Protein 5JQP (pdb70)

InterPro domains:
  IPR000322 Glycoside hydrolase family 31, TIM barrel domain [PF01055] (400-729)
  IPR011013 Galactose mutarotase-like domain superfamily [SSF74650] (171-386)
  IPR013780 Glycosyl hydrolase, all-beta [G3DSA:2.60.40.1180] (748-823)
  IPR013780 Glycosyl hydrolase, all-beta [G3DSA:2.60.40.1180] (824-977)
  IPR017853 Glycoside hydrolase superfamily [SSF51445] (387-738)
  IPR025887 Glycoside hydrolase family 31, N-terminal domain [PF13802] (97-344)
  IPR030458 Glycosyl hydrolases family 31, active site [PS00129] (552-559)
  IPR033403 Domain of unknown function DUF5110 [PF17137] (846-889)
  IPR048395 Glycosyl hydrolase family 31, C-terminal domain [PF21365] (737-826)

B-factor: mean 25.35, std 11.67, range [9.64, 109.95]

Structure (mmCIF, N/CA/C/O backbone):
data_5JQP
#
_entry.id   5JQP
#
_cell.length_a   82.716
_cell.length_b   88.712
_cell.length_c   173.103
_cell.angle_alpha   90.00
_cell.angle_beta   90.00
_cell.angle_gamma   90.00
#
_symmetry.space_group_name_H-M   'P 21 2 21'
#
loop_
_entity.id
_entity.type
_entity.pdbx_description
1 polymer 'Alpha glucosidase-like protein'
2 polymer 'Glucosidase 2 subunit beta-like protein'
3 non-polymer 2-AMINO-2-HYDROXYMETHYL-PROPANE-1,3-DIOL
4 non-polymer 'CALCIUM ION'
5 water water
#
loop_
_atom_site.group_PDB
_atom_site.id
_atom_site.type_symbol
_atom_site.label_atom_id
_atom_site.label_alt_id
_atom_site.label_comp_id
_atom_site.label_asym_id
_atom_site.label_entity_id
_atom_site.label_seq_id
_atom_site.pdbx_PDB_ins_code
_atom_site.Cartn_x
_atom_site.Cartn_y
_atom_site.Cartn_z
_atom_site.occupancy
_atom_site.B_iso_or_equiv
_atom_site.auth_seq_id
_atom_site.auth_comp_id
_atom_site.auth_asym_id
_atom_site.auth_atom_id
_atom_site.pdbx_PDB_model_num
ATOM 1 N N . HIS A 1 8 ? 36.285 -2.642 35.185 1.00 68.99 34 HIS A N 1
ATOM 2 C CA . HIS A 1 8 ? 35.543 -1.360 34.896 1.00 70.15 34 HIS A CA 1
ATOM 3 C C . HIS A 1 8 ? 34.612 -0.964 36.073 1.00 58.46 34 HIS A C 1
ATOM 4 O O . HIS A 1 8 ? 33.428 -0.702 35.918 1.00 56.89 34 HIS A O 1
ATOM 11 N N . ASP A 1 9 ? 35.221 -0.887 37.250 1.00 51.93 35 ASP A N 1
ATOM 12 C CA . ASP A 1 9 ? 34.557 -0.579 38.500 1.00 47.96 35 ASP A CA 1
ATOM 13 C C . ASP A 1 9 ? 35.563 -0.240 39.633 1.00 41.78 35 ASP A C 1
ATOM 14 O O . ASP A 1 9 ? 36.648 -0.777 39.662 1.00 38.04 35 ASP A O 1
ATOM 19 N N . TRP A 1 10 ? 35.175 0.635 40.561 1.00 38.38 36 TRP A N 1
ATOM 20 C CA . TRP A 1 10 ? 36.097 1.398 41.445 1.00 36.48 36 TRP A CA 1
ATOM 21 C C . TRP A 1 10 ? 35.621 1.239 42.833 1.00 31.80 36 TRP A C 1
ATOM 22 O O . TRP A 1 10 ? 34.438 1.386 43.060 1.00 31.21 36 TRP A O 1
ATOM 33 N N . LYS A 1 11 ? 36.528 1.002 43.770 1.00 28.29 37 LYS A N 1
ATOM 34 C CA . LYS A 1 11 ? 36.142 0.866 45.145 1.00 27.58 37 LYS A CA 1
ATOM 35 C C . LYS A 1 11 ? 35.522 2.174 45.601 1.00 29.29 37 LYS A C 1
ATOM 36 O O . LYS A 1 11 ? 36.104 3.236 45.421 1.00 31.73 37 LYS A O 1
ATOM 42 N N . LYS A 1 12 ? 34.335 2.094 46.182 1.00 29.87 38 LYS A N 1
ATOM 43 C CA . LYS A 1 12 ? 33.861 3.109 47.086 1.00 31.11 38 LYS A CA 1
ATOM 44 C C . LYS A 1 12 ? 34.579 2.895 48.381 1.00 30.85 38 LYS A C 1
ATOM 45 O O . LYS A 1 12 ? 35.266 1.879 48.591 1.00 25.60 38 LYS A O 1
ATOM 51 N N . CYS A 1 13 ? 34.392 3.853 49.274 1.00 33.57 39 CYS A N 1
ATOM 52 C CA . CYS A 1 13 ? 35.190 3.924 50.494 1.00 37.11 39 CYS A CA 1
ATOM 53 C C . CYS A 1 13 ? 34.890 2.756 51.430 1.00 38.32 39 CYS A C 1
ATOM 54 O O . CYS A 1 13 ? 35.785 2.252 52.134 1.00 40.46 39 CYS A O 1
ATOM 57 N N . ASP A 1 14 ? 33.662 2.252 51.371 1.00 39.54 40 ASP A N 1
ATOM 58 C CA . ASP A 1 14 ? 33.315 1.106 52.188 1.00 39.66 40 ASP A CA 1
ATOM 59 C C . ASP A 1 14 ? 33.938 -0.201 51.737 1.00 36.04 40 ASP A C 1
ATOM 60 O O . ASP A 1 14 ? 34.199 -1.070 52.548 1.00 33.92 40 ASP A O 1
ATOM 65 N N . GLN A 1 15 ? 34.219 -0.310 50.448 1.00 30.06 41 GLN A N 1
ATOM 66 C CA . GLN A 1 15 ? 34.899 -1.445 49.918 1.00 28.46 41 GLN A CA 1
ATOM 67 C C . GLN A 1 15 ? 36.437 -1.351 50.041 1.00 27.26 41 GLN A C 1
ATOM 68 O O . GLN A 1 15 ? 37.138 -2.274 49.663 1.00 22.67 41 GLN A O 1
ATOM 74 N N . SER A 1 16 ? 36.981 -0.247 50.550 1.00 24.39 42 SER A N 1
ATOM 75 C CA . SER A 1 16 ? 38.401 -0.209 50.827 1.00 23.16 42 SER A CA 1
ATOM 76 C C . SER A 1 16 ? 38.557 -0.440 52.318 1.00 21.77 42 SER A C 1
ATOM 77 O O . SER A 1 16 ? 38.160 0.400 53.137 1.00 20.62 42 SER A O 1
ATOM 80 N N . GLY A 1 17 ? 39.126 -1.593 52.658 1.00 20.65 43 GLY A N 1
ATOM 81 C CA . GLY A 1 17 ? 39.191 -2.053 54.019 1.00 19.68 43 GLY A CA 1
ATOM 82 C C . GLY A 1 17 ? 39.815 -1.054 54.965 1.00 19.74 43 GLY A C 1
ATOM 83 O O . GLY A 1 17 ? 39.192 -0.711 55.994 1.00 20.72 43 GLY A O 1
ATOM 84 N N . PHE A 1 18 ? 41.014 -0.542 54.660 1.00 17.73 44 PHE A N 1
ATOM 85 C CA . PHE A 1 18 ? 41.574 0.461 55.596 1.00 17.09 44 PHE A CA 1
ATOM 86 C C . PHE A 1 18 ? 40.824 1.796 55.632 1.00 17.99 44 PHE A C 1
ATOM 87 O O . PHE A 1 18 ? 40.919 2.520 56.627 1.00 17.89 44 PHE A O 1
ATOM 95 N N . CYS A 1 19 ? 40.072 2.139 54.579 1.00 19.21 45 CYS A N 1
ATOM 96 C CA . CYS A 1 19 ? 39.284 3.376 54.598 1.00 21.48 45 CYS A CA 1
ATOM 97 C C . CYS A 1 19 ? 38.083 3.178 55.523 1.00 22.06 45 CYS A C 1
ATOM 98 O O . CYS A 1 19 ? 37.827 3.993 56.406 1.00 21.74 45 CYS A O 1
ATOM 101 N N . ARG A 1 20 ? 37.383 2.057 55.351 1.00 23.17 46 ARG A N 1
ATOM 102 C CA . ARG A 1 20 ? 36.399 1.636 56.349 1.00 22.61 46 ARG A CA 1
ATOM 103 C C . ARG A 1 20 ? 36.862 1.696 57.812 1.00 21.04 46 ARG A C 1
ATOM 104 O O . ARG A 1 20 ? 36.139 2.232 58.670 1.00 19.89 46 ARG A O 1
ATOM 112 N N . ARG A 1 21 ? 38.032 1.138 58.101 1.00 18.89 47 ARG A N 1
ATOM 113 C CA . ARG A 1 21 ? 38.527 1.107 59.470 1.00 18.88 47 ARG A CA 1
ATOM 114 C C . ARG A 1 21 ? 38.806 2.497 60.011 1.00 19.83 47 ARG A C 1
ATOM 115 O O . ARG A 1 21 ? 38.487 2.780 61.180 1.00 20.26 47 ARG A O 1
ATOM 123 N N . ASN A 1 22 ? 39.408 3.366 59.185 1.00 18.91 48 ASN A N 1
ATOM 124 C CA . ASN A 1 22 ? 39.731 4.700 59.632 1.00 18.09 48 ASN A CA 1
ATOM 125 C C . ASN A 1 22 ? 38.510 5.600 59.784 1.00 18.69 48 ASN A C 1
ATOM 126 O O . ASN A 1 22 ? 38.461 6.410 60.715 1.00 17.04 48 ASN A O 1
ATOM 131 N N . ARG A 1 23 ? 37.497 5.427 58.926 1.00 19.14 49 ARG A N 1
ATOM 132 C CA . ARG A 1 23 ? 36.279 6.210 59.074 1.00 20.04 49 ARG A CA 1
ATOM 133 C C . ARG A 1 23 ? 35.562 5.777 60.325 1.00 20.35 49 ARG A C 1
ATOM 134 O O . ARG A 1 23 ? 34.960 6.598 60.995 1.00 21.69 49 ARG A O 1
ATOM 142 N N . ALA A 1 24 ? 35.634 4.486 60.649 1.00 19.74 50 ALA A N 1
ATOM 143 C CA . ALA A 1 24 ? 34.974 3.965 61.837 1.00 20.29 50 ALA A CA 1
ATOM 144 C C . ALA A 1 24 ? 35.707 4.403 63.121 1.00 20.64 50 ALA A C 1
ATOM 145 O O . ALA A 1 24 ? 35.081 4.717 64.157 1.00 21.30 50 ALA A O 1
ATOM 147 N N . TYR A 1 25 ? 37.029 4.463 63.036 1.00 20.29 51 TYR A N 1
ATOM 148 C CA . TYR A 1 25 ? 37.846 5.063 64.099 1.00 21.67 51 TYR A CA 1
ATOM 149 C C . TYR A 1 25 ? 37.395 6.483 64.426 1.00 21.44 51 TYR A C 1
ATOM 150 O O . TYR A 1 25 ? 37.243 6.843 65.592 1.00 23.88 51 TYR A O 1
ATOM 159 N N . ALA A 1 26 ? 37.127 7.273 63.407 1.00 20.88 52 ALA A N 1
ATOM 160 C CA . ALA A 1 26 ? 36.596 8.602 63.593 1.00 21.57 52 ALA A CA 1
ATOM 161 C C . ALA A 1 26 ? 35.180 8.569 64.193 1.00 21.68 52 ALA A C 1
ATOM 162 O O . ALA A 1 26 ? 34.885 9.301 65.109 1.00 21.84 52 ALA A O 1
ATOM 164 N N . ASP A 1 27 ? 34.283 7.759 63.650 1.00 23.36 53 ASP A N 1
ATOM 165 C CA . ASP A 1 27 ? 32.915 7.668 64.221 1.00 25.35 53 ASP A CA 1
ATOM 166 C C . ASP A 1 27 ? 33.006 7.415 65.746 1.00 25.41 53 ASP A C 1
ATOM 167 O O . ASP A 1 27 ? 32.356 8.110 66.537 1.00 26.05 53 ASP A O 1
ATOM 172 N N . HIS A 1 28 ? 33.874 6.482 66.143 1.00 24.06 54 HIS A N 1
ATOM 173 C CA . HIS A 1 28 ? 34.031 6.097 67.535 1.00 26.12 54 HIS A CA 1
ATOM 174 C C . HIS A 1 28 ? 34.611 7.224 68.349 1.00 26.92 54 HIS A C 1
ATOM 175 O O . HIS A 1 28 ? 34.040 7.635 69.362 1.00 25.90 54 HIS A O 1
ATOM 182 N N . ALA A 1 29 ? 35.725 7.784 67.909 1.00 28.32 55 ALA A N 1
ATOM 183 C CA . ALA A 1 29 ? 36.289 8.898 68.641 1.00 29.22 55 ALA A CA 1
ATOM 184 C C . ALA A 1 29 ? 35.300 10.049 68.782 1.00 33.64 55 ALA A C 1
ATOM 185 O O . ALA A 1 29 ? 35.231 10.660 69.851 1.00 36.50 55 ALA A O 1
ATOM 187 N N . LEU A 1 30 ? 34.517 10.347 67.745 1.00 34.31 56 LEU A N 1
ATOM 188 C CA . LEU A 1 30 ? 33.788 11.618 67.728 1.00 37.34 56 LEU A CA 1
ATOM 189 C C . LEU A 1 30 ? 32.535 11.534 68.534 1.00 39.40 56 LEU A C 1
ATOM 190 O O . LEU A 1 30 ? 31.950 12.542 68.857 1.00 44.81 56 LEU A O 1
ATOM 195 N N . SER A 1 31 ? 32.119 10.331 68.876 1.00 42.38 57 SER A N 1
ATOM 196 C CA . SER A 1 31 ? 30.935 10.169 69.667 1.00 42.13 57 SER A CA 1
ATOM 197 C C . SER A 1 31 ? 31.152 9.323 70.918 1.00 45.29 57 SER A C 1
ATOM 198 O O . SER A 1 31 ? 30.264 8.601 71.312 1.00 52.66 57 SER A O 1
ATOM 201 N N . ALA A 1 32 ? 32.311 9.377 71.546 1.00 46.78 58 ALA A N 1
ATOM 202 C CA . ALA A 1 32 ? 32.487 8.689 72.820 1.00 48.65 58 ALA A CA 1
ATOM 203 C C . ALA A 1 32 ? 32.611 9.742 73.911 1.00 53.85 58 ALA A C 1
ATOM 204 O O . ALA A 1 32 ? 32.821 10.907 73.620 1.00 57.35 58 ALA A O 1
ATOM 206 N N . ILE A 1 33 ? 32.447 9.342 75.166 1.00 60.44 59 ILE A N 1
ATOM 207 C CA . ILE A 1 33 ? 32.627 10.271 76.282 1.00 65.00 59 ILE A CA 1
ATOM 208 C C . ILE A 1 33 ? 34.122 10.506 76.478 1.00 55.25 59 ILE A C 1
ATOM 209 O O . ILE A 1 33 ? 34.863 9.558 76.701 1.00 55.26 59 ILE A O 1
ATOM 214 N N . SER A 1 34 ? 34.547 11.762 76.381 1.00 54.28 60 SER A N 1
ATOM 215 C CA . SER A 1 34 ? 35.973 12.134 76.406 1.00 59.61 60 SER A CA 1
ATOM 216 C C . SER A 1 34 ? 36.874 10.949 75.983 1.00 58.28 60 SER A C 1
ATOM 217 O O . SER A 1 34 ? 37.630 10.377 76.788 1.00 60.06 60 SER A O 1
ATOM 220 N N . TRP A 1 35 ? 36.763 10.581 74.710 1.00 49.41 61 TRP A N 1
ATOM 221 C CA . TRP A 1 35 ? 37.811 9.844 74.016 1.00 43.15 61 TRP A CA 1
ATOM 222 C C . TRP A 1 35 ? 39.168 10.457 74.238 1.00 39.44 61 TRP A C 1
ATOM 223 O O . TRP A 1 35 ? 39.314 11.663 74.226 1.00 39.15 61 TRP A O 1
ATOM 234 N N . GLU A 1 36 ? 40.157 9.602 74.430 1.00 36.98 62 GLU A N 1
ATOM 235 C CA . GLU A 1 36 ? 41.532 10.023 74.506 1.00 39.26 62 GLU A CA 1
ATOM 236 C C . GLU A 1 36 ? 42.299 9.196 73.511 1.00 34.04 62 GLU A C 1
ATOM 237 O O . GLU A 1 36 ? 42.155 7.989 73.485 1.00 31.02 62 GLU A O 1
ATOM 243 N N . SER A 1 37 ? 43.140 9.842 72.715 1.00 32.21 63 SER A N 1
ATOM 244 C CA . SER A 1 37 ? 44.032 9.129 71.794 1.00 30.07 63 SER A CA 1
ATOM 245 C C . SER A 1 37 ? 45.019 8.294 72.593 1.00 28.22 63 SER A C 1
ATOM 246 O O . SER A 1 37 ? 45.747 8.831 73.396 1.00 30.25 63 SER A O 1
ATOM 249 N N . PRO A 1 38 ? 45.082 6.983 72.346 1.00 28.00 64 PRO A N 1
ATOM 250 C CA . PRO A 1 38 ? 45.912 6.131 73.171 1.00 26.13 64 PRO A CA 1
ATOM 251 C C . PRO A 1 38 ? 47.395 6.182 72.782 1.00 27.07 64 PRO A C 1
ATOM 252 O O . PRO A 1 38 ? 48.047 5.133 72.709 1.00 27.33 64 PRO A O 1
ATOM 256 N N . TYR A 1 39 ? 47.916 7.390 72.547 1.00 26.31 65 TYR A N 1
ATOM 257 C CA . TYR A 1 39 ? 49.269 7.599 72.044 1.00 23.58 65 TYR A CA 1
ATOM 258 C C . TYR A 1 39 ? 49.885 8.623 72.988 1.00 23.88 65 TYR A C 1
ATOM 259 O O . TYR A 1 39 ? 49.268 9.649 73.271 1.00 23.12 65 TYR A O 1
ATOM 268 N N . LYS A 1 40 ? 51.074 8.328 73.506 1.00 25.83 66 LYS A N 1
ATOM 269 C CA . LYS A 1 40 ? 51.787 9.245 74.395 1.00 28.60 66 LYS A CA 1
ATOM 270 C C . LYS A 1 40 ? 53.262 9.269 74.084 1.00 27.90 66 LYS A C 1
ATOM 271 O O . LYS A 1 40 ? 53.849 8.250 73.751 1.00 26.49 66 LYS A O 1
ATOM 277 N N . ILE A 1 41 ? 53.867 10.426 74.292 1.00 29.76 67 ILE A N 1
ATOM 278 C CA . ILE A 1 41 ? 55.315 10.528 74.315 1.00 32.63 67 ILE A CA 1
ATOM 279 C C . ILE A 1 41 ? 55.750 10.104 75.720 1.00 32.37 67 ILE A C 1
ATOM 280 O O . ILE A 1 41 ? 55.225 10.597 76.695 1.00 30.49 67 ILE A O 1
ATOM 285 N N . ALA A 1 42 ? 56.664 9.141 75.774 1.00 33.32 68 ALA A N 1
ATOM 286 C CA . ALA A 1 42 ? 57.490 8.872 76.945 1.00 35.72 68 ALA A CA 1
ATOM 287 C C . ALA A 1 42 ? 58.520 9.975 77.103 1.00 36.85 68 ALA A C 1
ATOM 288 O O . ALA A 1 42 ? 59.527 9.946 76.419 1.00 38.23 68 ALA A O 1
ATOM 290 N N . PRO A 1 43 ? 58.255 10.979 77.964 1.00 39.63 69 PRO A N 1
ATOM 291 C CA . PRO A 1 43 ? 59.012 12.253 77.830 1.00 42.08 69 PRO A CA 1
ATOM 292 C C . PRO A 1 43 ? 60.509 12.091 77.978 1.00 41.05 69 PRO A C 1
ATOM 293 O O . PRO A 1 43 ? 61.268 12.779 77.298 1.00 44.38 69 PRO A O 1
ATOM 297 N N . GLU A 1 44 ? 60.917 11.178 78.856 1.00 42.93 70 GLU A N 1
ATOM 298 C CA . GLU A 1 44 ? 62.330 10.889 79.102 1.00 42.00 70 GLU A CA 1
ATOM 299 C C . GLU A 1 44 ? 63.087 10.232 77.931 1.00 38.56 70 GLU A C 1
ATOM 300 O O . GLU A 1 44 ? 64.294 10.125 77.989 1.00 40.47 70 GLU A O 1
ATOM 306 N N . THR A 1 45 ? 62.406 9.782 76.881 1.00 36.82 71 THR A N 1
ATOM 307 C CA . THR A 1 45 ? 63.089 9.422 75.631 1.00 37.78 71 THR A CA 1
ATOM 308 C C . THR A 1 45 ? 63.347 10.647 74.735 1.00 36.79 71 THR A C 1
ATOM 309 O O . THR A 1 45 ? 63.964 10.547 73.689 1.00 32.43 71 THR A O 1
ATOM 313 N N . GLY A 1 46 ? 62.829 11.790 75.139 1.00 38.52 72 GLY A N 1
ATOM 314 C CA . GLY A 1 46 ? 62.826 12.960 74.303 1.00 41.50 72 GLY A CA 1
ATOM 315 C C . GLY A 1 46 ? 64.185 13.606 74.280 1.00 43.03 72 GLY A C 1
ATOM 316 O O . GLY A 1 46 ? 64.804 13.772 75.301 1.00 44.16 72 GLY A O 1
ATOM 317 N N . SER A 1 47 ? 64.661 13.989 73.115 1.00 44.79 73 SER A N 1
ATOM 318 C CA . SER A 1 47 ? 65.772 14.899 73.067 1.00 43.67 73 SER A CA 1
ATOM 319 C C . SER A 1 47 ? 65.670 15.844 71.885 1.00 46.10 73 SER A C 1
ATOM 320 O O . SER A 1 47 ? 65.077 15.512 70.852 1.00 41.92 73 SER A O 1
ATOM 323 N N . PHE A 1 48 ? 66.294 17.007 72.069 1.00 44.84 74 PHE A N 1
ATOM 324 C CA . PHE A 1 48 ? 66.312 18.076 71.115 1.00 44.30 74 PHE A CA 1
ATOM 325 C C . PHE A 1 48 ? 67.741 18.504 70.839 1.00 45.47 74 PHE A C 1
ATOM 326 O O . PHE A 1 48 ? 68.463 18.846 71.753 1.00 49.86 74 PHE A O 1
ATOM 334 N N . LYS A 1 49 ? 68.159 18.488 69.586 1.00 46.92 75 LYS A N 1
ATOM 335 C CA . LYS A 1 49 ? 69.460 19.022 69.223 1.00 51.26 75 LYS A CA 1
ATOM 336 C C . LYS A 1 49 ? 69.499 19.431 67.739 1.00 45.97 75 LYS A C 1
ATOM 337 O O . LYS A 1 49 ? 69.148 18.646 66.870 1.00 41.00 75 LYS A O 1
ATOM 343 N N . ASP A 1 50 ? 69.974 20.640 67.447 1.00 46.06 76 ASP A N 1
ATOM 344 C CA . ASP A 1 50 ? 70.281 21.032 66.049 1.00 48.27 76 ASP A CA 1
ATOM 345 C C . ASP A 1 50 ? 69.057 20.925 65.122 1.00 39.29 76 ASP A C 1
ATOM 346 O O . ASP A 1 50 ? 69.128 20.319 64.054 1.00 40.90 76 ASP A O 1
ATOM 351 N N . GLY A 1 51 ? 67.942 21.482 65.590 1.00 35.36 77 GLY A N 1
ATOM 352 C CA . GLY A 1 51 ? 66.704 21.558 64.835 1.00 39.41 77 GLY A CA 1
ATOM 353 C C . GLY A 1 51 ? 65.789 20.340 64.830 1.00 35.52 77 GLY A C 1
ATOM 354 O O . GLY A 1 51 ? 64.841 20.288 64.065 1.00 37.01 77 GLY A O 1
ATOM 355 N N . GLN A 1 52 ? 66.052 19.367 65.673 1.00 33.51 78 GLN A N 1
ATOM 356 C CA . GLN A 1 52 ? 65.332 18.099 65.601 1.00 34.65 78 GLN A CA 1
ATOM 357 C C . GLN A 1 52 ? 64.944 17.612 66.998 1.00 37.48 78 GLN A C 1
ATOM 358 O O . GLN A 1 52 ? 65.792 17.497 67.900 1.00 35.80 78 GLN A O 1
ATOM 364 N N . TYR A 1 53 ? 63.653 17.372 67.195 1.00 36.67 79 TYR A N 1
ATOM 365 C CA . TYR A 1 53 ? 63.186 16.613 68.343 1.00 34.89 79 TYR A CA 1
ATOM 366 C C . TYR A 1 53 ? 63.075 15.143 67.972 1.00 36.17 79 TYR A C 1
ATOM 367 O O . TYR A 1 53 ? 62.743 14.787 66.840 1.00 38.47 79 TYR A O 1
ATOM 376 N N . GLN A 1 54 ? 63.396 14.286 68.922 1.00 34.05 80 GLN A N 1
ATOM 377 C CA . GLN A 1 54 ? 63.270 12.848 68.745 1.00 34.77 80 GLN A CA 1
ATOM 378 C C . GLN A 1 54 ? 62.731 12.238 70.030 1.00 32.50 80 GLN A C 1
ATOM 379 O O . GLN A 1 54 ? 63.141 12.636 71.093 1.00 33.94 80 GLN A O 1
ATOM 385 N N . ALA A 1 55 ? 61.775 11.333 69.926 1.00 28.69 81 ALA A N 1
ATOM 386 C CA . ALA A 1 55 ? 61.262 10.614 71.062 1.00 28.20 81 ALA A CA 1
ATOM 387 C C . ALA A 1 55 ? 60.612 9.318 70.629 1.00 29.82 81 ALA A C 1
ATOM 388 O O . ALA A 1 55 ? 60.632 8.938 69.452 1.00 31.19 81 ALA A O 1
ATOM 390 N N . ILE A 1 56 ? 60.080 8.626 71.618 1.00 28.89 82 ILE A N 1
ATOM 391 C CA . ILE A 1 56 ? 59.323 7.420 71.421 1.00 27.80 82 ILE A CA 1
ATOM 392 C C . ILE A 1 56 ? 57.919 7.750 71.790 1.00 26.23 82 ILE A C 1
ATOM 393 O O . ILE A 1 56 ? 57.646 8.315 72.864 1.00 27.90 82 ILE A O 1
ATOM 398 N N . ILE A 1 57 ? 57.025 7.428 70.863 1.00 26.17 83 ILE A N 1
ATOM 399 C CA . ILE A 1 57 ? 55.614 7.412 71.133 1.00 25.86 83 ILE A CA 1
ATOM 400 C C . ILE A 1 57 ? 55.202 6.008 71.516 1.00 26.09 83 ILE A C 1
ATOM 401 O O . ILE A 1 57 ? 55.469 5.045 70.800 1.00 26.39 83 ILE A O 1
ATOM 406 N N . LEU A 1 58 ? 54.515 5.914 72.641 1.00 26.06 84 LEU A N 1
ATOM 407 C CA . LEU A 1 58 ? 54.004 4.637 73.088 1.00 27.99 84 LEU A CA 1
ATOM 408 C C . LEU A 1 58 ? 52.524 4.605 72.766 1.00 26.03 84 LEU A C 1
ATOM 409 O O . LEU A 1 58 ? 51.780 5.484 73.185 1.00 22.78 84 LEU A O 1
ATOM 414 N N . LYS A 1 59 ? 52.125 3.572 72.019 1.00 25.99 85 LYS A N 1
ATOM 415 C CA . LYS A 1 59 ? 50.722 3.321 71.731 1.00 25.75 85 LYS A CA 1
ATOM 416 C C . LYS A 1 59 ? 50.165 2.214 72.611 1.00 26.35 85 LYS A C 1
ATOM 417 O O . LYS A 1 59 ? 50.683 1.113 72.616 1.00 25.22 85 LYS A O 1
ATOM 423 N N . THR A 1 60 ? 49.060 2.481 73.293 1.00 27.54 86 THR A N 1
ATOM 424 C CA . THR A 1 60 ? 48.414 1.455 74.133 1.00 27.27 86 THR A CA 1
ATOM 425 C C . THR A 1 60 ? 47.467 0.651 73.268 1.00 29.84 86 THR A C 1
ATOM 426 O O . THR A 1 60 ? 46.531 1.217 72.693 1.00 33.17 86 THR A O 1
ATOM 430 N N . ILE A 1 61 ? 47.732 -0.654 73.134 1.00 31.20 87 ILE A N 1
ATOM 431 C CA . ILE A 1 61 ? 47.017 -1.502 72.187 1.00 30.07 87 ILE A CA 1
ATOM 432 C C . ILE A 1 61 ? 45.938 -2.422 72.784 1.00 32.36 87 ILE A C 1
ATOM 433 O O . ILE A 1 61 ? 45.291 -3.139 72.055 1.00 30.32 87 ILE A O 1
ATOM 438 N N . ASN A 1 62 ? 45.727 -2.421 74.095 1.00 35.20 88 ASN A N 1
ATOM 439 C CA . ASN A 1 62 ? 44.605 -3.204 74.683 1.00 37.81 88 ASN A CA 1
ATOM 440 C C . ASN A 1 62 ? 44.339 -2.763 76.111 1.00 39.87 88 ASN A C 1
ATOM 441 O O . ASN A 1 62 ? 45.050 -1.899 76.622 1.00 38.93 88 ASN A O 1
ATOM 446 N N . ASP A 1 63 ? 43.343 -3.356 76.769 1.00 45.22 89 ASP A N 1
ATOM 447 C CA . ASP A 1 63 ? 42.991 -2.960 78.159 1.00 51.34 89 ASP A CA 1
ATOM 448 C C . ASP A 1 63 ? 43.890 -3.501 79.244 1.00 48.46 89 ASP A C 1
ATOM 449 O O . ASP A 1 63 ? 43.736 -3.129 80.381 1.00 49.10 89 ASP A O 1
ATOM 454 N N . HIS A 1 64 ? 44.823 -4.372 78.890 1.00 50.38 90 HIS A N 1
ATOM 455 C CA . HIS A 1 64 ? 45.924 -4.727 79.778 1.00 55.19 90 HIS A CA 1
ATOM 456 C C . HIS A 1 64 ? 46.958 -3.599 79.954 1.00 52.74 90 HIS A C 1
ATOM 457 O O . HIS A 1 64 ? 47.819 -3.699 80.826 1.00 50.19 90 HIS A O 1
ATOM 464 N N . GLY A 1 65 ? 46.883 -2.528 79.152 1.00 46.86 91 GLY A N 1
ATOM 465 C CA . GLY A 1 65 ? 47.911 -1.480 79.171 1.00 41.58 91 GLY A CA 1
ATOM 466 C C . GLY A 1 65 ? 49.183 -1.833 78.405 1.00 37.23 91 GLY A C 1
ATOM 467 O O . GLY A 1 65 ? 50.180 -1.140 78.488 1.00 38.55 91 GLY A O 1
ATOM 468 N N . GLU A 1 66 ? 49.145 -2.893 77.629 1.00 33.66 92 GLU A N 1
ATOM 469 C CA . GLU A 1 66 ? 50.227 -3.186 76.720 1.00 36.39 92 GLU A CA 1
ATOM 470 C C . GLU A 1 66 ? 50.514 -2.063 75.642 1.00 35.66 92 GLU A C 1
ATOM 471 O O . GLU A 1 66 ? 49.595 -1.412 75.132 1.00 33.49 92 GLU A O 1
ATOM 477 N N . THR A 1 67 ? 51.797 -1.861 75.323 1.00 33.36 93 THR A N 1
ATOM 478 C CA . THR A 1 67 ? 52.256 -0.781 74.439 1.00 31.53 93 THR A CA 1
ATOM 479 C C . THR A 1 67 ? 53.129 -1.283 73.299 1.00 29.74 93 THR A C 1
ATOM 480 O O . THR A 1 67 ? 53.806 -2.267 73.442 1.00 29.94 93 THR A O 1
ATOM 484 N N . VAL A 1 68 ? 53.158 -0.558 72.187 1.00 27.49 94 VAL A N 1
ATOM 485 C CA . VAL A 1 68 ? 54.224 -0.704 71.191 1.00 25.07 94 VAL A CA 1
ATOM 486 C C . VAL A 1 68 ? 54.914 0.640 70.938 1.00 24.39 94 VAL A C 1
ATOM 487 O O . VAL A 1 68 ? 54.354 1.717 71.208 1.00 23.67 94 VAL A O 1
ATOM 491 N N . ARG A 1 69 ? 56.154 0.566 70.475 1.00 23.98 95 ARG A N 1
ATOM 492 C CA . ARG A 1 69 ? 57.008 1.748 70.327 1.00 26.16 95 ARG A CA 1
ATOM 493 C C . ARG A 1 69 ? 57.043 2.269 68.865 1.00 25.17 95 ARG A C 1
ATOM 494 O O . ARG A 1 69 ? 57.297 1.516 67.924 1.00 25.24 95 ARG A O 1
ATOM 502 N N . LEU A 1 70 ? 56.742 3.557 68.729 1.00 24.72 96 LEU A N 1
ATOM 503 C CA . LEU A 1 70 ? 56.542 4.253 67.434 1.00 24.04 96 LEU A CA 1
ATOM 504 C C . LEU A 1 70 ? 57.454 5.453 67.467 1.00 22.91 96 LEU A C 1
ATOM 505 O O . LEU A 1 70 ? 57.145 6.472 68.082 1.00 21.32 96 LEU A O 1
ATOM 510 N N . PRO A 1 71 ? 58.618 5.327 66.876 1.00 23.02 97 PRO A N 1
ATOM 511 C CA . PRO A 1 71 ? 59.561 6.458 66.948 1.00 24.64 97 PRO A CA 1
ATOM 512 C C . PRO A 1 71 ? 59.063 7.737 66.243 1.00 24.13 97 PRO A C 1
ATOM 513 O O . PRO A 1 71 ? 58.567 7.652 65.116 1.00 26.31 97 PRO A O 1
ATOM 517 N N . LEU A 1 72 ? 59.219 8.870 66.932 1.00 22.90 98 LEU A N 1
ATOM 518 C CA . LEU A 1 72 ? 58.788 10.182 66.528 1.00 22.65 98 LEU A CA 1
ATOM 519 C C . LEU A 1 72 ? 59.999 11.074 66.217 1.00 26.21 98 LEU A C 1
ATOM 520 O O . LEU A 1 72 ? 60.881 11.228 67.069 1.00 26.97 98 LEU A O 1
ATOM 525 N N . THR A 1 73 ? 60.063 11.630 64.995 1.00 26.36 99 THR A N 1
ATOM 526 C CA . THR A 1 73 ? 60.969 12.747 64.655 1.00 25.61 99 THR A CA 1
ATOM 527 C C . THR A 1 73 ? 60.221 14.003 64.252 1.00 26.06 99 THR A C 1
ATOM 528 O O . THR A 1 73 ? 59.402 13.954 63.341 1.00 30.08 99 THR A O 1
ATOM 532 N N . VAL A 1 74 ? 60.541 15.124 64.876 1.00 22.65 100 VAL A N 1
ATOM 533 C CA . VAL A 1 74 ? 60.052 16.407 64.473 1.00 22.81 100 VAL A CA 1
ATOM 534 C C . VAL A 1 74 ? 61.236 17.299 64.085 1.00 25.72 100 VAL A C 1
ATOM 535 O O . VAL A 1 74 ? 62.088 17.613 64.925 1.00 29.12 100 VAL A O 1
ATOM 539 N N . SER A 1 75 ? 61.337 17.654 62.800 1.00 24.89 101 SER A N 1
ATOM 540 C CA . SER A 1 75 ? 62.422 18.460 62.290 1.00 22.97 101 SER A CA 1
ATOM 541 C C . SER A 1 75 ? 61.944 19.874 62.041 1.00 25.84 101 SER A C 1
ATOM 542 O O . SER A 1 75 ? 60.857 20.081 61.519 1.00 27.21 101 SER A O 1
ATOM 545 N N . PHE A 1 76 ? 62.768 20.848 62.413 1.00 24.13 102 PHE A N 1
ATOM 546 C CA . PHE A 1 76 ? 62.493 22.235 62.152 1.00 24.58 102 PHE A CA 1
ATOM 547 C C . PHE A 1 76 ? 63.504 22.786 61.151 1.00 25.34 102 PHE A C 1
ATOM 548 O O . PHE A 1 76 ? 64.672 22.873 61.465 1.00 25.52 102 PHE A O 1
ATOM 556 N N . LEU A 1 77 ? 63.051 23.158 59.947 1.00 25.42 103 LEU A N 1
ATOM 557 C CA . LEU A 1 77 ? 63.952 23.309 58.803 1.00 26.03 103 LEU A CA 1
ATOM 558 C C . LEU A 1 77 ? 64.284 24.765 58.637 1.00 24.30 103 LEU A C 1
ATOM 559 O O . LEU A 1 77 ? 63.553 25.614 59.088 1.00 24.26 103 LEU A O 1
ATOM 564 N N . GLU A 1 78 ? 65.418 25.038 58.012 1.00 27.93 104 GLU A N 1
ATOM 565 C CA . GLU A 1 78 ? 65.892 26.429 57.811 1.00 29.69 104 GLU A CA 1
ATOM 566 C C . GLU A 1 78 ? 64.865 27.288 57.049 1.00 29.38 104 GLU A C 1
ATOM 567 O O . GLU A 1 78 ? 64.737 28.481 57.311 1.00 30.70 104 GLU A O 1
ATOM 573 N N . SER A 1 79 ? 64.115 26.674 56.125 1.00 26.49 105 SER A N 1
ATOM 574 C CA . SER A 1 79 ? 63.043 27.354 55.405 1.00 24.75 105 SER A CA 1
ATOM 575 C C . SER A 1 79 ? 61.909 27.903 56.287 1.00 24.84 105 SER A C 1
ATOM 576 O O . SER A 1 79 ? 61.108 28.745 55.853 1.00 24.73 105 SER A O 1
ATOM 579 N N . GLY A 1 80 ? 61.766 27.380 57.496 1.00 23.19 106 GLY A N 1
ATOM 580 C CA . GLY A 1 80 ? 60.574 27.653 58.288 1.00 22.51 106 GLY A CA 1
ATOM 581 C C . GLY A 1 80 ? 59.496 26.591 58.242 1.00 21.78 106 GLY A C 1
ATOM 582 O O . GLY A 1 80 ? 58.501 26.708 58.919 1.00 21.66 106 GLY A O 1
ATOM 583 N N . THR A 1 81 ? 59.695 25.589 57.401 1.00 22.87 107 THR A N 1
ATOM 584 C CA . THR A 1 81 ? 58.864 24.396 57.342 1.00 24.63 107 THR A CA 1
ATOM 585 C C . THR A 1 81 ? 59.155 23.415 58.502 1.00 23.95 107 THR A C 1
ATOM 586 O O . THR A 1 81 ? 60.290 23.248 58.878 1.00 24.38 107 THR A O 1
ATOM 590 N N . ALA A 1 82 ? 58.129 22.775 59.066 1.00 23.46 108 ALA A N 1
ATOM 591 C CA . ALA A 1 82 ? 58.341 21.624 59.981 1.00 21.73 108 ALA A CA 1
ATOM 592 C C . ALA A 1 82 ? 57.980 20.316 59.334 1.00 22.61 108 ALA A C 1
ATOM 593 O O . ALA A 1 82 ? 57.086 20.258 58.509 1.00 26.24 108 ALA A O 1
ATOM 595 N N . ARG A 1 83 ? 58.699 19.271 59.694 1.00 20.93 109 ARG A N 1
ATOM 596 C CA . ARG A 1 83 ? 58.394 17.938 59.314 1.00 21.48 109 ARG A CA 1
ATOM 597 C C . ARG A 1 83 ? 58.136 17.048 60.553 1.00 22.72 109 ARG A C 1
ATOM 598 O O . ARG A 1 83 ? 58.852 17.160 61.554 1.00 24.08 109 ARG A O 1
ATOM 606 N N . VAL A 1 84 ? 57.113 16.190 60.473 1.00 21.10 110 VAL A N 1
ATOM 607 C CA . VAL A 1 84 ? 56.752 15.262 61.523 1.00 20.76 110 VAL A CA 1
ATOM 608 C C . VAL A 1 84 ? 56.671 13.883 60.896 1.00 23.03 110 VAL A C 1
ATOM 609 O O . VAL A 1 84 ? 55.965 13.695 59.884 1.00 22.65 110 VAL A O 1
ATOM 613 N N . THR A 1 85 ? 57.426 12.936 61.460 1.00 21.98 111 THR A N 1
ATOM 614 C CA . THR A 1 85 ? 57.502 11.564 60.976 1.00 22.77 111 THR A CA 1
ATOM 615 C C . THR A 1 85 ? 57.305 10.620 62.154 1.00 23.22 111 THR A C 1
ATOM 616 O O . THR A 1 85 ? 57.872 10.837 63.239 1.00 24.30 111 THR A O 1
ATOM 620 N N . ILE A 1 86 ? 56.531 9.570 61.920 1.00 20.83 112 ILE A N 1
ATOM 621 C CA . ILE A 1 86 ? 56.263 8.532 62.874 1.00 22.39 112 ILE A CA 1
ATOM 622 C C . ILE A 1 86 ? 56.430 7.192 62.166 1.00 21.98 112 ILE A C 1
ATOM 623 O O . ILE A 1 86 ? 55.755 6.915 61.167 1.00 22.54 112 ILE A O 1
ATOM 628 N N . ASP A 1 87 ? 57.403 6.410 62.624 1.00 21.76 113 ASP A N 1
ATOM 629 C CA . ASP A 1 87 ? 57.616 5.035 62.170 1.00 23.30 113 ASP A CA 1
ATOM 630 C C . ASP A 1 87 ? 57.191 4.052 63.308 1.00 23.84 113 ASP A C 1
ATOM 631 O O . ASP A 1 87 ? 56.629 4.464 64.333 1.00 22.49 113 ASP A O 1
ATOM 636 N N . GLU A 1 88 ? 57.490 2.780 63.109 1.00 25.09 114 GLU A N 1
ATOM 637 C CA . GLU A 1 88 ? 57.092 1.669 63.975 1.00 27.74 114 GLU A CA 1
ATOM 638 C C . GLU A 1 88 ? 58.345 0.822 64.224 1.00 25.99 114 GLU A C 1
ATOM 639 O O . GLU A 1 88 ? 58.873 0.226 63.303 1.00 23.74 114 GLU A O 1
ATOM 645 N N . GLU A 1 89 ? 58.838 0.821 65.456 1.00 28.61 115 GLU A N 1
ATOM 646 C CA . GLU A 1 89 ? 60.161 0.291 65.765 1.00 29.37 115 GLU A CA 1
ATOM 647 C C . GLU A 1 89 ? 60.238 -1.196 65.482 1.00 28.25 115 GLU A C 1
ATOM 648 O O . GLU A 1 89 ? 61.184 -1.660 64.859 1.00 29.05 115 GLU A O 1
ATOM 654 N N . LYS A 1 90 ? 59.243 -1.952 65.923 1.00 27.86 116 LYS A N 1
ATOM 655 C CA . LYS A 1 90 ? 59.154 -3.382 65.574 1.00 29.93 116 LYS A CA 1
ATOM 656 C C . LYS A 1 90 ? 59.398 -3.710 64.090 1.00 31.08 116 LYS A C 1
ATOM 657 O O . LYS A 1 90 ? 60.070 -4.714 63.766 1.00 31.26 116 LYS A O 1
ATOM 663 N N . ARG A 1 91 ? 58.863 -2.880 63.188 1.00 29.17 117 ARG A N 1
ATOM 664 C CA . ARG A 1 91 ? 59.053 -3.090 61.752 1.00 27.32 117 ARG A CA 1
ATOM 665 C C . ARG A 1 91 ? 60.414 -2.564 61.303 1.00 27.18 117 ARG A C 1
ATOM 666 O O . ARG A 1 91 ? 60.991 -3.134 60.399 1.00 25.16 117 ARG A O 1
ATOM 674 N N . GLN A 1 92 ? 60.923 -1.478 61.893 1.00 27.94 118 GLN A N 1
ATOM 675 C CA . GLN A 1 92 ? 62.297 -1.059 61.551 1.00 30.28 118 GLN A CA 1
ATOM 676 C C . GLN A 1 92 ? 63.253 -2.212 61.825 1.00 30.55 118 GLN A C 1
ATOM 677 O O . GLN A 1 92 ? 64.220 -2.406 61.108 1.00 29.71 118 GLN A O 1
ATOM 683 N N . LYS A 1 93 ? 62.959 -3.007 62.853 1.00 29.56 119 LYS A N 1
ATOM 684 C CA . LYS A 1 93 ? 63.889 -4.043 63.262 1.00 31.09 119 LYS A CA 1
ATOM 685 C C . LYS A 1 93 ? 63.624 -5.354 62.642 1.00 29.76 119 LYS A C 1
ATOM 686 O O . LYS A 1 93 ? 64.286 -6.290 62.973 1.00 32.86 119 LYS A O 1
ATOM 692 N N . GLY A 1 94 ? 62.628 -5.477 61.787 1.00 29.57 120 GLY A N 1
ATOM 693 C CA . GLY A 1 94 ? 62.393 -6.768 61.173 1.00 28.92 120 GLY A CA 1
ATOM 694 C C . GLY A 1 94 ? 61.691 -7.781 62.077 1.00 30.34 120 GLY A C 1
ATOM 695 O O . GLY A 1 94 ? 61.484 -8.916 61.660 1.00 29.60 120 GLY A O 1
ATOM 696 N N . GLU A 1 95 ? 61.240 -7.369 63.268 1.00 32.38 121 GLU A N 1
ATOM 697 C CA . GLU A 1 95 ? 60.711 -8.308 64.264 1.00 34.92 121 GLU A CA 1
ATOM 698 C C . GLU A 1 95 ? 59.229 -8.584 64.036 1.00 32.25 121 GLU A C 1
ATOM 699 O O . GLU A 1 95 ? 58.437 -8.476 64.960 1.00 31.93 121 GLU A O 1
ATOM 705 N N . ILE A 1 96 ? 58.874 -8.920 62.795 1.00 30.07 122 ILE A N 1
ATOM 706 C CA . ILE A 1 96 ? 57.516 -9.333 62.437 1.00 28.60 122 ILE A CA 1
ATOM 707 C C . ILE A 1 96 ? 57.648 -10.481 61.491 1.00 27.70 122 ILE A C 1
ATOM 708 O O . ILE A 1 96 ? 58.729 -10.735 61.007 1.00 27.68 122 ILE A O 1
ATOM 713 N N . GLU A 1 97 ? 56.544 -11.137 61.161 1.00 30.40 123 GLU A N 1
ATOM 714 C CA . GLU A 1 97 ? 56.596 -12.271 60.261 1.00 31.69 123 GLU A CA 1
ATOM 715 C C . GLU A 1 97 ? 55.466 -12.200 59.228 1.00 28.64 123 GLU A C 1
ATOM 716 O O . GLU A 1 97 ? 54.307 -12.044 59.572 1.00 26.91 123 GLU A O 1
ATOM 722 N N . LEU A 1 98 ? 55.800 -12.290 57.958 1.00 26.42 124 LEU A N 1
ATOM 723 C CA . LEU A 1 98 ? 54.807 -12.091 56.912 1.00 29.15 124 LEU A CA 1
ATOM 724 C C . LEU A 1 98 ? 54.072 -13.374 56.651 1.00 29.26 124 LEU A C 1
ATOM 725 O O . LEU A 1 98 ? 54.628 -14.438 56.868 1.00 30.82 124 LEU A O 1
ATOM 730 N N . ARG A 1 99 ? 52.879 -13.266 56.081 1.00 26.68 125 ARG A N 1
ATOM 731 C CA . ARG A 1 99 ? 52.093 -14.406 55.740 1.00 28.46 125 ARG A CA 1
ATOM 732 C C . ARG A 1 99 ? 52.446 -14.920 54.366 1.00 28.35 125 ARG A C 1
ATOM 733 O O . ARG A 1 99 ? 53.139 -14.263 53.624 1.00 27.21 125 ARG A O 1
ATOM 741 N N . HIS A 1 100 ? 51.965 -16.126 54.061 1.00 28.25 126 HIS A N 1
ATOM 742 C CA . HIS A 1 100 ? 52.094 -16.755 52.749 1.00 27.94 126 HIS A CA 1
ATOM 743 C C . HIS A 1 100 ? 53.516 -16.916 52.217 1.00 28.39 126 HIS A C 1
ATOM 744 O O . HIS A 1 100 ? 53.687 -16.980 50.985 1.00 25.40 126 HIS A O 1
ATOM 751 N N . ASP A 1 101 ? 54.503 -16.979 53.120 1.00 28.98 127 ASP A N 1
ATOM 752 C CA . ASP A 1 101 ? 55.956 -16.867 52.795 1.00 31.99 127 ASP A CA 1
ATOM 753 C C . ASP A 1 101 ? 56.364 -15.739 51.851 1.00 30.48 127 ASP A C 1
ATOM 754 O O . ASP A 1 101 ? 57.281 -15.896 51.038 1.00 28.93 127 ASP A O 1
ATOM 759 N N . SER A 1 102 ? 55.706 -14.594 51.998 1.00 29.21 128 SER A N 1
ATOM 760 C CA . SER A 1 102 ? 56.018 -13.430 51.173 1.00 27.73 128 SER A CA 1
ATOM 761 C C . SER A 1 102 ? 57.441 -12.965 51.431 1.00 25.76 128 SER A C 1
ATOM 762 O O . SER A 1 102 ? 57.867 -12.898 52.577 1.00 20.91 128 SER A O 1
ATOM 765 N N . LYS A 1 103 ? 58.122 -12.613 50.341 1.00 26.74 129 LYS A N 1
ATOM 766 C CA . LYS A 1 103 ? 59.410 -11.927 50.402 1.00 30.06 129 LYS A CA 1
ATOM 767 C C . LYS A 1 103 ? 59.269 -10.423 50.483 1.00 29.14 129 LYS A C 1
ATOM 768 O O . LYS A 1 103 ? 60.271 -9.703 50.391 1.00 31.36 129 LYS A O 1
ATOM 774 N N . ALA A 1 104 ? 58.051 -9.928 50.642 1.00 26.00 130 ALA A N 1
ATOM 775 C CA . ALA A 1 104 ? 57.862 -8.491 50.706 1.00 26.20 130 ALA A CA 1
ATOM 776 C C . ALA A 1 104 ? 58.648 -7.871 51.863 1.00 26.13 130 ALA A C 1
ATOM 777 O O . ALA A 1 104 ? 58.926 -8.524 52.853 1.00 27.13 130 ALA A O 1
ATOM 779 N N . ARG A 1 105 ? 59.008 -6.600 51.733 1.00 26.82 131 ARG A N 1
ATOM 780 C CA . ARG A 1 105 ? 59.747 -5.898 52.785 1.00 25.80 131 ARG A CA 1
ATOM 781 C C . ARG A 1 105 ? 58.942 -5.775 54.055 1.00 26.46 131 ARG A C 1
ATOM 782 O O . ARG A 1 105 ? 57.737 -5.525 54.017 1.00 28.22 131 ARG A O 1
ATOM 790 N N . LYS A 1 106 ? 59.619 -5.899 55.183 1.00 25.89 132 LYS A N 1
ATOM 791 C CA . LYS A 1 106 ? 58.979 -5.816 56.484 1.00 26.02 132 LYS A CA 1
ATOM 792 C C . LYS A 1 106 ? 58.871 -4.385 56.984 1.00 24.89 132 LYS A C 1
ATOM 793 O O . LYS A 1 106 ? 57.941 -4.058 57.735 1.00 22.02 132 LYS A O 1
ATOM 799 N N . GLU A 1 107 ? 59.813 -3.530 56.613 1.00 22.99 133 GLU A N 1
ATOM 800 C CA . GLU A 1 107 ? 59.762 -2.184 57.124 1.00 26.80 133 GLU A CA 1
ATOM 801 C C . GLU A 1 107 ? 58.693 -1.349 56.393 1.00 23.16 133 GLU A C 1
ATOM 802 O O . GLU A 1 107 ? 58.212 -1.705 55.327 1.00 22.48 133 GLU A O 1
ATOM 808 N N . ARG A 1 108 ? 58.286 -0.273 57.036 1.00 21.15 134 ARG A N 1
ATOM 809 C CA . ARG A 1 108 ? 57.372 0.669 56.443 1.00 21.98 134 ARG A CA 1
ATOM 810 C C . ARG A 1 108 ? 58.127 1.419 55.368 1.00 21.33 134 ARG A C 1
ATOM 811 O O . ARG A 1 108 ? 59.232 1.871 55.614 1.00 19.61 134 ARG A O 1
ATOM 819 N N . TYR A 1 109 ? 57.532 1.488 54.177 1.00 21.29 135 TYR A N 1
ATOM 820 C CA . TYR A 1 109 ? 58.111 2.125 53.013 1.00 20.35 135 TYR A CA 1
ATOM 821 C C . TYR A 1 109 ? 58.547 3.496 53.359 1.00 21.18 135 TYR A C 1
ATOM 822 O O . TYR A 1 109 ? 57.795 4.303 53.914 1.00 21.35 135 TYR A O 1
ATOM 831 N N . ASN A 1 110 ? 59.791 3.757 53.031 1.00 22.27 136 ASN A N 1
ATOM 832 C CA . ASN A 1 110 ? 60.443 4.971 53.442 1.00 23.42 136 ASN A CA 1
ATOM 833 C C . ASN A 1 110 ? 61.304 5.534 52.327 1.00 23.06 136 ASN A C 1
ATOM 834 O O . ASN A 1 110 ? 62.231 6.232 52.598 1.00 24.71 136 ASN A O 1
ATOM 839 N N . GLU A 1 111 ? 61.018 5.229 51.076 1.00 22.68 137 GLU A N 1
ATOM 840 C CA . GLU A 1 111 ? 61.798 5.794 49.986 1.00 23.47 137 GLU A CA 1
ATOM 841 C C . GLU A 1 111 ? 60.989 6.851 49.195 1.00 23.00 137 GLU A C 1
ATOM 842 O O . GLU A 1 111 ? 61.419 7.320 48.145 1.00 24.14 137 GLU A O 1
ATOM 848 N N . ALA A 1 112 ? 59.832 7.257 49.712 1.00 22.14 138 ALA A N 1
ATOM 849 C CA . ALA A 1 112 ? 59.062 8.307 49.031 1.00 21.97 138 ALA A CA 1
ATOM 850 C C . ALA A 1 112 ? 59.886 9.620 48.998 1.00 22.48 138 ALA A C 1
ATOM 851 O O . ALA A 1 112 ? 59.861 10.326 48.005 1.00 19.94 138 ALA A O 1
ATOM 853 N N . GLU A 1 113 ? 60.599 9.919 50.091 1.00 22.14 139 GLU A N 1
ATOM 854 C CA . GLU A 1 113 ? 61.527 11.032 50.149 1.00 24.53 139 GLU A CA 1
ATOM 855 C C . GLU A 1 113 ? 62.512 11.027 49.000 1.00 23.94 139 GLU A C 1
ATOM 856 O O . GLU A 1 113 ? 62.762 12.025 48.356 1.00 21.45 139 GLU A O 1
ATOM 862 N N . GLN A 1 114 ? 63.082 9.880 48.745 1.00 24.31 140 GLN A N 1
ATOM 863 C CA . GLN A 1 114 ? 64.142 9.788 47.781 1.00 25.72 140 GLN A CA 1
ATOM 864 C C . GLN A 1 114 ? 63.670 10.036 46.328 1.00 25.30 140 GLN A C 1
ATOM 865 O O . GLN A 1 114 ? 64.451 10.479 45.491 1.00 24.16 140 GLN A O 1
ATOM 871 N N . TRP A 1 115 ? 62.396 9.758 46.031 1.00 23.10 141 TRP A N 1
ATOM 872 C CA . TRP A 1 115 ? 61.796 10.037 44.718 1.00 21.34 141 TRP A CA 1
ATOM 873 C C . TRP A 1 115 ? 61.298 11.473 44.611 1.00 20.30 141 TRP A C 1
ATOM 874 O O . TRP A 1 115 ? 61.280 12.032 43.552 1.00 19.77 141 TRP A O 1
ATOM 885 N N . VAL A 1 116 ? 60.888 12.062 45.727 1.00 20.16 142 VAL A N 1
ATOM 886 C CA . VAL A 1 116 ? 60.112 13.300 45.713 1.00 19.03 142 VAL A CA 1
ATOM 887 C C . VAL A 1 116 ? 60.969 14.504 46.159 1.00 19.31 142 VAL A C 1
ATOM 888 O O . VAL A 1 116 ? 60.892 15.590 45.538 1.00 18.85 142 VAL A O 1
ATOM 892 N N . ILE A 1 117 ? 61.767 14.338 47.223 1.00 17.59 143 ILE A N 1
ATOM 893 C CA . ILE A 1 117 ? 62.411 15.474 47.840 1.00 18.38 143 ILE A CA 1
ATOM 894 C C . ILE A 1 117 ? 63.746 15.780 47.179 1.00 18.10 143 ILE A C 1
ATOM 895 O O . ILE A 1 117 ? 64.572 14.911 47.015 1.00 18.26 143 ILE A O 1
ATOM 900 N N . VAL A 1 118 ? 63.940 17.017 46.749 1.00 18.14 144 VAL A N 1
ATOM 901 C CA . VAL A 1 118 ? 65.186 17.388 46.065 1.00 17.52 144 VAL A CA 1
ATOM 902 C C . VAL A 1 118 ? 65.892 18.558 46.759 1.00 17.67 144 VAL A C 1
ATOM 903 O O . VAL A 1 118 ? 66.918 18.983 46.313 1.00 16.42 144 VAL A O 1
ATOM 907 N N . GLY A 1 119 ? 65.359 19.086 47.839 1.00 18.47 145 GLY A N 1
ATOM 908 C CA . GLY A 1 119 ? 66.028 20.235 48.471 1.00 20.43 145 GLY A CA 1
ATOM 909 C C . GLY A 1 119 ? 65.268 20.602 49.699 1.00 20.03 145 GLY A C 1
ATOM 910 O O . GLY A 1 119 ? 64.375 19.898 50.083 1.00 21.81 145 GLY A O 1
ATOM 911 N N . GLY A 1 120 ? 65.622 21.695 50.329 1.00 21.74 146 GLY A N 1
ATOM 912 C CA . GLY A 1 120 ? 64.866 22.193 51.457 1.00 21.79 146 GLY A CA 1
ATOM 913 C C . GLY A 1 120 ? 65.079 21.514 52.798 1.00 22.14 146 GLY A C 1
ATOM 914 O O . GLY A 1 120 ? 64.427 21.881 53.745 1.00 21.20 146 GLY A O 1
ATOM 915 N N . MET A 1 121 ? 65.970 20.536 52.893 1.00 24.50 147 MET A N 1
ATOM 916 C CA . MET A 1 121 ? 66.031 19.652 54.081 1.00 26.34 147 MET A CA 1
ATOM 917 C C . MET A 1 121 ? 67.067 20.076 55.137 1.00 27.96 147 MET A C 1
ATOM 918 O O . MET A 1 121 ? 67.316 19.349 56.089 1.00 27.60 147 MET A O 1
ATOM 923 N N . THR A 1 122 ? 67.691 21.233 54.976 1.00 28.93 148 THR A N 1
ATOM 924 C CA . THR A 1 122 ? 68.632 21.716 55.976 1.00 29.31 148 THR A CA 1
ATOM 925 C C . THR A 1 122 ? 67.930 22.063 57.303 1.00 28.76 148 THR A C 1
ATOM 926 O O . THR A 1 122 ? 66.998 22.878 57.341 1.00 26.94 148 THR A O 1
ATOM 930 N N . LEU A 1 123 ? 68.421 21.463 58.396 1.00 28.68 149 LEU A N 1
ATOM 931 C CA . LEU A 1 123 ? 67.938 21.761 59.764 1.00 29.35 149 LEU A CA 1
ATOM 932 C C . LEU A 1 123 ? 68.304 23.156 60.271 1.00 26.82 149 LEU A C 1
ATOM 933 O O . LEU A 1 123 ? 69.411 23.601 60.121 1.00 26.62 149 LEU A O 1
ATOM 938 N N . ASP A 1 124 ? 67.335 23.822 60.866 1.00 25.51 150 ASP A N 1
ATOM 939 C CA . ASP A 1 124 ? 67.558 25.068 61.551 1.00 29.58 150 ASP A CA 1
ATOM 940 C C . ASP A 1 124 ? 68.282 24.921 62.950 1.00 30.65 150 ASP A C 1
ATOM 941 O O . ASP A 1 124 ? 67.643 24.710 63.965 1.00 28.62 150 ASP A O 1
ATOM 946 N N . LYS A 1 125 ? 69.599 25.104 62.985 1.00 33.49 151 LYS A N 1
ATOM 947 C CA . LYS A 1 125 ? 70.326 25.144 64.277 1.00 36.21 151 LYS A CA 1
ATOM 948 C C . LYS A 1 125 ? 69.870 26.259 65.187 1.00 33.93 151 LYS A C 1
ATOM 949 O O . LYS A 1 125 ? 70.126 26.216 66.368 1.00 37.09 151 LYS A O 1
ATOM 955 N N . GLY A 1 126 ? 69.148 27.236 64.651 1.00 32.64 152 GLY A N 1
ATOM 956 C CA . GLY A 1 126 ? 68.579 28.317 65.452 1.00 29.02 152 GLY A CA 1
ATOM 957 C C . GLY A 1 126 ? 67.223 28.063 66.103 1.00 31.76 152 GLY A C 1
ATOM 958 O O . GLY A 1 126 ? 66.784 28.858 66.951 1.00 28.46 152 GLY A O 1
ATOM 959 N N . ALA A 1 127 ? 66.535 26.981 65.726 1.00 31.10 153 ALA A N 1
ATOM 960 C CA . ALA A 1 127 ? 65.313 26.605 66.456 1.00 33.67 153 ALA A CA 1
ATOM 961 C C . ALA A 1 127 ? 65.645 26.188 67.890 1.00 33.63 153 ALA A C 1
ATOM 962 O O . ALA A 1 127 ? 66.599 25.450 68.095 1.00 31.20 153 ALA A O 1
ATOM 964 N N . LYS A 1 128 ? 64.836 26.611 68.863 1.00 34.60 154 LYS A N 1
ATOM 965 C CA . LYS A 1 128 ? 65.164 26.353 70.257 1.00 41.06 154 LYS A CA 1
ATOM 966 C C . LYS A 1 128 ? 63.937 26.108 71.126 1.00 40.04 154 LYS A C 1
ATOM 967 O O . LYS A 1 128 ? 62.899 26.759 71.000 1.00 37.19 154 LYS A O 1
ATOM 973 N N . VAL A 1 129 ? 64.096 25.136 72.020 1.00 39.98 155 VAL A N 1
ATOM 974 C CA . VAL A 1 129 ? 63.137 24.875 73.087 1.00 39.64 155 VAL A CA 1
ATOM 975 C C . VAL A 1 129 ? 62.978 26.097 73.976 1.00 38.78 155 VAL A C 1
ATOM 976 O O . VAL A 1 129 ? 63.927 26.570 74.547 1.00 41.79 155 VAL A O 1
ATOM 980 N N . ASP A 1 130 ? 61.756 26.583 74.075 1.00 40.21 156 ASP A N 1
ATOM 981 C CA . ASP A 1 130 ? 61.392 27.771 74.826 1.00 41.42 156 ASP A CA 1
ATOM 982 C C . ASP A 1 130 ? 60.758 27.488 76.225 1.00 45.85 156 ASP A C 1
ATOM 983 O O . ASP A 1 130 ? 60.750 28.363 77.082 1.00 43.77 156 ASP A O 1
ATOM 988 N N . TYR A 1 131 ? 60.199 26.298 76.436 1.00 47.92 157 TYR A N 1
ATOM 989 C CA . TYR A 1 131 ? 59.357 26.004 77.616 1.00 54.29 157 TYR A CA 1
ATOM 990 C C . TYR A 1 131 ? 59.138 24.499 77.478 1.00 58.18 157 TYR A C 1
ATOM 991 O O . TYR A 1 131 ? 59.069 23.993 76.357 1.00 59.55 157 TYR A O 1
ATOM 1000 N N . GLU A 1 132 ? 59.153 23.767 78.582 1.00 57.24 158 GLU A N 1
ATOM 1001 C CA . GLU A 1 132 ? 59.498 22.351 78.542 1.00 58.42 158 GLU A CA 1
ATOM 1002 C C . GLU A 1 132 ? 59.222 21.675 79.919 1.00 62.26 158 GLU A C 1
ATOM 1003 O O . GLU A 1 132 ? 60.065 20.965 80.458 1.00 61.68 158 GLU A O 1
ATOM 1009 N N . ASP A 1 133 ? 58.022 21.895 80.475 1.00 62.95 159 ASP A N 1
ATOM 1010 C CA . ASP A 1 133 ? 57.558 21.141 81.657 1.00 61.22 159 ASP A CA 1
ATOM 1011 C C . ASP A 1 133 ? 57.310 19.658 81.325 1.00 60.29 159 ASP A C 1
ATOM 1012 O O . ASP A 1 133 ? 57.748 19.149 80.282 1.00 57.61 159 ASP A O 1
ATOM 1017 N N . LYS A 1 134 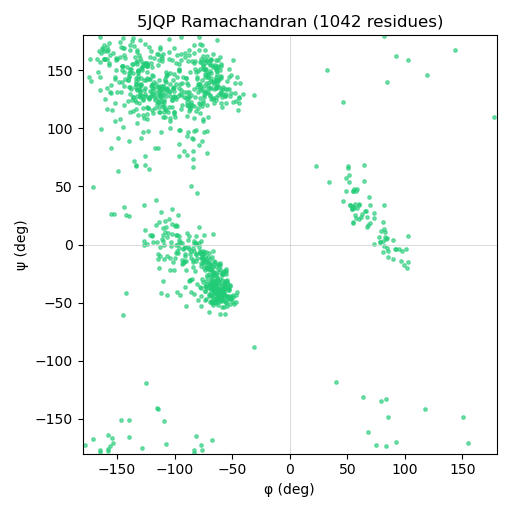? 56.663 18.937 82.229 1.00 62.08 160 LYS A N 1
ATOM 1018 C CA . LYS A 1 134 ? 56.672 17.482 82.118 1.00 62.52 160 LYS A CA 1
ATOM 1019 C C . LYS A 1 134 ? 55.463 16.966 81.336 1.00 55.34 160 LYS A C 1
ATOM 1020 O O . LYS A 1 134 ? 55.440 15.804 80.907 1.00 47.63 160 LYS A O 1
ATOM 1026 N N . THR A 1 135 ? 54.468 17.836 81.173 1.00 47.93 161 THR A N 1
ATOM 1027 C CA . THR A 1 135 ? 53.354 17.607 80.263 1.00 47.34 161 THR A CA 1
ATOM 1028 C C . THR A 1 135 ? 53.569 17.971 78.777 1.00 48.34 161 THR A C 1
ATOM 1029 O O . THR A 1 135 ? 52.805 17.497 77.933 1.00 41.89 161 THR A O 1
ATOM 1033 N N . GLN A 1 136 ? 54.558 18.815 78.458 1.00 47.97 162 GLN A N 1
ATOM 1034 C CA . GLN A 1 136 ? 54.634 19.472 77.137 1.00 47.01 162 GLN A CA 1
ATOM 1035 C C . GLN A 1 136 ? 55.916 20.282 76.888 1.00 48.92 162 GLN A C 1
ATOM 1036 O O . GLN A 1 136 ? 56.578 20.702 77.834 1.00 52.16 162 GLN A O 1
ATOM 1042 N N . MET A 1 137 ? 56.232 20.527 75.610 1.00 45.28 163 MET A N 1
ATOM 1043 C CA . MET A 1 137 ? 57.268 21.482 75.206 1.00 39.57 163 MET A CA 1
ATOM 1044 C C . MET A 1 137 ? 56.896 22.363 73.999 1.00 38.18 163 MET A C 1
ATOM 1045 O O . MET A 1 137 ? 56.131 21.971 73.144 1.00 37.13 163 MET A O 1
ATOM 1050 N N . THR A 1 138 ? 57.453 23.556 73.948 1.00 34.14 164 THR A N 1
ATOM 1051 C CA . THR A 1 138 ? 57.213 24.495 72.876 1.00 33.92 164 THR A CA 1
ATOM 1052 C C . THR A 1 138 ? 58.566 24.806 72.254 1.00 33.19 164 THR A C 1
ATOM 1053 O O . THR A 1 138 ? 59.505 25.141 72.970 1.00 30.93 164 THR A O 1
ATOM 1057 N N . VAL A 1 139 ? 58.680 24.646 70.930 1.00 31.45 165 VAL A N 1
ATOM 1058 C CA . VAL A 1 139 ? 59.890 24.994 70.186 1.00 30.09 165 VAL A CA 1
ATOM 1059 C C . VAL A 1 139 ? 59.602 26.247 69.386 1.00 31.45 165 VAL A C 1
ATOM 1060 O O . VAL A 1 139 ? 58.553 26.351 68.748 1.00 31.26 165 VAL A O 1
ATOM 1064 N N . LYS A 1 140 ? 60.531 27.202 69.443 1.00 33.20 166 LYS A N 1
ATOM 1065 C CA . LYS A 1 140 ? 60.509 28.380 68.576 1.00 32.20 166 LYS A CA 1
ATOM 1066 C C . LYS A 1 140 ? 61.351 28.117 67.346 1.00 28.99 166 LYS A C 1
ATOM 1067 O O . LYS A 1 140 ? 62.415 27.485 67.436 1.00 26.14 166 LYS A O 1
ATOM 1073 N N . TYR A 1 141 ? 60.845 28.555 66.189 1.00 26.28 167 TYR A N 1
ATOM 1074 C CA . TYR A 1 141 ? 61.534 28.320 64.911 1.00 25.37 167 TYR A CA 1
ATOM 1075 C C . TYR A 1 141 ? 61.115 29.300 63.851 1.00 26.04 167 TYR A C 1
ATOM 1076 O O . TYR A 1 141 ? 60.327 30.223 64.105 1.00 24.49 167 TYR A O 1
ATOM 1085 N N . GLY A 1 142 ? 61.631 29.087 62.646 1.00 30.41 168 GLY A N 1
ATOM 1086 C CA . GLY A 1 142 ? 61.262 29.921 61.518 1.00 35.40 168 GLY A CA 1
ATOM 1087 C C . GLY A 1 142 ? 61.934 31.279 61.607 1.00 37.39 168 GLY A C 1
ATOM 1088 O O . GLY A 1 142 ? 62.758 31.520 62.487 1.00 33.67 168 GLY A O 1
ATOM 1089 N N . PRO A 1 143 ? 61.557 32.190 60.709 1.00 42.48 169 PRO A N 1
ATOM 1090 C CA . PRO A 1 143 ? 62.287 33.447 60.598 1.00 40.86 169 PRO A CA 1
ATOM 1091 C C . PRO A 1 143 ? 62.052 34.347 61.836 1.00 40.23 169 PRO A C 1
ATOM 1092 O O . PRO A 1 143 ? 60.881 34.576 62.275 1.00 38.67 169 PRO A O 1
ATOM 1096 N N . SER A 1 144 ? 63.162 34.812 62.424 1.00 39.75 170 SER A N 1
ATOM 1097 C CA . SER A 1 144 ? 63.125 35.591 63.680 1.00 36.53 170 SER A CA 1
ATOM 1098 C C . SER A 1 144 ? 62.363 34.847 64.770 1.00 34.32 170 SER A C 1
ATOM 1099 O O . SER A 1 144 ? 61.721 35.468 65.613 1.00 33.43 170 SER A O 1
ATOM 1102 N N . SER A 1 145 ? 62.399 33.521 64.751 1.00 35.46 171 SER A N 1
ATOM 1103 C CA . SER A 1 145 ? 61.740 32.726 65.784 1.00 34.49 171 SER A CA 1
ATOM 1104 C C . SER A 1 145 ? 60.250 33.030 65.998 1.00 35.13 171 SER A C 1
ATOM 1105 O O . SER A 1 145 ? 59.733 32.889 67.120 1.00 37.71 171 SER A O 1
ATOM 1108 N N . LYS A 1 146 ? 59.547 33.416 64.942 1.00 33.70 172 LYS A N 1
ATOM 1109 C CA . LYS A 1 146 ? 58.125 33.762 65.070 1.00 35.31 172 LYS A CA 1
ATOM 1110 C C . LYS A 1 146 ? 57.173 32.562 64.840 1.00 31.61 172 LYS A C 1
ATOM 1111 O O . LYS A 1 146 ? 55.958 32.697 64.970 1.00 27.73 172 LYS A O 1
ATOM 1117 N N . PHE A 1 147 ? 57.719 31.393 64.522 1.00 30.30 173 PHE A N 1
ATOM 1118 C CA . PHE A 1 147 ? 56.889 30.177 64.485 1.00 31.86 173 PHE A CA 1
ATOM 1119 C C . PHE A 1 147 ? 57.048 29.386 65.798 1.00 34.95 173 PHE A C 1
ATOM 1120 O O . PHE A 1 147 ? 58.143 29.341 66.360 1.00 33.19 173 PHE A O 1
ATOM 1128 N N . GLU A 1 148 ? 55.965 28.763 66.277 1.00 36.33 174 GLU A N 1
ATOM 1129 C CA . GLU A 1 148 ? 56.029 27.877 67.455 1.00 37.67 174 GLU A CA 1
ATOM 1130 C C . GLU A 1 148 ? 55.296 26.574 67.226 1.00 33.92 174 GLU A C 1
ATOM 1131 O O . GLU A 1 148 ? 54.165 26.554 66.734 1.00 35.73 174 GLU A O 1
ATOM 1137 N N . ALA A 1 149 ? 55.902 25.490 67.672 1.00 30.95 175 ALA A N 1
ATOM 1138 C CA . ALA A 1 149 ? 55.204 24.245 67.788 1.00 28.79 175 ALA A CA 1
ATOM 1139 C C . ALA A 1 149 ? 55.100 23.786 69.262 1.00 28.57 175 ALA A C 1
ATOM 1140 O O . ALA A 1 149 ? 56.100 23.558 69.932 1.00 28.62 175 ALA A O 1
ATOM 1142 N N . THR A 1 150 ? 53.889 23.615 69.753 1.00 28.09 176 THR A N 1
ATOM 1143 C CA . THR A 1 150 ? 53.702 23.055 71.085 1.00 27.33 176 THR A CA 1
ATOM 1144 C C . THR A 1 150 ? 53.357 21.594 71.019 1.00 25.79 176 THR A C 1
ATOM 1145 O O . THR A 1 150 ? 52.268 21.187 70.574 1.00 25.98 176 THR A O 1
ATOM 1149 N N . ILE A 1 151 ? 54.311 20.797 71.451 1.00 24.95 177 ILE A N 1
ATOM 1150 C CA . ILE A 1 151 ? 54.163 19.360 71.524 1.00 27.07 177 ILE A CA 1
ATOM 1151 C C . ILE A 1 151 ? 53.722 18.931 72.912 1.00 30.21 177 ILE A C 1
ATOM 1152 O O . ILE A 1 151 ? 54.466 19.126 73.872 1.00 32.36 177 ILE A O 1
ATOM 1157 N N . LYS A 1 152 ? 52.528 18.342 73.005 1.00 30.01 178 LYS A N 1
ATOM 1158 C CA . LYS A 1 152 ? 51.989 17.808 74.245 1.00 30.80 178 LYS A CA 1
ATOM 1159 C C . LYS A 1 152 ? 52.138 16.315 74.298 1.00 29.72 178 LYS A C 1
ATOM 1160 O O . LYS A 1 152 ? 51.997 15.629 73.284 1.00 25.27 178 LYS A O 1
ATOM 1166 N N . PHE A 1 153 ? 52.448 15.813 75.494 1.00 28.81 179 PHE A N 1
ATOM 1167 C CA . PHE A 1 153 ? 52.997 14.442 75.638 1.00 30.44 179 PHE A CA 1
ATOM 1168 C C . PHE A 1 153 ? 51.934 13.378 75.735 1.00 26.48 179 PHE A C 1
ATOM 1169 O O . PHE A 1 153 ? 52.164 12.297 75.274 1.00 31.24 179 PHE A O 1
ATOM 1177 N N . ALA A 1 154 ? 50.778 13.692 76.283 1.00 26.83 180 ALA A N 1
ATOM 1178 C CA . ALA A 1 154 ? 49.904 12.683 76.873 1.00 29.88 180 ALA A CA 1
ATOM 1179 C C . ALA A 1 154 ? 48.527 13.282 77.035 1.00 30.02 180 ALA A C 1
ATOM 1180 O O . ALA A 1 154 ? 48.272 14.012 77.981 1.00 34.65 180 ALA A O 1
ATOM 1182 N N . PRO A 1 155 ? 47.624 12.993 76.114 1.00 27.55 181 PRO A N 1
ATOM 1183 C CA . PRO A 1 155 ? 47.816 12.296 74.857 1.00 28.33 181 PRO A CA 1
ATOM 1184 C C . PRO A 1 155 ? 48.638 13.145 73.872 1.00 28.80 181 PRO A C 1
ATOM 1185 O O . PRO A 1 155 ? 48.602 14.372 73.942 1.00 27.22 181 PRO A O 1
ATOM 1189 N N . PHE A 1 156 ? 49.404 12.502 73.004 1.00 26.40 182 PHE A N 1
ATOM 1190 C CA . PHE A 1 156 ? 50.188 13.231 72.005 1.00 27.34 182 PHE A CA 1
ATOM 1191 C C . PHE A 1 156 ? 49.337 14.162 71.122 1.00 25.86 182 PHE A C 1
ATOM 1192 O O . PHE A 1 156 ? 48.311 13.769 70.595 1.00 25.17 182 PHE A O 1
ATOM 1200 N N . SER A 1 157 ? 49.748 15.421 71.048 1.00 25.62 183 SER A N 1
ATOM 1201 C CA . SER A 1 157 ? 49.248 16.380 70.065 1.00 25.79 183 SER A CA 1
ATOM 1202 C C . SER A 1 157 ? 50.309 17.450 69.708 1.00 25.71 183 SER A C 1
ATOM 1203 O O . SER A 1 157 ? 51.308 17.606 70.427 1.00 25.05 183 SER A O 1
ATOM 1206 N N . ILE A 1 158 ? 50.143 18.129 68.577 1.00 24.92 184 ILE A N 1
ATOM 1207 C CA . ILE A 1 158 ? 51.005 19.253 68.224 1.00 25.03 184 ILE A CA 1
ATOM 1208 C C . ILE A 1 158 ? 50.180 20.435 67.775 1.00 26.10 184 ILE A C 1
ATOM 1209 O O . ILE A 1 158 ? 49.260 20.263 66.977 1.00 26.75 184 ILE A O 1
ATOM 1214 N N . ASP A 1 159 ? 50.497 21.623 68.285 1.00 25.60 185 ASP A N 1
ATOM 1215 C CA . ASP A 1 159 ? 49.852 22.839 67.829 1.00 29.90 185 ASP A CA 1
ATOM 1216 C C . ASP A 1 159 ? 50.865 23.782 67.184 1.00 28.79 185 ASP A C 1
ATOM 1217 O O . ASP A 1 159 ? 51.912 24.075 67.762 1.00 25.50 185 ASP A O 1
ATOM 1222 N N . PHE A 1 160 ? 50.593 24.211 65.952 1.00 26.78 186 PHE A N 1
ATOM 1223 C CA . PHE A 1 160 ? 51.591 24.983 65.188 1.00 24.80 186 PHE A CA 1
ATOM 1224 C C . PHE A 1 160 ? 51.055 26.394 65.137 1.00 26.40 186 PHE A C 1
ATOM 1225 O O . PHE A 1 160 ? 49.912 26.614 64.723 1.00 29.57 186 PHE A O 1
ATOM 1233 N N . LYS A 1 161 ? 51.856 27.345 65.589 1.00 27.44 187 LYS A N 1
ATOM 1234 C CA . LYS A 1 161 ? 51.363 28.671 65.919 1.00 28.27 187 LYS A CA 1
ATOM 1235 C C . LYS A 1 161 ? 52.182 29.725 65.223 1.00 25.20 187 LYS A C 1
ATOM 1236 O O . LYS A 1 161 ? 53.343 29.521 64.949 1.00 24.93 187 LYS A O 1
ATOM 1242 N N . ARG A 1 162 ? 51.560 30.864 64.973 1.00 25.98 188 ARG A N 1
ATOM 1243 C CA . ARG A 1 162 ? 52.262 32.106 64.697 1.00 27.77 188 ARG A CA 1
ATOM 1244 C C . ARG A 1 162 ? 51.289 33.269 64.926 1.00 30.77 188 ARG A C 1
ATOM 1245 O O . ARG A 1 162 ? 50.054 33.073 65.052 1.00 30.92 188 ARG A O 1
ATOM 1253 N N . ASP A 1 163 ? 51.829 34.476 64.996 1.00 34.37 189 ASP A N 1
ATOM 1254 C CA . ASP A 1 163 ? 50.994 35.695 65.082 1.00 37.76 189 ASP A CA 1
ATOM 1255 C C . ASP A 1 163 ? 49.981 35.665 66.247 1.00 40.32 189 ASP A C 1
ATOM 1256 O O . ASP A 1 163 ? 48.878 36.184 66.119 1.00 39.05 189 ASP A O 1
ATOM 1261 N N . GLY A 1 164 ? 50.346 35.031 67.364 1.00 40.57 190 GLY A N 1
ATOM 1262 C CA . GLY A 1 164 ? 49.425 34.904 68.519 1.00 43.94 190 GLY A CA 1
ATOM 1263 C C . GLY A 1 164 ? 48.238 33.941 68.433 1.00 42.59 190 GLY A C 1
ATOM 1264 O O . GLY A 1 164 ? 47.226 34.159 69.101 1.00 42.34 190 GLY A O 1
ATOM 1265 N N . ALA A 1 165 ? 48.344 32.879 67.630 1.00 39.52 191 ALA A N 1
ATOM 1266 C CA . ALA A 1 165 ? 47.288 31.865 67.578 1.00 36.94 191 ALA A CA 1
ATOM 1267 C C . ALA A 1 165 ? 47.777 30.543 66.970 1.00 33.32 191 ALA A C 1
ATOM 1268 O O . ALA A 1 165 ? 48.792 30.487 66.253 1.00 35.00 191 ALA A O 1
ATOM 1270 N N . SER A 1 166 ? 47.042 29.486 67.277 1.00 31.29 192 SER A N 1
ATOM 1271 C CA . SER A 1 166 ? 47.144 28.228 66.551 1.00 32.64 192 SER A CA 1
ATOM 1272 C C . SER A 1 166 ? 46.547 28.348 65.149 1.00 27.83 192 SER A C 1
ATOM 1273 O O . SER A 1 166 ? 45.435 28.861 64.961 1.00 25.09 192 SER A O 1
ATOM 1276 N N . HIS A 1 167 ? 47.290 27.819 64.194 1.00 25.93 193 HIS A N 1
ATOM 1277 C CA . HIS A 1 167 ? 46.839 27.710 62.793 1.00 25.59 193 HIS A CA 1
ATOM 1278 C C . HIS A 1 167 ? 46.602 26.282 62.357 1.00 23.64 193 HIS A C 1
ATOM 1279 O O . HIS A 1 167 ? 45.620 26.021 61.677 1.00 23.00 193 HIS A O 1
ATOM 1286 N N . ILE A 1 168 ? 47.497 25.368 62.761 1.00 23.17 194 ILE A N 1
ATOM 1287 C CA . ILE A 1 168 ? 47.388 23.945 62.414 1.00 23.04 194 ILE A CA 1
ATOM 1288 C C . ILE A 1 168 ? 47.538 23.115 63.698 1.00 23.51 194 ILE A C 1
ATOM 1289 O O . ILE A 1 168 ? 48.441 23.350 64.449 1.00 23.43 194 ILE A O 1
ATOM 1294 N N . LYS A 1 169 ? 46.635 22.157 63.934 1.00 23.82 195 LYS A N 1
ATOM 1295 C CA . LYS A 1 169 ? 46.763 21.178 65.018 1.00 24.13 195 LYS A CA 1
ATOM 1296 C C . LYS A 1 169 ? 46.762 19.750 64.493 1.00 24.70 195 LYS A C 1
ATOM 1297 O O . LYS A 1 169 ? 45.898 19.389 63.689 1.00 25.31 195 LYS A O 1
ATOM 1303 N N . PHE A 1 170 ? 47.719 18.951 64.961 1.00 22.48 196 PHE A N 1
ATOM 1304 C CA . PHE A 1 170 ? 47.719 17.524 64.793 1.00 22.51 196 PHE A CA 1
ATOM 1305 C C . PHE A 1 170 ? 47.027 16.820 65.999 1.00 24.05 196 PHE A C 1
ATOM 1306 O O . PHE A 1 170 ? 47.341 17.087 67.140 1.00 23.63 196 PHE A O 1
ATOM 1314 N N . ASN A 1 171 ? 46.109 15.890 65.735 1.00 24.75 197 ASN A N 1
ATOM 1315 C CA . ASN A 1 171 ? 45.516 15.032 66.781 1.00 24.35 197 ASN A CA 1
ATOM 1316 C C . ASN A 1 171 ? 44.644 15.756 67.777 1.00 26.45 197 ASN A C 1
ATOM 1317 O O . ASN A 1 171 ? 44.318 15.194 68.822 1.00 28.52 197 ASN A O 1
ATOM 1322 N N . ASP A 1 172 ? 44.231 16.980 67.471 1.00 26.91 198 ASP A N 1
ATOM 1323 C CA . ASP A 1 172 ? 43.292 17.674 68.334 1.00 27.01 198 ASP A CA 1
ATOM 1324 C C . ASP A 1 172 ? 41.994 16.875 68.545 1.00 26.95 198 ASP A C 1
ATOM 1325 O O . ASP A 1 172 ? 41.465 16.874 69.636 1.00 23.59 198 ASP A O 1
ATOM 1330 N N . GLN A 1 173 ? 41.493 16.183 67.527 1.00 25.90 199 GLN A N 1
ATOM 1331 C CA . GLN A 1 173 ? 40.329 15.344 67.717 1.00 27.54 199 GLN A CA 1
ATOM 1332 C C . GLN A 1 173 ? 40.685 13.896 68.079 1.00 28.99 199 GLN A C 1
ATOM 1333 O O . GLN A 1 173 ? 39.789 13.079 68.229 1.00 31.75 199 GLN A O 1
ATOM 1339 N N . GLY A 1 174 ? 41.974 13.562 68.111 1.00 25.32 200 GLY A N 1
ATOM 1340 C CA . GLY A 1 174 ? 42.417 12.277 68.592 1.00 24.75 200 GLY A CA 1
ATOM 1341 C C . GLY A 1 174 ? 42.346 11.137 67.602 1.00 24.08 200 GLY A C 1
ATOM 1342 O O . GLY A 1 174 ? 42.094 9.985 67.993 1.00 20.67 200 GLY A O 1
ATOM 1343 N N . LEU A 1 175 ? 42.574 11.415 66.318 1.00 21.37 201 LEU A N 1
ATOM 1344 C CA . LEU A 1 175 ? 42.319 10.398 65.290 1.00 19.38 201 LEU A CA 1
ATOM 1345 C C . LEU A 1 175 ? 43.568 9.758 64.788 1.00 18.70 201 LEU A C 1
ATOM 1346 O O . LEU A 1 175 ? 43.540 8.873 63.903 1.00 21.10 201 LEU A O 1
ATOM 1351 N N . LEU A 1 176 ? 44.683 10.160 65.356 1.00 19.38 202 LEU A N 1
ATOM 1352 C CA . LEU A 1 176 ? 45.952 9.503 65.087 1.00 20.55 202 LEU A CA 1
ATOM 1353 C C . LEU A 1 176 ? 45.767 7.992 65.122 1.00 20.53 202 LEU A C 1
ATOM 1354 O O . LEU A 1 176 ? 45.224 7.457 66.089 1.00 21.47 202 LEU A O 1
ATOM 1359 N N . ASN A 1 177 ? 46.174 7.314 64.061 1.00 20.18 203 ASN A N 1
ATOM 1360 C CA . ASN A 1 177 ? 45.997 5.882 64.000 1.00 21.63 203 ASN A CA 1
ATOM 1361 C C . ASN A 1 177 ? 47.144 5.277 63.222 1.00 22.05 203 ASN A C 1
ATOM 1362 O O . ASN A 1 177 ? 47.256 5.454 62.024 1.00 23.72 203 ASN A O 1
ATOM 1367 N N . ILE A 1 178 ? 48.033 4.591 63.922 1.00 21.43 204 ILE A N 1
ATOM 1368 C CA . ILE A 1 178 ? 49.048 3.779 63.287 1.00 20.94 204 ILE A CA 1
ATOM 1369 C C . ILE A 1 178 ? 48.722 2.305 63.542 1.00 21.29 204 ILE A C 1
ATOM 1370 O O . ILE A 1 178 ? 48.849 1.813 64.687 1.00 22.39 204 ILE A O 1
ATOM 1375 N N . GLU A 1 179 ? 48.312 1.583 62.510 1.00 20.62 205 GLU A N 1
ATOM 1376 C CA . GLU A 1 179 ? 47.981 0.195 62.693 1.00 21.60 205 GLU A CA 1
ATOM 1377 C C . GLU A 1 179 ? 49.275 -0.585 62.830 1.00 20.53 205 GLU A C 1
ATOM 1378 O O . GLU A 1 179 ? 50.000 -0.785 61.884 1.00 22.06 205 GLU A O 1
ATOM 1384 N N . HIS A 1 180 ? 49.548 -1.009 64.051 1.00 21.35 206 HIS A N 1
ATOM 1385 C CA . HIS A 1 180 ? 50.728 -1.802 64.398 1.00 20.71 206 HIS A CA 1
ATOM 1386 C C . HIS A 1 180 ? 50.632 -3.230 63.911 1.00 18.92 206 HIS A C 1
ATOM 1387 O O . HIS A 1 180 ? 49.557 -3.749 63.758 1.00 17.79 206 HIS A O 1
ATOM 1394 N N . TRP A 1 181 ? 51.766 -3.856 63.632 1.00 18.62 207 TRP A N 1
ATOM 1395 C CA . TRP A 1 181 ? 51.756 -5.228 63.143 1.00 20.39 207 TRP A CA 1
ATOM 1396 C C . TRP A 1 181 ? 51.183 -6.207 64.182 1.00 21.68 207 TRP A C 1
ATOM 1397 O O . TRP A 1 181 ? 51.410 -6.070 65.399 1.00 21.06 207 TRP A O 1
ATOM 1408 N N . ARG A 1 182 ? 50.414 -7.170 63.687 1.00 22.43 208 ARG A N 1
ATOM 1409 C CA . ARG A 1 182 ? 49.823 -8.208 64.525 1.00 23.20 208 ARG A CA 1
ATOM 1410 C C . ARG A 1 182 ? 49.622 -9.468 63.710 1.00 24.60 208 ARG A C 1
ATOM 1411 O O . ARG A 1 182 ? 49.331 -9.420 62.506 1.00 24.24 208 ARG A O 1
ATOM 1419 N N . PRO A 1 183 ? 49.811 -10.628 64.365 1.00 27.29 209 PRO A N 1
ATOM 1420 C CA . PRO A 1 183 ? 49.583 -11.912 63.715 1.00 27.14 209 PRO A CA 1
ATOM 1421 C C . PRO A 1 183 ? 48.103 -12.227 63.498 1.00 26.70 209 PRO A C 1
ATOM 1422 O O . PRO A 1 183 ? 47.219 -11.686 64.156 1.00 26.90 209 PRO A O 1
ATOM 1426 N N . LYS A 1 184 ? 47.844 -13.116 62.572 1.00 27.62 210 LYS A N 1
ATOM 1427 C CA . LYS A 1 184 ? 46.509 -13.684 62.430 1.00 32.85 210 LYS A CA 1
ATOM 1428 C C . LYS A 1 184 ? 46.352 -14.830 63.433 1.00 34.99 210 LYS A C 1
ATOM 1429 O O . LYS A 1 184 ? 46.985 -15.861 63.268 1.00 36.23 210 LYS A O 1
ATOM 1435 N N . ILE A 1 185 ? 45.550 -14.644 64.475 1.00 40.12 211 ILE A N 1
ATOM 1436 C CA . ILE A 1 185 ? 45.304 -15.709 65.483 1.00 49.34 211 ILE A CA 1
ATOM 1437 C C . ILE A 1 185 ? 43.805 -15.945 65.610 1.00 56.40 211 ILE A C 1
ATOM 1438 O O . ILE A 1 185 ? 43.028 -15.186 65.047 1.00 61.43 211 ILE A O 1
ATOM 1443 N N . ASP A 1 186 ? 43.406 -16.977 66.362 1.00 70.84 212 ASP A N 1
ATOM 1444 C CA . ASP A 1 186 ? 41.985 -17.172 66.818 1.00 71.73 212 ASP A CA 1
ATOM 1445 C C . ASP A 1 186 ? 41.534 -16.304 68.030 1.00 72.85 212 ASP A C 1
ATOM 1446 O O . ASP A 1 186 ? 42.312 -15.502 68.570 1.00 68.05 212 ASP A O 1
ATOM 1451 N N . PRO A 1 187 ? 40.259 -16.447 68.442 1.00 75.79 213 PRO A N 1
ATOM 1452 C CA . PRO A 1 187 ? 39.847 -15.954 69.767 1.00 74.31 213 PRO A CA 1
ATOM 1453 C C . PRO A 1 187 ? 40.313 -16.813 70.946 1.00 63.64 213 PRO A C 1
ATOM 1454 O O . PRO A 1 187 ? 40.496 -16.274 72.037 1.00 59.24 213 PRO A O 1
ATOM 1458 N N . GLU A 1 209 ? 36.535 -5.675 68.281 1.00 38.37 235 GLU A N 1
ATOM 1459 C CA . GLU A 1 209 ? 36.946 -4.934 67.087 1.00 39.93 235 GLU A CA 1
ATOM 1460 C C . GLU A 1 209 ? 36.881 -5.757 65.809 1.00 40.18 235 GLU A C 1
ATOM 1461 O O . GLU A 1 209 ? 37.525 -6.802 65.683 1.00 43.21 235 GLU A O 1
ATOM 1467 N N . ASP A 1 210 ? 36.120 -5.270 64.838 1.00 36.26 236 ASP A N 1
ATOM 1468 C CA . ASP A 1 210 ? 35.841 -6.037 63.628 1.00 33.61 236 ASP A CA 1
ATOM 1469 C C . ASP A 1 210 ? 37.140 -6.253 62.883 1.00 31.96 236 ASP A C 1
ATOM 1470 O O . ASP A 1 210 ? 37.846 -5.294 62.586 1.00 32.62 236 ASP A O 1
ATOM 1475 N N . ASP A 1 211 ? 37.445 -7.505 62.559 1.00 28.02 237 ASP A N 1
ATOM 1476 C CA . ASP A 1 211 ? 38.681 -7.824 61.856 1.00 25.13 237 ASP A CA 1
ATOM 1477 C C . ASP A 1 211 ? 38.471 -8.412 60.457 1.00 23.47 237 ASP A C 1
ATOM 1478 O O . ASP A 1 211 ? 39.371 -9.016 59.892 1.00 21.89 237 ASP A O 1
ATOM 1483 N N . SER A 1 212 ? 37.284 -8.256 59.890 1.00 23.12 238 SER A N 1
ATOM 1484 C CA . SER A 1 212 ? 36.987 -8.911 58.637 1.00 25.07 238 SER A CA 1
ATOM 1485 C C . SER A 1 212 ? 37.727 -8.295 57.434 1.00 23.97 238 SER A C 1
ATOM 1486 O O . SER A 1 212 ? 37.882 -8.978 56.439 1.00 24.97 238 SER A O 1
ATOM 1489 N N . THR A 1 213 ? 38.212 -7.049 57.534 1.00 22.06 239 THR A N 1
ATOM 1490 C CA . THR A 1 213 ? 39.079 -6.449 56.485 1.00 21.44 239 THR A CA 1
ATOM 1491 C C . THR A 1 213 ? 40.600 -6.481 56.762 1.00 21.76 239 THR A C 1
ATOM 1492 O O . THR A 1 213 ? 41.375 -5.867 56.034 1.00 21.33 239 THR A O 1
ATOM 1496 N N . TRP A 1 214 ? 41.036 -7.178 57.817 1.00 20.79 240 TRP A N 1
ATOM 1497 C CA . TRP A 1 214 ? 42.439 -7.162 58.220 1.00 20.40 240 TRP A CA 1
ATOM 1498 C C . TRP A 1 214 ? 43.290 -7.964 57.249 1.00 20.01 240 TRP A C 1
ATOM 1499 O O . TRP A 1 214 ? 44.463 -7.653 57.010 1.00 19.75 240 TRP A O 1
ATOM 1510 N N . TRP A 1 215 ? 42.712 -8.997 56.671 1.00 20.83 241 TRP A N 1
ATOM 1511 C CA . TRP A 1 215 ? 43.500 -9.991 55.954 1.00 22.32 241 TRP A CA 1
ATOM 1512 C C . TRP A 1 215 ? 43.107 -9.954 54.471 1.00 25.47 241 TRP A C 1
ATOM 1513 O O . TRP A 1 215 ? 42.905 -8.867 53.928 1.00 24.41 241 TRP A O 1
ATOM 1524 N N . GLU A 1 216 ? 43.018 -11.107 53.802 1.00 26.30 242 GLU A N 1
ATOM 1525 C CA . GLU A 1 216 ? 42.593 -11.138 52.419 1.00 26.86 242 GLU A CA 1
ATOM 1526 C C . GLU A 1 216 ? 41.352 -10.258 52.186 1.00 27.43 242 GLU A C 1
ATOM 1527 O O . GLU A 1 216 ? 40.487 -10.167 53.062 1.00 30.45 242 GLU A O 1
ATOM 1533 N N . GLU A 1 217 ? 41.300 -9.609 51.019 1.00 25.65 243 GLU A N 1
ATOM 1534 C CA . GLU A 1 217 ? 40.143 -8.864 50.524 1.00 25.13 243 GLU A CA 1
ATOM 1535 C C . GLU A 1 217 ? 40.062 -9.035 49.014 1.00 22.76 243 GLU A C 1
ATOM 1536 O O . GLU A 1 217 ? 41.063 -9.108 48.341 1.00 20.88 243 GLU A O 1
ATOM 1542 N N . SER A 1 218 ? 38.845 -9.022 48.504 1.00 22.72 244 SER A N 1
ATOM 1543 C CA . SER A 1 218 ? 38.550 -9.368 47.149 1.00 25.24 244 SER A CA 1
ATOM 1544 C C . SER A 1 218 ? 37.789 -8.204 46.522 1.00 25.05 244 SER A C 1
ATOM 1545 O O . SER A 1 218 ? 36.973 -7.586 47.186 1.00 23.09 244 SER A O 1
ATOM 1548 N N . PHE A 1 219 ? 38.076 -7.920 45.246 1.00 26.16 245 PHE A N 1
ATOM 1549 C CA . PHE A 1 219 ? 37.389 -6.900 44.471 1.00 25.16 245 PHE A CA 1
ATOM 1550 C C . PHE A 1 219 ? 37.884 -6.968 43.050 1.00 26.70 245 PHE A C 1
ATOM 1551 O O . PHE A 1 219 ? 39.064 -7.235 42.795 1.00 28.56 245 PHE A O 1
ATOM 1559 N N . GLY A 1 220 ? 36.980 -6.724 42.110 1.00 28.69 246 GLY A N 1
ATOM 1560 C CA . GLY A 1 220 ? 37.317 -6.668 40.701 1.00 26.60 246 GLY A CA 1
ATOM 1561 C C . GLY A 1 220 ? 37.980 -7.889 40.114 1.00 28.37 246 GLY A C 1
ATOM 1562 O O . GLY A 1 220 ? 38.837 -7.779 39.227 1.00 30.67 246 GLY A O 1
ATOM 1563 N N . GLY A 1 221 ? 37.607 -9.067 40.586 1.00 28.50 247 GLY A N 1
ATOM 1564 C CA . GLY A 1 221 ? 38.152 -10.286 40.013 1.00 27.31 247 GLY A CA 1
ATOM 1565 C C . GLY A 1 221 ? 39.431 -10.713 40.713 1.00 28.08 247 GLY A C 1
ATOM 1566 O O . GLY A 1 221 ? 40.068 -11.673 40.297 1.00 30.33 247 GLY A O 1
ATOM 1567 N N . ASN A 1 222 ? 39.831 -10.012 41.769 1.00 23.77 248 ASN A N 1
ATOM 1568 C CA . ASN A 1 222 ? 41.184 -10.192 42.293 1.00 22.19 248 ASN A CA 1
ATOM 1569 C C . ASN A 1 222 ? 41.129 -10.380 43.793 1.00 19.52 248 ASN A C 1
ATOM 1570 O O . ASN A 1 222 ? 40.290 -9.825 44.450 1.00 20.33 248 ASN A O 1
ATOM 1575 N N . THR A 1 223 ? 42.065 -11.110 44.343 1.00 20.19 249 THR A N 1
ATOM 1576 C CA . THR A 1 223 ? 42.144 -11.209 45.764 1.00 22.44 249 THR A CA 1
ATOM 1577 C C . THR A 1 223 ? 43.496 -10.781 46.264 1.00 21.82 249 THR A C 1
ATOM 1578 O O . THR A 1 223 ? 44.526 -11.229 45.770 1.00 21.10 249 THR A O 1
ATOM 1582 N N . ASP A 1 224 ? 43.470 -9.845 47.205 1.00 21.45 250 ASP A N 1
ATOM 1583 C CA . ASP A 1 224 ? 44.678 -9.247 47.718 1.00 22.14 250 ASP A CA 1
ATOM 1584 C C . ASP A 1 224 ? 45.136 -10.154 48.843 1.00 21.95 250 ASP A C 1
ATOM 1585 O O . ASP A 1 224 ? 44.401 -10.305 49.815 1.00 21.92 250 ASP A O 1
ATOM 1590 N N . SER A 1 225 ? 46.328 -10.732 48.726 1.00 22.02 251 SER A N 1
ATOM 1591 C CA . SER A 1 225 ? 46.840 -11.716 49.726 1.00 21.40 251 SER A CA 1
ATOM 1592 C C . SER A 1 225 ? 47.215 -11.071 51.055 1.00 22.22 251 SER A C 1
ATOM 1593 O O . SER A 1 225 ? 47.274 -11.730 52.064 1.00 22.50 251 SER A O 1
ATOM 1596 N N . LYS A 1 226 ? 47.463 -9.762 51.046 1.00 22.04 252 LYS A N 1
ATOM 1597 C CA . LYS A 1 226 ? 47.690 -8.985 52.262 1.00 22.31 252 LYS A CA 1
ATOM 1598 C C . LYS A 1 226 ? 48.707 -9.594 53.258 1.00 21.34 252 LYS A C 1
ATOM 1599 O O . LYS A 1 226 ? 48.403 -9.756 54.417 1.00 25.39 252 LYS A O 1
ATOM 1605 N N . PRO A 1 227 ? 49.934 -9.838 52.817 1.00 22.04 253 PRO A N 1
ATOM 1606 C CA . PRO A 1 227 ? 50.911 -10.552 53.638 1.00 22.32 253 PRO A CA 1
ATOM 1607 C C . PRO A 1 227 ? 51.331 -9.851 54.919 1.00 21.86 253 PRO A C 1
ATOM 1608 O O . PRO A 1 227 ? 51.771 -10.522 55.837 1.00 21.97 253 PRO A O 1
ATOM 1612 N N . ARG A 1 228 ? 51.112 -8.545 55.047 1.00 20.63 254 ARG A N 1
ATOM 1613 C CA . ARG A 1 228 ? 51.509 -7.842 56.247 1.00 19.40 254 ARG A CA 1
ATOM 1614 C C . ARG A 1 228 ? 50.341 -7.613 57.202 1.00 19.68 254 ARG A C 1
ATOM 1615 O O . ARG A 1 228 ? 50.519 -7.147 58.337 1.00 18.76 254 ARG A O 1
ATOM 1623 N N . GLY A 1 229 ? 49.127 -7.843 56.734 1.00 19.82 255 GLY A N 1
ATOM 1624 C CA . GLY A 1 229 ? 47.978 -7.370 57.462 1.00 19.40 255 GLY A CA 1
ATOM 1625 C C . GLY A 1 229 ? 47.858 -5.866 57.462 1.00 21.25 255 GLY A C 1
ATOM 1626 O O . GLY A 1 229 ? 48.443 -5.173 56.591 1.00 21.63 255 GLY A O 1
ATOM 1627 N N . PRO A 1 230 ? 47.073 -5.349 58.425 1.00 20.09 256 PRO A N 1
ATOM 1628 C CA . PRO A 1 230 ? 46.747 -3.970 58.543 1.00 20.85 256 PRO A CA 1
ATOM 1629 C C . PRO A 1 230 ? 47.995 -3.209 58.803 1.00 21.27 256 PRO A C 1
ATOM 1630 O O . PRO A 1 230 ? 48.808 -3.647 59.638 1.00 23.70 256 PRO A O 1
ATOM 1634 N N . GLU A 1 231 ? 48.145 -2.074 58.125 1.00 19.93 257 GLU A N 1
ATOM 1635 C CA . GLU A 1 231 ? 49.232 -1.161 58.433 1.00 18.96 257 GLU A CA 1
ATOM 1636 C C . GLU A 1 231 ? 48.970 0.299 58.106 1.00 19.71 257 GLU A C 1
ATOM 1637 O O . GLU A 1 231 ? 49.922 1.048 57.888 1.00 19.62 257 GLU A O 1
ATOM 1643 N N . SER A 1 232 ? 47.721 0.753 58.078 1.00 20.23 258 SER A N 1
ATOM 1644 C CA . SER A 1 232 ? 47.480 2.164 57.711 1.00 19.55 258 SER A CA 1
ATOM 1645 C C . SER A 1 232 ? 47.984 3.181 58.743 1.00 18.90 258 SER A C 1
ATOM 1646 O O . SER A 1 232 ? 48.211 2.856 59.899 1.00 20.29 258 SER A O 1
ATOM 1649 N N . VAL A 1 233 ? 48.176 4.409 58.284 1.00 18.88 259 VAL A N 1
ATOM 1650 C CA . VAL A 1 233 ? 48.586 5.532 59.102 1.00 19.59 259 VAL A CA 1
ATOM 1651 C C . VAL A 1 233 ? 47.620 6.669 58.803 1.00 19.70 259 VAL A C 1
ATOM 1652 O O . VAL A 1 233 ? 47.396 6.977 57.657 1.00 18.34 259 VAL A O 1
ATOM 1656 N N . GLY A 1 234 ? 47.021 7.267 59.827 1.00 20.26 260 GLY A N 1
ATOM 1657 C CA . GLY A 1 234 ? 46.068 8.341 59.638 1.00 20.11 260 GLY A CA 1
ATOM 1658 C C . GLY A 1 234 ? 46.187 9.371 60.735 1.00 22.02 260 GLY A C 1
ATOM 1659 O O . GLY A 1 234 ? 46.803 9.100 61.766 1.00 22.79 260 GLY A O 1
ATOM 1660 N N . LEU A 1 235 ? 45.621 10.563 60.508 1.00 21.55 261 LEU A N 1
ATOM 1661 C CA . LEU A 1 235 ? 45.785 11.693 61.433 1.00 21.02 261 LEU A CA 1
ATOM 1662 C C . LEU A 1 235 ? 44.754 12.754 61.124 1.00 20.10 261 LEU A C 1
ATOM 1663 O O . LEU A 1 235 ? 44.412 12.958 59.965 1.00 17.61 261 LEU A O 1
ATOM 1668 N N . ASP A 1 236 ? 44.245 13.416 62.151 1.00 20.60 262 ASP A N 1
ATOM 1669 C CA . ASP A 1 236 ? 43.346 14.541 61.944 1.00 21.94 262 ASP A CA 1
ATOM 1670 C C . ASP A 1 236 ? 44.186 15.779 61.966 1.00 22.18 262 ASP A C 1
ATOM 1671 O O . ASP A 1 236 ? 45.037 15.917 62.836 1.00 21.92 262 ASP A O 1
ATOM 1676 N N . ILE A 1 237 ? 43.965 16.658 60.981 1.00 21.44 263 ILE A N 1
ATOM 1677 C CA . ILE A 1 237 ? 44.709 17.911 60.853 1.00 20.62 263 ILE A CA 1
ATOM 1678 C C . ILE A 1 237 ? 43.705 19.028 60.747 1.00 20.09 263 ILE A C 1
ATOM 1679 O O . ILE A 1 237 ? 42.896 19.036 59.837 1.00 22.44 263 ILE A O 1
ATOM 1684 N N . SER A 1 238 ? 43.733 19.931 61.710 1.00 18.41 264 SER A N 1
ATOM 1685 C CA . SER A 1 238 ? 42.756 20.991 61.803 1.00 18.89 264 SER A CA 1
ATOM 1686 C C . SER A 1 238 ? 43.331 22.307 61.345 1.00 17.54 264 SER A C 1
ATOM 1687 O O . SER A 1 238 ? 44.366 22.703 61.784 1.00 17.42 264 SER A O 1
ATOM 1690 N N . PHE A 1 239 ? 42.610 23.008 60.493 1.00 18.10 265 PHE A N 1
ATOM 1691 C CA . PHE A 1 239 ? 43.026 24.326 60.042 1.00 17.65 265 PHE A CA 1
ATOM 1692 C C . PHE A 1 239 ? 42.189 25.324 60.769 1.00 19.24 265 PHE A C 1
ATOM 1693 O O . PHE A 1 239 ? 41.042 25.585 60.395 1.00 19.04 265 PHE A O 1
ATOM 1701 N N . VAL A 1 240 ? 42.788 25.904 61.811 1.00 21.39 266 VAL A N 1
ATOM 1702 C CA . VAL A 1 240 ? 42.054 26.615 62.835 1.00 23.06 266 VAL A CA 1
ATOM 1703 C C . VAL A 1 240 ? 41.705 28.000 62.333 1.00 23.13 266 VAL A C 1
ATOM 1704 O O . VAL A 1 240 ? 42.599 28.788 62.066 1.00 23.38 266 VAL A O 1
ATOM 1708 N N . GLY A 1 241 ? 40.415 28.300 62.214 1.00 23.27 267 GLY A N 1
ATOM 1709 C CA . GLY A 1 241 ? 39.989 29.575 61.692 1.00 22.16 267 GLY A CA 1
ATOM 1710 C C . GLY A 1 241 ? 39.986 29.654 60.172 1.00 22.86 267 GLY A C 1
ATOM 1711 O O . GLY A 1 241 ? 39.894 30.753 59.631 1.00 23.99 267 GLY A O 1
ATOM 1712 N N . TYR A 1 242 ? 40.098 28.525 59.460 1.00 21.48 268 TYR A N 1
ATOM 1713 C CA . TYR A 1 242 ? 40.056 28.567 57.998 1.00 20.56 268 TYR A CA 1
ATOM 1714 C C . TYR A 1 242 ? 38.784 27.956 57.488 1.00 21.90 268 TYR A C 1
ATOM 1715 O O . TYR A 1 242 ? 38.364 26.855 57.933 1.00 21.48 268 TYR A O 1
ATOM 1724 N N . GLU A 1 243 ? 38.150 28.652 56.549 1.00 21.55 269 GLU A N 1
ATOM 1725 C CA . GLU A 1 243 ? 36.904 28.138 55.955 1.00 22.57 269 GLU A CA 1
ATOM 1726 C C . GLU A 1 243 ? 37.088 27.510 54.573 1.00 20.19 269 GLU A C 1
ATOM 1727 O O . GLU A 1 243 ? 36.201 26.853 54.101 1.00 19.49 269 GLU A O 1
ATOM 1733 N N . HIS A 1 244 ? 38.218 27.755 53.925 1.00 20.31 270 HIS A N 1
ATOM 1734 C CA . HIS A 1 244 ? 38.469 27.264 52.577 1.00 19.83 270 HIS A CA 1
ATOM 1735 C C . HIS A 1 244 ? 39.765 26.494 52.553 1.00 19.12 270 HIS A C 1
ATOM 1736 O O . HIS A 1 244 ? 40.809 26.991 53.035 1.00 20.12 270 HIS A O 1
ATOM 1743 N N . VAL A 1 245 ? 39.722 25.294 52.002 1.00 16.93 271 VAL A N 1
ATOM 1744 C CA . VAL A 1 245 ? 40.921 24.535 51.720 1.00 16.39 271 VAL A CA 1
ATOM 1745 C C . VAL A 1 245 ? 40.996 24.136 50.253 1.00 15.76 271 VAL A C 1
ATOM 1746 O O . VAL A 1 245 ? 39.972 24.081 49.583 1.00 16.79 271 VAL A O 1
ATOM 1750 N N . PHE A 1 246 ? 42.210 23.899 49.754 1.00 14.74 272 PHE A N 1
ATOM 1751 C CA . PHE A 1 246 ? 42.463 23.833 48.338 1.00 14.19 272 PHE A CA 1
ATOM 1752 C C . PHE A 1 246 ? 43.529 22.787 48.161 1.00 15.07 272 PHE A C 1
ATOM 1753 O O . PHE A 1 246 ? 44.323 22.553 49.095 1.00 15.66 272 PHE A O 1
ATOM 1761 N N . GLY A 1 247 ? 43.561 22.158 46.985 1.00 14.86 273 GLY A N 1
ATOM 1762 C CA . GLY A 1 247 ? 44.630 21.272 46.596 1.00 14.28 273 GLY A CA 1
ATOM 1763 C C . GLY A 1 247 ? 44.199 19.830 46.351 1.00 15.14 273 GLY A C 1
ATOM 1764 O O . GLY A 1 247 ? 43.155 19.560 45.749 1.00 15.93 273 GLY A O 1
ATOM 1765 N N . ILE A 1 248 ? 45.065 18.903 46.773 1.00 14.49 274 ILE A N 1
ATOM 1766 C CA . ILE A 1 248 ? 44.959 17.495 46.507 1.00 14.75 274 ILE A CA 1
ATOM 1767 C C . ILE A 1 248 ? 44.370 17.135 45.148 1.00 15.47 274 ILE A C 1
ATOM 1768 O O . ILE A 1 248 ? 43.489 16.351 45.087 1.00 15.71 274 ILE A O 1
ATOM 1773 N N . PRO A 1 249 ? 44.924 17.674 44.047 1.00 15.48 275 PRO A N 1
ATOM 1774 C CA . PRO A 1 249 ? 44.549 17.177 42.738 1.00 16.00 275 PRO A CA 1
ATOM 1775 C C . PRO A 1 249 ? 45.070 15.774 42.552 1.00 16.39 275 PRO A C 1
ATOM 1776 O O . PRO A 1 249 ? 45.968 15.349 43.291 1.00 17.10 275 PRO A O 1
ATOM 1780 N N . SER A 1 250 ? 44.470 15.038 41.636 1.00 16.13 276 SER A N 1
ATOM 1781 C CA . SER A 1 250 ? 43.541 15.559 40.627 1.00 15.96 276 SER A CA 1
ATOM 1782 C C . SER A 1 250 ? 42.066 15.050 40.862 1.00 16.72 276 SER A C 1
ATOM 1783 O O . SER A 1 250 ? 41.816 13.845 41.005 1.00 16.18 276 SER A O 1
ATOM 1786 N N . HIS A 1 251 ? 41.104 15.976 40.923 1.00 15.83 277 HIS A N 1
ATOM 1787 C CA . HIS A 1 251 ? 39.668 15.641 41.048 1.00 15.93 277 HIS A CA 1
ATOM 1788 C C . HIS A 1 251 ? 38.840 16.576 40.170 1.00 15.83 277 HIS A C 1
ATOM 1789 O O . HIS A 1 251 ? 39.212 17.708 40.001 1.00 15.61 277 HIS A O 1
ATOM 1796 N N . ALA A 1 252 ? 37.755 16.063 39.581 1.00 15.70 278 ALA A N 1
ATOM 1797 C CA . ALA A 1 252 ? 36.711 16.898 38.989 1.00 15.14 278 ALA A CA 1
ATOM 1798 C C . ALA A 1 252 ? 35.852 17.491 40.087 1.00 15.67 278 ALA A C 1
ATOM 1799 O O . ALA A 1 252 ? 34.877 16.883 40.485 1.00 15.35 278 ALA A O 1
ATOM 1801 N N . SER A 1 253 ? 36.260 18.658 40.589 1.00 16.36 279 SER A N 1
ATOM 1802 C CA . SER A 1 253 ? 35.808 19.239 41.852 1.00 17.59 279 SER A CA 1
ATOM 1803 C C . SER A 1 253 ? 36.157 20.716 41.783 1.00 17.81 279 SER A C 1
ATOM 1804 O O . SER A 1 253 ? 37.027 21.121 41.007 1.00 15.88 279 SER A O 1
ATOM 1807 N N . PRO A 1 254 ? 35.501 21.516 42.598 1.00 17.40 280 PRO A N 1
ATOM 1808 C CA . PRO A 1 254 ? 35.943 22.874 42.651 1.00 18.29 280 PRO A CA 1
ATOM 1809 C C . PRO A 1 254 ? 37.345 23.085 43.245 1.00 18.11 280 PRO A C 1
ATOM 1810 O O . PRO A 1 254 ? 37.907 22.224 43.953 1.00 17.72 280 PRO A O 1
ATOM 1814 N N . LEU A 1 255 ? 37.867 24.278 42.989 1.00 17.14 281 LEU A N 1
ATOM 1815 C CA . LEU A 1 255 ? 39.115 24.687 43.549 1.00 16.46 281 LEU A CA 1
ATOM 1816 C C . LEU A 1 255 ? 39.083 24.709 45.091 1.00 15.86 281 LEU A C 1
ATOM 1817 O O . LEU A 1 255 ? 39.990 24.191 45.745 1.00 16.11 281 LEU A O 1
ATOM 1822 N N . SER A 1 256 ? 38.059 25.322 45.659 1.00 15.44 282 SER A N 1
ATOM 1823 C CA . SER A 1 256 ? 37.795 25.254 47.090 1.00 16.32 282 SER A CA 1
ATOM 1824 C C . SER A 1 256 ? 37.069 23.939 47.373 1.00 16.71 282 SER A C 1
ATOM 1825 O O . SER A 1 256 ? 35.993 23.719 46.872 1.00 16.28 282 SER A O 1
ATOM 1828 N N . LEU A 1 257 ? 37.706 23.052 48.121 1.00 17.67 283 LEU A N 1
ATOM 1829 C CA . LEU A 1 257 ? 37.313 21.651 48.192 1.00 18.04 283 LEU A CA 1
ATOM 1830 C C . LEU A 1 257 ? 36.068 21.519 49.043 1.00 18.52 283 LEU A C 1
ATOM 1831 O O . LEU A 1 257 ? 35.840 22.323 49.965 1.00 18.89 283 LEU A O 1
ATOM 1836 N N . LYS A 1 258 ? 35.270 20.515 48.742 1.00 18.34 284 LYS A N 1
ATOM 1837 C CA . LYS A 1 258 ? 34.012 20.294 49.451 1.00 19.32 284 LYS A CA 1
ATOM 1838 C C . LYS A 1 258 ? 34.165 19.453 50.692 1.00 18.62 284 LYS A C 1
ATOM 1839 O O . LYS A 1 258 ? 35.145 18.716 50.837 1.00 19.67 284 LYS A O 1
ATOM 1845 N N . GLN A 1 259 ? 33.155 19.514 51.547 1.00 17.92 285 GLN A N 1
ATOM 1846 C CA . GLN A 1 259 ? 33.034 18.547 52.618 1.00 19.89 285 GLN A CA 1
ATOM 1847 C C . GLN A 1 259 ? 32.595 17.190 52.094 1.00 18.71 285 GLN A C 1
ATOM 1848 O O . GLN A 1 259 ? 31.940 17.072 51.043 1.00 18.88 285 GLN A O 1
ATOM 1854 N N . THR A 1 260 ? 32.939 16.186 52.881 1.00 18.40 286 THR A N 1
ATOM 1855 C CA . THR A 1 260 ? 32.883 14.774 52.478 1.00 19.18 286 THR A CA 1
ATOM 1856 C C . THR A 1 260 ? 32.076 13.848 53.429 1.00 19.77 286 THR A C 1
ATOM 1857 O O . THR A 1 260 ? 31.969 12.660 53.163 1.00 19.89 286 THR A O 1
ATOM 1861 N N . ARG A 1 261 ? 31.520 14.379 54.520 1.00 21.07 287 ARG A N 1
ATOM 1862 C CA . ARG A 1 261 ? 30.688 13.569 55.468 1.00 21.40 287 ARG A CA 1
ATOM 1863 C C . ARG A 1 261 ? 29.181 13.793 55.310 1.00 19.74 287 ARG A C 1
ATOM 1864 O O . ARG A 1 261 ? 28.434 13.718 56.292 1.00 21.43 287 ARG A O 1
ATOM 1872 N N . GLY A 1 262 ? 28.743 14.095 54.091 1.00 18.59 288 GLY A N 1
ATOM 1873 C CA . GLY A 1 262 ? 27.326 14.144 53.739 1.00 18.75 288 GLY A CA 1
ATOM 1874 C C . GLY A 1 262 ? 26.705 15.473 54.154 1.00 19.41 288 GLY A C 1
ATOM 1875 O O . GLY A 1 262 ? 27.375 16.326 54.718 1.00 18.37 288 GLY A O 1
ATOM 1876 N N . GLY A 1 263 ? 25.422 15.631 53.876 1.00 21.54 289 GLY A N 1
ATOM 1877 C CA . GLY A 1 263 ? 24.732 16.913 54.047 1.00 24.42 289 GLY A CA 1
ATOM 1878 C C . GLY A 1 263 ? 24.534 17.597 52.704 1.00 26.40 289 GLY A C 1
ATOM 1879 O O . GLY A 1 263 ? 25.218 17.287 51.732 1.00 24.87 289 GLY A O 1
ATOM 1880 N N . GLU A 1 264 ? 23.576 18.511 52.647 1.00 29.67 290 GLU A N 1
ATOM 1881 C CA . GLU A 1 264 ? 23.225 19.210 51.415 1.00 32.53 290 GLU A CA 1
ATOM 1882 C C . GLU A 1 264 ? 24.410 19.927 50.787 1.00 29.16 290 GLU A C 1
ATOM 1883 O O . GLU A 1 264 ? 25.084 20.704 51.452 1.00 27.55 290 GLU A O 1
ATOM 1889 N N . GLY A 1 265 ? 24.661 19.675 49.516 1.00 27.18 291 GLY A N 1
ATOM 1890 C CA . GLY A 1 265 ? 25.796 20.300 48.831 1.00 29.04 291 GLY A CA 1
ATOM 1891 C C . GLY A 1 265 ? 27.168 19.640 49.041 1.00 28.64 291 GLY A C 1
ATOM 1892 O O . GLY A 1 265 ? 28.159 20.092 48.458 1.00 30.63 291 GLY A O 1
ATOM 1893 N N . ASN A 1 266 ? 27.240 18.579 49.847 1.00 23.22 292 ASN A N 1
ATOM 1894 C CA . ASN A 1 266 ? 28.515 18.012 50.218 1.00 22.12 292 ASN A CA 1
ATOM 1895 C C . ASN A 1 266 ? 28.685 16.680 49.581 1.00 22.21 292 ASN A C 1
ATOM 1896 O O . ASN A 1 266 ? 27.730 16.071 49.227 1.00 23.87 292 ASN A O 1
ATOM 1901 N N . TYR A 1 267 ? 29.904 16.198 49.423 1.00 22.71 293 TYR A N 1
ATOM 1902 C CA . TYR A 1 267 ? 30.079 14.796 49.131 1.00 20.92 293 TYR A CA 1
ATOM 1903 C C . TYR A 1 267 ? 29.815 13.897 50.367 1.00 20.88 293 TYR A C 1
ATOM 1904 O O . TYR A 1 267 ? 29.723 14.381 51.484 1.00 20.02 293 TYR A O 1
ATOM 1913 N N . ASN A 1 268 ? 29.704 12.594 50.131 1.00 21.12 294 ASN A N 1
ATOM 1914 C CA . ASN A 1 268 ? 29.540 11.582 51.194 1.00 23.66 294 ASN A CA 1
ATOM 1915 C C . ASN A 1 268 ? 30.719 10.639 51.372 1.00 22.07 294 ASN A C 1
ATOM 1916 O O . ASN A 1 268 ? 30.684 9.825 52.279 1.00 19.00 294 ASN A O 1
ATOM 1921 N N . GLU A 1 269 ? 31.673 10.677 50.439 1.00 21.00 295 GLU A N 1
ATOM 1922 C CA . GLU A 1 269 ? 32.882 9.876 50.511 1.00 22.43 295 GLU A CA 1
ATOM 1923 C C . GLU A 1 269 ? 34.063 10.794 50.531 1.00 19.80 295 GLU A C 1
ATOM 1924 O O . GLU A 1 269 ? 33.970 11.884 50.040 1.00 17.36 295 GLU A O 1
ATOM 1930 N N . PRO A 1 270 ? 35.168 10.353 51.136 1.00 18.40 296 PRO A N 1
ATOM 1931 C CA . PRO A 1 270 ? 36.334 11.219 51.213 1.00 18.29 296 PRO A CA 1
ATOM 1932 C C . PRO A 1 270 ? 36.944 11.404 49.840 1.00 17.33 296 PRO A C 1
ATOM 1933 O O . PRO A 1 270 ? 36.732 10.564 48.959 1.00 16.91 296 PRO A O 1
ATOM 1937 N N . TYR A 1 271 ? 37.715 12.482 49.673 1.00 15.86 297 TYR A N 1
ATOM 1938 C CA . TYR A 1 271 ? 38.568 12.605 48.500 1.00 15.46 297 TYR A CA 1
ATOM 1939 C C . TYR A 1 271 ? 39.558 11.483 48.492 1.00 16.02 297 TYR A C 1
ATOM 1940 O O . TYR A 1 271 ? 40.146 11.163 49.523 1.00 16.53 297 TYR A O 1
ATOM 1949 N N . ARG A 1 272 ? 39.736 10.880 47.326 1.00 15.49 298 ARG A N 1
ATOM 1950 C CA . ARG A 1 272 ? 40.593 9.752 47.181 1.00 15.93 298 ARG A CA 1
ATOM 1951 C C . ARG A 1 272 ? 41.734 10.062 46.231 1.00 17.46 298 ARG A C 1
ATOM 1952 O O . ARG A 1 272 ? 41.516 10.623 45.153 1.00 19.65 298 ARG A O 1
ATOM 1960 N N . MET A 1 273 ? 42.932 9.588 46.582 1.00 17.05 299 MET A N 1
ATOM 1961 C CA . MET A 1 273 ? 44.055 9.597 45.673 1.00 16.54 299 MET A CA 1
ATOM 1962 C C . MET A 1 273 ? 44.605 8.179 45.528 1.00 16.37 299 MET A C 1
ATOM 1963 O O . MET A 1 273 ? 45.217 7.615 46.467 1.00 16.54 299 MET A O 1
ATOM 1968 N N . TYR A 1 274 ? 44.341 7.613 44.359 1.00 15.86 300 TYR A N 1
ATOM 1969 C CA . TYR A 1 274 ? 44.781 6.295 43.959 1.00 16.75 300 TYR A CA 1
ATOM 1970 C C . TYR A 1 274 ? 44.856 6.210 42.472 1.00 15.66 300 TYR A C 1
ATOM 1971 O O . TYR A 1 274 ? 43.928 5.729 41.847 1.00 15.38 300 TYR A O 1
ATOM 1980 N N . ASN A 1 275 ? 45.950 6.672 41.893 1.00 15.36 301 ASN A N 1
ATOM 1981 C CA . ASN A 1 275 ? 45.981 6.907 40.447 1.00 14.18 301 ASN A CA 1
ATOM 1982 C C . ASN A 1 275 ? 45.340 5.762 39.660 1.00 13.76 301 ASN A C 1
ATOM 1983 O O . ASN A 1 275 ? 45.757 4.616 39.724 1.00 13.40 301 ASN A O 1
ATOM 1988 N N . ALA A 1 276 ? 44.333 6.088 38.889 1.00 14.02 302 ALA A N 1
ATOM 1989 C CA . ALA A 1 276 ? 43.567 5.079 38.185 1.00 14.54 302 ALA A CA 1
ATOM 1990 C C . ALA A 1 276 ? 43.078 5.559 36.838 1.00 15.61 302 ALA A C 1
ATOM 1991 O O . ALA A 1 276 ? 42.894 6.765 36.610 1.00 15.69 302 ALA A O 1
ATOM 1993 N N . ASP A 1 277 ? 42.884 4.593 35.951 1.00 17.26 303 ASP A N 1
ATOM 1994 C CA . ASP A 1 277 ? 42.337 4.820 34.633 1.00 18.84 303 ASP A CA 1
ATOM 1995 C C . ASP A 1 277 ? 40.830 4.721 34.703 1.00 20.11 303 ASP A C 1
ATOM 1996 O O . ASP A 1 277 ? 40.298 3.635 34.653 1.00 21.81 303 ASP A O 1
ATOM 2001 N N . VAL A 1 278 ? 40.153 5.855 34.813 1.00 21.49 304 VAL A N 1
ATOM 2002 C CA . VAL A 1 278 ? 38.744 5.890 35.083 1.00 23.17 304 VAL A CA 1
ATOM 2003 C C . VAL A 1 278 ? 38.019 6.236 33.775 1.00 25.27 304 VAL A C 1
ATOM 2004 O O . VAL A 1 278 ? 38.059 7.362 33.327 1.00 27.65 304 VAL A O 1
ATOM 2008 N N . PHE A 1 279 ? 37.360 5.262 33.166 1.00 28.33 305 PHE A N 1
ATOM 2009 C CA . PHE A 1 279 ? 36.712 5.436 31.833 1.00 30.29 305 PHE A CA 1
ATOM 2010 C C . PHE A 1 279 ? 35.522 6.366 31.992 1.00 27.61 305 PHE A C 1
ATOM 2011 O O . PHE A 1 279 ? 34.706 6.162 32.885 1.00 27.05 305 PHE A O 1
ATOM 2019 N N . GLU A 1 280 ? 35.452 7.406 31.173 1.00 25.15 306 GLU A N 1
ATOM 2020 C CA . GLU A 1 280 ? 34.342 8.400 31.225 1.00 25.25 306 GLU A CA 1
ATOM 2021 C C . GLU A 1 280 ? 34.090 8.979 32.596 1.00 23.28 306 GLU A C 1
ATOM 2022 O O . GLU A 1 280 ? 32.978 8.857 33.159 1.00 21.30 306 GLU A O 1
ATOM 2028 N N . TYR A 1 281 ? 35.100 9.629 33.164 1.00 20.04 307 TYR A N 1
ATOM 2029 C CA . TYR A 1 281 ? 34.933 10.037 34.519 1.00 17.67 307 TYR A CA 1
ATOM 2030 C C . TYR A 1 281 ? 33.901 11.123 34.556 1.00 17.43 307 TYR A C 1
ATOM 2031 O O . TYR A 1 281 ? 33.771 11.863 33.591 1.00 16.89 307 TYR A O 1
ATOM 2040 N N . ILE A 1 282 ? 33.239 11.251 35.697 1.00 17.16 308 ILE A N 1
ATOM 2041 C CA . ILE A 1 282 ? 32.128 12.184 35.865 1.00 19.15 308 ILE A CA 1
ATOM 2042 C C . ILE A 1 282 ? 32.551 13.494 36.514 1.00 18.56 308 ILE A C 1
ATOM 2043 O O . ILE A 1 282 ? 33.612 13.591 37.120 1.00 19.06 308 ILE A O 1
ATOM 2048 N N . LEU A 1 283 ? 31.708 14.492 36.388 1.00 18.36 309 LEU A N 1
ATOM 2049 C CA . LEU A 1 283 ? 31.905 15.745 37.068 1.00 19.71 309 LEU A CA 1
ATOM 2050 C C . LEU A 1 283 ? 31.533 15.702 38.545 1.00 20.59 309 LEU A C 1
ATOM 2051 O O . LEU A 1 283 ? 30.754 14.870 38.980 1.00 22.41 309 LEU A O 1
ATOM 2056 N N . ASP A 1 284 ? 32.127 16.643 39.294 1.00 22.75 310 ASP A N 1
ATOM 2057 C CA . ASP A 1 284 ? 31.751 16.964 40.658 1.00 23.07 310 ASP A CA 1
ATOM 2058 C C . ASP A 1 284 ? 31.669 15.692 41.539 1.00 22.38 310 ASP A C 1
ATOM 2059 O O . ASP A 1 284 ? 30.605 15.317 42.014 1.00 22.66 310 ASP A O 1
ATOM 2064 N N . SER A 1 285 ? 32.841 15.090 41.759 1.00 20.45 311 SER A N 1
ATOM 2065 C CA . SER A 1 285 ? 33.027 13.797 42.450 1.00 19.12 311 SER A CA 1
ATOM 2066 C C . SER A 1 285 ? 34.372 13.806 43.188 1.00 18.35 311 SER A C 1
ATOM 2067 O O . SER A 1 285 ? 35.366 14.278 42.656 1.00 16.59 311 SER A O 1
ATOM 2070 N N . PRO A 1 286 ? 34.416 13.250 44.396 1.00 17.80 312 PRO A N 1
ATOM 2071 C CA . PRO A 1 286 ? 35.677 13.009 45.075 1.00 17.59 312 PRO A CA 1
ATOM 2072 C C . PRO A 1 286 ? 36.385 11.755 44.624 1.00 16.64 312 PRO A C 1
ATOM 2073 O O . PRO A 1 286 ? 37.411 11.357 45.227 1.00 15.65 312 PRO A O 1
ATOM 2077 N N . MET A 1 287 ? 35.877 11.106 43.590 1.00 16.35 313 MET A N 1
ATOM 2078 C CA . MET A 1 287 ? 36.563 9.926 43.071 1.00 17.57 313 MET A CA 1
ATOM 2079 C C . MET A 1 287 ? 37.950 10.246 42.509 1.00 16.92 313 MET A C 1
ATOM 2080 O O . MET A 1 287 ? 38.221 11.348 42.024 1.00 16.83 313 MET A O 1
ATOM 2085 N N . THR A 1 288 ? 38.846 9.273 42.600 1.00 16.25 314 THR A N 1
ATOM 2086 C CA . THR A 1 288 ? 40.223 9.490 42.199 1.00 16.56 314 THR A CA 1
ATOM 2087 C C . THR A 1 288 ? 40.261 9.533 40.705 1.00 16.23 314 THR A C 1
ATOM 2088 O O . THR A 1 288 ? 39.464 8.879 40.050 1.00 16.93 314 THR A O 1
ATOM 2092 N N . LEU A 1 289 ? 41.210 10.288 40.180 1.00 15.78 315 LEU A N 1
ATOM 2093 C CA . LEU A 1 289 ? 41.519 10.267 38.746 1.00 16.49 315 LEU A CA 1
ATOM 2094 C C . LEU A 1 289 ? 42.918 9.722 38.533 1.00 15.49 315 LEU A C 1
ATOM 2095 O O . LEU A 1 289 ? 43.321 8.786 39.226 1.00 17.54 315 LEU A O 1
ATOM 2100 N N . TYR A 1 290 ? 43.667 10.256 37.597 1.00 14.62 316 TYR A N 1
ATOM 2101 C CA . TYR A 1 290 ? 44.850 9.586 37.104 1.00 15.07 316 TYR A CA 1
ATOM 2102 C C . TYR A 1 290 ? 46.135 9.957 37.881 1.00 14.99 316 TYR A C 1
ATOM 2103 O O . TYR A 1 290 ? 47.134 9.243 37.825 1.00 14.09 316 TYR A O 1
ATOM 2112 N N . GLY A 1 291 ? 46.140 11.096 38.546 1.00 14.61 317 GLY A N 1
ATOM 2113 C CA . GLY A 1 291 ? 47.282 11.465 39.357 1.00 14.70 317 GLY A CA 1
ATOM 2114 C C . GLY A 1 291 ? 46.893 12.091 40.676 1.00 14.07 317 GLY A C 1
ATOM 2115 O O . GLY A 1 291 ? 45.772 12.514 40.868 1.00 14.43 317 GLY A O 1
ATOM 2116 N N . SER A 1 292 ? 47.862 12.212 41.562 1.00 14.87 318 SER A N 1
ATOM 2117 C CA . SER A 1 292 ? 47.630 12.594 42.938 1.00 15.78 318 SER A CA 1
ATOM 2118 C C . SER A 1 292 ? 48.800 13.423 43.501 1.00 14.73 318 SER A C 1
ATOM 2119 O O . SER A 1 292 ? 49.927 13.007 43.431 1.00 14.49 318 SER A O 1
ATOM 2122 N N . ILE A 1 293 ? 48.510 14.544 44.135 1.00 14.43 319 ILE A N 1
ATOM 2123 C CA . ILE A 1 293 ? 49.520 15.330 44.793 1.00 14.66 319 ILE A CA 1
ATOM 2124 C C . ILE A 1 293 ? 48.953 15.648 46.168 1.00 14.96 319 ILE A C 1
ATOM 2125 O O . ILE A 1 293 ? 48.067 16.479 46.241 1.00 14.65 319 ILE A O 1
ATOM 2130 N N . PRO A 1 294 ? 49.438 14.981 47.246 1.00 14.90 320 PRO A N 1
ATOM 2131 C CA . PRO A 1 294 ? 48.778 15.094 48.558 1.00 14.91 320 PRO A CA 1
ATOM 2132 C C . PRO A 1 294 ? 49.243 16.323 49.313 1.00 15.71 320 PRO A C 1
ATOM 2133 O O . PRO A 1 294 ? 49.848 16.228 50.392 1.00 16.06 320 PRO A O 1
ATOM 2137 N N . PHE A 1 295 ? 48.874 17.478 48.755 1.00 15.00 321 PHE A N 1
ATOM 2138 C CA . PHE A 1 295 ? 49.289 18.778 49.228 1.00 14.63 321 PHE A CA 1
ATOM 2139 C C . PHE A 1 295 ? 48.064 19.662 49.348 1.00 14.68 321 PHE A C 1
ATOM 2140 O O . PHE A 1 295 ? 47.364 19.873 48.373 1.00 15.00 321 PHE A O 1
ATOM 2148 N N . MET A 1 296 ? 47.813 20.177 50.532 1.00 14.21 322 MET A N 1
ATOM 2149 C CA . MET A 1 296 ? 46.624 20.961 50.817 1.00 15.62 322 MET A CA 1
ATOM 2150 C C . MET A 1 296 ? 46.998 22.297 51.422 1.00 16.46 322 MET A C 1
ATOM 2151 O O . MET A 1 296 ? 47.914 22.370 52.243 1.00 16.26 322 MET A O 1
ATOM 2156 N N . GLN A 1 297 ? 46.276 23.347 51.030 1.00 16.84 323 GLN A N 1
ATOM 2157 C CA . GLN A 1 297 ? 46.502 24.687 51.561 1.00 17.76 323 GLN A CA 1
ATOM 2158 C C . GLN A 1 297 ? 45.214 25.161 52.129 1.00 17.27 323 GLN A C 1
ATOM 2159 O O . GLN A 1 297 ? 44.159 24.792 51.640 1.00 18.54 323 GLN A O 1
ATOM 2165 N N . ALA A 1 298 ? 45.287 26.058 53.086 1.00 16.65 324 ALA A N 1
ATOM 2166 C CA . ALA A 1 298 ? 44.102 26.720 53.586 1.00 17.09 324 ALA A CA 1
ATOM 2167 C C . ALA A 1 298 ? 44.332 28.190 53.584 1.00 17.34 324 ALA A C 1
ATOM 2168 O O . ALA A 1 298 ? 45.398 28.612 53.952 1.00 17.43 324 ALA A O 1
ATOM 2170 N N . HIS A 1 299 ? 43.338 28.973 53.178 1.00 18.38 325 HIS A N 1
ATOM 2171 C CA . HIS A 1 299 ? 43.525 30.406 52.975 1.00 19.04 325 HIS A CA 1
ATOM 2172 C C . HIS A 1 299 ? 42.356 31.095 53.620 1.00 19.59 325 HIS A C 1
ATOM 2173 O O . HIS A 1 299 ? 41.220 30.640 53.468 1.00 17.91 325 HIS A O 1
ATOM 2180 N N . ARG A 1 300 ? 42.643 32.168 54.365 1.00 19.98 326 ARG A N 1
ATOM 2181 C CA . ARG A 1 300 ? 41.684 33.224 54.650 1.00 21.46 326 ARG A CA 1
ATOM 2182 C C . ARG A 1 300 ? 42.302 34.585 54.360 1.00 21.78 326 ARG A C 1
ATOM 2183 O O . ARG A 1 300 ? 43.474 34.691 54.006 1.00 21.63 326 ARG A O 1
ATOM 2191 N N . LYS A 1 301 ? 41.501 35.625 54.501 1.00 23.81 327 LYS A N 1
ATOM 2192 C CA . LYS A 1 301 ? 42.006 36.969 54.363 1.00 26.22 327 LYS A CA 1
ATOM 2193 C C . LYS A 1 301 ? 43.325 37.170 55.094 1.00 25.87 327 LYS A C 1
ATOM 2194 O O . LYS A 1 301 ? 43.383 37.097 56.316 1.00 23.59 327 LYS A O 1
ATOM 2200 N N . ASP A 1 302 ? 44.373 37.447 54.315 1.00 26.23 328 ASP A N 1
ATOM 2201 C CA . ASP A 1 302 ? 45.730 37.703 54.808 1.00 25.99 328 ASP A CA 1
ATOM 2202 C C . ASP A 1 302 ? 46.388 36.616 55.659 1.00 25.81 328 ASP A C 1
ATOM 2203 O O . ASP A 1 302 ? 47.331 36.916 56.384 1.00 26.68 328 ASP A O 1
ATOM 2208 N N . SER A 1 303 ? 45.954 35.355 55.540 1.00 23.68 329 SER A N 1
ATOM 2209 C CA . SER A 1 303 ? 46.684 34.264 56.196 1.00 22.12 329 SER A CA 1
ATOM 2210 C C . SER A 1 303 ? 46.582 32.935 55.448 1.00 20.72 329 SER A C 1
ATOM 2211 O O . SER A 1 303 ? 45.498 32.479 55.066 1.00 19.11 329 SER A O 1
ATOM 2214 N N . SER A 1 304 ? 47.734 32.324 55.250 1.00 20.10 330 SER A N 1
ATOM 2215 C CA . SER A 1 304 ? 47.805 31.076 54.552 1.00 20.23 330 SER A CA 1
ATOM 2216 C C . SER A 1 304 ? 48.658 30.101 55.328 1.00 19.97 330 SER A C 1
ATOM 2217 O O . SER A 1 304 ? 49.651 30.520 55.942 1.00 20.03 330 SER A O 1
ATOM 2220 N N . VAL A 1 305 ? 48.289 28.814 55.271 1.00 18.19 331 VAL A N 1
ATOM 2221 C CA . VAL A 1 305 ? 49.108 27.706 55.746 1.00 17.13 331 VAL A CA 1
ATOM 2222 C C . VAL A 1 305 ? 48.839 26.476 54.875 1.00 17.95 331 VAL A C 1
ATOM 2223 O O . VAL A 1 305 ? 47.990 26.530 53.988 1.00 17.14 331 VAL A O 1
ATOM 2227 N N . GLY A 1 306 ? 49.585 25.397 55.089 1.00 16.59 332 GLY A N 1
ATOM 2228 C CA . GLY A 1 306 ? 49.444 24.219 54.278 1.00 16.95 332 GLY A CA 1
ATOM 2229 C C . GLY A 1 306 ? 50.088 22.988 54.891 1.00 16.83 332 GLY A C 1
ATOM 2230 O O . GLY A 1 306 ? 50.896 23.095 55.823 1.00 16.99 332 GLY A O 1
ATOM 2231 N N . ILE A 1 307 ? 49.744 21.805 54.386 1.00 16.05 333 ILE A N 1
ATOM 2232 C CA . ILE A 1 307 ? 50.540 20.646 54.693 1.00 16.32 333 ILE A CA 1
ATOM 2233 C C . ILE A 1 307 ? 50.790 19.802 53.479 1.00 16.27 333 ILE A C 1
ATOM 2234 O O . ILE A 1 307 ? 49.983 19.799 52.555 1.00 16.96 333 ILE A O 1
ATOM 2239 N N . PHE A 1 308 ? 51.872 19.044 53.511 1.00 14.85 334 PHE A N 1
ATOM 2240 C CA . PHE A 1 308 ? 52.158 18.074 52.495 1.00 14.96 334 PHE A CA 1
ATOM 2241 C C . PHE A 1 308 ? 52.340 16.723 53.161 1.00 15.96 334 PHE A C 1
ATOM 2242 O O . PHE A 1 308 ? 53.223 16.541 53.979 1.00 15.51 334 PHE A O 1
ATOM 2250 N N . TRP A 1 309 ? 51.469 15.797 52.794 1.00 16.56 335 TRP A N 1
ATOM 2251 C CA . TRP A 1 309 ? 51.395 14.469 53.359 1.00 17.78 335 TRP A CA 1
ATOM 2252 C C . TRP A 1 309 ? 52.179 13.569 52.448 1.00 18.44 335 TRP A C 1
ATOM 2253 O O . TRP A 1 309 ? 51.664 13.121 51.411 1.00 18.19 335 TRP A O 1
ATOM 2264 N N . LEU A 1 310 ? 53.417 13.279 52.806 1.00 19.13 336 LEU A N 1
ATOM 2265 C CA . LEU A 1 310 ? 54.309 12.580 51.880 1.00 18.31 336 LEU A CA 1
ATOM 2266 C C . LEU A 1 310 ? 54.188 11.089 52.046 1.00 19.36 336 LEU A C 1
ATOM 2267 O O . LEU A 1 310 ? 54.895 10.451 52.851 1.00 20.15 336 LEU A O 1
ATOM 2272 N N . ASN A 1 311 ? 53.305 10.521 51.223 1.00 19.12 337 ASN A N 1
ATOM 2273 C CA . ASN A 1 311 ? 52.978 9.095 51.302 1.00 18.71 337 ASN A CA 1
ATOM 2274 C C . ASN A 1 311 ? 52.493 8.672 49.941 1.00 18.29 337 ASN A C 1
ATOM 2275 O O . ASN A 1 311 ? 51.676 9.368 49.338 1.00 17.63 337 ASN A O 1
ATOM 2280 N N . ALA A 1 312 ? 53.052 7.577 49.436 1.00 17.88 338 ALA A N 1
ATOM 2281 C CA . ALA A 1 312 ? 52.833 7.112 48.076 1.00 18.23 338 ALA A CA 1
ATOM 2282 C C . ALA A 1 312 ? 51.746 6.025 47.932 1.00 17.22 338 ALA A C 1
ATOM 2283 O O . ALA A 1 312 ? 51.430 5.556 46.828 1.00 16.32 338 ALA A O 1
ATOM 2285 N N . ALA A 1 313 ? 51.201 5.606 49.057 1.00 16.50 339 ALA A N 1
ATOM 2286 C CA . ALA A 1 313 ? 50.134 4.634 49.072 1.00 16.77 339 ALA A CA 1
ATOM 2287 C C . ALA A 1 313 ? 48.777 5.299 48.834 1.00 17.37 339 ALA A C 1
ATOM 2288 O O . ALA A 1 313 ? 48.614 6.552 48.986 1.00 16.33 339 ALA A O 1
ATOM 2290 N N . GLU A 1 314 ? 47.796 4.454 48.519 1.00 16.22 340 GLU A N 1
ATOM 2291 C CA . GLU A 1 314 ? 46.409 4.876 48.532 1.00 16.45 340 GLU A CA 1
ATOM 2292 C C . GLU A 1 314 ? 46.086 5.766 49.722 1.00 16.49 340 GLU A C 1
ATOM 2293 O O . GLU A 1 314 ? 46.371 5.412 50.870 1.00 16.66 340 GLU A O 1
ATOM 2299 N N . THR A 1 315 ? 45.461 6.908 49.434 1.00 16.83 341 THR A N 1
ATOM 2300 C CA . THR A 1 315 ? 45.220 7.940 50.425 1.00 16.55 341 THR A CA 1
ATOM 2301 C C . THR A 1 315 ? 43.807 8.547 50.277 1.00 16.72 341 THR A C 1
ATOM 2302 O O . THR A 1 315 ? 43.320 8.846 49.164 1.00 15.83 341 THR A O 1
ATOM 2306 N N . TRP A 1 316 ? 43.138 8.721 51.405 1.00 17.18 342 TRP A N 1
ATOM 2307 C CA . TRP A 1 316 ? 41.828 9.349 51.441 1.00 16.52 342 TRP A CA 1
ATOM 2308 C C . TRP A 1 316 ? 41.892 10.521 52.382 1.00 16.39 342 TRP A C 1
ATOM 2309 O O . TRP A 1 316 ? 42.623 10.513 53.384 1.00 16.04 342 TRP A O 1
ATOM 2320 N N . VAL A 1 317 ? 41.099 11.545 52.091 1.00 16.09 343 VAL A N 1
ATOM 2321 C CA . VAL A 1 317 ? 41.045 12.701 52.937 1.00 15.70 343 VAL A CA 1
ATOM 2322 C C . VAL A 1 317 ? 39.581 13.119 53.133 1.00 16.55 343 VAL A C 1
ATOM 2323 O O . VAL A 1 317 ? 38.925 13.535 52.148 1.00 15.30 343 VAL A O 1
ATOM 2327 N N . ASP A 1 318 ? 39.093 13.022 54.385 1.00 15.78 344 ASP A N 1
ATOM 2328 C CA . ASP A 1 318 ? 37.774 13.500 54.772 1.00 16.62 344 ASP A CA 1
ATOM 2329 C C . ASP A 1 318 ? 37.865 14.954 55.219 1.00 16.41 344 ASP A C 1
ATOM 2330 O O . ASP A 1 318 ? 38.798 15.332 55.857 1.00 17.12 344 ASP A O 1
ATOM 2335 N N . ILE A 1 319 ? 36.868 15.763 54.906 1.00 17.30 345 ILE A N 1
ATOM 2336 C CA . ILE A 1 319 ? 36.898 17.220 55.153 1.00 16.44 345 ILE A CA 1
ATOM 2337 C C . ILE A 1 319 ? 35.583 17.605 55.757 1.00 16.91 345 ILE A C 1
ATOM 2338 O O . ILE A 1 319 ? 34.515 17.292 55.203 1.00 17.46 345 ILE A O 1
ATOM 2343 N N . THR A 1 320 ? 35.621 18.231 56.912 1.00 18.12 346 THR A N 1
ATOM 2344 C CA . THR A 1 320 ? 34.382 18.665 57.551 1.00 22.97 346 THR A CA 1
ATOM 2345 C C . THR A 1 320 ? 34.593 20.057 58.066 1.00 23.31 346 THR A C 1
ATOM 2346 O O . THR A 1 320 ? 35.692 20.433 58.413 1.00 21.29 346 THR A O 1
ATOM 2350 N N . LYS A 1 321 ? 33.542 20.844 58.066 1.00 30.12 347 LYS A N 1
ATOM 2351 C CA . LYS A 1 321 ? 33.697 22.217 58.513 1.00 36.22 347 LYS A CA 1
ATOM 2352 C C . LYS A 1 321 ? 32.914 22.267 59.769 1.00 35.86 347 LYS A C 1
ATOM 2353 O O . LYS A 1 321 ? 31.769 21.827 59.811 1.00 36.23 347 LYS A O 1
ATOM 2359 N N . GLY A 1 322 ? 33.560 22.770 60.804 1.00 37.43 348 GLY A N 1
ATOM 2360 C CA . GLY A 1 322 ? 33.235 22.435 62.180 1.00 39.13 348 GLY A CA 1
ATOM 2361 C C . GLY A 1 322 ? 33.505 23.667 63.021 1.00 41.08 348 GLY A C 1
ATOM 2362 O O . GLY A 1 322 ? 33.430 24.765 62.548 1.00 36.51 348 GLY A O 1
ATOM 2363 N N . LYS A 1 323 ? 33.850 23.479 64.278 1.00 48.18 349 LYS A N 1
ATOM 2364 C CA . LYS A 1 323 ? 34.154 24.611 65.135 1.00 48.21 349 LYS A CA 1
ATOM 2365 C C . LYS A 1 323 ? 35.363 24.233 65.967 1.00 45.72 349 LYS A C 1
ATOM 2366 O O . LYS A 1 323 ? 35.580 23.053 66.222 1.00 47.82 349 LYS A O 1
ATOM 2372 N N . ASP A 1 324 ? 36.164 25.225 66.350 1.00 46.63 350 ASP A N 1
ATOM 2373 C CA . ASP A 1 324 ? 37.373 25.014 67.181 1.00 52.25 350 ASP A CA 1
ATOM 2374 C C . ASP A 1 324 ? 37.068 24.533 68.629 1.00 53.49 350 ASP A C 1
ATOM 2375 O O . ASP A 1 324 ? 37.951 24.516 69.470 1.00 54.35 350 ASP A O 1
ATOM 2380 N N . SER A 1 325 ? 35.821 24.183 68.921 1.00 51.75 351 SER A N 1
ATOM 2381 C CA . SER A 1 325 ? 35.468 23.553 70.179 1.00 53.98 351 SER A CA 1
ATOM 2382 C C . SER A 1 325 ? 35.022 22.105 69.920 1.00 57.06 351 SER A C 1
ATOM 2383 O O . SER A 1 325 ? 34.164 21.830 69.055 1.00 52.76 351 SER A O 1
ATOM 2386 N N . LYS A 1 326 ? 35.618 21.183 70.669 1.00 62.92 352 LYS A N 1
ATOM 2387 C CA . LYS A 1 326 ? 35.227 19.774 70.604 1.00 70.42 352 LYS A CA 1
ATOM 2388 C C . LYS A 1 326 ? 33.912 19.447 71.346 1.00 78.34 352 LYS A C 1
ATOM 2389 O O . LYS A 1 326 ? 33.323 18.393 71.115 1.00 89.90 352 LYS A O 1
ATOM 2395 N N . ASN A 1 327 ? 33.451 20.352 72.211 1.00 87.05 353 ASN A N 1
ATOM 2396 C CA . ASN A 1 327 ? 32.268 20.122 73.056 1.00 91.74 353 ASN A CA 1
ATOM 2397 C C . ASN A 1 327 ? 30.949 20.585 72.427 1.00 96.51 353 ASN A C 1
ATOM 2398 O O . ASN A 1 327 ? 30.939 21.411 71.502 1.00 100.60 353 ASN A O 1
ATOM 2403 N N . PRO A 1 328 ? 29.824 20.069 72.951 1.00 92.88 354 PRO A N 1
ATOM 2404 C CA . PRO A 1 328 ? 28.582 20.802 72.775 1.00 88.24 354 PRO A CA 1
ATOM 2405 C C . PRO A 1 328 ? 28.577 22.081 73.632 1.00 83.64 354 PRO A C 1
ATOM 2406 O O . PRO A 1 328 ? 29.001 22.049 74.793 1.00 84.76 354 PRO A O 1
ATOM 2410 N N . LEU A 1 329 ? 28.112 23.187 73.050 1.00 72.57 355 LEU A N 1
ATOM 2411 C CA . LEU A 1 329 ? 28.185 24.510 73.677 1.00 62.16 355 LEU A CA 1
ATOM 2412 C C . LEU A 1 329 ? 26.811 25.070 74.011 1.00 55.93 355 LEU A C 1
ATOM 2413 O O . LEU A 1 329 ? 25.821 24.727 73.371 1.00 55.26 355 LEU A O 1
ATOM 2418 N N . ALA A 1 330 ? 26.767 25.958 74.998 1.00 47.39 356 ALA A N 1
ATOM 2419 C CA . ALA A 1 330 ? 25.545 26.703 75.326 1.00 48.67 356 ALA A CA 1
ATOM 2420 C C . ALA A 1 330 ? 25.063 27.605 74.167 1.00 44.72 356 ALA A C 1
ATOM 2421 O O . ALA A 1 330 ? 25.863 28.064 73.339 1.00 45.11 356 ALA A O 1
ATOM 2423 N N . LEU A 1 331 ? 23.757 27.861 74.136 1.00 40.27 357 LEU A N 1
ATOM 2424 C CA . LEU A 1 331 ? 23.180 28.842 73.241 1.00 38.03 357 LEU A CA 1
ATOM 2425 C C . LEU A 1 331 ? 23.976 30.110 73.314 1.00 37.92 357 LEU A C 1
ATOM 2426 O O . LEU A 1 331 ? 24.281 30.612 74.399 1.00 39.49 357 LEU A O 1
ATOM 2431 N N . GLY A 1 332 ? 24.343 30.608 72.142 1.00 35.69 358 GLY A N 1
ATOM 2432 C CA . GLY A 1 332 ? 24.940 31.923 72.039 1.00 34.93 358 GLY A CA 1
ATOM 2433 C C . GLY A 1 332 ? 26.441 31.933 72.283 1.00 35.29 358 GLY A C 1
ATOM 2434 O O . GLY A 1 332 ? 27.062 32.976 72.137 1.00 32.21 358 GLY A O 1
ATOM 2435 N N . VAL A 1 333 ? 27.046 30.788 72.615 1.00 35.49 359 VAL A N 1
ATOM 2436 C CA . VAL A 1 333 ? 28.499 30.729 72.775 1.00 35.23 359 VAL A CA 1
ATOM 2437 C C . VAL A 1 333 ? 29.247 30.513 71.442 1.00 32.63 359 VAL A C 1
ATOM 2438 O O . VAL A 1 333 ? 29.064 29.539 70.759 1.00 30.96 359 VAL A O 1
ATOM 2442 N N . LYS A 1 334 ? 30.095 31.471 71.106 1.00 32.43 360 LYS A N 1
ATOM 2443 C CA . LYS A 1 334 ? 30.760 31.534 69.823 1.00 33.01 360 LYS A CA 1
ATOM 2444 C C . LYS A 1 334 ? 31.967 30.617 69.747 1.00 33.58 360 LYS A C 1
ATOM 2445 O O . LYS A 1 334 ? 32.714 30.461 70.701 1.00 36.77 360 LYS A O 1
ATOM 2451 N N . SER A 1 335 ? 32.177 30.053 68.574 1.00 31.35 361 SER A N 1
ATOM 2452 C CA . SER A 1 335 ? 33.353 29.254 68.279 1.00 30.57 361 SER A CA 1
ATOM 2453 C C . SER A 1 335 ? 33.992 29.683 66.934 1.00 29.07 361 SER A C 1
ATOM 2454 O O . SER A 1 335 ? 33.286 30.100 66.045 1.00 29.56 361 SER A O 1
ATOM 2457 N N . LYS A 1 336 ? 35.304 29.561 66.767 1.00 29.04 362 LYS A N 1
ATOM 2458 C CA . LYS A 1 336 ? 35.921 29.824 65.440 1.00 30.85 362 LYS A CA 1
ATOM 2459 C C . LYS A 1 336 ? 35.505 28.754 64.441 1.00 26.32 362 LYS A C 1
ATOM 2460 O O . LYS A 1 336 ? 35.426 27.602 64.774 1.00 26.15 362 LYS A O 1
ATOM 2466 N N . ILE A 1 337 ? 35.246 29.126 63.207 1.00 24.08 363 ILE A N 1
ATOM 2467 C CA . ILE A 1 337 ? 34.982 28.097 62.219 1.00 24.33 363 ILE A CA 1
ATOM 2468 C C . ILE A 1 337 ? 36.308 27.438 61.878 1.00 22.50 363 ILE A C 1
ATOM 2469 O O . ILE A 1 337 ? 37.332 28.100 61.729 1.00 22.89 363 ILE A O 1
ATOM 2474 N N . THR A 1 338 ? 36.287 26.118 61.795 1.00 21.73 364 THR A N 1
ATOM 2475 C CA . THR A 1 338 ? 37.514 25.356 61.668 1.00 20.96 364 THR A CA 1
ATOM 2476 C C . THR A 1 338 ? 37.321 24.241 60.661 1.00 20.23 364 THR A C 1
ATOM 2477 O O . THR A 1 338 ? 36.358 23.508 60.775 1.00 20.29 364 THR A O 1
ATOM 2481 N N . THR A 1 339 ? 38.235 24.113 59.679 1.00 19.83 365 THR A N 1
ATOM 2482 C CA . THR A 1 339 ? 38.200 22.960 58.756 1.00 19.21 365 THR A CA 1
ATOM 2483 C C . THR A 1 339 ? 38.962 21.797 59.330 1.00 19.69 365 THR A C 1
ATOM 2484 O O . THR A 1 339 ? 40.182 21.887 59.557 1.00 20.20 365 THR A O 1
ATOM 2488 N N . ARG A 1 340 ? 38.247 20.705 59.595 1.00 20.87 366 ARG A N 1
ATOM 2489 C CA . ARG A 1 340 ? 38.878 19.478 60.158 1.00 21.21 366 ARG A CA 1
ATOM 2490 C C . ARG A 1 340 ? 39.120 18.524 59.028 1.00 20.37 366 ARG A C 1
ATOM 2491 O O . ARG A 1 340 ? 38.178 18.181 58.336 1.00 22.53 366 ARG A O 1
ATOM 2499 N N . THR A 1 341 ? 40.345 18.061 58.837 1.00 19.83 367 THR A N 1
ATOM 2500 C CA . THR A 1 341 ? 40.613 17.103 57.794 1.00 18.69 367 THR A CA 1
ATOM 2501 C C . THR A 1 341 ? 41.121 15.883 58.438 1.00 18.07 367 THR A C 1
ATOM 2502 O O . THR A 1 341 ? 41.854 15.958 59.434 1.00 20.15 367 THR A O 1
ATOM 2506 N N . HIS A 1 342 ? 40.754 14.751 57.863 1.00 18.63 368 HIS A N 1
ATOM 2507 C CA . HIS A 1 342 ? 41.204 13.414 58.315 1.00 18.14 368 HIS A CA 1
ATOM 2508 C C . HIS A 1 342 ? 41.872 12.637 57.183 1.00 17.03 368 HIS A C 1
ATOM 2509 O O . HIS A 1 342 ? 41.209 12.233 56.228 1.00 18.14 368 HIS A O 1
ATOM 2516 N N . TRP A 1 343 ? 43.170 12.413 57.302 1.00 16.47 369 TRP A N 1
ATOM 2517 C CA . TRP A 1 343 ? 43.998 11.899 56.221 1.00 16.18 369 TRP A CA 1
ATOM 2518 C C . TRP A 1 343 ? 44.390 10.461 56.601 1.00 15.58 369 TRP A C 1
ATOM 2519 O O . TRP A 1 343 ? 44.775 10.223 57.712 1.00 15.73 369 TRP A O 1
ATOM 2530 N N . PHE A 1 344 ? 44.326 9.524 55.680 1.00 14.91 370 PHE A N 1
ATOM 2531 C CA . PHE A 1 344 ? 44.785 8.188 55.967 1.00 15.34 370 PHE A CA 1
ATOM 2532 C C . PHE A 1 344 ? 45.263 7.490 54.699 1.00 15.35 370 PHE A C 1
ATOM 2533 O O . PHE A 1 344 ? 44.682 7.703 53.631 1.00 15.43 370 PHE A O 1
ATOM 2541 N N . SER A 1 345 ? 46.326 6.704 54.852 1.00 14.32 371 SER A N 1
ATOM 2542 C CA . SER A 1 345 ? 47.049 6.042 53.764 1.00 15.54 371 SER A CA 1
ATOM 2543 C C . SER A 1 345 ? 47.251 4.573 54.111 1.00 15.27 371 SER A C 1
ATOM 2544 O O . SER A 1 345 ? 47.332 4.234 55.265 1.00 15.23 371 SER A O 1
ATOM 2547 N N . GLU A 1 346 ? 47.285 3.715 53.118 1.00 15.98 372 GLU A N 1
ATOM 2548 C CA . GLU A 1 346 ? 47.264 2.274 53.340 1.00 18.50 372 GLU A CA 1
ATOM 2549 C C . GLU A 1 346 ? 48.476 1.706 54.103 1.00 19.76 372 GLU A C 1
ATOM 2550 O O . GLU A 1 346 ? 48.336 0.766 54.885 1.00 19.83 372 GLU A O 1
ATOM 2556 N N . SER A 1 347 ? 49.644 2.251 53.811 1.00 19.02 373 SER A N 1
ATOM 2557 C CA . SER A 1 347 ? 50.893 1.766 54.326 1.00 19.82 373 SER A CA 1
ATOM 2558 C C . SER A 1 347 ? 51.911 2.901 54.307 1.00 21.02 373 SER A C 1
ATOM 2559 O O . SER A 1 347 ? 51.548 4.069 54.074 1.00 19.02 373 SER A O 1
ATOM 2562 N N . GLY A 1 348 ? 53.158 2.571 54.621 1.00 22.16 374 GLY A N 1
ATOM 2563 C CA . GLY A 1 348 ? 54.223 3.567 54.756 1.00 25.02 374 GLY A CA 1
ATOM 2564 C C . GLY A 1 348 ? 54.359 4.304 56.098 1.00 24.54 374 GLY A C 1
ATOM 2565 O O . GLY A 1 348 ? 53.715 3.981 57.069 1.00 26.13 374 GLY A O 1
ATOM 2566 N N . LEU A 1 349 ? 55.253 5.290 56.129 1.00 24.60 375 LEU A N 1
ATOM 2567 C CA . LEU A 1 349 ? 55.426 6.195 57.271 1.00 24.33 375 LEU A CA 1
ATOM 2568 C C . LEU A 1 349 ? 54.365 7.239 57.302 1.00 23.87 375 LEU A C 1
ATOM 2569 O O . LEU A 1 349 ? 53.847 7.632 56.227 1.00 23.99 375 LEU A O 1
ATOM 2574 N N . LEU A 1 350 ? 54.041 7.714 58.509 1.00 21.64 376 LEU A N 1
ATOM 2575 C CA . LEU A 1 350 ? 53.312 8.960 58.644 1.00 21.75 376 LEU A CA 1
ATOM 2576 C C . LEU A 1 350 ? 54.344 10.047 58.560 1.00 21.76 376 LEU A C 1
ATOM 2577 O O . LEU A 1 350 ? 55.279 10.076 59.357 1.00 20.59 376 LEU A O 1
ATOM 2582 N N . ASP A 1 351 ? 54.203 10.912 57.567 1.00 19.80 377 ASP A N 1
ATOM 2583 C CA . ASP A 1 351 ? 55.250 11.839 57.210 1.00 19.60 377 ASP A CA 1
ATOM 2584 C C . ASP A 1 351 ? 54.634 13.117 56.579 1.00 18.43 377 ASP A C 1
ATOM 2585 O O . ASP A 1 351 ? 54.152 13.066 55.460 1.00 16.22 377 ASP A O 1
ATOM 2590 N N . VAL A 1 352 ? 54.625 14.214 57.318 1.00 17.06 378 VAL A N 1
ATOM 2591 C CA . VAL A 1 352 ? 53.846 15.377 56.992 1.00 19.41 378 VAL A CA 1
ATOM 2592 C C . VAL A 1 352 ? 54.748 16.595 57.127 1.00 19.48 378 VAL A C 1
ATOM 2593 O O . VAL A 1 352 ? 55.390 16.781 58.178 1.00 20.93 378 VAL A O 1
ATOM 2597 N N . PHE A 1 353 ? 54.733 17.482 56.132 1.00 18.26 379 PHE A N 1
ATOM 2598 C CA . PHE A 1 353 ? 55.353 18.797 56.278 1.00 16.91 379 PHE A CA 1
ATOM 2599 C C . PHE A 1 353 ? 54.301 19.800 56.568 1.00 16.73 379 PHE A C 1
ATOM 2600 O O . PHE A 1 353 ? 53.232 19.688 56.051 1.00 17.66 379 PHE A O 1
ATOM 2608 N N . VAL A 1 354 ? 54.646 20.808 57.354 1.00 18.13 380 VAL A N 1
ATOM 2609 C CA . VAL A 1 354 ? 53.781 21.891 57.784 1.00 18.64 380 VAL A CA 1
ATOM 2610 C C . VAL A 1 354 ? 54.353 23.240 57.371 1.00 19.46 380 VAL A C 1
ATOM 2611 O O . VAL A 1 354 ? 55.522 23.554 57.608 1.00 19.91 380 VAL A O 1
ATOM 2615 N N . PHE A 1 355 ? 53.539 24.023 56.678 1.00 20.16 381 PHE A N 1
ATOM 2616 C CA . PHE A 1 355 ? 53.999 25.263 56.073 1.00 19.75 381 PHE A CA 1
ATOM 2617 C C . PHE A 1 355 ? 53.175 26.343 56.725 1.00 19.47 381 PHE A C 1
ATOM 2618 O O . PHE A 1 355 ? 51.940 26.251 56.781 1.00 20.67 381 PHE A O 1
ATOM 2626 N N . LEU A 1 356 ? 53.819 27.372 57.232 1.00 20.42 382 LEU A N 1
ATOM 2627 C CA . LEU A 1 356 ? 53.080 28.416 57.912 1.00 21.56 382 LEU A CA 1
ATOM 2628 C C . LEU A 1 356 ? 53.041 29.739 57.193 1.00 22.14 382 LEU A C 1
ATOM 2629 O O . LEU A 1 356 ? 52.473 30.700 57.712 1.00 23.46 382 LEU A O 1
ATOM 2634 N N . GLY A 1 357 ? 53.585 29.818 55.996 1.00 21.65 383 GLY A N 1
ATOM 2635 C CA . GLY A 1 357 ? 53.220 30.954 55.120 1.00 21.58 383 GLY A CA 1
ATOM 2636 C C . GLY A 1 357 ? 53.992 32.159 55.562 1.00 20.60 383 GLY A C 1
ATOM 2637 O O . GLY A 1 357 ? 55.181 32.020 55.801 1.00 22.20 383 GLY A O 1
ATOM 2638 N N . PRO A 1 358 ? 53.338 33.340 55.678 1.00 20.40 384 PRO A N 1
ATOM 2639 C CA . PRO A 1 358 ? 51.893 33.569 55.779 1.00 20.29 384 PRO A CA 1
ATOM 2640 C C . PRO A 1 358 ? 51.147 33.821 54.446 1.00 20.53 384 PRO A C 1
ATOM 2641 O O . PRO A 1 358 ? 49.899 33.969 54.453 1.00 21.18 384 PRO A O 1
ATOM 2645 N N . THR A 1 359 ? 51.870 33.895 53.333 1.00 19.85 385 THR A N 1
ATOM 2646 C CA . THR A 1 359 ? 51.238 34.204 52.049 1.00 20.74 385 THR A CA 1
ATOM 2647 C C . THR A 1 359 ? 51.121 32.970 51.168 1.00 20.97 385 THR A C 1
ATOM 2648 O O . THR A 1 359 ? 51.864 31.998 51.330 1.00 19.10 385 THR A O 1
ATOM 2652 N N . PRO A 1 360 ? 50.200 33.031 50.187 1.00 21.99 386 PRO A N 1
ATOM 2653 C CA . PRO A 1 360 ? 50.083 31.945 49.234 1.00 21.47 386 PRO A CA 1
ATOM 2654 C C . PRO A 1 360 ? 51.378 31.711 48.537 1.00 20.45 386 PRO A C 1
ATOM 2655 O O . PRO A 1 360 ? 51.756 30.581 48.409 1.00 19.59 386 PRO A O 1
ATOM 2659 N N . LYS A 1 361 ? 52.088 32.760 48.153 1.00 21.82 387 LYS A N 1
ATOM 2660 C CA . LYS A 1 361 ? 53.364 32.569 47.477 1.00 23.41 387 LYS A CA 1
ATOM 2661 C C . LYS A 1 361 ? 54.356 31.846 48.360 1.00 21.45 387 LYS A C 1
ATOM 2662 O O . LYS A 1 361 ? 55.043 30.971 47.876 1.00 18.27 387 LYS A O 1
ATOM 2668 N N . ASP A 1 362 ? 54.452 32.233 49.640 1.00 21.19 388 ASP A N 1
ATOM 2669 C CA . ASP A 1 362 ? 55.336 31.531 50.595 1.00 22.74 388 ASP A CA 1
ATOM 2670 C C . ASP A 1 362 ? 55.126 30.011 50.638 1.00 21.95 388 ASP A C 1
ATOM 2671 O O . ASP A 1 362 ? 56.069 29.238 50.682 1.00 20.59 388 ASP A O 1
ATOM 2676 N N . ILE A 1 363 ? 53.865 29.607 50.661 1.00 20.50 389 ILE A N 1
ATOM 2677 C CA . ILE A 1 363 ? 53.552 28.215 50.801 1.00 21.72 389 ILE A CA 1
ATOM 2678 C C . ILE A 1 363 ? 53.973 27.468 49.562 1.00 21.03 389 ILE A C 1
ATOM 2679 O O . ILE A 1 363 ? 54.682 26.446 49.661 1.00 19.45 389 ILE A O 1
ATOM 2684 N N . ILE A 1 364 ? 53.606 27.989 48.401 1.00 19.17 390 ILE A N 1
ATOM 2685 C CA . ILE A 1 364 ? 53.912 27.249 47.179 1.00 18.41 390 ILE A CA 1
ATOM 2686 C C . ILE A 1 364 ? 55.399 27.234 46.952 1.00 17.07 390 ILE A C 1
ATOM 2687 O O . ILE A 1 364 ? 55.962 26.211 46.602 1.00 15.29 390 ILE A O 1
ATOM 2692 N N . SER A 1 365 ? 56.070 28.349 47.192 1.00 16.96 391 SER A N 1
ATOM 2693 C CA . SER A 1 365 ? 57.485 28.371 46.941 1.00 18.45 391 SER A CA 1
ATOM 2694 C C . SER A 1 365 ? 58.308 27.477 47.910 1.00 17.77 391 SER A C 1
ATOM 2695 O O . SER A 1 365 ? 59.257 26.824 47.498 1.00 18.12 391 SER A O 1
ATOM 2698 N N . LYS A 1 366 ? 57.906 27.374 49.165 1.00 17.95 392 LYS A N 1
ATOM 2699 C CA . LYS A 1 366 ? 58.544 26.428 50.080 1.00 19.03 392 LYS A CA 1
ATOM 2700 C C . LYS A 1 366 ? 58.267 24.991 49.656 1.00 18.57 392 LYS A C 1
ATOM 2701 O O . LYS A 1 366 ? 59.175 24.137 49.712 1.00 17.39 392 LYS A O 1
ATOM 2707 N N . TYR A 1 367 ? 57.040 24.729 49.184 1.00 16.41 393 TYR A N 1
ATOM 2708 C CA . TYR A 1 367 ? 56.674 23.390 48.692 1.00 15.55 393 TYR A CA 1
ATOM 2709 C C . TYR A 1 367 ? 57.540 23.058 47.499 1.00 15.03 393 TYR A C 1
ATOM 2710 O O . TYR A 1 367 ? 58.043 21.936 47.371 1.00 16.23 393 TYR A O 1
ATOM 2719 N N . ALA A 1 368 ? 57.753 24.029 46.622 1.00 14.61 394 ALA A N 1
ATOM 2720 C CA . ALA A 1 368 ? 58.584 23.790 45.446 1.00 15.15 394 ALA A CA 1
ATOM 2721 C C . ALA A 1 368 ? 60.058 23.590 45.772 1.00 15.74 394 ALA A C 1
ATOM 2722 O O . ALA A 1 368 ? 60.777 22.938 45.020 1.00 15.50 394 ALA A O 1
ATOM 2724 N N . GLU A 1 369 ? 60.529 24.216 46.836 1.00 16.93 395 GLU A N 1
ATOM 2725 C CA . GLU A 1 369 ? 61.872 23.998 47.299 1.00 19.57 395 GLU A CA 1
ATOM 2726 C C . GLU A 1 369 ? 62.070 22.562 47.714 1.00 18.20 395 GLU A C 1
ATOM 2727 O O . GLU A 1 369 ? 63.083 21.986 47.419 1.00 17.08 395 GLU A O 1
ATOM 2733 N N . LEU A 1 370 ? 61.093 21.987 48.381 1.00 17.80 396 LEU A N 1
ATOM 2734 C CA . LEU A 1 370 ? 61.167 20.595 48.797 1.00 17.82 396 LEU A CA 1
ATOM 2735 C C . LEU A 1 370 ? 61.008 19.633 47.648 1.00 17.39 396 LEU A C 1
ATOM 2736 O O . LEU A 1 370 ? 61.759 18.663 47.539 1.00 17.60 396 LEU A O 1
ATOM 2741 N N . THR A 1 371 ? 60.004 19.860 46.785 1.00 17.03 397 THR A N 1
ATOM 2742 C CA . THR A 1 371 ? 59.647 18.816 45.771 1.00 17.14 397 THR A CA 1
ATOM 2743 C C . THR A 1 371 ? 60.062 19.120 44.340 1.00 17.20 397 THR A C 1
ATOM 2744 O O . THR A 1 371 ? 59.955 18.252 43.477 1.00 16.03 397 THR A O 1
ATOM 2748 N N . GLY A 1 372 ? 60.517 20.347 44.098 1.00 16.62 398 GLY A N 1
ATOM 2749 C CA . GLY A 1 372 ? 61.068 20.713 42.797 1.00 17.62 398 GLY A CA 1
ATOM 2750 C C . GLY A 1 372 ? 60.249 21.830 42.185 1.00 17.60 398 GLY A C 1
ATOM 2751 O O . GLY A 1 372 ? 59.032 21.938 42.448 1.00 17.75 398 GLY A O 1
ATOM 2752 N N . THR A 1 373 ? 60.916 22.714 41.451 1.00 16.93 399 THR A N 1
ATOM 2753 C CA . THR A 1 373 ? 60.184 23.645 40.594 1.00 16.89 399 THR A CA 1
ATOM 2754 C C . THR A 1 373 ? 59.794 23.010 39.226 1.00 15.88 399 THR A C 1
ATOM 2755 O O . THR A 1 373 ? 60.240 21.934 38.854 1.00 16.69 399 THR A O 1
ATOM 2759 N N . THR A 1 374 ? 58.985 23.740 38.463 1.00 15.71 400 THR A N 1
ATOM 2760 C CA . THR A 1 374 ? 58.723 23.409 37.058 1.00 14.48 400 THR A CA 1
ATOM 2761 C C . THR A 1 374 ? 59.989 23.387 36.214 1.00 14.83 400 THR A C 1
ATOM 2762 O O . THR A 1 374 ? 60.758 24.355 36.233 1.00 14.42 400 THR A O 1
ATOM 2766 N N . ALA A 1 375 ? 60.224 22.282 35.488 1.00 14.84 401 ALA A N 1
ATOM 2767 C CA . ALA A 1 375 ? 61.347 22.223 34.562 1.00 15.99 401 ALA A CA 1
ATOM 2768 C C . ALA A 1 375 ? 61.239 23.300 33.511 1.00 16.65 401 ALA A C 1
ATOM 2769 O O . ALA A 1 375 ? 60.140 23.646 33.096 1.00 17.06 401 ALA A O 1
ATOM 2771 N N . MET A 1 376 ? 62.386 23.822 33.106 1.00 16.37 402 MET A N 1
ATOM 2772 C CA . MET A 1 376 ? 62.454 24.622 31.907 1.00 17.43 402 MET A CA 1
ATOM 2773 C C . MET A 1 376 ? 61.954 23.767 30.710 1.00 16.72 402 MET A C 1
ATOM 2774 O O . MET A 1 376 ? 62.524 22.710 30.400 1.00 15.80 402 MET A O 1
ATOM 2779 N N . PRO A 1 377 ? 60.869 24.215 30.062 1.00 15.56 403 PRO A N 1
ATOM 2780 C CA . PRO A 1 377 ? 60.263 23.493 28.951 1.00 16.19 403 PRO A CA 1
ATOM 2781 C C . PRO A 1 377 ? 60.992 23.779 27.646 1.00 15.78 403 PRO A C 1
ATOM 2782 O O . PRO A 1 377 ? 61.596 24.850 27.485 1.00 14.75 403 PRO A O 1
ATOM 2786 N N . GLN A 1 378 ? 60.952 22.807 26.739 1.00 15.74 404 GLN A N 1
ATOM 2787 C CA . GLN A 1 378 ? 61.046 23.097 25.346 1.00 16.03 404 GLN A CA 1
ATOM 2788 C C . GLN A 1 378 ? 60.053 24.202 25.040 1.00 16.77 404 GLN A C 1
ATOM 2789 O O . GLN A 1 378 ? 58.844 24.080 25.327 1.00 15.97 404 GLN A O 1
ATOM 2795 N N . GLU A 1 379 ? 60.575 25.295 24.491 1.00 17.29 405 GLU A N 1
ATOM 2796 C CA . GLU A 1 379 ? 59.763 26.435 24.132 1.00 18.23 405 GLU A CA 1
ATOM 2797 C C . GLU A 1 379 ? 58.640 26.103 23.161 1.00 15.84 405 GLU A C 1
ATOM 2798 O O . GLU A 1 379 ? 57.578 26.628 23.272 1.00 14.92 405 GLU A O 1
ATOM 2804 N N . PHE A 1 380 ? 58.858 25.190 22.236 1.00 15.66 406 PHE A N 1
ATOM 2805 C CA . PHE A 1 380 ? 57.809 24.824 21.311 1.00 15.33 406 PHE A CA 1
ATOM 2806 C C . PHE A 1 380 ? 56.619 24.250 22.030 1.00 15.07 406 PHE A C 1
ATOM 2807 O O . PHE A 1 380 ? 55.521 24.205 21.473 1.00 14.77 406 PHE A O 1
ATOM 2815 N N . SER A 1 381 ? 56.823 23.723 23.230 1.00 14.41 407 SER A N 1
ATOM 2816 C CA . SER A 1 381 ? 55.754 22.938 23.848 1.00 13.78 407 SER A CA 1
ATOM 2817 C C . SER A 1 381 ? 54.694 23.872 24.423 1.00 12.95 407 SER A C 1
ATOM 2818 O O . SER A 1 381 ? 53.671 23.428 24.917 1.00 13.58 407 SER A O 1
ATOM 2821 N N . LEU A 1 382 ? 54.966 25.157 24.414 1.00 12.40 408 LEU A N 1
ATOM 2822 C CA . LEU A 1 382 ? 53.952 26.136 24.736 1.00 12.86 408 LEU A CA 1
ATOM 2823 C C . LEU A 1 382 ? 53.030 26.461 23.552 1.00 12.22 408 LEU A C 1
ATOM 2824 O O . LEU A 1 382 ? 52.063 27.225 23.688 1.00 12.99 408 LEU A O 1
ATOM 2829 N N . GLY A 1 383 ? 53.340 25.969 22.376 1.00 12.54 409 GLY A N 1
ATOM 2830 C CA . GLY A 1 383 ? 52.487 26.297 21.230 1.00 13.28 409 GLY A CA 1
ATOM 2831 C C . GLY A 1 383 ? 51.258 25.406 21.178 1.00 13.18 409 GLY A C 1
ATOM 2832 O O . GLY A 1 383 ? 50.921 24.716 22.154 1.00 12.97 409 GLY A O 1
ATOM 2833 N N . TYR A 1 384 ? 50.601 25.403 20.021 1.00 12.91 410 TYR A N 1
ATOM 2834 C CA . TYR A 1 384 ? 49.400 24.600 19.826 1.00 13.00 410 TYR A CA 1
ATOM 2835 C C . TYR A 1 384 ? 49.779 23.196 19.359 1.00 12.64 410 TYR A C 1
ATOM 2836 O O . TYR A 1 384 ? 50.596 23.044 18.431 1.00 12.73 410 TYR A O 1
ATOM 2845 N N . HIS A 1 385 ? 49.193 22.196 20.018 1.00 12.44 411 HIS A N 1
ATOM 2846 C CA . HIS A 1 385 ? 49.470 20.796 19.792 1.00 12.50 411 HIS A CA 1
ATOM 2847 C C . HIS A 1 385 ? 48.214 20.177 19.154 1.00 12.50 411 HIS A C 1
ATOM 2848 O O . HIS A 1 385 ? 47.129 20.333 19.675 1.00 11.65 411 HIS A O 1
ATOM 2855 N N . GLN A 1 386 ? 48.385 19.451 18.062 1.00 13.10 412 GLN A N 1
ATOM 2856 C CA . GLN A 1 386 ? 47.284 18.879 17.276 1.00 13.92 412 GLN A CA 1
ATOM 2857 C C . GLN A 1 386 ? 47.332 17.376 17.377 1.00 13.61 412 GLN A C 1
ATOM 2858 O O . GLN A 1 386 ? 48.297 16.749 16.974 1.00 12.07 412 GLN A O 1
ATOM 2864 N N . CYS A 1 387 ? 46.285 16.793 17.927 1.00 14.31 413 CYS A N 1
ATOM 2865 C CA . CYS A 1 387 ? 46.273 15.348 18.163 1.00 15.57 413 CYS A CA 1
ATOM 2866 C C . CYS A 1 387 ? 44.895 14.770 17.931 1.00 14.92 413 CYS A C 1
ATOM 2867 O O . CYS A 1 387 ? 43.914 15.493 17.962 1.00 14.43 413 CYS A O 1
ATOM 2870 N N . ARG A 1 388 ? 44.858 13.463 17.714 1.00 14.77 414 ARG A N 1
ATOM 2871 C CA . ARG A 1 388 ? 43.661 12.659 17.856 1.00 16.61 414 ARG A CA 1
ATOM 2872 C C . ARG A 1 388 ? 44.048 11.214 17.873 1.00 16.21 414 ARG A C 1
ATOM 2873 O O . ARG A 1 388 ? 45.172 10.857 17.528 1.00 15.56 414 ARG A O 1
ATOM 2881 N N . TRP A 1 389 ? 43.107 10.373 18.280 1.00 16.80 415 TRP A N 1
ATOM 2882 C CA . TRP A 1 389 ? 43.248 8.938 18.129 1.00 17.74 415 TRP A CA 1
ATOM 2883 C C . TRP A 1 389 ? 42.537 8.514 16.832 1.00 18.51 415 TRP A C 1
ATOM 2884 O O . TRP A 1 389 ? 41.299 8.373 16.854 1.00 20.32 415 TRP A O 1
ATOM 2895 N N . ASN A 1 390 ? 43.209 8.308 15.694 1.00 18.04 416 ASN A N 1
ATOM 2896 C CA . ASN A 1 390 ? 44.611 8.450 15.418 1.00 19.53 416 ASN A CA 1
ATOM 2897 C C . ASN A 1 390 ? 44.707 9.226 14.125 1.00 19.71 416 ASN A C 1
ATOM 2898 O O . ASN A 1 390 ? 43.789 9.188 13.323 1.00 19.56 416 ASN A O 1
ATOM 2903 N N . TYR A 1 391 ? 45.831 9.879 13.871 1.00 19.47 417 TYR A N 1
ATOM 2904 C CA . TYR A 1 391 ? 46.236 10.094 12.488 1.00 19.93 417 TYR A CA 1
ATOM 2905 C C . TYR A 1 391 ? 46.751 8.766 11.942 1.00 21.70 417 TYR A C 1
ATOM 2906 O O . TYR A 1 391 ? 47.560 8.107 12.593 1.00 21.78 417 TYR A O 1
ATOM 2915 N N . VAL A 1 392 ? 46.211 8.329 10.805 1.00 22.67 418 VAL A N 1
ATOM 2916 C CA . VAL A 1 392 ? 46.221 6.898 10.426 1.00 23.66 418 VAL A CA 1
ATOM 2917 C C . VAL A 1 392 ? 47.434 6.517 9.572 1.00 23.49 418 VAL A C 1
ATOM 2918 O O . VAL A 1 392 ? 47.729 5.334 9.438 1.00 26.18 418 VAL A O 1
ATOM 2922 N N . SER A 1 393 ? 48.150 7.491 9.024 1.00 20.58 419 SER A N 1
ATOM 2923 C CA . SER A 1 393 ? 49.296 7.192 8.161 1.00 20.82 419 SER A CA 1
ATOM 2924 C C . SER A 1 393 ? 50.200 8.372 8.137 1.00 20.30 419 SER A C 1
ATOM 2925 O O . SER A 1 393 ? 49.781 9.461 8.503 1.00 18.10 419 SER A O 1
ATOM 2928 N N . ASP A 1 394 ? 51.402 8.173 7.614 1.00 21.36 420 ASP A N 1
ATOM 2929 C CA . ASP A 1 394 ? 52.263 9.297 7.316 1.00 24.79 420 ASP A CA 1
ATOM 2930 C C . ASP A 1 394 ? 51.637 10.273 6.404 1.00 24.38 420 ASP A C 1
ATOM 2931 O O . ASP A 1 394 ? 51.829 11.466 6.581 1.00 26.14 420 ASP A O 1
ATOM 2936 N N . GLU A 1 395 ? 50.849 9.805 5.458 1.00 25.21 421 GLU A N 1
ATOM 2937 C CA . GLU A 1 395 ? 50.196 10.742 4.523 1.00 26.06 421 GLU A CA 1
ATOM 2938 C C . GLU A 1 395 ? 49.105 11.549 5.188 1.00 23.36 421 GLU A C 1
ATOM 2939 O O . GLU A 1 395 ? 48.884 12.675 4.835 1.00 23.11 421 GLU A O 1
ATOM 2945 N N . ASP A 1 396 ? 48.363 10.934 6.098 1.00 22.77 422 ASP A N 1
ATOM 2946 C CA . ASP A 1 396 ? 47.343 11.648 6.841 1.00 21.49 422 ASP A CA 1
ATOM 2947 C C . ASP A 1 396 ? 48.047 12.804 7.601 1.00 21.60 422 ASP A C 1
ATOM 2948 O O . ASP A 1 396 ? 47.587 13.945 7.564 1.00 21.89 422 ASP A O 1
ATOM 2953 N N . VAL A 1 397 ? 49.190 12.510 8.227 1.00 19.11 423 VAL A N 1
ATOM 2954 C CA . VAL A 1 397 ? 49.909 13.504 9.021 1.00 18.72 423 VAL A CA 1
ATOM 2955 C C . VAL A 1 397 ? 50.367 14.642 8.127 1.00 19.27 423 VAL A C 1
ATOM 2956 O O . VAL A 1 397 ? 50.166 15.817 8.458 1.00 18.07 423 VAL A O 1
ATOM 2960 N N . LYS A 1 398 ? 50.938 14.309 6.972 1.00 21.43 424 LYS A N 1
ATOM 2961 C CA . LYS A 1 398 ? 51.422 15.336 6.053 1.00 22.55 424 LYS A CA 1
ATOM 2962 C C . LYS A 1 398 ? 50.308 16.224 5.509 1.00 21.35 424 LYS A C 1
ATOM 2963 O O . LYS A 1 398 ? 50.498 17.433 5.327 1.00 19.88 424 LYS A O 1
ATOM 2969 N N . ASP A 1 399 ? 49.136 15.626 5.321 1.00 21.61 425 ASP A N 1
ATOM 2970 C CA . ASP A 1 399 ? 47.944 16.317 4.864 1.00 21.97 425 ASP A CA 1
ATOM 2971 C C . ASP A 1 399 ? 47.402 17.311 5.896 1.00 20.91 425 ASP A C 1
ATOM 2972 O O . ASP A 1 399 ? 47.026 18.425 5.562 1.00 19.09 425 ASP A O 1
ATOM 2977 N N . VAL A 1 400 ? 47.353 16.893 7.155 1.00 19.82 426 VAL A N 1
ATOM 2978 C CA . VAL A 1 400 ? 46.950 17.784 8.227 1.00 18.72 426 VAL A CA 1
ATOM 2979 C C . VAL A 1 400 ? 47.893 18.956 8.331 1.00 17.51 426 VAL A C 1
ATOM 2980 O O . VAL A 1 400 ? 47.471 20.109 8.443 1.00 15.81 426 VAL A O 1
ATOM 2984 N N . ASP A 1 401 ? 49.170 18.666 8.223 1.00 17.14 427 ASP A N 1
ATOM 2985 C CA . ASP A 1 401 ? 50.191 19.694 8.321 1.00 18.02 427 ASP A CA 1
ATOM 2986 C C . ASP A 1 401 ? 50.021 20.753 7.214 1.00 19.15 427 ASP A C 1
ATOM 2987 O O . ASP A 1 401 ? 50.083 21.958 7.487 1.00 17.56 427 ASP A O 1
ATOM 2992 N N . ARG A 1 402 ? 49.781 20.301 5.989 1.00 20.27 428 ARG A N 1
ATOM 2993 C CA . ARG A 1 402 ? 49.585 21.217 4.852 1.00 20.76 428 ARG A CA 1
ATOM 2994 C C . ARG A 1 402 ? 48.280 22.013 4.971 1.00 19.80 428 ARG A C 1
ATOM 2995 O O . ARG A 1 402 ? 48.183 23.176 4.577 1.00 17.68 428 ARG A O 1
ATOM 3003 N N . LYS A 1 403 ? 47.253 21.364 5.477 1.00 19.90 429 LYS A N 1
ATOM 3004 C CA . LYS A 1 403 ? 45.972 22.019 5.649 1.00 21.67 429 LYS A CA 1
ATOM 3005 C C . LYS A 1 403 ? 45.952 23.127 6.716 1.00 19.93 429 LYS A C 1
ATOM 3006 O O . LYS A 1 403 ? 45.328 24.202 6.528 1.00 18.90 429 LYS A O 1
ATOM 3012 N N . MET A 1 404 ? 46.660 22.909 7.810 1.00 17.19 430 MET A N 1
ATOM 3013 C CA . MET A 1 404 ? 46.856 23.994 8.765 1.00 17.88 430 MET A CA 1
ATOM 3014 C C . MET A 1 404 ? 47.453 25.235 8.092 1.00 16.64 430 MET A C 1
ATOM 3015 O O . MET A 1 404 ? 46.982 26.339 8.292 1.00 16.43 430 MET A O 1
ATOM 3020 N N . ASP A 1 405 ? 48.459 25.045 7.274 1.00 16.29 431 ASP A N 1
ATOM 3021 C CA . ASP A 1 405 ? 49.044 26.134 6.556 1.00 17.93 431 ASP A CA 1
ATOM 3022 C C . ASP A 1 405 ? 48.102 26.727 5.507 1.00 20.60 431 ASP A C 1
ATOM 3023 O O . ASP A 1 405 ? 48.030 27.949 5.355 1.00 19.80 431 ASP A O 1
ATOM 3028 N N . LYS A 1 406 ? 47.339 25.873 4.840 1.00 21.68 432 LYS A N 1
ATOM 3029 C CA . LYS A 1 406 ? 46.401 26.339 3.842 1.00 22.93 432 LYS A CA 1
ATOM 3030 C C . LYS A 1 406 ? 45.353 27.215 4.484 1.00 20.34 432 LYS A C 1
ATOM 3031 O O . LYS A 1 406 ? 45.001 28.223 3.947 1.00 20.66 432 LYS A O 1
ATOM 3037 N N . PHE A 1 407 ? 44.858 26.835 5.643 1.00 18.78 433 PHE A N 1
ATOM 3038 C CA . PHE A 1 407 ? 43.870 27.626 6.384 1.00 18.82 433 PHE A CA 1
ATOM 3039 C C . PHE A 1 407 ? 44.481 28.666 7.365 1.00 19.47 433 PHE A C 1
ATOM 3040 O O . PHE A 1 407 ? 43.748 29.241 8.191 1.00 22.93 433 PHE A O 1
ATOM 3048 N N . ASN A 1 408 ? 45.792 28.902 7.303 1.00 17.80 434 ASN A N 1
ATOM 3049 C CA . ASN A 1 408 ? 46.414 29.979 8.099 1.00 17.77 434 ASN A CA 1
ATOM 3050 C C . ASN A 1 408 ? 46.236 29.798 9.626 1.00 17.78 434 ASN A C 1
ATOM 3051 O O . ASN A 1 408 ? 46.092 30.793 10.376 1.00 17.74 434 ASN A O 1
ATOM 3056 N N . MET A 1 409 ? 46.241 28.550 10.084 1.00 15.47 435 MET A N 1
ATOM 3057 C CA . MET A 1 409 ? 46.144 28.265 11.487 1.00 16.16 435 MET A CA 1
ATOM 3058 C C . MET A 1 409 ? 47.506 27.792 11.960 1.00 15.10 435 MET A C 1
ATOM 3059 O O . MET A 1 409 ? 47.987 26.754 11.514 1.00 14.92 435 MET A O 1
ATOM 3064 N N . PRO A 1 410 ? 48.149 28.544 12.854 1.00 13.77 436 PRO A N 1
ATOM 3065 C CA . PRO A 1 410 ? 49.462 28.184 13.360 1.00 13.23 436 PRO A CA 1
ATOM 3066 C C . PRO A 1 410 ? 49.435 26.979 14.279 1.00 12.54 436 PRO A C 1
ATOM 3067 O O . PRO A 1 410 ? 48.473 26.773 14.951 1.00 11.85 436 PRO A O 1
ATOM 3071 N N . TYR A 1 411 ? 50.483 26.168 14.276 1.00 13.19 437 TYR A N 1
ATOM 3072 C CA . TYR A 1 411 ? 50.625 25.080 15.218 1.00 13.26 437 TYR A CA 1
ATOM 3073 C C . TYR A 1 411 ? 52.089 24.653 15.283 1.00 14.48 437 TYR A C 1
ATOM 3074 O O . TYR A 1 411 ? 52.865 24.965 14.397 1.00 14.16 437 TYR A O 1
ATOM 3083 N N . ASP A 1 412 ? 52.464 23.980 16.377 1.00 14.36 438 ASP A N 1
ATOM 3084 C CA . ASP A 1 412 ? 53.821 23.558 16.589 1.00 15.31 438 ASP A CA 1
ATOM 3085 C C . ASP A 1 412 ? 54.079 22.055 16.505 1.00 14.42 438 ASP A C 1
ATOM 3086 O O . ASP A 1 412 ? 55.179 21.649 16.105 1.00 13.37 438 ASP A O 1
ATOM 3091 N N . VAL A 1 413 ? 53.099 21.231 16.878 1.00 14.35 439 VAL A N 1
ATOM 3092 C CA . VAL A 1 413 ? 53.342 19.835 17.040 1.00 14.86 439 VAL A CA 1
ATOM 3093 C C . VAL A 1 413 ? 52.140 19.039 16.567 1.00 15.54 439 VAL A C 1
ATOM 3094 O O . VAL A 1 413 ? 51.015 19.390 16.826 1.00 14.76 439 VAL A O 1
ATOM 3098 N N . ILE A 1 414 ? 52.402 17.902 15.941 1.00 16.22 440 ILE A N 1
ATOM 3099 C CA . ILE A 1 414 ? 51.372 16.928 15.648 1.00 16.83 440 ILE A CA 1
ATOM 3100 C C . ILE A 1 414 ? 51.688 15.609 16.319 1.00 16.44 440 ILE A C 1
ATOM 3101 O O . ILE A 1 414 ? 52.863 15.268 16.465 1.00 16.59 440 ILE A O 1
ATOM 3106 N N . TRP A 1 415 ? 50.647 14.890 16.758 1.00 15.36 441 TRP A N 1
ATOM 3107 C CA . TRP A 1 415 ? 50.771 13.838 17.749 1.00 15.29 441 TRP A CA 1
ATOM 3108 C C . TRP A 1 415 ? 50.308 12.501 17.176 1.00 15.81 441 TRP A C 1
ATOM 3109 O O . TRP A 1 415 ? 49.274 12.450 16.512 1.00 14.79 441 TRP A O 1
ATOM 3120 N N . LEU A 1 416 ? 51.072 11.442 17.462 1.00 15.44 442 LEU A N 1
ATOM 3121 C CA . LEU A 1 416 ? 50.717 10.080 17.098 1.00 17.55 442 LEU A CA 1
ATOM 3122 C C . LEU A 1 416 ? 50.314 9.236 18.290 1.00 18.01 442 LEU A C 1
ATOM 3123 O O . LEU A 1 416 ? 51.166 8.882 19.143 1.00 17.87 442 LEU A O 1
ATOM 3128 N N . ASP A 1 417 ? 49.015 8.937 18.335 1.00 17.07 443 ASP A N 1
ATOM 3129 C CA . ASP A 1 417 ? 48.446 7.968 19.278 1.00 16.97 443 ASP A CA 1
ATOM 3130 C C . ASP A 1 417 ? 48.751 6.502 18.834 1.00 17.47 443 ASP A C 1
ATOM 3131 O O . ASP A 1 417 ? 49.472 6.269 17.861 1.00 18.35 443 ASP A O 1
ATOM 3136 N N . ILE A 1 418 ? 48.228 5.528 19.574 1.00 17.80 444 ILE A N 1
ATOM 3137 C CA . ILE A 1 418 ? 48.766 4.153 19.607 1.00 16.86 444 ILE A CA 1
ATOM 3138 C C . ILE A 1 418 ? 48.734 3.445 18.264 1.00 16.82 444 ILE A C 1
ATOM 3139 O O . ILE A 1 418 ? 49.489 2.506 18.065 1.00 17.03 444 ILE A O 1
ATOM 3144 N N . GLU A 1 419 ? 47.948 3.933 17.316 1.00 17.53 445 GLU A N 1
ATOM 3145 C CA . GLU A 1 419 ? 47.841 3.221 16.011 1.00 19.57 445 GLU A CA 1
ATOM 3146 C C . GLU A 1 419 ? 49.035 3.393 15.089 1.00 19.88 445 GLU A C 1
ATOM 3147 O O . GLU A 1 419 ? 49.098 2.722 14.067 1.00 21.48 445 GLU A O 1
ATOM 3153 N N . TYR A 1 420 ? 50.012 4.235 15.434 1.00 19.91 446 TYR A N 1
ATOM 3154 C CA . TYR A 1 420 ? 51.246 4.291 14.638 1.00 19.14 446 TYR A CA 1
ATOM 3155 C C . TYR A 1 420 ? 52.130 3.052 14.833 1.00 20.37 446 TYR A C 1
ATOM 3156 O O . TYR A 1 420 ? 53.024 2.794 14.034 1.00 18.37 446 TYR A O 1
ATOM 3165 N N . THR A 1 421 ? 51.913 2.314 15.922 1.00 21.51 447 THR A N 1
ATOM 3166 C CA . THR A 1 421 ? 52.793 1.197 16.243 1.00 21.95 447 THR A CA 1
ATOM 3167 C C . THR A 1 421 ? 52.500 0.008 15.341 1.00 21.76 447 THR A C 1
ATOM 3168 O O . THR A 1 421 ? 51.441 -0.094 14.737 1.00 19.91 447 THR A O 1
ATOM 3172 N N . ASP A 1 422 ? 53.458 -0.901 15.282 1.00 23.71 448 ASP A N 1
ATOM 3173 C CA . ASP A 1 422 ? 53.199 -2.232 14.750 1.00 25.60 448 ASP A CA 1
ATOM 3174 C C . ASP A 1 422 ? 52.558 -3.095 15.815 1.00 23.84 448 ASP A C 1
ATOM 3175 O O . ASP A 1 422 ? 53.250 -3.621 16.664 1.00 24.61 448 ASP A O 1
ATOM 3180 N N . GLU A 1 423 ? 51.240 -3.223 15.780 1.00 27.06 449 GLU A N 1
ATOM 3181 C CA . GLU A 1 423 ? 50.516 -4.154 16.670 1.00 33.35 449 GLU A CA 1
ATOM 3182 C C . GLU A 1 423 ? 50.713 -3.841 18.156 1.00 28.89 449 GLU A C 1
ATOM 3183 O O . GLU A 1 423 ? 50.786 -4.764 18.978 1.00 28.47 449 GLU A O 1
ATOM 3189 N N . LYS A 1 424 ? 50.823 -2.555 18.493 1.00 25.19 450 LYS A N 1
ATOM 3190 C CA . LYS A 1 424 ? 50.935 -2.109 19.889 1.00 23.04 450 LYS A CA 1
ATOM 3191 C C . LYS A 1 424 ? 52.244 -2.534 20.576 1.00 22.44 450 LYS A C 1
ATOM 3192 O O . LYS A 1 424 ? 52.355 -2.563 21.832 1.00 22.46 450 LYS A O 1
ATOM 3198 N N . LYS A 1 425 ? 53.263 -2.783 19.763 1.00 21.56 451 LYS A N 1
ATOM 3199 C CA . LYS A 1 425 ? 54.639 -2.910 20.263 1.00 23.64 451 LYS A CA 1
ATOM 3200 C C . LYS A 1 425 ? 55.298 -1.541 20.266 1.00 22.88 451 LYS A C 1
ATOM 3201 O O . LYS A 1 425 ? 55.392 -0.913 19.213 1.00 21.10 451 LYS A O 1
ATOM 3207 N N . TYR A 1 426 ? 55.771 -1.092 21.422 1.00 22.16 452 TYR A N 1
ATOM 3208 C CA . TYR A 1 426 ? 56.461 0.201 21.444 1.00 21.18 452 TYR A CA 1
ATOM 3209 C C . TYR A 1 426 ? 57.847 0.037 20.858 1.00 22.14 452 TYR A C 1
ATOM 3210 O O . TYR A 1 426 ? 58.381 -1.082 20.830 1.00 24.23 452 TYR A O 1
ATOM 3219 N N . PHE A 1 427 ? 58.371 1.142 20.318 1.00 20.60 453 PHE A N 1
ATOM 3220 C CA . PHE A 1 427 ? 59.633 1.203 19.617 1.00 19.69 453 PHE A CA 1
ATOM 3221 C C . PHE A 1 427 ? 59.526 0.548 18.232 1.00 21.20 453 PHE A C 1
ATOM 3222 O O . PHE A 1 427 ? 60.511 0.218 17.639 1.00 24.39 453 PHE A O 1
ATOM 3230 N N . THR A 1 428 ? 58.320 0.463 17.684 1.00 20.73 454 THR A N 1
ATOM 3231 C CA . THR A 1 428 ? 58.134 0.075 16.312 1.00 21.10 454 THR A CA 1
ATOM 3232 C C . THR A 1 428 ? 57.171 1.022 15.648 1.00 21.83 454 THR A C 1
ATOM 3233 O O . THR A 1 428 ? 56.408 1.754 16.314 1.00 22.65 454 THR A O 1
ATOM 3237 N N . TRP A 1 429 ? 57.145 0.899 14.337 1.00 21.54 455 TRP A N 1
ATOM 3238 C CA . TRP A 1 429 ? 56.216 1.590 13.445 1.00 23.64 455 TRP A CA 1
ATOM 3239 C C . TRP A 1 429 ? 55.426 0.580 12.611 1.00 25.22 455 TRP A C 1
ATOM 3240 O O . TRP A 1 429 ? 55.973 -0.423 12.140 1.00 25.92 455 TRP A O 1
ATOM 3251 N N . ASP A 1 430 ? 54.159 0.858 12.382 1.00 25.41 456 ASP A N 1
ATOM 3252 C CA . ASP A 1 430 ? 53.424 0.087 11.407 1.00 28.34 456 ASP A CA 1
ATOM 3253 C C . ASP A 1 430 ? 53.931 0.460 10.017 1.00 33.32 456 ASP A C 1
ATOM 3254 O O . ASP A 1 430 ? 53.697 1.567 9.548 1.00 36.44 456 ASP A O 1
ATOM 3259 N N . LYS A 1 431 ? 54.641 -0.436 9.353 1.00 39.69 457 LYS A N 1
ATOM 3260 C CA . LYS A 1 431 ? 55.358 -0.034 8.109 1.00 49.47 457 LYS A CA 1
ATOM 3261 C C . LYS A 1 431 ? 54.462 -0.062 6.837 1.00 43.34 457 LYS A C 1
ATOM 3262 O O . LYS A 1 431 ? 54.796 0.589 5.837 1.00 44.92 457 LYS A O 1
ATOM 3268 N N . HIS A 1 432 ? 53.296 -0.716 6.928 1.00 37.15 458 HIS A N 1
ATOM 3269 C CA . HIS A 1 432 ? 52.168 -0.432 6.016 1.00 41.81 458 HIS A CA 1
ATOM 3270 C C . HIS A 1 432 ? 51.714 1.032 5.994 1.00 36.58 458 HIS A C 1
ATOM 3271 O O . HIS A 1 432 ? 51.742 1.648 4.960 1.00 31.43 458 HIS A O 1
ATOM 3278 N N . SER A 1 433 ? 51.293 1.570 7.135 1.00 33.33 459 SER A N 1
ATOM 3279 C CA . SER A 1 433 ? 50.718 2.920 7.230 1.00 32.15 459 SER A CA 1
ATOM 3280 C C . SER A 1 433 ? 51.744 4.031 7.431 1.00 30.13 459 SER A C 1
ATOM 3281 O O . SER A 1 433 ? 51.517 5.170 7.020 1.00 27.15 459 SER A O 1
ATOM 3284 N N . PHE A 1 434 ? 52.840 3.702 8.114 1.00 28.51 460 PHE A N 1
ATOM 3285 C CA . PHE A 1 434 ? 53.940 4.645 8.342 1.00 28.74 460 PHE A CA 1
ATOM 3286 C C . PHE A 1 434 ? 55.221 4.153 7.675 1.00 29.49 460 PHE A C 1
ATOM 3287 O O . PHE A 1 434 ? 56.087 3.575 8.300 1.00 30.29 460 PHE A O 1
ATOM 3295 N N . LYS A 1 435 ? 55.311 4.437 6.386 1.00 32.70 461 LYS A N 1
ATOM 3296 C CA . LYS A 1 435 ? 56.323 3.866 5.511 1.00 40.70 461 LYS A CA 1
ATOM 3297 C C . LYS A 1 435 ? 57.567 4.715 5.604 1.00 37.86 461 LYS A C 1
ATOM 3298 O O . LYS A 1 435 ? 58.671 4.189 5.604 1.00 33.09 461 LYS A O 1
ATOM 3304 N N . ASP A 1 436 ? 57.382 6.038 5.652 1.00 33.66 462 ASP A N 1
ATOM 3305 C CA . ASP A 1 436 ? 58.497 6.939 5.677 1.00 32.77 462 ASP A CA 1
ATOM 3306 C C . ASP A 1 436 ? 58.394 7.885 6.879 1.00 31.21 462 ASP A C 1
ATOM 3307 O O . ASP A 1 436 ? 58.020 9.051 6.718 1.00 27.67 462 ASP A O 1
ATOM 3312 N N . PRO A 1 437 ? 58.705 7.381 8.085 1.00 26.73 463 PRO A N 1
ATOM 3313 C CA . PRO A 1 437 ? 58.536 8.274 9.226 1.00 25.58 463 PRO A CA 1
ATOM 3314 C C . PRO A 1 437 ? 59.540 9.388 9.239 1.00 23.62 463 PRO A C 1
ATOM 3315 O O . PRO A 1 437 ? 59.209 10.454 9.688 1.00 21.69 463 PRO A O 1
ATOM 3319 N N . ILE A 1 438 ? 60.756 9.145 8.779 1.00 23.36 464 ILE A N 1
ATOM 3320 C CA . ILE A 1 438 ? 61.769 10.210 8.693 1.00 24.90 464 ILE A CA 1
ATOM 3321 C C . ILE A 1 438 ? 61.308 11.314 7.738 1.00 25.04 464 ILE A C 1
ATOM 3322 O O . ILE A 1 438 ? 61.470 12.477 8.044 1.00 26.42 464 ILE A O 1
ATOM 3327 N N . GLY A 1 439 ? 60.747 10.958 6.585 1.00 26.02 465 GLY A N 1
ATOM 3328 C CA . GLY A 1 439 ? 60.202 11.953 5.622 1.00 22.85 465 GLY A CA 1
ATOM 3329 C C . GLY A 1 439 ? 59.118 12.856 6.221 1.00 22.15 465 GLY A C 1
ATOM 3330 O O . GLY A 1 439 ? 59.084 14.050 6.004 1.00 21.08 465 GLY A O 1
ATOM 3331 N N . MET A 1 440 ? 58.247 12.271 7.009 1.00 20.81 466 MET A N 1
ATOM 3332 C CA . MET A 1 440 ? 57.193 12.991 7.700 1.00 21.03 466 MET A CA 1
ATOM 3333 C C . MET A 1 440 ? 57.817 13.962 8.650 1.00 20.22 466 MET A C 1
ATOM 3334 O O . MET A 1 440 ? 57.421 15.117 8.703 1.00 18.81 466 MET A O 1
ATOM 3339 N N . GLY A 1 441 ? 58.790 13.455 9.408 1.00 19.57 467 GLY A N 1
ATOM 3340 C CA . GLY A 1 441 ? 59.575 14.234 10.340 1.00 19.51 467 GLY A CA 1
ATOM 3341 C C . GLY A 1 441 ? 60.273 15.437 9.737 1.00 19.45 467 GLY A C 1
ATOM 3342 O O . GLY A 1 441 ? 60.162 16.543 10.257 1.00 18.16 467 GLY A O 1
ATOM 3343 N N . LYS A 1 442 ? 60.992 15.218 8.640 1.00 20.47 468 LYS A N 1
ATOM 3344 C CA . LYS A 1 442 ? 61.579 16.314 7.862 1.00 22.61 468 LYS A CA 1
ATOM 3345 C C . LYS A 1 442 ? 60.581 17.315 7.318 1.00 21.45 468 LYS A C 1
ATOM 3346 O O . LYS A 1 442 ? 60.883 18.507 7.318 1.00 21.28 468 LYS A O 1
ATOM 3352 N N . GLN A 1 443 ? 59.410 16.875 6.867 1.00 19.38 469 GLN A N 1
ATOM 3353 C CA . GLN A 1 443 ? 58.416 17.864 6.458 1.00 20.31 469 GLN A CA 1
ATOM 3354 C C . GLN A 1 443 ? 58.047 18.809 7.632 1.00 20.07 469 GLN A C 1
ATOM 3355 O O . GLN A 1 443 ? 57.909 20.028 7.466 1.00 17.95 469 GLN A O 1
ATOM 3361 N N . LEU A 1 444 ? 57.872 18.232 8.819 1.00 19.56 470 LEU A N 1
ATOM 3362 C CA . LEU A 1 444 ? 57.545 19.036 10.004 1.00 20.15 470 LEU A CA 1
ATOM 3363 C C . LEU A 1 444 ? 58.691 20.008 10.292 1.00 19.23 470 LEU A C 1
ATOM 3364 O O . LEU A 1 444 ? 58.470 21.181 10.477 1.00 18.24 470 LEU A O 1
ATOM 3369 N N . GLU A 1 445 ? 59.909 19.495 10.260 1.00 21.09 471 GLU A N 1
ATOM 3370 C CA . GLU A 1 445 ? 61.143 20.273 10.496 1.00 23.83 471 GLU A CA 1
ATOM 3371 C C . GLU A 1 445 ? 61.273 21.522 9.579 1.00 22.74 471 GLU A C 1
ATOM 3372 O O . GLU A 1 445 ? 61.857 22.546 9.976 1.00 18.55 471 GLU A O 1
ATOM 3378 N N . ALA A 1 446 ? 60.711 21.444 8.378 1.00 21.27 472 ALA A N 1
ATOM 3379 C CA . ALA A 1 446 ? 60.815 22.539 7.436 1.00 22.69 472 ALA A CA 1
ATOM 3380 C C . ALA A 1 446 ? 60.111 23.794 7.928 1.00 21.66 472 ALA A C 1
ATOM 3381 O O . ALA A 1 446 ? 60.470 24.898 7.514 1.00 20.33 472 ALA A O 1
ATOM 3383 N N . HIS A 1 447 ? 59.094 23.638 8.787 1.00 20.57 473 HIS A N 1
ATOM 3384 C CA . HIS A 1 447 ? 58.517 24.802 9.491 1.00 21.36 473 HIS A CA 1
ATOM 3385 C C . HIS A 1 447 ? 58.786 24.803 10.977 1.00 18.47 473 HIS A C 1
ATOM 3386 O O . HIS A 1 447 ? 58.066 25.371 11.769 1.00 18.52 473 HIS A O 1
ATOM 3393 N N . GLY A 1 448 ? 59.892 24.177 11.341 1.00 17.94 474 GLY A N 1
ATOM 3394 C CA . GLY A 1 448 ? 60.271 24.019 12.716 1.00 18.43 474 GLY A CA 1
ATOM 3395 C C . GLY A 1 448 ? 59.213 23.421 13.633 1.00 17.42 474 GLY A C 1
ATOM 3396 O O . GLY A 1 448 ? 59.200 23.717 14.832 1.00 18.59 474 GLY A O 1
ATOM 3397 N N . ARG A 1 449 ? 58.401 22.517 13.096 1.00 16.05 475 ARG A N 1
ATOM 3398 C CA . ARG A 1 449 ? 57.416 21.802 13.873 1.00 15.40 475 ARG A CA 1
ATOM 3399 C C . ARG A 1 449 ? 57.917 20.456 14.369 1.00 15.22 475 ARG A C 1
ATOM 3400 O O . ARG A 1 449 ? 58.927 19.967 13.871 1.00 15.09 475 ARG A O 1
ATOM 3408 N N . LYS A 1 450 ? 57.215 19.888 15.362 1.00 14.71 476 LYS A N 1
ATOM 3409 C CA . LYS A 1 450 ? 57.644 18.653 15.990 1.00 14.92 476 LYS A CA 1
ATOM 3410 C C . LYS A 1 450 ? 56.601 17.574 15.891 1.00 13.95 476 LYS A C 1
ATOM 3411 O O . LYS A 1 450 ? 55.485 17.817 15.515 1.00 14.20 476 LYS A O 1
ATOM 3417 N N . LEU A 1 451 ? 57.005 16.383 16.246 1.00 14.10 477 LEU A N 1
ATOM 3418 C CA . LEU A 1 451 ? 56.177 15.187 16.231 1.00 15.29 477 LEU A CA 1
ATOM 3419 C C . LEU A 1 451 ? 56.244 14.584 17.616 1.00 15.37 477 LEU A C 1
ATOM 3420 O O . LEU A 1 451 ? 57.299 14.499 18.155 1.00 16.36 477 LEU A O 1
ATOM 3425 N N . VAL A 1 452 ? 55.135 14.172 18.197 1.00 15.71 478 VAL A N 1
ATOM 3426 C CA . VAL A 1 452 ? 55.170 13.459 19.477 1.00 15.55 478 VAL A CA 1
ATOM 3427 C C . VAL A 1 452 ? 54.561 12.072 19.239 1.00 15.59 478 VAL A C 1
ATOM 3428 O O . VAL A 1 452 ? 53.569 11.978 18.551 1.00 15.39 478 VAL A O 1
ATOM 3432 N N . THR A 1 453 ? 55.210 11.024 19.759 1.00 15.71 479 THR A N 1
ATOM 3433 C CA . THR A 1 453 ? 54.800 9.630 19.605 1.00 15.55 479 THR A CA 1
ATOM 3434 C C . THR A 1 453 ? 54.549 9.034 20.965 1.00 15.72 479 THR A C 1
ATOM 3435 O O . THR A 1 453 ? 55.359 9.247 21.888 1.00 17.64 479 THR A O 1
ATOM 3439 N N . ILE A 1 454 ? 53.459 8.280 21.102 1.00 15.32 480 ILE A N 1
ATOM 3440 C CA . ILE A 1 454 ? 53.065 7.717 22.368 1.00 16.18 480 ILE A CA 1
ATOM 3441 C C . ILE A 1 454 ? 53.915 6.473 22.676 1.00 16.35 480 ILE A C 1
ATOM 3442 O O . ILE A 1 454 ? 54.274 5.706 21.783 1.00 16.71 480 ILE A O 1
ATOM 3447 N N . ILE A 1 455 ? 54.340 6.353 23.920 1.00 16.68 481 ILE A N 1
ATOM 3448 C CA . ILE A 1 455 ? 55.032 5.174 24.385 1.00 16.98 481 ILE A CA 1
ATOM 3449 C C . ILE A 1 455 ? 54.521 4.893 25.788 1.00 17.53 481 ILE A C 1
ATOM 3450 O O . ILE A 1 455 ? 54.636 5.767 26.662 1.00 17.36 481 ILE A O 1
ATOM 3455 N N . ASP A 1 456 ? 53.992 3.677 26.018 1.00 17.53 482 ASP A N 1
ATOM 3456 C CA . ASP A 1 456 ? 53.399 3.292 27.307 1.00 16.97 482 ASP A CA 1
ATOM 3457 C C . ASP A 1 456 ? 54.262 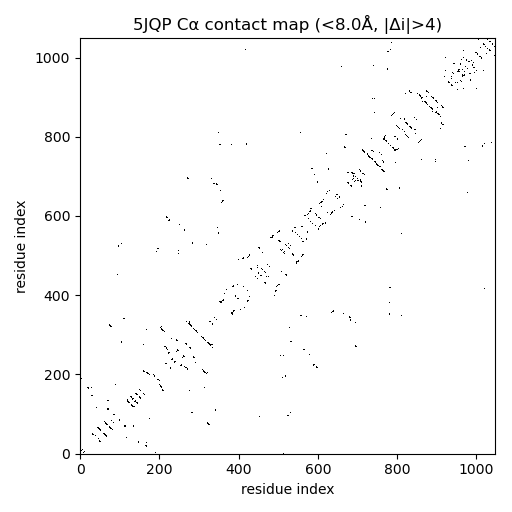2.202 27.975 1.00 16.21 482 ASP A C 1
ATOM 3458 O O . ASP A 1 456 ? 55.159 1.624 27.353 1.00 14.24 482 ASP A O 1
ATOM 3463 N N . PRO A 1 457 ? 53.974 1.889 29.248 1.00 16.26 483 PRO A N 1
ATOM 3464 C CA . PRO A 1 457 ? 54.845 1.011 29.998 1.00 17.22 483 PRO A CA 1
ATOM 3465 C C . PRO A 1 457 ? 54.523 -0.483 29.836 1.00 18.74 483 PRO A C 1
ATOM 3466 O O . PRO A 1 457 ? 55.204 -1.303 30.387 1.00 19.43 483 PRO A O 1
ATOM 3470 N N . HIS A 1 458 ? 53.471 -0.812 29.111 1.00 17.88 484 HIS A N 1
ATOM 3471 C CA . HIS A 1 458 ? 53.120 -2.182 28.846 1.00 17.18 484 HIS A CA 1
ATOM 3472 C C . HIS A 1 458 ? 53.812 -2.635 27.551 1.00 17.11 484 HIS A C 1
ATOM 3473 O O . HIS A 1 458 ? 53.735 -2.011 26.504 1.00 17.29 484 HIS A O 1
ATOM 3480 N N . ILE A 1 459 ? 54.523 -3.725 27.663 1.00 17.30 485 ILE A N 1
ATOM 3481 C CA . ILE A 1 459 ? 55.386 -4.202 26.628 1.00 18.42 485 ILE A CA 1
ATOM 3482 C C . ILE A 1 459 ? 54.764 -5.537 26.166 1.00 18.81 485 ILE A C 1
ATOM 3483 O O . ILE A 1 459 ? 54.541 -6.446 26.968 1.00 19.02 485 ILE A O 1
ATOM 3488 N N . LYS A 1 460 ? 54.458 -5.628 24.890 1.00 18.87 486 LYS A N 1
ATOM 3489 C CA . LYS A 1 460 ? 53.746 -6.781 24.379 1.00 21.18 486 LYS A CA 1
ATOM 3490 C C . LYS A 1 460 ? 54.512 -8.085 24.616 1.00 22.20 486 LYS A C 1
ATOM 3491 O O . LYS A 1 460 ? 55.688 -8.210 24.261 1.00 21.32 486 LYS A O 1
ATOM 3497 N N . ASN A 1 461 ? 53.799 -9.043 25.188 1.00 24.54 487 ASN A N 1
ATOM 3498 C CA . ASN A 1 461 ? 54.272 -10.420 25.401 1.00 25.99 487 ASN A CA 1
ATOM 3499 C C . ASN A 1 461 ? 54.030 -11.255 24.153 1.00 27.39 487 ASN A C 1
ATOM 3500 O O . ASN A 1 461 ? 52.943 -11.779 23.952 1.00 27.20 487 ASN A O 1
ATOM 3505 N N . THR A 1 462 ? 55.030 -11.281 23.284 1.00 26.75 488 THR A N 1
ATOM 3506 C CA . THR A 1 462 ? 54.925 -11.927 22.003 1.00 28.95 488 THR A CA 1
ATOM 3507 C C . THR A 1 462 ? 56.340 -12.253 21.559 1.00 29.57 488 THR A C 1
ATOM 3508 O O . THR A 1 462 ? 57.313 -11.821 22.172 1.00 32.69 488 THR A O 1
ATOM 3512 N N . ASN A 1 463 ? 56.495 -12.973 20.478 1.00 30.19 489 ASN A N 1
ATOM 3513 C CA . ASN A 1 463 ? 57.834 -13.242 20.053 1.00 33.28 489 ASN A CA 1
ATOM 3514 C C . ASN A 1 463 ? 58.248 -12.419 18.846 1.00 32.18 489 ASN A C 1
ATOM 3515 O O . ASN A 1 463 ? 57.479 -11.589 18.340 1.00 29.89 489 ASN A O 1
ATOM 3520 N N . ASN A 1 464 ? 59.506 -12.598 18.464 1.00 34.01 490 ASN A N 1
ATOM 3521 C CA . ASN A 1 464 ? 60.220 -11.688 17.538 1.00 36.16 490 ASN A CA 1
ATOM 3522 C C . ASN A 1 464 ? 60.169 -10.229 17.945 1.00 33.07 490 ASN A C 1
ATOM 3523 O O . ASN A 1 464 ? 60.161 -9.360 17.091 1.00 31.38 490 ASN A O 1
ATOM 3528 N N . TYR A 1 465 ? 60.175 -9.993 19.261 1.00 31.13 491 TYR A N 1
ATOM 3529 C CA . TYR A 1 465 ? 60.117 -8.666 19.834 1.00 27.02 491 TYR A CA 1
ATOM 3530 C C . TYR A 1 465 ? 61.235 -8.492 20.867 1.00 25.28 491 TYR A C 1
ATOM 3531 O O . TYR A 1 465 ? 61.093 -8.797 22.063 1.00 23.96 491 TYR A O 1
ATOM 3540 N N . PRO A 1 466 ? 62.369 -7.992 20.395 1.00 25.14 492 PRO A N 1
ATOM 3541 C CA . PRO A 1 466 ? 63.536 -7.883 21.226 1.00 24.96 492 PRO A CA 1
ATOM 3542 C C . PRO A 1 466 ? 63.327 -7.092 22.506 1.00 24.81 492 PRO A C 1
ATOM 3543 O O . PRO A 1 466 ? 64.012 -7.343 23.497 1.00 26.85 492 PRO A O 1
ATOM 3547 N N . VAL A 1 467 ? 62.444 -6.104 22.488 1.00 23.27 493 VAL A N 1
ATOM 3548 C CA . VAL A 1 467 ? 62.255 -5.276 23.672 1.00 21.21 493 VAL A CA 1
ATOM 3549 C C . VAL A 1 467 ? 61.731 -6.169 24.830 1.00 20.01 493 VAL A C 1
ATOM 3550 O O . VAL A 1 467 ? 62.231 -6.090 25.953 1.00 18.61 493 VAL A O 1
ATOM 3554 N N . VAL A 1 468 ? 60.735 -7.017 24.561 1.00 20.12 494 VAL A N 1
ATOM 3555 C CA . VAL A 1 468 ? 60.209 -7.874 25.622 1.00 20.22 494 VAL A CA 1
ATOM 3556 C C . VAL A 1 468 ? 61.232 -8.941 26.032 1.00 21.34 494 VAL A C 1
ATOM 3557 O O . VAL A 1 468 ? 61.296 -9.273 27.211 1.00 21.14 494 VAL A O 1
ATOM 3561 N N . ASP A 1 469 ? 62.031 -9.439 25.085 1.00 22.25 495 ASP A N 1
ATOM 3562 C CA . ASP A 1 469 ? 63.154 -10.362 25.403 1.00 24.73 495 ASP A CA 1
ATOM 3563 C C . ASP A 1 469 ? 64.096 -9.764 26.432 1.00 26.59 495 ASP A C 1
ATOM 3564 O O . ASP A 1 469 ? 64.512 -10.438 27.379 1.00 28.72 495 ASP A O 1
ATOM 3569 N N . GLU A 1 470 ? 64.429 -8.488 26.254 1.00 25.58 496 GLU A N 1
ATOM 3570 C CA . GLU A 1 470 ? 65.377 -7.834 27.132 1.00 24.52 496 GLU A CA 1
ATOM 3571 C C . GLU A 1 470 ? 64.736 -7.464 28.443 1.00 22.73 496 GLU A C 1
ATOM 3572 O O . GLU A 1 470 ? 65.372 -7.522 29.512 1.00 23.13 496 GLU A O 1
ATOM 3578 N N . LEU A 1 471 ? 63.480 -7.044 28.391 1.00 23.09 497 LEU A N 1
ATOM 3579 C CA . LEU A 1 471 ? 62.736 -6.782 29.628 1.00 22.22 497 LEU A CA 1
ATOM 3580 C C . LEU A 1 471 ? 62.807 -8.044 30.519 1.00 23.54 497 LEU A C 1
ATOM 3581 O O . LEU A 1 471 ? 63.136 -7.963 31.697 1.00 20.77 497 LEU A O 1
ATOM 3586 N N . LYS A 1 472 ? 62.557 -9.202 29.923 1.00 25.59 498 LYS A N 1
ATOM 3587 C CA . LYS A 1 472 ? 62.620 -10.467 30.673 1.00 26.97 498 LYS A CA 1
ATOM 3588 C C . LYS A 1 472 ? 64.057 -10.838 31.086 1.00 24.99 498 LYS A C 1
ATOM 3589 O O . LYS A 1 472 ? 64.297 -11.099 32.258 1.00 21.67 498 LYS A O 1
ATOM 3595 N N . SER A 1 473 ? 65.015 -10.801 30.168 1.00 23.36 499 SER A N 1
ATOM 3596 C CA . SER A 1 473 ? 66.324 -11.376 30.480 1.00 25.15 499 SER A CA 1
ATOM 3597 C C . SER A 1 473 ? 67.140 -10.499 31.438 1.00 23.15 499 SER A C 1
ATOM 3598 O O . SER A 1 473 ? 68.071 -10.971 32.106 1.00 22.22 499 SER A O 1
ATOM 3601 N N . LYS A 1 474 ? 66.796 -9.224 31.540 1.00 20.86 500 LYS A N 1
ATOM 3602 C CA . LYS A 1 474 ? 67.451 -8.349 32.499 1.00 21.35 500 LYS A CA 1
ATOM 3603 C C . LYS A 1 474 ? 66.633 -8.182 33.757 1.00 20.66 500 LYS A C 1
ATOM 3604 O O . LYS A 1 474 ? 67.059 -7.490 34.667 1.00 18.32 500 LYS A O 1
ATOM 3610 N N . ASP A 1 475 ? 65.468 -8.827 33.791 1.00 21.11 501 ASP A N 1
ATOM 3611 C CA . ASP A 1 475 ? 64.641 -8.899 34.977 1.00 23.22 501 ASP A CA 1
ATOM 3612 C C . ASP A 1 475 ? 64.137 -7.494 35.351 1.00 22.37 501 ASP A C 1
ATOM 3613 O O . ASP A 1 475 ? 64.315 -7.011 36.472 1.00 22.23 501 ASP A O 1
ATOM 3618 N N . LEU A 1 476 ? 63.509 -6.852 34.378 1.00 22.62 502 LEU A N 1
ATOM 3619 C CA . LEU A 1 476 ? 63.157 -5.432 34.453 1.00 22.59 502 LEU A CA 1
ATOM 3620 C C . LEU A 1 476 ? 61.672 -5.246 34.582 1.00 21.86 502 LEU A C 1
ATOM 3621 O O . LEU A 1 476 ? 61.216 -4.125 34.587 1.00 23.00 502 LEU A O 1
ATOM 3626 N N . ALA A 1 477 ? 60.917 -6.343 34.674 1.00 22.07 503 ALA A N 1
ATOM 3627 C CA . ALA A 1 477 ? 59.459 -6.312 34.694 1.00 19.51 503 ALA A CA 1
ATOM 3628 C C . ALA A 1 477 ? 58.945 -6.342 36.115 1.00 20.60 503 ALA A C 1
ATOM 3629 O O . ALA A 1 477 ? 59.636 -6.805 37.028 1.00 21.05 503 ALA A O 1
ATOM 3631 N N . VAL A 1 478 ? 57.738 -5.827 36.325 1.00 20.09 504 VAL A N 1
ATOM 3632 C CA . VAL A 1 478 ? 57.085 -5.894 37.628 1.00 20.06 504 VAL A CA 1
ATOM 3633 C C . VAL A 1 478 ? 56.707 -7.377 37.937 1.00 21.69 504 VAL A C 1
ATOM 3634 O O . VAL A 1 478 ? 56.431 -8.161 37.026 1.00 21.84 504 VAL A O 1
ATOM 3638 N N . LYS A 1 479 ? 56.729 -7.766 39.204 1.00 22.28 505 LYS A N 1
ATOM 3639 C CA . LYS A 1 479 ? 56.520 -9.156 39.559 1.00 22.47 505 LYS A CA 1
ATOM 3640 C C . LYS A 1 479 ? 55.216 -9.325 40.347 1.00 22.50 505 LYS A C 1
ATOM 3641 O O . LYS A 1 479 ? 54.674 -8.339 40.906 1.00 19.12 505 LYS A O 1
ATOM 3647 N N . THR A 1 480 ? 54.741 -10.579 40.450 1.00 20.47 506 THR A N 1
ATOM 3648 C CA . THR A 1 480 ? 53.600 -10.896 41.336 1.00 20.24 506 THR A CA 1
ATOM 3649 C C . THR A 1 480 ? 54.018 -11.109 42.775 1.00 21.28 506 THR A C 1
ATOM 3650 O O . THR A 1 480 ? 55.173 -11.012 43.114 1.00 21.40 506 THR A O 1
ATOM 3654 N N . LYS A 1 481 ? 53.044 -11.401 43.617 1.00 23.07 507 LYS A N 1
ATOM 3655 C CA . LYS A 1 481 ? 53.242 -11.620 45.050 1.00 23.85 507 LYS A CA 1
ATOM 3656 C C . LYS A 1 481 ? 54.258 -12.703 45.386 1.00 23.43 507 LYS A C 1
ATOM 3657 O O . LYS A 1 481 ? 54.804 -12.701 46.486 1.00 25.10 507 LYS A O 1
ATOM 3663 N N . ASP A 1 482 ? 54.468 -13.625 44.461 1.00 24.62 508 ASP A N 1
ATOM 3664 C CA . ASP A 1 482 ? 55.371 -14.775 44.659 1.00 26.26 508 ASP A CA 1
ATOM 3665 C C . ASP A 1 482 ? 56.623 -14.657 43.815 1.00 24.63 508 ASP A C 1
ATOM 3666 O O . ASP A 1 482 ? 57.398 -15.577 43.731 1.00 23.17 508 ASP A O 1
ATOM 3671 N N . GLY A 1 483 ? 56.827 -13.513 43.174 1.00 25.75 509 GLY A N 1
ATOM 3672 C CA . GLY A 1 483 ? 58.094 -13.236 42.526 1.00 23.15 509 GLY A CA 1
ATOM 3673 C C . GLY A 1 483 ? 58.105 -13.585 41.060 1.00 22.86 509 GLY A C 1
ATOM 3674 O O . GLY A 1 483 ? 59.089 -13.314 40.402 1.00 25.94 509 GLY A O 1
ATOM 3675 N N . SER A 1 484 ? 57.038 -14.164 40.514 1.00 23.16 510 SER A N 1
ATOM 3676 C CA . SER A 1 484 ? 57.015 -14.471 39.075 1.00 24.65 510 SER A CA 1
ATOM 3677 C C . SER A 1 484 ? 56.740 -13.186 38.331 1.00 24.57 510 SER A C 1
ATOM 3678 O O . SER A 1 484 ? 56.393 -12.167 38.939 1.00 23.39 510 SER A O 1
ATOM 3681 N N . ILE A 1 485 ? 56.837 -13.232 37.014 1.00 23.55 511 ILE A N 1
ATOM 3682 C CA . ILE A 1 485 ? 56.735 -11.997 36.250 1.00 24.93 511 ILE A CA 1
ATOM 3683 C C . ILE A 1 485 ? 55.263 -11.703 36.204 1.00 23.12 511 ILE A C 1
ATOM 3684 O O .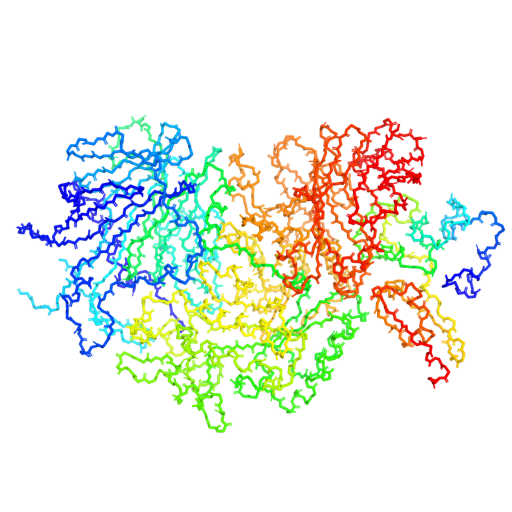 ILE A 1 485 ? 54.511 -12.617 36.014 1.00 23.33 511 ILE A O 1
ATOM 3689 N N . PHE A 1 486 ? 54.842 -10.454 36.426 1.00 22.39 512 PHE A N 1
ATOM 3690 C CA . PHE A 1 486 ? 53.416 -10.098 36.278 1.00 20.96 512 PHE A CA 1
ATOM 3691 C C . PHE A 1 486 ? 52.997 -10.053 34.825 1.00 20.77 512 PHE A C 1
ATOM 3692 O O . PHE A 1 486 ? 53.733 -9.572 33.990 1.00 20.97 512 PHE A O 1
ATOM 3700 N N . GLU A 1 487 ? 51.809 -10.558 34.529 1.00 21.53 513 GLU A N 1
ATOM 3701 C CA . GLU A 1 487 ? 51.286 -10.555 33.199 1.00 22.49 513 GLU A CA 1
ATOM 3702 C C . GLU A 1 487 ? 49.863 -10.085 33.261 1.00 22.61 513 GLU A C 1
ATOM 3703 O O . GLU A 1 487 ? 49.127 -10.409 34.180 1.00 24.28 513 GLU A O 1
ATOM 3709 N N . GLY A 1 488 ? 49.469 -9.284 32.289 1.00 22.36 514 GLY A N 1
ATOM 3710 C CA . GLY A 1 488 ? 48.111 -8.744 32.242 1.00 21.84 514 GLY A CA 1
ATOM 3711 C C . GLY A 1 488 ? 47.801 -8.172 30.872 1.00 21.47 514 GLY A C 1
ATOM 3712 O O . GLY A 1 488 ? 48.626 -8.210 29.997 1.00 20.54 514 GLY A O 1
ATOM 3713 N N . TRP A 1 489 ? 46.599 -7.625 30.721 1.00 23.13 515 TRP A N 1
ATOM 3714 C CA . TRP A 1 489 ? 46.024 -7.260 29.452 1.00 25.00 515 TRP A CA 1
ATOM 3715 C C . TRP A 1 489 ? 46.038 -5.714 29.352 1.00 23.45 515 TRP A C 1
ATOM 3716 O O . TRP A 1 489 ? 45.598 -5.000 30.266 1.00 23.70 515 TRP A O 1
ATOM 3727 N N . CYS A 1 490 ? 46.582 -5.189 28.271 1.00 22.03 516 CYS A N 1
ATOM 3728 C CA . CYS A 1 490 ? 46.289 -3.821 27.879 1.00 22.12 516 CYS A CA 1
ATOM 3729 C C . CYS A 1 490 ? 46.120 -3.756 26.359 1.00 22.43 516 CYS A C 1
ATOM 3730 O O . CYS A 1 490 ? 45.708 -4.730 25.760 1.00 21.64 516 CYS A O 1
ATOM 3733 N N . TRP A 1 491 ? 46.427 -2.620 25.734 1.00 21.43 517 TRP A N 1
ATOM 3734 C CA . TRP A 1 491 ? 46.284 -2.471 24.280 1.00 21.24 517 TRP A CA 1
ATOM 3735 C C . TRP A 1 491 ? 46.898 -3.591 23.436 1.00 20.36 517 TRP A C 1
ATOM 3736 O O . TRP A 1 491 ? 46.321 -3.959 22.450 1.00 21.96 517 TRP A O 1
ATOM 3747 N N . PRO A 1 492 ? 48.106 -4.066 23.753 1.00 20.85 518 PRO A N 1
ATOM 3748 C CA . PRO A 1 492 ? 48.653 -5.172 22.919 1.00 21.59 518 PRO A CA 1
ATOM 3749 C C . PRO A 1 492 ? 48.057 -6.541 23.214 1.00 21.38 518 PRO A C 1
ATOM 3750 O O . PRO A 1 492 ? 48.495 -7.509 22.643 1.00 24.35 518 PRO A O 1
ATOM 3754 N N . GLY A 1 493 ? 47.090 -6.638 24.104 1.00 20.96 519 GLY A N 1
ATOM 3755 C CA . GLY A 1 493 ? 46.694 -7.919 24.650 1.00 21.09 519 GLY A CA 1
ATOM 3756 C C . GLY A 1 493 ? 47.626 -8.251 25.791 1.00 22.58 519 GLY A C 1
ATOM 3757 O O . GLY A 1 493 ? 47.933 -7.391 26.642 1.00 20.45 519 GLY A O 1
ATOM 3758 N N . SER A 1 494 ? 48.127 -9.491 25.780 1.00 21.43 520 SER A N 1
ATOM 3759 C CA . SER A 1 494 ? 48.957 -9.961 26.851 1.00 20.60 520 SER A CA 1
ATOM 3760 C C . SER A 1 494 ? 50.243 -9.130 26.883 1.00 19.42 520 SER A C 1
ATOM 3761 O O . SER A 1 494 ? 50.868 -8.910 25.848 1.00 18.13 520 SER A O 1
ATOM 3764 N N . SER A 1 495 ? 50.643 -8.708 28.082 1.00 19.20 521 SER A N 1
ATOM 3765 C CA . SER A 1 495 ? 51.752 -7.779 28.247 1.00 18.71 521 SER A CA 1
ATOM 3766 C C . SER A 1 495 ? 52.457 -7.984 29.580 1.00 20.22 521 SER A C 1
ATOM 3767 O O . SER A 1 495 ? 51.862 -8.510 30.550 1.00 19.75 521 SER A O 1
ATOM 3770 N N . HIS A 1 496 ? 53.712 -7.513 29.649 1.00 20.31 522 HIS A N 1
ATOM 3771 C CA . HIS A 1 496 ? 54.375 -7.236 30.938 1.00 20.20 522 HIS A CA 1
ATOM 3772 C C . HIS A 1 496 ? 54.626 -5.758 31.129 1.00 19.57 522 HIS A C 1
ATOM 3773 O O . HIS A 1 496 ? 54.469 -4.988 30.189 1.00 19.71 522 HIS A O 1
ATOM 3780 N N . TRP A 1 497 ? 54.989 -5.350 32.346 1.00 18.58 523 TRP A N 1
ATOM 3781 C CA . TRP A 1 497 ? 55.190 -3.931 32.644 1.00 18.46 523 TRP A CA 1
ATOM 3782 C C . TRP A 1 497 ? 56.606 -3.644 33.083 1.00 19.10 523 TRP A C 1
ATOM 3783 O O . TRP A 1 497 ? 57.155 -4.349 33.940 1.00 19.34 523 TRP A O 1
ATOM 3794 N N . ILE A 1 498 ? 57.197 -2.590 32.539 1.00 18.38 524 ILE A N 1
ATOM 3795 C CA . ILE A 1 498 ? 58.465 -2.128 33.062 1.00 18.27 524 ILE A CA 1
ATOM 3796 C C . ILE A 1 498 ? 58.337 -1.651 34.502 1.00 17.98 524 ILE A C 1
ATOM 3797 O O . ILE A 1 498 ? 57.373 -0.931 34.907 1.00 16.29 524 ILE A O 1
ATOM 3802 N N . ASP A 1 499 ? 59.315 -2.082 35.304 1.00 17.86 525 ASP A N 1
ATOM 3803 C CA . ASP A 1 499 ? 59.405 -1.634 36.675 1.00 19.07 525 ASP A CA 1
ATOM 3804 C C . ASP A 1 499 ? 60.377 -0.470 36.764 1.00 19.45 525 ASP A C 1
ATOM 3805 O O . ASP A 1 499 ? 61.549 -0.671 37.072 1.00 19.34 525 ASP A O 1
ATOM 3810 N N . ALA A 1 500 ? 59.885 0.751 36.535 1.00 18.67 526 ALA A N 1
ATOM 3811 C CA . ALA A 1 500 ? 60.757 1.915 36.502 1.00 18.37 526 ALA A CA 1
ATOM 3812 C C . ALA A 1 500 ? 61.263 2.345 37.868 1.00 18.53 526 ALA A C 1
ATOM 3813 O O . ALA A 1 500 ? 62.067 3.272 37.978 1.00 18.72 526 ALA A O 1
ATOM 3815 N N . PHE A 1 501 ? 60.775 1.725 38.924 1.00 18.68 527 PHE A N 1
ATOM 3816 C CA . PHE A 1 501 ? 61.489 1.789 40.231 1.00 19.16 527 PHE A CA 1
ATOM 3817 C C . PHE A 1 501 ? 62.931 1.241 40.207 1.00 18.68 527 PHE A C 1
ATOM 3818 O O . PHE A 1 501 ? 63.751 1.612 41.029 1.00 18.90 527 PHE A O 1
ATOM 3826 N N . ASN A 1 502 ? 63.212 0.326 39.294 1.00 19.34 528 ASN A N 1
ATOM 3827 C CA . ASN A 1 502 ? 64.526 -0.250 39.212 1.00 19.21 528 ASN A CA 1
ATOM 3828 C C . ASN A 1 502 ? 65.422 0.613 38.335 1.00 19.76 528 ASN A C 1
ATOM 3829 O O . ASN A 1 502 ? 65.134 0.782 37.156 1.00 20.66 528 ASN A O 1
ATOM 3834 N N . PRO A 1 503 ? 66.530 1.118 38.892 1.00 20.66 529 PRO A N 1
ATOM 3835 C CA . PRO A 1 503 ? 67.455 1.935 38.135 1.00 20.83 529 PRO A CA 1
ATOM 3836 C C . PRO A 1 503 ? 67.945 1.240 36.911 1.00 22.80 529 PRO A C 1
ATOM 3837 O O . PRO A 1 503 ? 68.150 1.884 35.868 1.00 22.90 529 PRO A O 1
ATOM 3841 N N . ALA A 1 504 ? 68.154 -0.075 37.020 1.00 21.81 530 ALA A N 1
ATOM 3842 C CA . ALA A 1 504 ? 68.600 -0.821 35.872 1.00 22.30 530 ALA A CA 1
ATOM 3843 C C . ALA A 1 504 ? 67.547 -0.778 34.724 1.00 22.03 530 ALA A C 1
ATOM 3844 O O . ALA A 1 504 ? 67.883 -0.855 33.534 1.00 21.23 530 ALA A O 1
ATOM 3846 N N . ALA A 1 505 ? 66.272 -0.694 35.080 1.00 21.23 531 ALA A N 1
ATOM 3847 C CA . ALA A 1 505 ? 65.222 -0.588 34.054 1.00 22.01 531 ALA A CA 1
ATOM 3848 C C . ALA A 1 505 ? 65.216 0.795 33.419 1.00 19.30 531 ALA A C 1
ATOM 3849 O O . ALA A 1 505 ? 65.034 0.919 32.220 1.00 19.47 531 ALA A O 1
ATOM 3851 N N . ARG A 1 506 ? 65.420 1.818 34.236 1.00 19.96 532 ARG A N 1
ATOM 3852 C CA . ARG A 1 506 ? 65.516 3.200 33.742 1.00 20.46 532 ARG A CA 1
ATOM 3853 C C . ARG A 1 506 ? 66.700 3.364 32.785 1.00 22.78 532 ARG A C 1
ATOM 3854 O O . ARG A 1 506 ? 66.614 4.050 31.766 1.00 23.19 532 ARG A O 1
ATOM 3862 N N . GLU A 1 507 ? 67.796 2.694 33.086 1.00 22.64 533 GLU A N 1
ATOM 3863 C CA . GLU A 1 507 ? 69.002 2.855 32.315 1.00 24.33 533 GLU A CA 1
ATOM 3864 C C . GLU A 1 507 ? 68.895 2.079 31.005 1.00 22.19 533 GLU A C 1
ATOM 3865 O O . GLU A 1 507 ? 69.303 2.546 29.924 1.00 19.13 533 GLU A O 1
ATOM 3871 N N . TRP A 1 508 ? 68.247 0.916 31.058 1.00 20.35 534 TRP A N 1
ATOM 3872 C CA . TRP A 1 508 ? 67.854 0.212 29.852 1.00 18.03 534 TRP A CA 1
ATOM 3873 C C . TRP A 1 508 ? 66.877 1.000 28.940 1.00 18.10 534 TRP A C 1
ATOM 3874 O O . TRP A 1 508 ? 67.005 0.976 27.721 1.00 17.10 534 TRP A O 1
ATOM 3885 N N . TRP A 1 509 ? 65.847 1.586 29.539 1.00 17.30 535 TRP A N 1
ATOM 3886 C CA . TRP A 1 509 ? 64.872 2.422 28.821 1.00 18.10 535 TRP A CA 1
ATOM 3887 C C . TRP A 1 509 ? 65.593 3.517 28.048 1.00 19.13 535 TRP A C 1
ATOM 3888 O O . TRP A 1 509 ? 65.371 3.740 26.872 1.00 18.83 535 TRP A O 1
ATOM 3899 N N . LYS A 1 510 ? 66.537 4.150 28.719 1.00 20.94 536 LYS A N 1
ATOM 3900 C CA . LYS A 1 510 ? 67.319 5.222 28.134 1.00 23.24 536 LYS A CA 1
ATOM 3901 C C . LYS A 1 510 ? 67.894 4.769 26.826 1.00 22.52 536 LYS A C 1
ATOM 3902 O O . LYS A 1 510 ? 67.804 5.475 25.813 1.00 23.90 536 LYS A O 1
ATOM 3908 N N . GLY A 1 511 ? 68.458 3.569 26.841 1.00 20.12 537 GLY A N 1
ATOM 3909 C CA . GLY A 1 511 ? 69.105 3.029 25.676 1.00 20.62 537 GLY A CA 1
ATOM 3910 C C . GLY A 1 511 ? 68.201 2.863 24.477 1.00 19.88 537 GLY A C 1
ATOM 3911 O O . GLY A 1 511 ? 68.657 2.965 23.349 1.00 20.54 537 GLY A O 1
ATOM 3912 N N . LEU A 1 512 ? 66.923 2.620 24.709 1.00 20.24 538 LEU A N 1
ATOM 3913 C CA . LEU A 1 512 ? 65.982 2.349 23.610 1.00 20.25 538 LEU A CA 1
ATOM 3914 C C . LEU A 1 512 ? 65.607 3.589 22.762 1.00 21.14 538 LEU A C 1
ATOM 3915 O O . LEU A 1 512 ? 65.121 3.462 21.639 1.00 20.59 538 LEU A O 1
ATOM 3920 N N . PHE A 1 513 ? 65.833 4.779 23.278 1.00 20.96 539 PHE A N 1
ATOM 3921 C CA . PHE A 1 513 ? 65.329 5.978 22.621 1.00 22.36 539 PHE A CA 1
ATOM 3922 C C . PHE A 1 513 ? 66.413 6.662 21.747 1.00 22.90 539 PHE A C 1
ATOM 3923 O O . PHE A 1 513 ? 66.128 7.631 21.092 1.00 21.69 539 PHE A O 1
ATOM 3931 N N . LYS A 1 514 ? 67.661 6.184 21.766 1.00 23.68 540 LYS A N 1
ATOM 3932 C CA . LYS A 1 514 ? 68.703 6.785 20.902 1.00 22.41 540 LYS A CA 1
ATOM 3933 C C . LYS A 1 514 ? 68.195 6.759 19.493 1.00 21.49 540 LYS A C 1
ATOM 3934 O O . LYS A 1 514 ? 67.586 5.781 19.093 1.00 21.40 540 LYS A O 1
ATOM 3940 N N . TYR A 1 515 ? 68.442 7.811 18.722 1.00 21.36 541 TYR A N 1
ATOM 3941 C CA . TYR A 1 515 ? 67.890 7.879 17.345 1.00 21.68 541 TYR A CA 1
ATOM 3942 C C . TYR A 1 515 ? 68.333 6.702 16.488 1.00 23.62 541 TYR A C 1
ATOM 3943 O O . TYR A 1 515 ? 67.600 6.244 15.601 1.00 23.12 541 TYR A O 1
ATOM 3952 N N . ASP A 1 516 ? 69.549 6.241 16.736 1.00 25.85 542 ASP A N 1
ATOM 3953 C CA . ASP A 1 516 ? 70.074 5.065 16.064 1.00 30.64 542 ASP A CA 1
ATOM 3954 C C . ASP A 1 516 ? 69.361 3.793 16.437 1.00 28.53 542 ASP A C 1
ATOM 3955 O O . ASP A 1 516 ? 69.377 2.885 15.657 1.00 31.25 542 ASP A O 1
ATOM 3960 N N . LYS A 1 517 ? 68.732 3.721 17.601 1.00 28.56 543 LYS A N 1
ATOM 3961 C CA . LYS A 1 517 ? 67.999 2.515 18.010 1.00 29.14 543 LYS A CA 1
ATOM 3962 C C . LYS A 1 517 ? 66.506 2.562 17.703 1.00 27.81 543 LYS A C 1
ATOM 3963 O O . LYS A 1 517 ? 65.927 1.562 17.262 1.00 27.93 543 LYS A O 1
ATOM 3969 N N . PHE A 1 518 ? 65.869 3.707 17.985 1.00 25.11 544 PHE A N 1
ATOM 3970 C CA . PHE A 1 518 ? 64.444 3.856 17.803 1.00 22.88 544 PHE A CA 1
ATOM 3971 C C . PHE A 1 518 ? 64.316 4.394 16.405 1.00 23.77 544 PHE A C 1
ATOM 3972 O O . PHE A 1 518 ? 64.145 5.607 16.196 1.00 23.12 544 PHE A O 1
ATOM 3980 N N . LYS A 1 519 ? 64.412 3.486 15.449 1.00 24.42 545 LYS A N 1
ATOM 3981 C CA . LYS A 1 519 ? 64.416 3.856 14.043 1.00 26.52 545 LYS A CA 1
ATOM 3982 C C . LYS A 1 519 ? 63.215 4.673 13.743 1.00 22.79 545 LYS A C 1
ATOM 3983 O O . LYS A 1 519 ? 62.120 4.322 14.135 1.00 21.56 545 LYS A O 1
ATOM 3989 N N . GLY A 1 520 ? 63.418 5.760 13.027 1.00 22.05 546 GLY A N 1
ATOM 3990 C CA . GLY A 1 520 ? 62.293 6.523 12.483 1.00 21.56 546 GLY A CA 1
ATOM 3991 C C . GLY A 1 520 ? 62.015 7.746 13.320 1.00 22.37 546 GLY A C 1
ATOM 3992 O O . GLY A 1 520 ? 61.187 8.583 12.960 1.00 23.71 546 GLY A O 1
ATOM 3993 N N . THR A 1 521 ? 62.754 7.889 14.412 1.00 21.17 547 THR A N 1
ATOM 3994 C CA . THR A 1 521 ? 62.732 9.116 15.175 1.00 20.74 547 THR A CA 1
ATOM 3995 C C . THR A 1 521 ? 63.960 9.945 14.885 1.00 21.27 547 THR A C 1
ATOM 3996 O O . THR A 1 521 ? 64.965 9.437 14.411 1.00 21.76 547 THR A O 1
ATOM 4000 N N . MET A 1 522 ? 63.844 11.235 15.166 1.00 20.96 548 MET A N 1
ATOM 4001 C CA . MET A 1 522 ? 64.884 12.206 14.883 1.00 20.96 548 MET A CA 1
ATOM 4002 C C . MET A 1 522 ? 64.726 13.350 15.854 1.00 18.50 548 MET A C 1
ATOM 4003 O O . MET A 1 522 ? 64.003 13.236 16.819 1.00 17.91 548 MET A O 1
ATOM 4008 N N . GLU A 1 523 ? 65.466 14.424 15.630 1.00 19.18 549 GLU A N 1
ATOM 4009 C CA . GLU A 1 523 ? 65.705 15.454 16.633 1.00 19.12 549 GLU A CA 1
ATOM 4010 C C . GLU A 1 523 ? 64.437 16.229 17.030 1.00 18.71 549 GLU A C 1
ATOM 4011 O O . GLU A 1 523 ? 64.401 16.822 18.133 1.00 19.56 549 GLU A O 1
ATOM 4017 N N . ASN A 1 524 ? 63.431 16.266 16.161 1.00 16.21 550 ASN A N 1
ATOM 4018 C CA . ASN A 1 524 ? 62.178 16.893 16.505 1.00 18.20 550 ASN A CA 1
ATOM 4019 C C . ASN A 1 524 ? 61.065 15.913 16.957 1.00 18.74 550 ASN A C 1
ATOM 4020 O O . ASN A 1 524 ? 59.880 16.268 16.925 1.00 17.78 550 ASN A O 1
ATOM 4025 N N . THR A 1 525 ? 61.438 14.678 17.310 1.00 18.30 551 THR A N 1
ATOM 4026 C CA . THR A 1 525 ? 60.521 13.741 17.963 1.00 18.32 551 THR A CA 1
ATOM 4027 C C . THR A 1 525 ? 60.552 13.765 19.488 1.00 18.20 551 THR A C 1
ATOM 4028 O O . THR A 1 525 ? 61.599 13.618 20.107 1.00 18.28 551 THR A O 1
ATOM 4032 N N . PHE A 1 526 ? 59.394 13.924 20.098 1.00 17.26 552 PHE A N 1
ATOM 4033 C CA . PHE A 1 526 ? 59.296 13.893 21.552 1.00 16.67 552 PHE A CA 1
ATOM 4034 C C . PHE A 1 526 ? 58.225 12.907 21.943 1.00 15.74 552 PHE A C 1
ATOM 4035 O O . PHE A 1 526 ? 57.720 12.225 21.056 1.00 14.56 552 PHE A O 1
ATOM 4043 N N . ILE A 1 527 ? 57.893 12.779 23.239 1.00 15.26 553 ILE A N 1
ATOM 4044 C CA . ILE A 1 527 ? 57.237 11.589 23.711 1.00 14.60 553 ILE A CA 1
ATOM 4045 C C . ILE A 1 527 ? 56.057 11.863 24.597 1.00 14.44 553 ILE A C 1
ATOM 4046 O O . ILE A 1 527 ? 56.087 12.757 25.411 1.00 14.76 553 ILE A O 1
ATOM 4051 N N . TRP A 1 528 ? 55.030 11.029 24.456 1.00 14.47 554 TRP A N 1
ATOM 4052 C CA . TRP A 1 528 ? 53.833 11.040 25.280 1.00 14.11 554 TRP A CA 1
ATOM 4053 C C . TRP A 1 528 ? 53.827 9.739 26.085 1.00 13.93 554 TRP A C 1
ATOM 4054 O O . TRP A 1 528 ? 53.859 8.676 25.528 1.00 13.56 554 TRP A O 1
ATOM 4065 N N . ASN A 1 529 ? 53.783 9.845 27.397 1.00 14.61 555 ASN A N 1
ATOM 4066 C CA . ASN A 1 529 ? 53.647 8.688 28.280 1.00 15.69 555 ASN A CA 1
ATOM 4067 C C . ASN A 1 529 ? 52.227 8.595 28.765 1.00 16.06 555 ASN A C 1
ATOM 4068 O O . ASN A 1 529 ? 51.713 9.559 29.319 1.00 17.03 555 ASN A O 1
ATOM 4073 N N . ASP A 1 530 ? 51.597 7.447 28.547 1.00 15.66 556 ASP A N 1
ATOM 4074 C CA . ASP A 1 530 ? 50.196 7.186 28.907 1.00 16.36 556 ASP A CA 1
ATOM 4075 C C . ASP A 1 530 ? 50.081 5.827 29.625 1.00 15.77 556 ASP A C 1
ATOM 4076 O O . ASP A 1 530 ? 51.000 5.027 29.594 1.00 15.55 556 ASP A O 1
ATOM 4081 N N . MET A 1 531 ? 48.949 5.596 30.262 1.00 15.99 557 MET A N 1
ATOM 4082 C CA . MET A 1 531 ? 48.565 4.315 30.799 1.00 16.98 557 MET A CA 1
ATOM 4083 C C . MET A 1 531 ? 49.494 3.934 31.920 1.00 16.60 557 MET A C 1
ATOM 4084 O O . MET A 1 531 ? 49.675 2.748 32.180 1.00 14.78 557 MET A O 1
ATOM 4089 N N . ASN A 1 532 ? 50.045 4.957 32.603 1.00 15.99 558 ASN A N 1
ATOM 4090 C CA . ASN A 1 532 ? 51.114 4.732 33.566 1.00 15.28 558 ASN A CA 1
ATOM 4091 C C . ASN A 1 532 ? 50.672 4.824 35.025 1.00 15.44 558 ASN A C 1
ATOM 4092 O O . ASN A 1 532 ? 51.490 4.948 35.930 1.00 15.34 558 ASN A O 1
ATOM 4097 N N . GLU A 1 533 ? 49.382 4.647 35.247 1.00 15.96 559 GLU A N 1
ATOM 4098 C CA . GLU A 1 533 ? 48.816 4.567 36.581 1.00 17.20 559 GLU A CA 1
ATOM 4099 C C . GLU A 1 533 ? 49.357 3.424 37.490 1.00 17.55 559 GLU A C 1
ATOM 4100 O O . GLU A 1 533 ? 49.561 3.672 38.686 1.00 17.98 559 GLU A O 1
ATOM 4106 N N . PRO A 1 534 ? 49.595 2.200 36.954 1.00 16.63 560 PRO A N 1
ATOM 4107 C CA . PRO A 1 534 ? 49.456 1.692 35.610 1.00 16.78 560 PRO A CA 1
ATOM 4108 C C . PRO A 1 534 ? 48.027 1.172 35.350 1.00 17.85 560 PRO A C 1
ATOM 4109 O O . PRO A 1 534 ? 47.314 0.711 36.281 1.00 18.08 560 PRO A O 1
ATOM 4113 N N . SER A 1 535 ? 47.615 1.301 34.096 1.00 16.72 561 SER A N 1
ATOM 4114 C CA . SER A 1 535 ? 46.354 0.809 33.622 1.00 17.90 561 SER A CA 1
ATOM 4115 C C . SER A 1 535 ? 46.524 -0.653 33.142 1.00 18.88 561 SER A C 1
ATOM 4116 O O . SER A 1 535 ? 47.328 -0.948 32.241 1.00 18.83 561 SER A O 1
ATOM 4119 N N . VAL A 1 536 ? 45.781 -1.552 33.774 1.00 18.50 562 VAL A N 1
ATOM 4120 C CA . VAL A 1 536 ? 45.810 -2.994 33.465 1.00 19.01 562 VAL A CA 1
ATOM 4121 C C . VAL A 1 536 ? 44.333 -3.375 33.242 1.00 18.96 562 VAL A C 1
ATOM 4122 O O . VAL A 1 536 ? 43.530 -3.312 34.193 1.00 18.99 562 VAL A O 1
ATOM 4126 N N . PHE A 1 537 ? 43.949 -3.708 32.014 1.00 18.43 563 PHE A N 1
ATOM 4127 C CA . PHE A 1 537 ? 42.506 -3.796 31.668 1.00 19.76 563 PHE A CA 1
ATOM 4128 C C . PHE A 1 537 ? 41.728 -4.900 32.414 1.00 20.41 563 PHE A C 1
ATOM 4129 O O . PHE A 1 537 ? 40.541 -4.740 32.665 1.00 19.62 563 PHE A O 1
ATOM 4137 N N . ASN A 1 538 ? 42.397 -5.999 32.744 1.00 20.70 564 ASN A N 1
ATOM 4138 C CA . ASN A 1 538 ? 41.805 -7.031 33.569 1.00 22.81 564 ASN A CA 1
ATOM 4139 C C . ASN A 1 538 ? 42.278 -7.002 35.022 1.00 22.05 564 ASN A C 1
ATOM 4140 O O . ASN A 1 538 ? 42.105 -7.981 35.736 1.00 22.13 564 ASN A O 1
ATOM 4145 N N . GLY A 1 539 ? 42.856 -5.890 35.482 1.00 19.14 565 GLY A N 1
ATOM 4146 C CA . GLY A 1 539 ? 43.226 -5.779 36.886 1.00 18.22 565 GLY A CA 1
ATOM 4147 C C . GLY A 1 539 ? 42.098 -5.178 37.683 1.00 18.78 565 GLY A C 1
ATOM 4148 O O . GLY A 1 539 ? 41.190 -4.594 37.113 1.00 20.86 565 GLY A O 1
ATOM 4149 N N . PRO A 1 540 ? 42.157 -5.288 39.009 1.00 17.85 566 PRO A N 1
ATOM 4150 C CA . PRO A 1 540 ? 41.226 -4.632 39.908 1.00 18.31 566 PRO A CA 1
ATOM 4151 C C . PRO A 1 540 ? 41.326 -3.126 39.897 1.00 18.75 566 PRO A C 1
ATOM 4152 O O . PRO A 1 540 ? 42.372 -2.561 40.155 1.00 18.97 566 PRO A O 1
ATOM 4156 N N . GLU A 1 541 ? 40.218 -2.491 39.578 1.00 20.18 567 GLU A N 1
ATOM 4157 C CA . GLU A 1 541 ? 40.148 -1.055 39.421 1.00 20.79 567 GLU A CA 1
ATOM 4158 C C . GLU A 1 541 ? 40.995 -0.642 38.238 1.00 20.15 567 GLU A C 1
ATOM 4159 O O . GLU A 1 541 ? 41.483 0.478 38.217 1.00 18.89 567 GLU A O 1
ATOM 4165 N N . VAL A 1 542 ? 41.124 -1.548 37.262 1.00 19.36 568 VAL A N 1
ATOM 4166 C CA . VAL A 1 542 ? 41.915 -1.330 36.055 1.00 18.75 568 VAL A CA 1
ATOM 4167 C C . VAL A 1 542 ? 43.384 -1.025 36.400 1.00 19.60 568 VAL A C 1
ATOM 4168 O O . VAL A 1 542 ? 44.066 -0.328 35.654 1.00 18.20 568 VAL A O 1
ATOM 4172 N N . THR A 1 543 ? 43.896 -1.580 37.503 1.00 19.24 569 THR A N 1
ATOM 4173 C CA . THR A 1 543 ? 45.304 -1.413 37.809 1.00 20.12 569 THR A CA 1
ATOM 4174 C C . THR A 1 543 ? 45.927 -2.709 38.358 1.00 21.42 569 THR A C 1
ATOM 4175 O O . THR A 1 543 ? 45.365 -3.789 38.204 1.00 21.95 569 THR A O 1
ATOM 4179 N N . MET A 1 544 ? 47.102 -2.620 38.946 1.00 20.08 570 MET A N 1
ATOM 4180 C CA . MET A 1 544 ? 47.808 -3.823 39.322 1.00 19.38 570 MET A CA 1
ATOM 4181 C C . MET A 1 544 ? 47.280 -4.283 40.657 1.00 18.72 570 MET A C 1
ATOM 4182 O O . MET A 1 544 ? 46.786 -3.475 41.444 1.00 17.68 570 MET A O 1
ATOM 4187 N N . PRO A 1 545 ? 47.426 -5.581 40.938 1.00 18.31 571 PRO A N 1
ATOM 4188 C CA . PRO A 1 545 ? 47.155 -6.094 42.262 1.00 18.15 571 PRO A CA 1
ATOM 4189 C C . PRO A 1 545 ? 48.067 -5.439 43.278 1.00 18.62 571 PRO A C 1
ATOM 4190 O O . PRO A 1 545 ? 49.231 -5.192 42.984 1.00 18.48 571 PRO A O 1
ATOM 4194 N N . LYS A 1 546 ? 47.540 -5.209 44.467 1.00 18.02 572 LYS A N 1
ATOM 4195 C CA . LYS A 1 546 ? 48.262 -4.555 45.510 1.00 19.65 572 LYS A CA 1
ATOM 4196 C C . LYS A 1 546 ? 49.440 -5.323 46.046 1.00 20.00 572 LYS A C 1
ATOM 4197 O O . LYS A 1 546 ? 50.332 -4.722 46.682 1.00 19.10 572 LYS A O 1
ATOM 4203 N N . ASP A 1 547 ? 49.463 -6.643 45.804 1.00 20.89 573 ASP A N 1
ATOM 4204 C CA . ASP A 1 547 ? 50.533 -7.484 46.329 1.00 20.41 573 ASP A CA 1
ATOM 4205 C C . ASP A 1 547 ? 51.563 -7.825 45.252 1.00 20.59 573 ASP A C 1
ATOM 4206 O O . ASP A 1 547 ? 52.454 -8.646 45.485 1.00 19.19 573 ASP A O 1
ATOM 4211 N N . ASN A 1 548 ? 51.467 -7.193 44.079 1.00 20.72 574 ASN A N 1
ATOM 4212 C CA . ASN A 1 548 ? 52.603 -7.193 43.144 1.00 19.39 574 ASN A CA 1
ATOM 4213 C C . ASN A 1 548 ? 53.858 -6.713 43.836 1.00 18.47 574 ASN A C 1
ATOM 4214 O O . ASN A 1 548 ? 53.767 -5.921 44.748 1.00 17.86 574 ASN A O 1
ATOM 4219 N N . LEU A 1 549 ? 55.022 -7.183 43.389 1.00 18.48 575 LEU A N 1
ATOM 4220 C CA . LEU A 1 549 ? 56.307 -6.747 43.962 1.00 19.57 575 LEU A CA 1
ATOM 4221 C C . LEU A 1 549 ? 57.110 -5.886 43.003 1.00 18.18 575 LEU A C 1
ATOM 4222 O O . LEU A 1 549 ? 57.230 -6.219 41.851 1.00 18.39 575 LEU A O 1
ATOM 4227 N N . HIS A 1 550 ? 57.687 -4.813 43.532 1.00 19.21 576 HIS A N 1
ATOM 4228 C CA . HIS A 1 550 ? 58.591 -3.961 42.797 1.00 20.18 576 HIS A CA 1
ATOM 4229 C C . HIS A 1 550 ? 59.983 -4.115 43.341 1.00 22.16 576 HIS A C 1
ATOM 4230 O O . HIS A 1 550 ? 60.181 -4.570 44.457 1.00 22.34 576 HIS A O 1
ATOM 4237 N N . HIS A 1 551 ? 60.954 -3.713 42.534 1.00 24.08 577 HIS A N 1
ATOM 4238 C CA . HIS A 1 551 ? 62.318 -3.459 42.963 1.00 23.22 577 HIS A CA 1
ATOM 4239 C C . HIS A 1 551 ? 62.466 -2.960 44.397 1.00 22.85 577 HIS A C 1
ATOM 4240 O O . HIS A 1 551 ? 61.865 -2.014 44.779 1.00 24.81 577 HIS A O 1
ATOM 4247 N N . GLY A 1 552 ? 63.326 -3.622 45.161 1.00 22.34 578 GLY A N 1
ATOM 4248 C CA . GLY A 1 552 ? 63.454 -3.452 46.585 1.00 21.77 578 GLY A CA 1
ATOM 4249 C C . GLY A 1 552 ? 62.599 -4.406 47.385 1.00 22.39 578 GLY A C 1
ATOM 4250 O O . GLY A 1 552 ? 62.632 -4.380 48.612 1.00 23.53 578 GLY A O 1
ATOM 4251 N N . ASN A 1 553 ? 61.796 -5.204 46.690 1.00 23.54 579 ASN A N 1
ATOM 4252 C CA . ASN A 1 553 ? 60.675 -5.959 47.265 1.00 23.74 579 ASN A CA 1
ATOM 4253 C C . ASN A 1 553 ? 59.598 -5.140 48.030 1.00 23.21 579 ASN A C 1
ATOM 4254 O O . ASN A 1 553 ? 58.906 -5.633 48.947 1.00 23.24 579 ASN A O 1
ATOM 4259 N N . TRP A 1 554 ? 59.386 -3.918 47.595 1.00 20.79 580 TRP A N 1
ATOM 4260 C CA . TRP A 1 554 ? 58.205 -3.210 48.008 1.00 20.11 580 TRP A CA 1
ATOM 4261 C C . TRP A 1 554 ? 56.952 -3.788 47.360 1.00 19.00 580 TRP A C 1
ATOM 4262 O O . TRP A 1 554 ? 57.000 -4.294 46.238 1.00 18.52 580 TRP A O 1
ATOM 4273 N N . GLU A 1 555 ? 55.839 -3.726 48.097 1.00 17.87 581 GLU A N 1
ATOM 4274 C CA . GLU A 1 555 ? 54.561 -4.066 47.514 1.00 17.85 581 GLU A CA 1
ATOM 4275 C C . GLU A 1 555 ? 54.073 -2.885 46.709 1.00 16.61 581 GLU A C 1
ATOM 4276 O O . GLU A 1 555 ? 54.283 -1.740 47.056 1.00 15.48 581 GLU A O 1
ATOM 4282 N N . HIS A 1 556 ? 53.339 -3.207 45.676 1.00 16.90 582 HIS A N 1
ATOM 4283 C CA . HIS A 1 556 ? 52.650 -2.220 44.873 1.00 17.71 582 HIS A CA 1
ATOM 4284 C C . HIS A 1 556 ? 51.794 -1.295 45.704 1.00 17.20 582 HIS A C 1
ATOM 4285 O O . HIS A 1 556 ? 51.787 -0.089 45.490 1.00 18.43 582 HIS A O 1
ATOM 4292 N N . ARG A 1 557 ? 51.129 -1.831 46.720 1.00 17.91 583 ARG A N 1
ATOM 4293 C CA . ARG A 1 557 ? 50.380 -0.984 47.700 1.00 17.62 583 ARG A CA 1
ATOM 4294 C C . ARG A 1 557 ? 51.216 0.146 48.298 1.00 17.04 583 ARG A C 1
ATOM 4295 O O . ARG A 1 557 ? 50.671 1.231 48.630 1.00 16.76 583 ARG A O 1
ATOM 4303 N N . ASP A 1 558 ? 52.502 -0.133 48.503 1.00 16.94 584 ASP A N 1
ATOM 4304 C CA . ASP A 1 558 ? 53.411 0.849 49.109 1.00 17.62 584 ASP A CA 1
ATOM 4305 C C . ASP A 1 558 ? 53.668 2.027 48.164 1.00 16.84 584 ASP A C 1
ATOM 4306 O O . ASP A 1 558 ? 53.784 3.165 48.618 1.00 17.27 584 ASP A O 1
ATOM 4311 N N . VAL A 1 559 ? 53.763 1.741 46.875 1.00 16.22 585 VAL A N 1
ATOM 4312 C CA . VAL A 1 559 ? 54.361 2.676 45.939 1.00 17.85 585 VAL A CA 1
ATOM 4313 C C . VAL A 1 559 ? 53.399 3.138 44.841 1.00 17.83 585 VAL A C 1
ATOM 4314 O O . VAL A 1 559 ? 53.827 3.844 43.932 1.00 17.61 585 VAL A O 1
ATOM 4318 N N . HIS A 1 560 ? 52.141 2.700 44.875 1.00 16.25 586 HIS A N 1
ATOM 4319 C CA . HIS A 1 560 ? 51.278 2.850 43.730 1.00 15.90 586 HIS A CA 1
ATOM 4320 C C . HIS A 1 560 ? 51.255 4.285 43.140 1.00 15.49 586 HIS A C 1
ATOM 4321 O O . HIS A 1 560 ? 51.347 4.462 41.940 1.00 14.78 586 HIS A O 1
ATOM 4328 N N . ASN A 1 561 ? 51.058 5.299 43.960 1.00 14.09 587 ASN A N 1
ATOM 4329 C CA . ASN A 1 561 ? 50.928 6.630 43.405 1.00 14.92 587 ASN A CA 1
ATOM 4330 C C . ASN A 1 561 ? 52.221 7.210 42.839 1.00 15.53 587 ASN A C 1
ATOM 4331 O O . ASN A 1 561 ? 52.185 8.282 42.273 1.00 15.28 587 ASN A O 1
ATOM 4336 N N . LEU A 1 562 ? 53.344 6.519 43.037 1.00 15.95 588 LEU A N 1
ATOM 4337 C CA . LEU A 1 562 ? 54.612 6.935 42.507 1.00 16.59 588 LEU A CA 1
ATOM 4338 C C . LEU A 1 562 ? 54.854 6.301 41.139 1.00 16.39 588 LEU A C 1
ATOM 4339 O O . LEU A 1 562 ? 55.752 6.730 40.409 1.00 16.07 588 LEU A O 1
ATOM 4344 N N . ASN A 1 563 ? 54.061 5.296 40.789 1.00 15.81 589 ASN A N 1
ATOM 4345 C CA . ASN A 1 563 ? 54.370 4.475 39.626 1.00 15.10 589 ASN A CA 1
ATOM 4346 C C . ASN A 1 563 ? 54.433 5.315 38.356 1.00 14.24 589 ASN A C 1
ATOM 4347 O O . ASN A 1 563 ? 55.397 5.255 37.624 1.00 13.56 589 ASN A O 1
ATOM 4352 N N . GLY A 1 564 ? 53.449 6.162 38.113 1.00 14.36 590 GLY A N 1
ATOM 4353 C CA . GLY A 1 564 ? 53.488 6.964 36.889 1.00 14.35 590 GLY A CA 1
ATOM 4354 C C . GLY A 1 564 ? 54.700 7.863 36.762 1.00 14.27 590 GLY A C 1
ATOM 4355 O O . GLY A 1 564 ? 55.340 7.973 35.707 1.00 12.39 590 GLY A O 1
ATOM 4356 N N . MET A 1 565 ? 55.014 8.481 37.872 1.00 15.49 591 MET A N 1
ATOM 4357 C CA . MET A 1 565 ? 56.171 9.339 37.976 1.00 16.96 591 MET A CA 1
ATOM 4358 C C . MET A 1 565 ? 57.490 8.625 37.660 1.00 16.64 591 MET A C 1
ATOM 4359 O O . MET A 1 565 ? 58.370 9.189 36.939 1.00 15.47 591 MET A O 1
ATOM 4364 N N . THR A 1 566 ? 57.639 7.381 38.152 1.00 16.41 592 THR A N 1
ATOM 4365 C CA . THR A 1 566 ? 58.878 6.639 37.847 1.00 15.84 592 THR A CA 1
ATOM 4366 C C . THR A 1 566 ? 59.004 6.475 36.350 1.00 15.05 592 THR A C 1
ATOM 4367 O O . THR A 1 566 ? 60.065 6.584 35.786 1.00 15.84 592 THR A O 1
ATOM 4371 N N . PHE A 1 567 ? 57.894 6.196 35.694 1.00 15.62 593 PHE A N 1
ATOM 4372 C CA . PHE A 1 567 ? 57.886 5.986 34.265 1.00 15.00 593 PHE A CA 1
ATOM 4373 C C . PHE A 1 567 ? 58.207 7.279 33.499 1.00 14.83 593 PHE A C 1
ATOM 4374 O O . PHE A 1 567 ? 58.982 7.278 32.572 1.00 14.25 593 PHE A O 1
ATOM 4382 N N . GLN A 1 568 ? 57.620 8.380 33.911 1.00 14.89 594 GLN A N 1
ATOM 4383 C CA . GLN A 1 568 ? 57.916 9.636 33.263 1.00 15.50 594 GLN A CA 1
ATOM 4384 C C . GLN A 1 568 ? 59.356 10.044 33.508 1.00 16.17 594 GLN A C 1
ATOM 4385 O O . GLN A 1 568 ? 59.989 10.629 32.635 1.00 16.73 594 GLN A O 1
ATOM 4391 N N . ASN A 1 569 ? 59.868 9.774 34.720 1.00 17.41 595 ASN A N 1
ATOM 4392 C CA . ASN A 1 569 ? 61.282 9.964 35.034 1.00 16.30 595 ASN A CA 1
ATOM 4393 C C . ASN A 1 569 ? 62.144 9.206 34.071 1.00 15.81 595 ASN A C 1
ATOM 4394 O O . ASN A 1 569 ? 63.073 9.753 33.481 1.00 15.08 595 ASN A O 1
ATOM 4399 N N . ALA A 1 570 ? 61.836 7.940 33.872 1.00 15.65 596 ALA A N 1
ATOM 4400 C CA . ALA A 1 570 ? 62.622 7.161 32.928 1.00 16.03 596 ALA A CA 1
ATOM 4401 C C . ALA A 1 570 ? 62.627 7.777 31.540 1.00 16.01 596 ALA A C 1
ATOM 4402 O O . ALA A 1 570 ? 63.659 7.789 30.857 1.00 16.37 596 ALA A O 1
ATOM 4404 N N . THR A 1 571 ? 61.472 8.263 31.081 1.00 15.67 597 THR A N 1
ATOM 4405 C CA . THR A 1 571 ? 61.411 8.745 29.739 1.00 14.53 597 THR A CA 1
ATOM 4406 C C . THR A 1 571 ? 62.154 10.118 29.676 1.00 14.67 597 THR A C 1
ATOM 4407 O O . THR A 1 571 ? 62.851 10.404 28.718 1.00 13.52 597 THR A O 1
ATOM 4411 N N . TYR A 1 572 ? 61.975 10.958 30.685 1.00 15.22 598 TYR A N 1
ATOM 4412 C CA . TYR A 1 572 ? 62.678 12.255 30.731 1.00 16.43 598 TYR A CA 1
ATOM 4413 C C . TYR A 1 572 ? 64.181 12.053 30.534 1.00 18.13 598 TYR A C 1
ATOM 4414 O O . TYR A 1 572 ? 64.804 12.684 29.654 1.00 17.84 598 TYR A O 1
ATOM 4423 N N . HIS A 1 573 ? 64.759 11.141 31.325 1.00 18.49 599 HIS A N 1
ATOM 4424 C CA . HIS A 1 573 ? 66.198 10.908 31.237 1.00 18.66 599 HIS A CA 1
ATOM 4425 C C . HIS A 1 573 ? 66.627 10.354 29.892 1.00 18.39 599 HIS A C 1
ATOM 4426 O O . HIS A 1 573 ? 67.674 10.758 29.362 1.00 18.26 599 HIS A O 1
ATOM 4433 N N . ALA A 1 574 ? 65.788 9.516 29.288 1.00 17.47 600 ALA A N 1
ATOM 4434 C CA . ALA A 1 574 ? 66.015 9.098 27.913 1.00 18.38 600 ALA A CA 1
ATOM 4435 C C . ALA A 1 574 ? 66.102 10.209 26.860 1.00 18.40 600 ALA A C 1
ATOM 4436 O O . ALA A 1 574 ? 66.736 9.994 25.834 1.00 18.87 600 ALA A O 1
ATOM 4438 N N . LEU A 1 575 ? 65.503 11.372 27.083 1.00 18.28 601 LEU A N 1
ATOM 4439 C CA . LEU A 1 575 ? 65.468 12.400 26.033 1.00 18.59 601 LEU A CA 1
ATOM 4440 C C . LEU A 1 575 ? 66.534 13.467 26.196 1.00 18.56 601 LEU A C 1
ATOM 4441 O O . LEU A 1 575 ? 66.735 14.284 25.310 1.00 17.18 601 LEU A O 1
ATOM 4446 N N . LEU A 1 576 ? 67.251 13.442 27.314 1.00 18.62 602 LEU A N 1
ATOM 4447 C CA . LEU A 1 576 ? 68.313 14.385 27.535 1.00 19.32 602 LEU A CA 1
ATOM 4448 C C . LEU A 1 576 ? 69.355 14.319 26.399 1.00 20.23 602 LEU A C 1
ATOM 4449 O O . LEU A 1 576 ? 69.919 15.343 25.978 1.00 19.55 602 LEU A O 1
ATOM 4454 N N . SER A 1 577 ? 69.619 13.112 25.934 1.00 19.82 603 SER A N 1
ATOM 4455 C CA . SER A 1 577 ? 70.689 12.868 24.961 1.00 20.72 603 SER A CA 1
ATOM 4456 C C . SER A 1 577 ? 70.361 11.631 24.183 1.00 20.16 603 SER A C 1
ATOM 4457 O O . SER A 1 577 ? 70.297 10.573 24.773 1.00 23.14 603 SER A O 1
ATOM 4460 N N . ARG A 1 578 ? 70.133 11.743 22.885 1.00 19.86 604 ARG A N 1
ATOM 4461 C CA . ARG A 1 578 ? 69.824 10.603 22.063 1.00 19.71 604 ARG A CA 1
ATOM 4462 C C . ARG A 1 578 ? 70.823 10.365 20.924 1.00 20.49 604 ARG A C 1
ATOM 4463 O O . ARG A 1 578 ? 70.624 9.503 20.053 1.00 19.96 604 ARG A O 1
ATOM 4471 N N . LYS A 1 579 ? 71.900 11.131 20.943 1.00 20.19 605 LYS A N 1
ATOM 4472 C CA . LYS A 1 579 ? 73.052 10.870 20.125 1.00 20.34 605 LYS A CA 1
ATOM 4473 C C . LYS A 1 579 ? 74.253 11.476 20.861 1.00 20.67 605 LYS A C 1
ATOM 4474 O O . LYS A 1 579 ? 74.066 12.255 21.798 1.00 20.13 605 LYS A O 1
ATOM 4480 N N . PRO A 1 580 ? 75.483 11.112 20.466 1.00 22.08 606 PRO A N 1
ATOM 4481 C CA . PRO A 1 580 ? 76.671 11.717 21.068 1.00 23.35 606 PRO A CA 1
ATOM 4482 C C . PRO A 1 580 ? 76.695 13.271 20.970 1.00 22.46 606 PRO A C 1
ATOM 4483 O O . PRO A 1 580 ? 76.443 13.800 19.913 1.00 22.73 606 PRO A O 1
ATOM 4487 N N . GLY A 1 581 ? 77.018 13.945 22.071 1.00 23.01 607 GLY A N 1
ATOM 4488 C CA . GLY A 1 581 ? 77.180 15.414 22.132 1.00 24.55 607 GLY A CA 1
ATOM 4489 C C . GLY A 1 581 ? 75.887 16.199 22.357 1.00 24.22 607 GLY A C 1
ATOM 4490 O O . GLY A 1 581 ? 75.940 17.390 22.569 1.00 23.09 607 GLY A O 1
ATOM 4491 N N . GLU A 1 582 ? 74.730 15.530 22.261 1.00 23.87 608 GLU A N 1
ATOM 4492 C CA . GLU A 1 582 ? 73.429 16.148 22.521 1.00 23.58 608 GLU A CA 1
ATOM 4493 C C . GLU A 1 582 ? 73.165 16.237 24.010 1.00 22.55 608 GLU A C 1
ATOM 4494 O O . GLU A 1 582 ? 73.339 15.268 24.730 1.00 24.59 608 GLU A O 1
ATOM 4500 N N . HIS A 1 583 ? 72.761 17.412 24.456 1.00 21.13 609 HIS A N 1
ATOM 4501 C CA . HIS A 1 583 ? 72.276 17.645 25.780 1.00 21.40 609 HIS A CA 1
ATOM 4502 C C . HIS A 1 583 ? 71.155 18.714 25.771 1.00 22.19 609 HIS A C 1
ATOM 4503 O O . HIS A 1 583 ? 71.408 19.920 25.763 1.00 23.01 609 HIS A O 1
ATOM 4510 N N . ARG A 1 584 ? 69.920 18.265 25.841 1.00 21.38 610 ARG A N 1
ATOM 4511 C CA . ARG A 1 584 ? 68.802 19.157 25.634 1.00 23.03 610 ARG A CA 1
ATOM 4512 C C . ARG A 1 584 ? 67.595 18.845 26.529 1.00 20.99 610 ARG A C 1
ATOM 4513 O O . ARG A 1 584 ? 67.552 17.801 27.227 1.00 20.39 610 ARG A O 1
ATOM 4521 N N . ARG A 1 585 ? 66.636 19.771 26.532 1.00 18.14 611 ARG A N 1
ATOM 4522 C CA . ARG A 1 585 ? 65.480 19.663 27.396 1.00 16.99 611 ARG A CA 1
ATOM 4523 C C . ARG A 1 585 ? 64.539 18.599 26.855 1.00 16.66 611 ARG A C 1
ATOM 4524 O O . ARG A 1 585 ? 64.168 18.618 25.672 1.00 16.34 611 ARG A O 1
ATOM 4532 N N . PRO A 1 586 ? 64.133 17.662 27.714 1.00 17.07 612 PRO A N 1
ATOM 4533 C CA . PRO A 1 586 ? 63.031 16.773 27.346 1.00 16.42 612 PRO A CA 1
ATOM 4534 C C . PRO A 1 586 ? 61.689 17.523 27.176 1.00 16.34 612 PRO A C 1
ATOM 4535 O O . PRO A 1 586 ? 61.450 18.580 27.779 1.00 15.03 612 PRO A O 1
ATOM 4539 N N . PHE A 1 587 ? 60.830 16.961 26.341 1.00 15.70 613 PHE A N 1
ATOM 4540 C CA . PHE A 1 587 ? 59.409 17.109 26.481 1.00 15.55 613 PHE A CA 1
ATOM 4541 C C . PHE A 1 587 ? 58.726 15.742 26.603 1.00 15.10 613 PHE A C 1
ATOM 4542 O O . PHE A 1 587 ? 58.764 14.927 25.690 1.00 14.68 613 PHE A O 1
ATOM 4550 N N . VAL A 1 588 ? 58.096 15.536 27.744 1.00 15.15 614 VAL A N 1
ATOM 4551 C CA . VAL A 1 588 ? 57.284 14.365 28.011 1.00 16.10 614 VAL A CA 1
ATOM 4552 C C . VAL A 1 588 ? 55.937 14.749 28.651 1.00 15.40 614 VAL A C 1
ATOM 4553 O O . VAL A 1 588 ? 55.886 15.418 29.668 1.00 15.53 614 VAL A O 1
ATOM 4557 N N . LEU A 1 589 ? 54.849 14.354 28.017 1.00 14.51 615 LEU A N 1
ATOM 4558 C CA . LEU A 1 589 ? 53.547 14.435 28.618 1.00 14.54 615 LEU A CA 1
ATOM 4559 C C . LEU A 1 589 ? 53.259 13.155 29.376 1.00 14.88 615 LEU A C 1
ATOM 4560 O O . LEU A 1 589 ? 53.520 12.041 28.874 1.00 14.39 615 LEU A O 1
ATOM 4565 N N . THR A 1 590 ? 52.650 13.302 30.556 1.00 15.14 616 THR A N 1
ATOM 4566 C CA . THR A 1 590 ? 52.226 12.154 31.335 1.00 14.87 616 THR A CA 1
ATOM 4567 C C . THR A 1 590 ? 50.767 12.227 31.648 1.00 14.74 616 THR A C 1
ATOM 4568 O O . THR A 1 590 ? 50.194 13.323 31.752 1.00 13.94 616 THR A O 1
ATOM 4572 N N . ARG A 1 591 ? 50.166 11.051 31.851 1.00 14.44 617 ARG A N 1
ATOM 4573 C CA . ARG A 1 591 ? 48.825 11.005 32.448 1.00 14.43 617 ARG A CA 1
ATOM 4574 C C . ARG A 1 591 ? 48.816 10.921 33.963 1.00 13.90 617 ARG A C 1
ATOM 4575 O O . ARG A 1 591 ? 48.109 11.677 34.636 1.00 13.83 617 ARG A O 1
ATOM 4583 N N . ALA A 1 592 ? 49.539 9.952 34.506 1.00 13.71 618 ALA A N 1
ATOM 4584 C CA . ALA A 1 592 ? 49.590 9.718 35.949 1.00 13.14 618 ALA A CA 1
ATOM 4585 C C . ALA A 1 592 ? 50.831 10.427 36.480 1.00 13.53 618 ALA A C 1
ATOM 4586 O O . ALA A 1 592 ? 51.894 10.556 35.762 1.00 12.30 618 ALA A O 1
ATOM 4588 N N . PHE A 1 593 ? 50.726 10.871 37.723 1.00 13.15 619 PHE A N 1
ATOM 4589 C CA . PHE A 1 593 ? 51.737 11.761 38.281 1.00 13.52 619 PHE A CA 1
ATOM 4590 C C . PHE A 1 593 ? 51.635 11.758 39.789 1.00 13.26 619 PHE A C 1
ATOM 4591 O O . PHE A 1 593 ? 50.676 11.244 40.351 1.00 12.82 619 PHE A O 1
ATOM 4599 N N . PHE A 1 594 ? 52.642 12.331 40.422 1.00 14.01 620 PHE A N 1
ATOM 4600 C CA . PHE A 1 594 ? 52.685 12.495 41.883 1.00 14.59 620 PHE A CA 1
ATOM 4601 C C . PHE A 1 594 ? 53.371 13.816 42.132 1.00 14.36 620 PHE A C 1
ATOM 4602 O O . PHE A 1 594 ? 53.789 14.470 41.187 1.00 13.81 620 PHE A O 1
ATOM 4610 N N . ALA A 1 595 ? 53.483 14.199 43.402 1.00 15.87 621 ALA A N 1
ATOM 4611 C CA . ALA A 1 595 ? 54.351 15.316 43.840 1.00 15.69 621 ALA A CA 1
ATOM 4612 C C . ALA A 1 595 ? 55.752 15.165 43.303 1.00 16.02 621 ALA A C 1
ATOM 4613 O O . ALA A 1 595 ? 56.353 14.093 43.465 1.00 17.32 621 ALA A O 1
ATOM 4615 N N . GLY A 1 596 ? 56.296 16.228 42.689 1.00 15.43 622 GLY A N 1
ATOM 4616 C CA . GLY A 1 596 ? 57.569 16.099 41.984 1.00 15.65 622 GLY A CA 1
ATOM 4617 C C . GLY A 1 596 ? 57.513 15.993 40.469 1.00 15.75 622 GLY A C 1
ATOM 4618 O O . GLY A 1 596 ? 58.499 16.283 39.802 1.00 15.62 622 GLY A O 1
ATOM 4619 N N . SER A 1 597 ? 56.370 15.619 39.907 1.00 14.28 623 SER A N 1
ATOM 4620 C CA . SER A 1 597 ? 56.318 15.367 38.504 1.00 14.61 623 SER A CA 1
ATOM 4621 C C . SER A 1 597 ? 56.467 16.684 37.707 1.00 14.63 623 SER A C 1
ATOM 4622 O O . SER A 1 597 ? 56.711 16.648 36.517 1.00 15.61 623 SER A O 1
ATOM 4625 N N . GLN A 1 598 ? 56.291 17.826 38.350 1.00 14.53 624 GLN A N 1
ATOM 4626 C CA . GLN A 1 598 ? 56.604 19.128 37.736 1.00 14.47 624 GLN A CA 1
ATOM 4627 C C . GLN A 1 598 ? 58.043 19.245 37.232 1.00 15.69 624 GLN A C 1
ATOM 4628 O O . GLN A 1 598 ? 58.323 20.079 36.367 1.00 15.87 624 GLN A O 1
ATOM 4634 N N . ARG A 1 599 ? 58.947 18.414 37.757 1.00 15.66 625 ARG A N 1
ATOM 4635 C CA . ARG A 1 599 ? 60.316 18.354 37.284 1.00 16.30 625 ARG A CA 1
ATOM 4636 C C . ARG A 1 599 ? 60.462 17.637 35.962 1.00 15.46 625 ARG A C 1
ATOM 4637 O O . ARG A 1 599 ? 61.526 17.682 35.373 1.00 16.07 625 ARG A O 1
ATOM 4645 N N . LEU A 1 600 ? 59.436 16.931 35.500 1.00 14.81 626 LEU A N 1
ATOM 4646 C CA . LEU A 1 600 ? 59.623 15.976 34.419 1.00 14.50 626 LEU A CA 1
ATOM 4647 C C . LEU A 1 600 ? 58.897 16.328 33.132 1.00 13.82 626 LEU A C 1
ATOM 4648 O O . LEU A 1 600 ? 59.122 15.680 32.099 1.00 13.97 626 LEU A O 1
ATOM 4653 N N . GLY A 1 601 ? 57.973 17.291 33.175 1.00 13.04 627 GLY A N 1
ATOM 4654 C CA . GLY A 1 601 ? 57.160 17.557 31.991 1.00 13.01 627 GLY A CA 1
ATOM 4655 C C . GLY A 1 601 ? 55.791 18.075 32.288 1.00 13.02 627 GLY A C 1
ATOM 4656 O O . GLY A 1 601 ? 55.578 18.811 33.272 1.00 14.99 627 GLY A O 1
ATOM 4657 N N . ALA A 1 602 ? 54.860 17.723 31.410 1.00 12.72 628 ALA A N 1
ATOM 4658 C CA . ALA A 1 602 ? 53.470 18.220 31.454 1.00 12.75 628 ALA A CA 1
ATOM 4659 C C . ALA A 1 602 ? 52.498 17.113 31.807 1.00 12.35 628 ALA A C 1
ATOM 4660 O O . ALA A 1 602 ? 52.831 15.928 31.708 1.00 11.20 628 ALA A O 1
ATOM 4662 N N . MET A 1 603 ? 51.305 17.530 32.232 1.00 12.18 629 MET A N 1
ATOM 4663 C CA . MET A 1 603 ? 50.175 16.629 32.421 1.00 12.61 629 MET A CA 1
ATOM 4664 C C . MET A 1 603 ? 48.973 17.196 31.703 1.00 13.01 629 MET A C 1
ATOM 4665 O O . MET A 1 603 ? 48.899 18.389 31.433 1.00 11.90 629 MET A O 1
ATOM 4670 N N . TRP A 1 604 ? 48.030 16.310 31.402 1.00 13.51 630 TRP A N 1
ATOM 4671 C CA . TRP A 1 604 ? 46.695 16.714 31.083 1.00 14.65 630 TRP A CA 1
ATOM 4672 C C . TRP A 1 604 ? 45.668 15.916 31.887 1.00 14.54 630 TRP A C 1
ATOM 4673 O O . TRP A 1 604 ? 45.979 14.875 32.424 1.00 13.71 630 TRP A O 1
ATOM 4684 N N . THR A 1 605 ? 44.439 16.424 31.938 1.00 14.92 631 THR A N 1
ATOM 4685 C CA . THR A 1 605 ? 43.393 15.847 32.767 1.00 16.32 631 THR A CA 1
ATOM 4686 C C . THR A 1 605 ? 42.690 14.587 32.227 1.00 17.19 631 THR A C 1
ATOM 4687 O O . THR A 1 605 ? 41.695 14.168 32.765 1.00 19.14 631 THR A O 1
ATOM 4691 N N . GLY A 1 606 ? 43.254 13.940 31.226 1.00 17.62 632 GLY A N 1
ATOM 4692 C CA . GLY A 1 606 ? 42.820 12.635 30.808 1.00 17.80 632 GLY A CA 1
ATOM 4693 C C . GLY A 1 606 ? 41.660 12.698 29.837 1.00 17.23 632 GLY A C 1
ATOM 4694 O O . GLY A 1 606 ? 41.496 13.653 29.077 1.00 16.95 632 GLY A O 1
ATOM 4695 N N . ASP A 1 607 ? 40.830 11.670 29.919 1.00 18.15 633 ASP A N 1
ATOM 4696 C CA . ASP A 1 607 ? 39.749 11.411 28.962 1.00 16.76 633 ASP A CA 1
ATOM 4697 C C . ASP A 1 607 ? 38.478 12.127 29.421 1.00 16.76 633 ASP A C 1
ATOM 4698 O O . ASP A 1 607 ? 37.542 11.522 29.936 1.00 17.30 633 ASP A O 1
ATOM 4703 N N . ASN A 1 608 ? 38.450 13.430 29.197 1.00 16.12 634 ASN A N 1
ATOM 4704 C CA . ASN A 1 608 ? 37.266 14.228 29.426 1.00 16.21 634 ASN A CA 1
ATOM 4705 C C . ASN A 1 608 ? 36.250 14.029 28.287 1.00 16.61 634 ASN A C 1
ATOM 4706 O O . ASN A 1 608 ? 36.445 13.179 27.418 1.00 17.26 634 ASN A O 1
ATOM 4711 N N . THR A 1 609 ? 35.186 14.823 28.298 1.00 16.45 635 THR A N 1
ATOM 4712 C CA . THR A 1 609 ? 34.026 14.642 27.418 1.00 17.03 635 THR A CA 1
ATOM 4713 C C . THR A 1 609 ? 33.632 15.931 26.760 1.00 16.97 635 THR A C 1
ATOM 4714 O O . THR A 1 609 ? 33.683 17.014 27.387 1.00 16.04 635 THR A O 1
ATOM 4718 N N . ALA A 1 610 ? 33.219 15.803 25.494 1.00 18.01 636 ALA A N 1
ATOM 4719 C CA . ALA A 1 610 ? 32.799 16.947 24.691 1.00 17.92 636 ALA A CA 1
ATOM 4720 C C . ALA A 1 610 ? 31.481 17.504 25.112 1.00 18.70 636 ALA A C 1
ATOM 4721 O O . ALA A 1 610 ? 30.479 17.315 24.440 1.00 19.97 636 ALA A O 1
ATOM 4723 N N . ASP A 1 611 ? 31.498 18.274 26.180 1.00 21.10 637 ASP A N 1
ATOM 4724 C CA . ASP A 1 611 ? 30.313 18.871 26.696 1.00 21.40 637 ASP A CA 1
ATOM 4725 C C . ASP A 1 611 ? 30.608 20.105 27.524 1.00 20.06 637 ASP A C 1
ATOM 4726 O O . ASP A 1 611 ? 31.672 20.225 28.126 1.00 19.61 637 ASP A O 1
ATOM 4731 N N . TRP A 1 612 ? 29.621 20.995 27.605 1.00 18.25 638 TRP A N 1
ATOM 4732 C CA . TRP A 1 612 ? 29.802 22.274 28.215 1.00 17.94 638 TRP A CA 1
ATOM 4733 C C . TRP A 1 612 ? 30.265 22.167 29.682 1.00 17.73 638 TRP A C 1
ATOM 4734 O O . TRP A 1 612 ? 31.065 22.971 30.137 1.00 19.18 638 TRP A O 1
ATOM 4745 N N . GLY A 1 613 ? 29.735 21.206 30.431 1.00 17.45 639 GLY A N 1
ATOM 4746 C CA . GLY A 1 613 ? 30.053 21.078 31.825 1.00 17.03 639 GLY A CA 1
ATOM 4747 C C . GLY A 1 613 ? 31.523 20.731 32.007 1.00 17.10 639 GLY A C 1
ATOM 4748 O O . GLY A 1 613 ? 32.159 21.209 32.935 1.00 18.43 639 GLY A O 1
ATOM 4749 N N . TYR A 1 614 ? 32.082 19.968 31.078 1.00 17.11 640 TYR A N 1
ATOM 4750 C CA . TYR A 1 614 ? 33.497 19.616 31.133 1.00 16.76 640 TYR A CA 1
ATOM 4751 C C . TYR A 1 614 ? 34.413 20.758 30.727 1.00 16.68 640 TYR A C 1
ATOM 4752 O O . TYR A 1 614 ? 35.544 20.881 31.254 1.00 15.78 640 TYR A O 1
ATOM 4761 N N . LEU A 1 615 ? 33.943 21.601 29.807 1.00 15.63 641 LEU A N 1
ATOM 4762 C CA . LEU A 1 615 ? 34.647 22.826 29.514 1.00 14.92 641 LEU A CA 1
ATOM 4763 C C . LEU A 1 615 ? 34.769 23.686 30.773 1.00 16.32 641 LEU A C 1
ATOM 4764 O O . LEU A 1 615 ? 35.883 24.103 31.156 1.00 16.97 641 LEU A O 1
ATOM 4769 N N . LYS A 1 616 ? 33.644 23.964 31.426 1.00 16.66 642 LYS A N 1
ATOM 4770 C CA . LYS A 1 616 ? 33.678 24.752 32.670 1.00 17.41 642 LYS A CA 1
ATOM 4771 C C . LYS A 1 616 ? 34.576 24.091 33.707 1.00 16.16 642 LYS A C 1
ATOM 4772 O O . LYS A 1 616 ? 35.395 24.751 34.347 1.00 14.20 642 LYS A O 1
ATOM 4778 N N . ALA A 1 617 ? 34.400 22.789 33.896 1.00 15.93 643 ALA A N 1
ATOM 4779 C CA . ALA A 1 617 ? 35.216 22.045 34.895 1.00 15.90 643 ALA A CA 1
ATOM 4780 C C . ALA A 1 617 ? 36.728 22.106 34.664 1.00 15.88 643 ALA A C 1
ATOM 4781 O O . ALA A 1 617 ? 37.477 22.009 35.648 1.00 17.02 643 ALA A O 1
ATOM 4783 N N . SER A 1 618 ? 37.183 22.314 33.429 1.00 14.87 644 SER A N 1
ATOM 4784 C CA . SER A 1 618 ? 38.590 22.207 33.133 1.00 15.05 644 SER A CA 1
ATOM 4785 C C . SER A 1 618 ? 39.359 23.320 33.804 1.00 15.02 644 SER A C 1
ATOM 4786 O O . SER A 1 618 ? 40.556 23.189 34.052 1.00 13.24 644 SER A O 1
ATOM 4789 N N . ILE A 1 619 ? 38.710 24.447 34.059 1.00 15.22 645 ILE A N 1
ATOM 4790 C CA . ILE A 1 619 ? 39.465 25.599 34.561 1.00 15.16 645 ILE A CA 1
ATOM 4791 C C . ILE A 1 619 ? 39.796 25.449 36.039 1.00 15.93 645 ILE A C 1
ATOM 4792 O O . ILE A 1 619 ? 40.906 25.721 36.432 1.00 15.11 645 ILE A O 1
ATOM 4797 N N . PRO A 1 620 ? 38.832 25.009 36.871 1.00 16.47 646 PRO A N 1
ATOM 4798 C CA . PRO A 1 620 ? 39.232 24.754 38.234 1.00 16.34 646 PRO A CA 1
ATOM 4799 C C . PRO A 1 620 ? 40.215 23.566 38.338 1.00 15.49 646 PRO A C 1
ATOM 4800 O O . PRO A 1 620 ? 41.069 23.579 39.177 1.00 14.92 646 PRO A O 1
ATOM 4804 N N . MET A 1 621 ? 40.126 22.579 37.482 1.00 14.91 647 MET A N 1
ATOM 4805 C CA . MET A 1 621 ? 41.121 21.510 37.512 1.00 16.13 647 MET A CA 1
ATOM 4806 C C . MET A 1 621 ? 42.549 22.023 37.209 1.00 15.65 647 MET A C 1
ATOM 4807 O O . MET A 1 621 ? 43.513 21.755 37.957 1.00 16.11 647 MET A O 1
ATOM 4812 N N . VAL A 1 622 ? 42.672 22.785 36.158 1.00 14.06 648 VAL A N 1
ATOM 4813 C CA . VAL A 1 622 ? 43.985 23.222 35.721 1.00 14.69 648 VAL A CA 1
ATOM 4814 C C . VAL A 1 622 ? 44.590 24.182 36.732 1.00 15.10 648 VAL A C 1
ATOM 4815 O O . VAL A 1 622 ? 45.780 24.135 36.978 1.00 14.91 648 VAL A O 1
ATOM 4819 N N . LEU A 1 623 ? 43.752 25.011 37.354 1.00 15.42 649 LEU A N 1
ATOM 4820 C CA . LEU A 1 623 ? 44.185 25.867 38.411 1.00 14.84 649 LEU A CA 1
ATOM 4821 C C . LEU A 1 623 ? 44.656 25.094 39.615 1.00 15.56 649 LEU A C 1
ATOM 4822 O O . LEU A 1 623 ? 45.655 25.501 40.237 1.00 16.91 649 LEU A O 1
ATOM 4827 N N . SER A 1 624 ? 43.939 24.033 39.998 1.00 15.17 650 SER A N 1
ATOM 4828 C CA . SER A 1 624 ? 44.323 23.265 41.185 1.00 16.19 650 SER A CA 1
ATOM 4829 C C . SER A 1 624 ? 45.680 22.601 40.931 1.00 16.10 650 SER A C 1
ATOM 4830 O O . SER A 1 624 ? 46.470 22.485 41.828 1.00 17.09 650 SER A O 1
ATOM 4833 N N . GLN A 1 625 ? 45.969 22.218 39.694 1.00 15.62 651 GLN A N 1
ATOM 4834 C CA . GLN A 1 625 ? 47.295 21.729 39.367 1.00 16.05 651 GLN A CA 1
ATOM 4835 C C . GLN A 1 625 ? 48.384 22.749 39.729 1.00 15.71 651 GLN A C 1
ATOM 4836 O O . GLN A 1 625 ? 49.408 22.407 40.290 1.00 15.09 651 GLN A O 1
ATOM 4842 N N . GLY A 1 626 ? 48.147 24.013 39.406 1.00 17.36 652 GLY A N 1
ATOM 4843 C CA . GLY A 1 626 ? 49.166 25.031 39.577 1.00 17.06 652 GLY A CA 1
ATOM 4844 C C . GLY A 1 626 ? 49.457 25.363 41.017 1.00 17.28 652 GLY A C 1
ATOM 4845 O O . GLY A 1 626 ? 50.620 25.470 41.409 1.00 18.45 652 GLY A O 1
ATOM 4846 N N . ILE A 1 627 ? 48.408 25.470 41.822 1.00 16.70 653 ILE A N 1
ATOM 4847 C CA . ILE A 1 627 ? 48.588 25.809 43.204 1.00 16.82 653 ILE A CA 1
ATOM 4848 C C . ILE A 1 627 ? 49.104 24.601 43.983 1.00 16.85 653 ILE A C 1
ATOM 4849 O O . ILE A 1 627 ? 49.584 24.739 45.102 1.00 16.70 653 ILE A O 1
ATOM 4854 N N . ALA A 1 628 ? 49.069 23.430 43.363 1.00 15.80 654 ALA A N 1
ATOM 4855 C CA . ALA A 1 628 ? 49.709 22.257 43.938 1.00 15.96 654 ALA A CA 1
ATOM 4856 C C . ALA A 1 628 ? 51.090 21.978 43.353 1.00 15.40 654 ALA A C 1
ATOM 4857 O O . ALA A 1 628 ? 51.647 20.899 43.520 1.00 14.58 654 ALA A O 1
ATOM 4859 N N . GLY A 1 629 ? 51.661 22.974 42.672 1.00 15.95 655 GLY A N 1
ATOM 4860 C CA . GLY A 1 629 ? 53.049 22.936 42.266 1.00 14.62 655 GLY A CA 1
ATOM 4861 C C . GLY A 1 629 ? 53.331 22.135 41.018 1.00 14.83 655 GLY A C 1
ATOM 4862 O O . GLY A 1 629 ? 54.487 21.794 40.763 1.00 15.26 655 GLY A O 1
ATOM 4863 N N . PHE A 1 630 ? 52.299 21.882 40.203 1.00 14.39 656 PHE A N 1
ATOM 4864 C CA . PHE A 1 630 ? 52.489 21.272 38.905 1.00 13.65 656 PHE A CA 1
ATOM 4865 C C . PHE A 1 630 ? 51.638 22.039 37.868 1.00 13.99 656 PHE A C 1
ATOM 4866 O O . PHE A 1 630 ? 50.673 21.511 37.328 1.00 13.92 656 PHE A O 1
ATOM 4874 N N . PRO A 1 631 ? 52.047 23.274 37.522 1.00 14.37 657 PRO A N 1
ATOM 4875 C CA . PRO A 1 631 ? 51.224 24.096 36.623 1.00 13.92 657 PRO A CA 1
ATOM 4876 C C . PRO A 1 631 ? 51.163 23.714 35.153 1.00 14.00 657 PRO A C 1
ATOM 4877 O O . PRO A 1 631 ? 50.296 24.226 34.476 1.00 14.86 657 PRO A O 1
ATOM 4881 N N . PHE A 1 632 ? 52.057 22.864 34.653 1.00 13.10 658 PHE A N 1
ATOM 4882 C CA . PHE A 1 632 ? 52.184 22.621 33.232 1.00 12.77 658 PHE A CA 1
ATOM 4883 C C . PHE A 1 632 ? 51.163 21.581 32.882 1.00 13.54 658 PHE A C 1
ATOM 4884 O O . PHE A 1 632 ? 51.502 20.394 32.752 1.00 13.31 658 PHE A O 1
ATOM 4892 N N . ALA A 1 633 ? 49.927 22.080 32.725 1.00 13.47 659 ALA A N 1
ATOM 4893 C CA . ALA A 1 633 ? 48.684 21.311 32.776 1.00 13.52 659 ALA A CA 1
ATOM 4894 C C . ALA A 1 633 ? 47.682 21.846 31.706 1.00 13.68 659 ALA A C 1
ATOM 4895 O O . ALA A 1 633 ? 47.650 23.051 31.369 1.00 12.46 659 ALA A O 1
ATOM 4897 N N . GLY A 1 634 ? 46.814 20.961 31.256 1.00 13.36 660 GLY A N 1
ATOM 4898 C CA . GLY A 1 634 ? 45.695 21.358 30.416 1.00 13.91 660 GLY A CA 1
ATOM 4899 C C . GLY A 1 634 ? 44.657 20.264 30.325 1.00 14.10 660 GLY A C 1
ATOM 4900 O O . GLY A 1 634 ? 44.744 19.260 31.022 1.00 15.26 660 GLY A O 1
ATOM 4901 N N . ALA A 1 635 ? 43.626 20.497 29.539 1.00 14.32 661 ALA A N 1
ATOM 4902 C CA . ALA A 1 635 ? 42.626 19.472 29.257 1.00 15.17 661 ALA A CA 1
ATOM 4903 C C . ALA A 1 635 ? 42.424 19.411 27.752 1.00 16.23 661 ALA A C 1
ATOM 4904 O O . ALA A 1 635 ? 42.787 20.332 27.040 1.00 16.07 661 ALA A O 1
ATOM 4906 N N . ASP A 1 636 ? 41.880 18.312 27.256 1.00 18.58 662 ASP A N 1
ATOM 4907 C CA . ASP A 1 636 ? 41.761 18.119 25.815 1.00 18.56 662 ASP A CA 1
ATOM 4908 C C . ASP A 1 636 ? 40.743 19.119 25.253 1.00 17.93 662 ASP A C 1
ATOM 4909 O O . ASP A 1 636 ? 39.594 19.190 25.690 1.00 17.55 662 ASP A O 1
ATOM 4914 N N . VAL A 1 637 ? 41.190 19.879 24.268 1.00 17.39 663 VAL A N 1
ATOM 4915 C CA . VAL A 1 637 ? 40.404 20.925 23.686 1.00 16.98 663 VAL A CA 1
ATOM 4916 C C . VAL A 1 637 ? 39.395 20.270 22.716 1.00 17.70 663 VAL A C 1
ATOM 4917 O O . VAL A 1 637 ? 39.798 19.537 21.764 1.00 18.26 663 VAL A O 1
ATOM 4921 N N . GLY A 1 638 ? 38.112 20.516 22.981 1.00 15.67 664 GLY A N 1
ATOM 4922 C CA . GLY A 1 638 ? 37.033 19.906 22.236 1.00 17.16 664 GLY A CA 1
ATOM 4923 C C . GLY A 1 638 ? 36.406 18.770 23.020 1.00 18.58 664 GLY A C 1
ATOM 4924 O O . GLY A 1 638 ? 35.306 18.336 22.701 1.00 19.44 664 GLY A O 1
ATOM 4925 N N . GLY A 1 639 ? 37.098 18.304 24.065 1.00 18.86 665 GLY A N 1
ATOM 4926 C CA . GLY A 1 639 ? 36.682 17.131 24.805 1.00 17.80 665 GLY A CA 1
ATOM 4927 C C . GLY A 1 639 ? 37.148 15.847 24.168 1.00 17.03 665 GLY A C 1
ATOM 4928 O O . GLY A 1 639 ? 37.111 15.720 22.948 1.00 19.88 665 GLY A O 1
ATOM 4929 N N . PHE A 1 640 ? 37.583 14.882 24.968 1.00 15.79 666 PHE A N 1
ATOM 4930 C CA . PHE A 1 640 ? 38.064 13.641 24.380 1.00 15.96 666 PHE A CA 1
ATOM 4931 C C . PHE A 1 640 ? 36.917 12.815 23.772 1.00 16.36 666 PHE A C 1
ATOM 4932 O O . PHE A 1 640 ? 36.971 12.526 22.563 1.00 17.32 666 PHE A O 1
ATOM 4940 N N . PHE A 1 641 ? 35.910 12.445 24.586 1.00 17.14 667 PHE A N 1
ATOM 4941 C CA . PHE A 1 641 ? 34.766 11.607 24.137 1.00 20.45 667 PHE A CA 1
ATOM 4942 C C . PHE A 1 641 ? 33.697 12.419 23.401 1.00 21.04 667 PHE A C 1
ATOM 4943 O O . PHE A 1 641 ? 33.247 13.443 23.904 1.00 21.97 667 PHE A O 1
ATOM 4951 N N . GLY A 1 642 ? 33.194 11.918 22.281 1.00 22.55 668 GLY A N 1
ATOM 4952 C CA . GLY A 1 642 ? 32.004 12.531 21.678 1.00 24.00 668 GLY A CA 1
ATOM 4953 C C . GLY A 1 642 ? 32.342 13.606 20.647 1.00 24.18 668 GLY A C 1
ATOM 4954 O O . GLY A 1 642 ? 33.484 13.695 20.195 1.00 22.82 668 GLY A O 1
ATOM 4955 N N . ASN A 1 643 ? 31.320 14.351 20.209 1.00 24.52 669 ASN A N 1
ATOM 4956 C CA . ASN A 1 643 ? 31.454 15.297 19.108 1.00 22.64 669 ASN A CA 1
ATOM 4957 C C . ASN A 1 643 ? 30.951 16.659 19.552 1.00 22.28 669 ASN A C 1
ATOM 4958 O O . ASN A 1 643 ? 29.801 16.891 19.690 1.00 22.09 669 ASN A O 1
ATOM 4963 N N . PRO A 1 644 ? 31.845 17.603 19.735 1.00 21.77 670 PRO A N 1
ATOM 4964 C CA . PRO A 1 644 ? 31.337 18.901 20.170 1.00 21.33 670 PRO A CA 1
ATOM 4965 C C . PRO A 1 644 ? 30.623 19.664 19.046 1.00 22.85 670 PRO A C 1
ATOM 4966 O O . PRO A 1 644 ? 31.005 19.552 17.934 1.00 20.86 670 PRO A O 1
ATOM 4970 N N . ASP A 1 645 ? 29.594 20.434 19.366 1.00 25.77 671 ASP A N 1
ATOM 4971 C CA . ASP A 1 645 ? 29.026 21.385 18.442 1.00 28.21 671 ASP A CA 1
ATOM 4972 C C . ASP A 1 645 ? 30.073 22.386 18.059 1.00 26.25 671 ASP A C 1
ATOM 4973 O O . ASP A 1 645 ? 30.997 22.630 18.802 1.00 23.80 671 ASP A O 1
ATOM 4978 N N . LYS A 1 646 ? 29.833 23.076 16.958 1.00 24.60 672 LYS A N 1
ATOM 4979 C CA . LYS A 1 646 ? 30.704 24.135 16.520 1.00 24.94 672 LYS A CA 1
ATOM 4980 C C . LYS A 1 646 ? 30.884 25.230 17.519 1.00 22.27 672 LYS A C 1
ATOM 4981 O O . LYS A 1 646 ? 31.974 25.779 17.644 1.00 22.05 672 LYS A O 1
ATOM 4987 N N . ASP A 1 647 ? 29.839 25.598 18.227 1.00 23.19 673 ASP A N 1
ATOM 4988 C CA . ASP A 1 647 ? 30.008 26.682 19.186 1.00 24.94 673 ASP A CA 1
ATOM 4989 C C . ASP A 1 647 ? 30.806 26.177 20.434 1.00 21.29 673 ASP A C 1
ATOM 4990 O O . ASP A 1 647 ? 31.601 26.924 20.996 1.00 18.44 673 ASP A O 1
ATOM 4995 N N . LEU A 1 648 ? 30.593 24.919 20.843 1.00 19.70 674 LEU A N 1
ATOM 4996 C CA . LEU A 1 648 ? 31.321 24.319 21.975 1.00 18.74 674 LEU A CA 1
ATOM 4997 C C . LEU A 1 648 ? 32.802 24.222 21.612 1.00 17.58 674 LEU A C 1
ATOM 4998 O O . LEU A 1 648 ? 33.652 24.641 22.379 1.00 17.49 674 LEU A O 1
ATOM 5003 N N . LEU A 1 649 ? 33.101 23.739 20.414 1.00 16.64 675 LEU A N 1
ATOM 5004 C CA . LEU A 1 649 ? 34.483 23.667 19.933 1.00 16.88 675 LEU A CA 1
ATOM 5005 C C . LEU A 1 649 ? 35.131 25.025 19.871 1.00 16.51 675 LEU A C 1
ATOM 5006 O O . LEU A 1 649 ? 36.254 25.221 20.358 1.00 15.96 675 LEU A O 1
ATOM 5011 N N . THR A 1 650 ? 34.389 26.009 19.392 1.00 16.74 676 THR A N 1
ATOM 5012 C CA . THR A 1 650 ? 34.945 27.338 19.276 1.00 15.53 676 THR A CA 1
ATOM 5013 C C . THR A 1 650 ? 35.284 27.921 20.665 1.00 16.11 676 THR A C 1
ATOM 5014 O O . THR A 1 650 ? 36.364 28.428 20.871 1.00 15.03 676 THR A O 1
ATOM 5018 N N . ARG A 1 651 ? 34.351 27.867 21.607 1.00 16.10 677 ARG A N 1
ATOM 5019 C CA . ARG A 1 651 ? 34.596 28.343 22.925 1.00 15.76 677 ARG A CA 1
ATOM 5020 C C . ARG A 1 651 ? 35.704 27.546 23.634 1.00 16.44 677 ARG A C 1
ATOM 5021 O O . ARG A 1 651 ? 36.405 28.089 24.491 1.00 15.32 677 ARG A O 1
ATOM 5029 N N . TRP A 1 652 ? 35.850 26.264 23.299 1.00 16.28 678 TRP A N 1
ATOM 5030 C CA . TRP A 1 652 ? 36.931 25.505 23.888 1.00 16.13 678 TRP A CA 1
ATOM 5031 C C . TRP A 1 652 ? 38.315 25.991 23.434 1.00 15.24 678 TRP A C 1
ATOM 5032 O O . TRP A 1 652 ? 39.209 26.084 24.262 1.00 13.89 678 TRP A O 1
ATOM 5043 N N . TYR A 1 653 ? 38.471 26.364 22.169 1.00 14.82 679 TYR A N 1
ATOM 5044 C CA . TYR A 1 653 ? 39.700 27.024 21.744 1.00 15.10 679 TYR A CA 1
ATOM 5045 C C . TYR A 1 653 ? 39.954 28.286 22.530 1.00 16.22 679 TYR A C 1
ATOM 5046 O O . TYR A 1 653 ? 41.068 28.528 22.922 1.00 17.59 679 TYR A O 1
ATOM 5055 N N . GLN A 1 654 ? 38.934 29.055 22.836 1.00 16.06 680 GLN A N 1
ATOM 5056 C CA . GLN A 1 654 ? 39.161 30.288 23.530 1.00 15.82 680 GLN A CA 1
ATOM 5057 C C . GLN A 1 654 ? 39.514 30.095 24.994 1.00 16.54 680 GLN A C 1
ATOM 5058 O O . GLN A 1 654 ? 40.047 31.009 25.632 1.00 14.88 680 GLN A O 1
ATOM 5064 N N . THR A 1 655 ? 39.140 28.941 25.562 1.00 16.17 681 THR A N 1
ATOM 5065 C CA . THR A 1 655 ? 39.607 28.559 26.903 1.00 16.43 681 THR A CA 1
ATOM 5066 C C . THR A 1 655 ? 40.979 27.930 26.827 1.00 15.27 681 THR A C 1
ATOM 5067 O O . THR A 1 655 ? 41.823 28.199 27.655 1.00 15.04 681 THR A O 1
ATOM 5071 N N . GLY A 1 656 ? 41.179 27.076 25.844 1.00 14.37 682 GLY A N 1
ATOM 5072 C CA . GLY A 1 656 ? 42.391 26.298 25.770 1.00 14.74 682 GLY A CA 1
ATOM 5073 C C . GLY A 1 656 ? 43.634 27.135 25.508 1.00 15.38 682 GLY A C 1
ATOM 5074 O O . GLY A 1 656 ? 44.751 26.728 25.874 1.00 16.58 682 GLY A O 1
ATOM 5075 N N . ILE A 1 657 ? 43.483 28.307 24.927 1.00 14.35 683 ILE A N 1
ATOM 5076 C CA . ILE A 1 657 ? 44.645 29.186 24.792 1.00 14.32 683 ILE A CA 1
ATOM 5077 C C . ILE A 1 657 ? 45.208 29.736 26.111 1.00 14.33 683 ILE A C 1
ATOM 5078 O O . ILE A 1 657 ? 46.230 30.424 26.106 1.00 13.64 683 ILE A O 1
ATOM 5083 N N . PHE A 1 658 ? 44.519 29.456 27.220 1.00 14.51 684 PHE A N 1
ATOM 5084 C CA . PHE A 1 658 ? 44.976 29.816 28.562 1.00 14.58 684 PHE A CA 1
ATOM 5085 C C . PHE A 1 658 ? 45.413 28.610 29.401 1.00 14.20 684 PHE A C 1
ATOM 5086 O O . PHE A 1 658 ? 45.840 28.778 30.523 1.00 15.07 684 PHE A O 1
ATOM 5094 N N . TYR A 1 659 ? 45.337 27.414 28.858 1.00 12.84 685 TYR A N 1
ATOM 5095 C CA . TYR A 1 659 ? 45.994 26.273 29.482 1.00 12.97 685 TYR A CA 1
ATOM 5096 C C . TYR A 1 659 ? 47.506 26.318 29.248 1.00 12.53 685 TYR A C 1
ATOM 5097 O O . TYR A 1 659 ? 47.942 26.485 28.122 1.00 11.32 685 TYR A O 1
ATOM 5106 N N . PRO A 1 660 ? 48.317 26.122 30.303 1.00 12.61 686 PRO A N 1
ATOM 5107 C CA . PRO A 1 660 ? 49.723 26.110 30.045 1.00 11.98 686 PRO A CA 1
ATOM 5108 C C . PRO A 1 660 ? 50.065 25.060 29.056 1.00 11.76 686 PRO A C 1
ATOM 5109 O O . PRO A 1 660 ? 50.975 25.281 28.232 1.00 11.98 686 PRO A O 1
ATOM 5113 N N . PHE A 1 661 ? 49.397 23.894 29.130 1.00 11.49 687 PHE A N 1
ATOM 5114 C CA . PHE A 1 661 ? 49.587 22.891 28.081 1.00 11.83 687 PHE A CA 1
ATOM 5115 C C . PHE A 1 661 ? 48.332 22.782 27.210 1.00 12.41 687 PHE A C 1
ATOM 5116 O O . PHE A 1 661 ? 47.261 22.437 27.715 1.00 11.80 687 PHE A O 1
ATOM 5124 N N . PHE A 1 662 ? 48.476 23.062 25.904 1.00 13.35 688 PHE A N 1
ATOM 5125 C CA . PHE A 1 662 ? 47.325 23.428 24.980 1.00 13.09 688 PHE A CA 1
ATOM 5126 C C . PHE A 1 662 ? 47.263 22.473 23.800 1.00 13.43 688 PHE A C 1
ATOM 5127 O O . PHE A 1 662 ? 48.017 22.598 22.839 1.00 13.47 688 PHE A O 1
ATOM 5135 N N . ARG A 1 663 ? 46.398 21.478 23.909 1.00 13.25 689 ARG A N 1
ATOM 5136 C CA . ARG A 1 663 ? 46.326 20.414 22.947 1.00 14.28 689 ARG A CA 1
ATOM 5137 C C . ARG A 1 663 ? 44.902 20.074 22.638 1.00 14.49 689 ARG A C 1
ATOM 5138 O O . ARG A 1 663 ? 44.098 19.923 23.550 1.00 14.67 689 ARG A O 1
ATOM 5146 N N . ALA A 1 664 ? 44.604 19.927 21.350 1.00 14.55 690 ALA A N 1
ATOM 5147 C CA . ALA A 1 664 ? 43.369 19.302 20.905 1.00 15.24 690 ALA A CA 1
ATOM 5148 C C . ALA A 1 664 ? 43.508 17.787 20.773 1.00 16.22 690 ALA A C 1
ATOM 5149 O O . ALA A 1 664 ? 44.496 17.306 20.222 1.00 16.63 690 ALA A O 1
ATOM 5151 N N . HIS A 1 665 ? 42.506 17.041 21.235 1.00 15.96 691 HIS A N 1
ATOM 5152 C CA . HIS A 1 665 ? 42.562 15.578 21.148 1.00 17.30 691 HIS A CA 1
ATOM 5153 C C . HIS A 1 665 ? 41.142 15.052 21.026 1.00 17.29 691 HIS A C 1
ATOM 5154 O O . HIS A 1 665 ? 40.215 15.768 21.383 1.00 17.87 691 HIS A O 1
ATOM 5161 N N . ALA A 1 666 ? 40.979 13.833 20.528 1.00 16.88 692 ALA A N 1
ATOM 5162 C CA . ALA A 1 666 ? 39.663 13.256 20.198 1.00 18.16 692 ALA A CA 1
ATOM 5163 C C . ALA A 1 666 ? 39.677 11.728 20.227 1.00 18.53 692 ALA A C 1
ATOM 5164 O O . ALA A 1 666 ? 40.611 11.122 19.762 1.00 20.32 692 ALA A O 1
ATOM 5166 N N . HIS A 1 667 ? 38.650 11.119 20.797 1.00 19.99 693 HIS A N 1
ATOM 5167 C CA . HIS A 1 667 ? 38.510 9.651 20.895 1.00 20.89 693 HIS A CA 1
ATOM 5168 C C . HIS A 1 667 ? 38.363 8.991 19.499 1.00 20.78 693 HIS A C 1
ATOM 5169 O O . HIS A 1 667 ? 38.000 9.654 18.551 1.00 19.37 693 HIS A O 1
ATOM 5176 N N . ILE A 1 668 ? 38.739 7.717 19.387 1.00 21.50 694 ILE A N 1
ATOM 5177 C CA . ILE A 1 668 ? 38.715 6.964 18.119 1.00 23.37 694 ILE A CA 1
ATOM 5178 C C . ILE A 1 668 ? 37.322 6.986 17.416 1.00 23.73 694 ILE A C 1
ATOM 5179 O O . ILE A 1 668 ? 37.241 6.982 16.191 1.00 24.81 694 ILE A O 1
ATOM 5184 N N . ASP A 1 669 ? 36.236 7.034 18.173 1.00 24.34 695 ASP A N 1
ATOM 5185 C CA . ASP A 1 669 ? 34.904 7.137 17.570 1.00 25.03 695 ASP A CA 1
ATOM 5186 C C . ASP A 1 669 ? 34.481 8.559 17.216 1.00 25.16 695 ASP A C 1
ATOM 5187 O O . ASP A 1 669 ? 33.521 8.714 16.510 1.00 24.70 695 ASP A O 1
ATOM 5192 N N . ALA A 1 670 ? 35.159 9.597 17.693 1.00 24.33 696 ALA A N 1
ATOM 5193 C CA . ALA A 1 670 ? 34.726 10.975 17.378 1.00 22.17 696 ALA A CA 1
ATOM 5194 C C . ALA A 1 670 ? 35.008 11.276 15.920 1.00 21.91 696 ALA A C 1
ATOM 5195 O O . ALA A 1 670 ? 36.024 10.873 15.407 1.00 23.07 696 ALA A O 1
ATOM 5197 N N . ARG A 1 671 ? 34.160 12.035 15.263 1.00 21.65 697 ARG A N 1
ATOM 5198 C CA . ARG A 1 671 ? 34.477 12.540 13.918 1.00 22.74 697 ARG A CA 1
ATOM 5199 C C . ARG A 1 671 ? 35.732 13.395 13.901 1.00 22.13 697 ARG A C 1
ATOM 5200 O O . ARG A 1 671 ? 36.106 14.000 14.914 1.00 21.17 697 ARG A O 1
ATOM 5208 N N . ARG A 1 672 ? 36.352 13.461 12.735 1.00 21.77 698 ARG A N 1
ATOM 5209 C CA . ARG A 1 672 ? 37.479 14.351 12.492 1.00 22.28 698 ARG A CA 1
ATOM 5210 C C . ARG A 1 672 ? 37.101 15.780 12.816 1.00 21.69 698 ARG A C 1
ATOM 5211 O O . ARG A 1 672 ? 36.074 16.273 12.373 1.00 22.16 698 ARG A O 1
ATOM 5219 N N . ARG A 1 673 ? 37.933 16.453 13.608 1.00 21.79 699 ARG A N 1
ATOM 5220 C CA . ARG A 1 673 ? 37.664 17.846 13.977 1.00 20.81 699 ARG A CA 1
ATOM 5221 C C . ARG A 1 673 ? 38.930 18.709 14.081 1.00 20.35 699 ARG A C 1
ATOM 5222 O O . ARG A 1 673 ? 38.986 19.688 14.835 1.00 20.36 699 ARG A O 1
ATOM 5230 N N . GLU A 1 674 ? 39.913 18.400 13.262 1.00 20.22 700 GLU A N 1
ATOM 5231 C CA . GLU A 1 674 ? 40.967 19.356 12.999 1.00 20.65 700 GLU A CA 1
ATOM 5232 C C . GLU A 1 674 ? 40.274 20.722 12.803 1.00 20.96 700 GLU A C 1
ATOM 5233 O O . GLU A 1 674 ? 39.206 20.774 12.194 1.00 22.33 700 GLU A O 1
ATOM 5239 N N . PRO A 1 675 ? 40.844 21.824 13.353 1.00 19.77 701 PRO A N 1
ATOM 5240 C CA . PRO A 1 675 ? 40.090 23.071 13.532 1.00 19.07 701 PRO A CA 1
ATOM 5241 C C . PRO A 1 675 ? 39.607 23.736 12.228 1.00 20.56 701 PRO A C 1
ATOM 5242 O O . PRO A 1 675 ? 38.608 24.448 12.258 1.00 20.70 701 PRO A O 1
ATOM 5246 N N . TYR A 1 676 ? 40.321 23.533 11.119 1.00 20.89 702 TYR A N 1
ATOM 5247 C CA . TYR A 1 676 ? 39.920 24.056 9.796 1.00 20.94 702 TYR A CA 1
ATOM 5248 C C . TYR A 1 676 ? 38.640 23.378 9.224 1.00 23.57 702 TYR A C 1
ATOM 5249 O O . TYR A 1 676 ? 37.992 23.930 8.358 1.00 21.23 702 TYR A O 1
ATOM 5258 N N . LEU A 1 677 ? 38.278 22.201 9.749 1.00 24.43 703 LEU A N 1
ATOM 5259 C CA . LEU A 1 677 ? 37.042 21.536 9.374 1.00 23.94 703 LEU A CA 1
ATOM 5260 C C . LEU A 1 677 ? 35.808 22.152 9.972 1.00 24.96 703 LEU A C 1
ATOM 5261 O O . LEU A 1 677 ? 34.726 21.724 9.633 1.00 27.94 703 LEU A O 1
ATOM 5266 N N . THR A 1 678 ? 35.943 23.105 10.887 1.00 24.41 704 THR A N 1
ATOM 5267 C CA . THR A 1 678 ? 34.778 23.680 11.553 1.00 23.00 704 THR A CA 1
ATOM 5268 C C . THR A 1 678 ? 33.914 24.503 10.571 1.00 23.01 704 THR A C 1
ATOM 5269 O O . THR A 1 678 ? 32.718 24.519 10.717 1.00 21.30 704 THR A O 1
ATOM 5273 N N . GLY A 1 679 ? 34.542 25.180 9.606 1.00 22.04 705 GLY A N 1
ATOM 5274 C CA . GLY A 1 679 ? 33.868 26.022 8.613 1.00 22.29 705 GLY A CA 1
ATOM 5275 C C . GLY A 1 679 ? 33.777 27.452 9.076 1.00 22.21 705 GLY A C 1
ATOM 5276 O O . GLY A 1 679 ? 33.903 27.731 10.261 1.00 22.42 705 GLY A O 1
ATOM 5277 N N . GLU A 1 680 ? 33.525 28.369 8.156 1.00 21.44 706 GLU A N 1
ATOM 5278 C CA . GLU A 1 680 ? 33.352 29.765 8.513 1.00 21.10 706 GLU A CA 1
ATOM 5279 C C . GLU A 1 680 ? 32.019 30.011 9.152 1.00 18.87 706 GLU A C 1
ATOM 5280 O O . GLU A 1 680 ? 31.070 29.291 8.928 1.00 21.28 706 GLU A O 1
ATOM 5286 N N . PRO A 1 681 ? 31.931 31.046 9.964 1.00 19.06 707 PRO A N 1
ATOM 5287 C CA . PRO A 1 681 ? 32.970 31.965 10.461 1.00 19.79 707 PRO A CA 1
ATOM 5288 C C . PRO A 1 681 ? 33.757 31.453 11.686 1.00 20.15 707 PRO A C 1
ATOM 5289 O O . PRO A 1 681 ? 34.615 32.171 12.221 1.00 20.24 707 PRO A O 1
ATOM 5293 N N . TYR A 1 682 ? 33.456 30.236 12.105 1.00 21.01 708 TYR A N 1
ATOM 5294 C CA . TYR A 1 682 ? 34.151 29.571 13.232 1.00 21.88 708 TYR A CA 1
ATOM 5295 C C . TYR A 1 682 ? 35.629 29.448 12.969 1.00 20.86 708 TYR A C 1
ATOM 5296 O O . TYR A 1 682 ? 36.411 29.747 13.846 1.00 23.10 708 TYR A O 1
ATOM 5305 N N . ASN A 1 683 ? 36.016 29.036 11.771 1.00 20.28 709 ASN A N 1
ATOM 5306 C CA . ASN A 1 683 ? 37.433 28.967 11.413 1.00 20.72 709 ASN A CA 1
ATOM 5307 C C . ASN A 1 683 ? 38.199 30.241 11.743 1.00 21.94 709 ASN A C 1
ATOM 5308 O O . ASN A 1 683 ? 39.311 30.181 12.318 1.00 20.15 709 ASN A O 1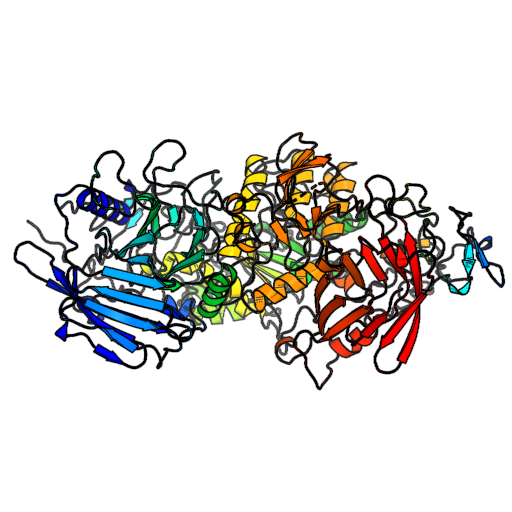
ATOM 5313 N N . THR A 1 684 ? 37.607 31.381 11.405 1.00 20.53 710 THR A N 1
ATOM 5314 C CA . THR A 1 684 ? 38.221 32.667 11.717 1.00 20.66 710 THR A CA 1
ATOM 5315 C C . THR A 1 684 ? 38.357 32.964 13.222 1.00 19.94 710 THR A C 1
ATOM 5316 O O . THR A 1 684 ? 39.347 33.508 13.642 1.00 19.04 710 THR A O 1
ATOM 5320 N N . ILE A 1 685 ? 37.349 32.605 14.007 1.00 18.98 711 ILE A N 1
ATOM 5321 C CA . ILE A 1 685 ? 37.354 32.841 15.425 1.00 18.13 711 ILE A CA 1
ATOM 5322 C C . ILE A 1 685 ? 38.400 31.934 16.052 1.00 17.55 711 ILE A C 1
ATOM 5323 O O . ILE A 1 685 ? 39.154 32.368 16.932 1.00 17.26 711 ILE A O 1
ATOM 5328 N N . ILE A 1 686 ? 38.432 30.686 15.607 1.00 16.05 712 ILE A N 1
ATOM 5329 C CA . ILE A 1 686 ? 39.455 29.758 16.043 1.00 16.33 712 ILE A CA 1
ATOM 5330 C C . ILE A 1 686 ? 40.862 30.201 15.700 1.00 17.59 712 ILE A C 1
ATOM 5331 O O . ILE A 1 686 ? 41.765 30.110 16.538 1.00 16.25 712 ILE A O 1
ATOM 5336 N N . ALA A 1 687 ? 41.074 30.694 14.489 1.00 17.59 713 ALA A N 1
ATOM 5337 C CA . ALA A 1 687 ? 42.399 31.182 14.142 1.00 17.71 713 ALA A CA 1
ATOM 5338 C C . ALA A 1 687 ? 42.821 32.384 14.954 1.00 18.10 713 ALA A C 1
ATOM 5339 O O . ALA A 1 687 ? 44.004 32.540 15.212 1.00 17.73 713 ALA A O 1
ATOM 5341 N N . ALA A 1 688 ? 41.884 33.274 15.274 1.00 17.96 714 ALA A N 1
ATOM 5342 C CA . ALA A 1 688 ? 42.192 34.443 16.088 1.00 18.67 714 ALA A CA 1
ATOM 5343 C C . ALA A 1 688 ? 42.628 34.084 17.507 1.00 17.54 714 ALA A C 1
ATOM 5344 O O . ALA A 1 688 ? 43.480 34.735 18.095 1.00 19.86 714 ALA A O 1
ATOM 5346 N N . ALA A 1 689 ? 41.996 33.079 18.072 1.00 16.52 715 ALA A N 1
ATOM 5347 C CA . ALA A 1 689 ? 42.401 32.543 19.351 1.00 15.54 715 ALA A CA 1
ATOM 5348 C C . ALA A 1 689 ? 43.833 31.917 19.271 1.00 14.61 715 ALA A C 1
ATOM 5349 O O . ALA A 1 689 ? 44.742 32.265 20.038 1.00 15.24 715 ALA A O 1
ATOM 5351 N N . LEU A 1 690 ? 44.069 31.058 18.309 1.00 13.27 716 LEU A N 1
ATOM 5352 C CA . LEU A 1 690 ? 45.407 30.553 18.129 1.00 13.17 716 LEU A CA 1
ATOM 5353 C C . LEU A 1 690 ? 46.426 31.677 18.029 1.00 13.02 716 LEU A C 1
ATOM 5354 O O . LEU A 1 690 ? 47.484 31.667 18.681 1.00 14.03 716 LEU A O 1
ATOM 5359 N N . ARG A 1 691 ? 46.119 32.680 17.252 1.00 12.16 717 ARG A N 1
ATOM 5360 C CA . ARG A 1 691 ? 47.103 33.726 17.030 1.00 12.64 717 ARG A CA 1
ATOM 5361 C C . ARG A 1 691 ? 47.276 34.573 18.241 1.00 11.92 717 ARG A C 1
ATOM 5362 O O . ARG A 1 691 ? 48.308 35.171 18.396 1.00 11.89 717 ARG A O 1
ATOM 5370 N N . LEU A 1 692 ? 46.262 34.665 19.079 1.00 11.74 718 LEU A N 1
ATOM 5371 C CA . LEU A 1 692 ? 46.426 35.379 20.299 1.00 11.96 718 LEU A CA 1
ATOM 5372 C C . LEU A 1 692 ? 47.396 34.629 21.205 1.00 13.11 718 LEU A C 1
ATOM 5373 O O . LEU A 1 692 ? 48.349 35.214 21.728 1.00 13.11 718 LEU A O 1
ATOM 5378 N N . ARG A 1 693 ? 47.169 33.338 21.384 1.00 13.76 719 ARG A N 1
ATOM 5379 C CA . ARG A 1 693 ? 48.143 32.505 22.110 1.00 14.87 719 ARG A CA 1
ATOM 5380 C C . ARG A 1 693 ? 49.580 32.719 21.600 1.00 14.59 719 ARG A C 1
ATOM 5381 O O . ARG A 1 693 ? 50.480 32.949 22.387 1.00 13.73 719 ARG A O 1
ATOM 5389 N N . TYR A 1 694 ? 49.777 32.629 20.292 1.00 13.78 720 TYR A N 1
ATOM 5390 C CA . TYR A 1 694 ? 51.101 32.788 19.758 1.00 13.77 720 TYR A CA 1
ATOM 5391 C C . TYR A 1 694 ? 51.659 34.173 20.023 1.00 14.52 720 TYR A C 1
ATOM 5392 O O . TYR A 1 694 ? 52.818 34.291 20.367 1.00 14.19 720 TYR A O 1
ATOM 5401 N N A SER A 1 695 ? 50.847 35.223 19.903 0.60 14.85 721 SER A N 1
ATOM 5402 N N C SER A 1 695 ? 50.844 35.217 19.882 0.40 14.75 721 SER A N 1
ATOM 5403 C CA A SER A 1 695 ? 51.371 36.565 20.093 0.60 14.67 721 SER A CA 1
ATOM 5404 C CA C SER A 1 695 ? 51.339 36.567 20.091 0.40 14.69 721 SER A CA 1
ATOM 5405 C C A SER A 1 695 ? 51.817 36.748 21.544 0.60 15.02 721 SER A C 1
ATOM 5406 C C C SER A 1 695 ? 51.815 36.743 21.534 0.40 14.94 721 SER A C 1
ATOM 5407 O O A SER A 1 695 ? 52.667 37.571 21.827 0.60 14.52 721 SER A O 1
ATOM 5408 O O C SER A 1 695 ? 52.699 37.543 21.798 0.40 14.64 721 SER A O 1
ATOM 5413 N N . LEU A 1 696 ? 51.230 35.989 22.457 1.00 14.69 722 LEU A N 1
ATOM 5414 C CA . LEU A 1 696 ? 51.514 36.166 23.860 1.00 14.89 722 LEU A CA 1
ATOM 5415 C C . LEU A 1 696 ? 52.626 35.221 24.301 1.00 15.49 722 LEU A C 1
ATOM 5416 O O . LEU A 1 696 ? 53.052 35.282 25.443 1.00 15.51 722 LEU A O 1
ATOM 5421 N N . LEU A 1 697 ? 53.162 34.411 23.400 1.00 16.33 723 LEU A N 1
ATOM 5422 C CA . LEU A 1 697 ? 54.143 33.413 23.811 1.00 19.45 723 LEU A CA 1
ATOM 5423 C C . LEU A 1 697 ? 55.348 33.928 24.600 1.00 20.47 723 LEU A C 1
ATOM 5424 O O . LEU A 1 697 ? 55.779 33.228 25.524 1.00 22.09 723 LEU A O 1
ATOM 5429 N N . PRO A 1 698 ? 55.888 35.134 24.260 1.00 20.54 724 PRO A N 1
ATOM 5430 C CA . PRO A 1 698 ? 56.915 35.792 25.113 1.00 19.52 724 PRO A CA 1
ATOM 5431 C C . PRO A 1 698 ? 56.580 35.953 26.577 1.00 18.56 724 PRO A C 1
ATOM 5432 O O . PRO A 1 698 ? 57.414 35.631 27.452 1.00 18.23 724 PRO A O 1
ATOM 5436 N N . SER A 1 699 ? 55.375 36.438 26.830 1.00 18.25 725 SER A N 1
ATOM 5437 C CA . SER A 1 699 ? 54.801 36.440 28.165 1.00 17.03 725 SER A CA 1
ATOM 5438 C C . SER A 1 699 ? 54.510 35.072 28.745 1.00 16.74 725 SER A C 1
ATOM 5439 O O . SER A 1 699 ? 54.750 34.864 29.921 1.00 16.83 725 SER A O 1
ATOM 5442 N N . TRP A 1 700 ? 54.000 34.137 27.965 1.00 16.07 726 TRP A N 1
ATOM 5443 C CA . TRP A 1 700 ? 53.808 32.753 28.467 1.00 14.83 726 TRP A CA 1
ATOM 5444 C C . TRP A 1 700 ? 55.127 32.078 28.909 1.00 14.07 726 TRP A C 1
ATOM 5445 O O . TRP A 1 700 ? 55.195 31.470 29.996 1.00 12.43 726 TRP A O 1
ATOM 5456 N N . TYR A 1 701 ? 56.164 32.219 28.098 1.00 12.87 727 TYR A N 1
ATOM 5457 C CA . TYR A 1 701 ? 57.429 31.641 28.407 1.00 13.51 727 TYR A CA 1
ATOM 5458 C C . TYR A 1 701 ? 58.100 32.252 29.657 1.00 13.96 727 TYR A C 1
ATOM 5459 O O . TYR A 1 701 ? 58.705 31.554 30.498 1.00 12.67 727 TYR A O 1
ATOM 5468 N N . THR A 1 702 ? 57.920 33.543 29.798 1.00 12.91 728 THR A N 1
ATOM 5469 C CA . THR A 1 702 ? 58.305 34.199 30.991 1.00 12.82 728 THR A CA 1
ATOM 5470 C C . THR A 1 702 ? 57.528 33.698 32.224 1.00 13.45 728 THR A C 1
ATOM 5471 O O . THR A 1 702 ? 58.114 33.573 33.272 1.00 13.97 728 THR A O 1
ATOM 5475 N N . ALA A 1 703 ? 56.232 33.459 32.140 1.00 13.03 729 ALA A N 1
ATOM 5476 C CA . ALA A 1 703 ? 55.527 32.790 33.240 1.00 14.18 729 ALA A CA 1
ATOM 5477 C C . ALA A 1 703 ? 56.080 31.377 33.608 1.00 14.58 729 ALA A C 1
ATOM 5478 O O . ALA A 1 703 ? 56.155 31.019 34.794 1.00 15.47 729 ALA A O 1
ATOM 5480 N N . PHE A 1 704 ? 56.469 30.602 32.614 1.00 14.46 730 PHE A N 1
ATOM 5481 C CA . PHE A 1 704 ? 57.114 29.298 32.852 1.00 15.61 730 PHE A CA 1
ATOM 5482 C C . PHE A 1 704 ? 58.478 29.474 33.565 1.00 16.85 730 PHE A C 1
ATOM 5483 O O . PHE A 1 704 ? 58.852 28.686 34.436 1.00 17.72 730 PHE A O 1
ATOM 5491 N N . ARG A 1 705 ? 59.199 30.523 33.219 1.00 17.00 731 ARG A N 1
ATOM 5492 C CA . ARG A 1 705 ? 60.445 30.838 33.873 1.00 16.85 731 ARG A CA 1
ATOM 5493 C C . ARG A 1 705 ? 60.291 31.063 35.365 1.00 17.32 731 ARG A C 1
ATOM 5494 O O . ARG A 1 705 ? 61.060 30.534 36.175 1.00 18.04 731 ARG A O 1
ATOM 5502 N N . HIS A 1 706 ? 59.312 31.849 35.733 1.00 16.67 732 HIS A N 1
ATOM 5503 C CA . HIS A 1 706 ? 59.003 32.007 37.127 1.00 18.77 732 HIS A CA 1
ATOM 5504 C C . HIS A 1 706 ? 58.515 30.729 37.807 1.00 18.04 732 HIS A C 1
ATOM 5505 O O . HIS A 1 706 ? 58.836 30.487 38.966 1.00 16.61 732 HIS A O 1
ATOM 5512 N N . ALA A 1 707 ? 57.729 29.926 37.122 1.00 17.23 733 ALA A N 1
ATOM 5513 C CA . ALA A 1 707 ? 57.399 28.642 37.654 1.00 17.02 733 ALA A CA 1
ATOM 5514 C C . ALA A 1 707 ? 58.702 27.846 37.937 1.00 17.60 733 ALA A C 1
ATOM 5515 O O . ALA A 1 707 ? 58.799 27.107 38.959 1.00 17.04 733 ALA A O 1
ATOM 5517 N N . HIS A 1 708 ? 59.688 28.000 37.059 1.00 15.66 734 HIS A N 1
ATOM 5518 C CA . HIS A 1 708 ? 60.980 27.346 37.238 1.00 16.03 734 HIS A CA 1
ATOM 5519 C C . HIS A 1 708 ? 61.824 27.960 38.358 1.00 16.96 734 HIS A C 1
ATOM 5520 O O . HIS A 1 708 ? 62.552 27.251 39.065 1.00 17.16 734 HIS A O 1
ATOM 5527 N N . LEU A 1 709 ? 61.739 29.276 38.511 1.00 17.94 735 LEU A N 1
ATOM 5528 C CA . LEU A 1 709 ? 62.578 29.954 39.459 1.00 19.44 735 LEU A CA 1
ATOM 5529 C C . LEU A 1 709 ? 62.159 29.614 40.878 1.00 19.72 735 LEU A C 1
ATOM 5530 O O . LEU A 1 709 ? 63.005 29.400 41.700 1.00 16.56 735 LEU A O 1
ATOM 5535 N N . ASP A 1 710 ? 60.866 29.611 41.156 1.00 20.59 736 ASP A N 1
ATOM 5536 C CA . ASP A 1 710 ? 60.427 29.402 42.519 1.00 22.93 736 ASP A CA 1
ATOM 5537 C C . ASP A 1 710 ? 59.013 28.831 42.697 1.00 19.85 736 ASP A C 1
ATOM 5538 O O . ASP A 1 710 ? 58.417 28.997 43.759 1.00 19.96 736 ASP A O 1
ATOM 5543 N N . GLY A 1 711 ? 58.532 28.101 41.690 1.00 20.00 737 GLY A N 1
ATOM 5544 C CA . GLY A 1 711 ? 57.217 27.459 41.717 1.00 18.26 737 GLY A CA 1
ATOM 5545 C C . GLY A 1 711 ? 56.041 28.405 41.644 1.00 18.38 737 GLY A C 1
ATOM 5546 O O . GLY A 1 711 ? 54.943 28.015 42.023 1.00 18.70 737 GLY A O 1
ATOM 5547 N N . THR A 1 712 ? 56.226 29.647 41.192 1.00 17.68 738 THR A N 1
ATOM 5548 C CA . THR A 1 712 ? 55.099 30.527 40.990 1.00 18.37 738 THR A CA 1
ATOM 5549 C C . THR A 1 712 ? 54.171 29.868 39.978 1.00 18.31 738 THR A C 1
ATOM 5550 O O . THR A 1 712 ? 54.641 29.353 38.979 1.00 19.30 738 THR A O 1
ATOM 5554 N N . PRO A 1 713 ? 52.868 29.820 40.267 1.00 17.29 739 PRO A N 1
ATOM 5555 C CA . PRO A 1 713 ? 51.927 29.262 39.308 1.00 17.57 739 PRO A CA 1
ATOM 5556 C C . PRO A 1 713 ? 51.909 30.037 37.959 1.00 16.35 739 PRO A C 1
ATOM 5557 O O . PRO A 1 713 ? 52.123 31.241 37.941 1.00 16.40 739 PRO A O 1
ATOM 5561 N N . ILE A 1 714 ? 51.617 29.338 36.881 1.00 15.17 740 ILE A N 1
ATOM 5562 C CA . ILE A 1 714 ? 51.605 29.915 35.550 1.00 14.73 740 ILE A CA 1
ATOM 5563 C C . ILE A 1 714 ? 50.329 30.741 35.307 1.00 14.81 740 ILE A C 1
ATOM 5564 O O . ILE A 1 714 ? 50.420 31.914 34.960 1.00 15.47 740 ILE A O 1
ATOM 5569 N N . ILE A 1 715 ? 49.166 30.177 35.535 1.00 14.15 741 ILE A N 1
ATOM 5570 C CA . ILE A 1 715 ? 47.967 30.960 35.720 1.00 13.95 741 ILE A CA 1
ATOM 5571 C C . ILE A 1 715 ? 47.597 30.914 37.185 1.00 14.92 741 ILE A C 1
ATOM 5572 O O . ILE A 1 715 ? 47.792 29.877 37.813 1.00 15.15 741 ILE A O 1
ATOM 5577 N N . LYS A 1 716 ? 47.041 32.021 37.703 1.00 14.77 742 LYS A N 1
ATOM 5578 C CA . LYS A 1 716 ? 46.951 32.259 39.125 1.00 15.61 742 LYS A CA 1
ATOM 5579 C C . LYS A 1 716 ? 45.529 32.554 39.532 1.00 15.96 742 LYS A C 1
ATOM 5580 O O . LYS A 1 716 ? 44.905 33.482 39.002 1.00 16.81 742 LYS A O 1
ATOM 5586 N N . PRO A 1 717 ? 45.020 31.836 40.534 1.00 15.58 743 PRO A N 1
ATOM 5587 C CA . PRO A 1 717 ? 43.690 32.135 41.025 1.00 15.34 743 PRO A CA 1
ATOM 5588 C C . PRO A 1 717 ? 43.660 33.329 41.937 1.00 14.71 743 PRO A C 1
ATOM 5589 O O . PRO A 1 717 ? 44.708 33.793 42.385 1.00 14.88 743 PRO A O 1
ATOM 5593 N N . MET A 1 718 ? 42.452 33.803 42.213 1.00 15.36 744 MET A N 1
ATOM 5594 C CA . MET A 1 718 ? 42.236 35.015 42.961 1.00 16.01 744 MET A CA 1
ATOM 5595 C C . MET A 1 718 ? 42.709 34.894 44.405 1.00 17.07 744 MET A C 1
ATOM 5596 O O . MET A 1 718 ? 43.181 35.873 44.947 1.00 18.60 744 MET A O 1
ATOM 5601 N N . PHE A 1 719 ? 42.662 33.712 45.023 1.00 18.23 745 PHE A N 1
ATOM 5602 C CA . PHE A 1 719 ? 43.249 33.583 46.354 1.00 18.61 745 PHE A CA 1
ATOM 5603 C C . PHE A 1 719 ? 44.757 33.825 46.349 1.00 19.41 745 PHE A C 1
ATOM 5604 O O . PHE A 1 719 ? 45.325 34.268 47.357 1.00 19.68 745 PHE A O 1
ATOM 5612 N N . TYR A 1 720 ? 45.417 33.513 45.231 1.00 18.80 746 TYR A N 1
ATOM 5613 C CA . TYR A 1 720 ? 46.870 33.684 45.143 1.00 18.10 746 TYR A CA 1
ATOM 5614 C C . TYR A 1 720 ? 47.242 35.143 44.876 1.00 18.50 746 TYR A C 1
ATOM 5615 O O . TYR A 1 720 ? 48.127 35.701 45.524 1.00 19.03 746 TYR A O 1
ATOM 5624 N N . THR A 1 721 ? 46.577 35.764 43.909 1.00 19.05 747 THR A N 1
ATOM 5625 C CA . THR A 1 721 ? 46.924 37.124 43.558 1.00 19.31 747 THR A CA 1
ATOM 5626 C C . THR A 1 721 ? 46.406 38.130 44.569 1.00 19.69 747 THR A C 1
ATOM 5627 O O . THR A 1 721 ? 46.957 39.180 44.699 1.00 21.20 747 THR A O 1
ATOM 5631 N N . HIS A 1 722 ? 45.305 37.850 45.225 1.00 20.77 748 HIS A N 1
ATOM 5632 C CA . HIS A 1 722 ? 44.684 38.828 46.074 1.00 20.63 748 HIS A CA 1
ATOM 5633 C C . HIS A 1 722 ? 44.304 38.242 47.389 1.00 21.97 748 HIS A C 1
ATOM 5634 O O . HIS A 1 722 ? 43.115 38.143 47.697 1.00 22.67 748 HIS A O 1
ATOM 5641 N N . PRO A 1 723 ? 45.303 37.870 48.190 1.00 24.06 749 PRO A N 1
ATOM 5642 C CA . PRO A 1 723 ? 44.982 37.244 49.496 1.00 25.57 749 PRO A CA 1
ATOM 5643 C C . PRO A 1 723 ? 44.263 38.183 50.472 1.00 27.31 749 PRO A C 1
ATOM 5644 O O . PRO A 1 723 ? 43.659 37.699 51.429 1.00 27.43 749 PRO A O 1
ATOM 5648 N N . SER A 1 724 ? 44.261 39.503 50.227 1.00 27.62 750 SER A N 1
ATOM 5649 C CA . SER A 1 724 ? 43.501 40.419 51.104 1.00 29.34 750 SER A CA 1
ATOM 5650 C C . SER A 1 724 ? 42.026 40.462 50.881 1.00 31.84 750 SER A C 1
ATOM 5651 O O . SER A 1 724 ? 41.346 41.149 51.637 1.00 30.42 750 SER A O 1
ATOM 5654 N N . GLU A 1 725 ? 41.545 39.772 49.842 1.00 32.17 751 GLU A N 1
ATOM 5655 C CA . GLU A 1 725 ? 40.161 39.874 49.382 1.00 32.42 751 GLU A CA 1
ATOM 5656 C C . GLU A 1 725 ? 39.414 38.571 49.644 1.00 32.92 751 GLU A C 1
ATOM 5657 O O . GLU A 1 725 ? 39.439 37.622 48.843 1.00 32.57 751 GLU A O 1
ATOM 5663 N N . GLU A 1 726 ? 38.697 38.562 50.749 1.00 31.97 752 GLU A N 1
ATOM 5664 C CA . GLU A 1 726 ? 37.921 37.422 51.155 1.00 31.88 752 GLU A CA 1
ATOM 5665 C C . GLU A 1 726 ? 36.979 36.901 50.080 1.00 28.61 752 GLU A C 1
ATOM 5666 O O . GLU A 1 726 ? 36.786 35.676 49.955 1.00 26.29 752 GLU A O 1
ATOM 5672 N N . ALA A 1 727 ? 36.363 37.807 49.322 1.00 24.28 753 ALA A N 1
ATOM 5673 C CA . ALA A 1 727 ? 35.357 37.383 48.336 1.00 24.08 753 ALA A CA 1
ATOM 5674 C C . ALA A 1 727 ? 35.969 36.627 47.146 1.00 23.21 753 ALA A C 1
ATOM 5675 O O . ALA A 1 727 ? 35.264 35.913 46.473 1.00 23.91 753 ALA A O 1
ATOM 5677 N N . GLY A 1 728 ? 37.270 36.827 46.919 1.00 23.93 754 GLY A N 1
ATOM 5678 C CA . GLY A 1 728 ? 38.072 36.103 45.933 1.00 26.02 754 GLY A CA 1
ATOM 5679 C C . GLY A 1 728 ? 38.321 34.628 46.224 1.00 24.50 754 GLY A C 1
ATOM 5680 O O . GLY A 1 728 ? 38.637 33.836 45.315 1.00 25.02 754 GLY A O 1
ATOM 5681 N N . LEU A 1 729 ? 38.191 34.243 47.479 1.00 25.31 755 LEU A N 1
ATOM 5682 C CA . LEU A 1 729 ? 38.755 32.954 47.941 1.00 25.16 755 LEU A CA 1
ATOM 5683 C C . LEU A 1 729 ? 38.236 31.764 47.149 1.00 23.86 755 LEU A C 1
ATOM 5684 O O . LEU A 1 729 ? 39.057 30.999 46.624 1.00 24.58 755 LEU A O 1
ATOM 5689 N N . PRO A 1 730 ? 36.897 31.606 47.052 1.00 20.86 756 PRO A N 1
ATOM 5690 C CA . PRO A 1 730 ? 36.386 30.479 46.327 1.00 22.18 756 PRO A CA 1
ATOM 5691 C C . PRO A 1 730 ? 36.458 30.584 44.779 1.00 21.76 756 PRO A C 1
ATOM 5692 O O . PRO A 1 730 ? 36.229 29.595 44.128 1.00 22.53 756 PRO A O 1
ATOM 5696 N N . ILE A 1 731 ? 36.759 31.739 44.199 1.00 19.84 757 ILE A N 1
ATOM 5697 C CA . ILE A 1 731 ? 36.531 31.946 42.765 1.00 18.85 757 ILE A CA 1
ATOM 5698 C C . ILE A 1 731 ? 37.523 31.126 41.946 1.00 19.14 757 ILE A C 1
ATOM 5699 O O . ILE A 1 731 ? 38.745 31.140 42.216 1.00 20.88 757 ILE A O 1
ATOM 5704 N N . ASP A 1 732 ? 37.000 30.410 40.963 1.00 18.23 758 ASP A N 1
ATOM 5705 C CA . ASP A 1 732 ? 37.799 29.499 40.171 1.00 18.89 758 ASP A CA 1
ATOM 5706 C C . ASP A 1 732 ? 37.464 29.435 38.680 1.00 17.26 758 ASP A C 1
ATOM 5707 O O . ASP A 1 732 ? 37.723 28.408 38.026 1.00 17.12 758 ASP A O 1
ATOM 5712 N N . ASP A 1 733 ? 36.898 30.514 38.143 1.00 17.69 759 ASP A N 1
ATOM 5713 C CA . ASP A 1 733 ? 36.544 30.597 36.706 1.00 17.55 759 ASP A CA 1
ATOM 5714 C C . ASP A 1 733 ? 37.239 31.771 36.004 1.00 18.37 759 ASP A C 1
ATOM 5715 O O . ASP A 1 733 ? 36.985 32.097 34.824 1.00 15.99 759 ASP A O 1
ATOM 5720 N N . GLN A 1 734 ? 38.144 32.389 36.729 1.00 17.26 760 GLN A N 1
ATOM 5721 C CA . GLN A 1 734 ? 38.940 33.451 36.170 1.00 18.79 760 GLN A CA 1
ATOM 5722 C C . GLN A 1 734 ? 40.322 33.401 36.835 1.00 17.81 760 GLN A C 1
ATOM 5723 O O . GLN A 1 734 ? 40.456 32.770 37.897 1.00 16.99 760 GLN A O 1
ATOM 5729 N N . PHE A 1 735 ? 41.316 34.035 36.196 1.00 15.95 761 PHE A N 1
ATOM 5730 C CA . PHE A 1 735 ? 42.699 33.947 36.608 1.00 15.81 761 PHE A CA 1
ATOM 5731 C C . PHE A 1 735 ? 43.568 34.983 35.911 1.00 16.06 761 PHE A C 1
ATOM 5732 O O . PHE A 1 735 ? 43.221 35.477 34.825 1.00 16.54 761 PHE A O 1
ATOM 5740 N N . PHE A 1 736 ? 44.723 35.264 36.516 1.00 14.76 762 PHE A N 1
ATOM 5741 C CA . PHE A 1 736 ? 45.780 36.039 35.906 1.00 15.25 762 PHE A CA 1
ATOM 5742 C C . PHE A 1 736 ? 46.832 35.177 35.282 1.00 15.87 762 PHE A C 1
ATOM 5743 O O . PHE A 1 736 ? 47.120 34.077 35.776 1.00 18.60 762 PHE A O 1
ATOM 5751 N N . ILE A 1 737 ? 47.451 35.716 34.246 1.00 15.45 763 ILE A N 1
ATOM 5752 C CA . ILE A 1 737 ? 48.477 35.047 33.488 1.00 16.71 763 ILE A CA 1
ATOM 5753 C C . ILE A 1 737 ? 49.842 35.558 33.935 1.00 17.34 763 ILE A C 1
ATOM 5754 O O . ILE A 1 737 ? 50.200 36.709 33.720 1.00 15.32 763 ILE A O 1
ATOM 5759 N N . GLY A 1 738 ? 50.606 34.662 34.538 1.00 18.21 764 GLY A N 1
ATOM 5760 C CA . GLY A 1 738 ? 51.902 34.954 35.083 1.00 19.38 764 GLY A CA 1
ATOM 5761 C C . GLY A 1 738 ? 51.917 36.316 35.768 1.00 21.30 764 GLY A C 1
ATOM 5762 O O . GLY A 1 738 ? 51.142 36.610 36.677 1.00 17.46 764 GLY A O 1
ATOM 5763 N N . ASN A 1 739 ? 52.768 37.158 35.198 1.00 24.25 765 ASN A N 1
ATOM 5764 C CA . ASN A 1 739 ? 53.175 38.416 35.731 1.00 25.71 765 ASN A CA 1
ATOM 5765 C C . ASN A 1 739 ? 52.681 39.582 34.856 1.00 23.61 765 ASN A C 1
ATOM 5766 O O . ASN A 1 739 ? 53.254 40.673 34.896 1.00 23.91 765 ASN A O 1
ATOM 5771 N N . THR A 1 740 ? 51.676 39.342 34.019 1.00 18.97 766 THR A N 1
ATOM 5772 C CA . THR A 1 740 ? 51.347 40.300 32.955 1.00 17.86 766 THR A CA 1
ATOM 5773 C C . THR A 1 740 ? 50.283 41.279 33.396 1.00 18.01 766 THR A C 1
ATOM 5774 O O . THR A 1 740 ? 50.054 42.263 32.707 1.00 18.33 766 THR A O 1
ATOM 5778 N N . GLY A 1 741 ? 49.565 40.961 34.478 1.00 15.87 767 GLY A N 1
ATOM 5779 C CA . GLY A 1 741 ? 48.321 41.626 34.763 1.00 16.80 767 GLY A CA 1
ATOM 5780 C C . GLY A 1 741 ? 47.111 41.286 33.892 1.00 17.60 767 GLY A C 1
ATOM 5781 O O . GLY A 1 741 ? 46.015 41.844 34.087 1.00 17.10 767 GLY A O 1
ATOM 5782 N N . LEU A 1 742 ? 47.287 40.385 32.938 1.00 16.00 768 LEU A N 1
ATOM 5783 C CA . LEU A 1 742 ? 46.143 39.930 32.141 1.00 16.08 768 LEU A CA 1
ATOM 5784 C C . LEU A 1 742 ? 45.215 39.040 32.940 1.00 16.10 768 LEU A C 1
ATOM 5785 O O . LEU A 1 742 ? 45.625 37.999 33.436 1.00 16.23 768 LEU A O 1
ATOM 5790 N N . LEU A 1 743 ? 43.971 39.489 33.061 1.00 16.48 769 LEU A N 1
ATOM 5791 C CA . LEU A 1 743 ? 42.875 38.777 33.729 1.00 17.26 769 LEU A CA 1
ATOM 5792 C C . LEU A 1 743 ? 41.858 38.169 32.729 1.00 17.18 769 LEU A C 1
ATOM 5793 O O . LEU A 1 743 ? 41.186 38.897 31.981 1.00 18.94 769 LEU A O 1
ATOM 5798 N N . ALA A 1 744 ? 41.788 36.841 32.685 1.00 16.41 770 ALA A N 1
ATOM 5799 C CA . ALA A 1 744 ? 41.012 36.150 31.690 1.00 16.88 770 ALA A CA 1
ATOM 5800 C C . ALA A 1 744 ? 39.791 35.583 32.344 1.00 17.84 770 ALA A C 1
ATOM 5801 O O . ALA A 1 744 ? 39.862 35.104 33.486 1.00 19.45 770 ALA A O 1
ATOM 5803 N N . LYS A 1 745 ? 38.660 35.656 31.670 1.00 17.30 771 LYS A N 1
ATOM 5804 C CA . LYS A 1 745 ? 37.551 34.875 32.096 1.00 18.35 771 LYS A CA 1
ATOM 5805 C C . LYS A 1 745 ? 36.824 34.284 30.899 1.00 19.76 771 LYS A C 1
ATOM 5806 O O . LYS A 1 745 ? 35.871 34.887 30.368 1.00 19.67 771 LYS A O 1
ATOM 5812 N N . PRO A 1 746 ? 37.256 33.088 30.466 1.00 19.22 772 PRO A N 1
ATOM 5813 C CA . PRO A 1 746 ? 36.706 32.520 29.251 1.00 20.29 772 PRO A CA 1
ATOM 5814 C C . PRO A 1 746 ? 35.227 32.231 29.373 1.00 20.12 772 PRO A C 1
ATOM 5815 O O . PRO A 1 746 ? 34.785 31.913 30.446 1.00 18.90 772 PRO A O 1
ATOM 5819 N N . VAL A 1 747 ? 34.471 32.313 28.273 1.00 21.43 773 VAL A N 1
ATOM 5820 C CA . VAL A 1 747 ? 33.060 31.904 28.299 1.00 21.29 773 VAL A CA 1
ATOM 5821 C C . VAL A 1 747 ? 32.932 30.386 28.245 1.00 20.73 773 VAL A C 1
ATOM 5822 O O . VAL A 1 747 ? 33.481 29.742 27.321 1.00 20.34 773 VAL A O 1
ATOM 5826 N N . THR A 1 748 ? 32.212 29.823 29.217 1.00 18.78 774 THR A N 1
ATOM 5827 C CA . THR A 1 748 ? 32.068 28.375 29.327 1.00 20.07 774 THR A CA 1
ATOM 5828 C C . THR A 1 748 ? 30.623 27.864 29.386 1.00 21.19 774 THR A C 1
ATOM 5829 O O . THR A 1 748 ? 30.401 26.686 29.649 1.00 20.64 774 THR A O 1
ATOM 5833 N N . ASP A 1 749 ? 29.654 28.731 29.086 1.00 23.51 775 ASP A N 1
ATOM 5834 C CA . ASP A 1 749 ? 28.250 28.362 28.988 1.00 25.31 775 ASP A CA 1
ATOM 5835 C C . ASP A 1 749 ? 27.712 28.482 27.553 1.00 23.23 775 ASP A C 1
ATOM 5836 O O . ASP A 1 749 ? 28.044 29.401 26.828 1.00 22.49 775 ASP A O 1
ATOM 5841 N N . LYS A 1 750 ? 26.871 27.532 27.195 1.00 22.77 776 LYS A N 1
ATOM 5842 C CA . LYS A 1 750 ? 26.158 27.497 25.942 1.00 26.46 776 LYS A CA 1
ATOM 5843 C C . LYS A 1 750 ? 25.312 28.742 25.763 1.00 28.26 776 LYS A C 1
ATOM 5844 O O . LYS A 1 750 ? 24.650 29.205 26.712 1.00 24.17 776 LYS A O 1
ATOM 5850 N N . ASP A 1 751 ? 25.380 29.284 24.553 1.00 30.58 777 ASP A N 1
ATOM 5851 C CA . ASP A 1 751 ? 24.584 30.434 24.103 1.00 36.56 777 ASP A CA 1
ATOM 5852 C C . ASP A 1 751 ? 24.830 31.713 24.873 1.00 35.11 777 ASP A C 1
ATOM 5853 O O . ASP A 1 751 ? 23.974 32.543 24.870 1.00 35.54 777 ASP A O 1
ATOM 5858 N N . ARG A 1 752 ? 25.970 31.911 25.526 1.00 38.71 778 ARG A N 1
ATOM 5859 C CA . ARG A 1 752 ? 26.124 33.137 26.341 1.00 34.57 778 ARG A CA 1
ATOM 5860 C C . ARG A 1 752 ? 26.690 34.221 25.517 1.00 31.33 778 ARG A C 1
ATOM 5861 O O . ARG A 1 752 ? 27.549 33.970 24.702 1.00 30.77 778 ARG A O 1
ATOM 5869 N N . THR A 1 753 ? 26.244 35.445 25.738 1.00 30.21 779 THR A N 1
ATOM 5870 C CA . THR A 1 753 ? 26.809 36.575 24.989 1.00 31.92 779 THR A CA 1
ATOM 5871 C C . THR A 1 753 ? 27.290 37.681 25.880 1.00 29.23 779 THR A C 1
ATOM 5872 O O . THR A 1 753 ? 27.768 38.694 25.389 1.00 29.17 779 THR A O 1
ATOM 5876 N N . SER A 1 754 ? 27.214 37.488 27.184 1.00 28.95 780 SER A N 1
ATOM 5877 C CA . SER A 1 754 ? 27.981 38.322 28.092 1.00 29.83 780 SER A CA 1
ATOM 5878 C C . SER A 1 754 ? 28.648 37.489 29.148 1.00 28.08 780 SER A C 1
ATOM 5879 O O . SER A 1 754 ? 28.371 36.328 29.296 1.00 25.90 780 SER A O 1
ATOM 5882 N N . VAL A 1 755 ? 29.510 38.149 29.894 1.00 29.81 781 VAL A N 1
ATOM 5883 C CA . VAL A 1 755 ? 30.233 37.548 30.962 1.00 31.02 781 VAL A CA 1
ATOM 5884 C C . VAL A 1 755 ? 30.297 38.557 32.099 1.00 29.81 781 VAL A C 1
ATOM 5885 O O . VAL A 1 755 ? 30.434 39.778 31.869 1.00 28.99 781 VAL A O 1
ATOM 5889 N N . ASP A 1 756 ? 30.173 38.055 33.319 1.00 29.26 782 ASP A N 1
ATOM 5890 C CA . ASP A 1 756 ? 30.391 38.867 34.539 1.00 31.14 782 ASP A CA 1
ATOM 5891 C C . ASP A 1 756 ? 31.735 38.562 35.141 1.00 27.53 782 ASP A C 1
ATOM 5892 O O . ASP A 1 756 ? 31.980 37.438 35.505 1.00 30.54 782 ASP A O 1
ATOM 5897 N N . ILE A 1 757 ? 32.616 39.534 35.220 1.00 25.92 783 ILE A N 1
ATOM 5898 C CA . ILE A 1 757 ? 33.927 39.328 35.776 1.00 25.67 783 ILE A CA 1
ATOM 5899 C C . ILE A 1 757 ? 33.987 40.025 37.125 1.00 26.08 783 ILE A C 1
ATOM 5900 O O . ILE A 1 757 ? 33.496 41.162 37.285 1.00 24.73 783 ILE A O 1
ATOM 5905 N N . TRP A 1 758 ? 34.656 39.368 38.080 1.00 22.25 784 TRP A N 1
ATOM 5906 C CA . TRP A 1 758 ? 34.891 39.946 39.385 1.00 21.63 784 TRP A CA 1
ATOM 5907 C C . TRP A 1 758 ? 36.185 40.724 39.289 1.00 22.19 784 TRP A C 1
ATOM 5908 O O . TRP A 1 758 ? 37.230 40.158 38.993 1.00 23.53 784 TRP A O 1
ATOM 5919 N N . ILE A 1 759 ? 36.108 42.024 39.521 1.00 23.85 785 ILE A N 1
ATOM 5920 C CA . ILE A 1 759 ? 37.256 42.901 39.506 1.00 23.65 785 ILE A CA 1
ATOM 5921 C C . ILE A 1 759 ? 37.855 42.887 40.904 1.00 24.49 785 ILE A C 1
ATOM 5922 O O . ILE A 1 759 ? 37.220 43.302 41.833 1.00 25.90 785 ILE A O 1
ATOM 5927 N N . PRO A 1 760 ? 39.082 42.375 41.058 1.00 25.60 786 PRO A N 1
ATOM 5928 C CA . PRO A 1 760 ? 39.608 42.057 42.381 1.00 24.41 786 PRO A CA 1
ATOM 5929 C C . PRO A 1 760 ? 39.859 43.267 43.306 1.00 25.42 786 PRO A C 1
ATOM 5930 O O . PRO A 1 760 ? 39.884 43.106 44.536 1.00 26.57 786 PRO A O 1
ATOM 5934 N N . ASP A 1 761 ? 40.121 44.438 42.731 1.00 23.01 787 ASP A N 1
ATOM 5935 C CA . ASP A 1 761 ? 40.672 45.551 43.502 1.00 23.22 787 ASP A CA 1
ATOM 5936 C C . ASP A 1 761 ? 40.316 46.894 42.864 1.00 22.62 787 ASP A C 1
ATOM 5937 O O . ASP A 1 761 ? 39.481 46.936 41.960 1.00 22.24 787 ASP A O 1
ATOM 5942 N N . SER A 1 762 ? 40.980 47.968 43.300 1.00 22.63 788 SER A N 1
ATOM 5943 C CA . SER A 1 762 ? 40.632 49.352 42.916 1.00 24.59 788 SER A CA 1
ATOM 5944 C C . SER A 1 762 ? 41.464 49.904 41.739 1.00 24.89 788 SER A C 1
ATOM 5945 O O . SER A 1 762 ? 41.350 51.060 41.363 1.00 25.64 788 SER A O 1
ATOM 5948 N N . GLU A 1 763 ? 42.319 49.077 41.166 1.00 24.95 789 GLU A N 1
ATOM 5949 C CA . GLU A 1 763 ? 43.166 49.474 40.053 1.00 23.74 789 GLU A CA 1
ATOM 5950 C C . GLU A 1 763 ? 42.295 49.625 38.829 1.00 21.62 789 GLU A C 1
ATOM 5951 O O . GLU A 1 763 ? 41.156 49.178 38.812 1.00 19.95 789 GLU A O 1
ATOM 5957 N N . VAL A 1 764 ? 42.807 50.319 37.826 1.00 21.56 790 VAL A N 1
ATOM 5958 C CA . VAL A 1 764 ? 42.123 50.448 36.535 1.00 22.17 790 VAL A CA 1
ATOM 5959 C C . VAL A 1 764 ? 42.373 49.189 35.738 1.00 20.24 790 VAL A C 1
ATOM 5960 O O . VAL A 1 764 ? 43.475 48.719 35.728 1.00 20.08 790 VAL A O 1
ATOM 5964 N N . TYR A 1 765 ? 41.334 48.702 35.072 1.00 19.83 791 TYR A N 1
ATOM 5965 C CA . TYR A 1 765 ? 41.367 47.560 34.155 1.00 19.49 791 TYR A CA 1
ATOM 5966 C C . TYR A 1 765 ? 40.827 48.008 32.793 1.00 19.79 791 TYR A C 1
ATOM 5967 O O . TYR A 1 765 ? 39.898 48.790 32.744 1.00 20.00 791 TYR A O 1
ATOM 5976 N N . TYR A 1 766 ? 41.419 47.483 31.716 1.00 19.00 792 TYR A N 1
ATOM 5977 C CA . TYR A 1 766 ? 41.167 47.864 30.324 1.00 19.17 792 TYR A CA 1
ATOM 5978 C C . TYR A 1 766 ? 40.900 46.641 29.494 1.00 18.59 792 TYR A C 1
ATOM 5979 O O . TYR A 1 766 ? 41.573 45.619 29.678 1.00 17.80 792 TYR A O 1
ATOM 5988 N N . ASP A 1 767 ? 39.995 46.736 28.535 1.00 17.49 793 ASP A N 1
ATOM 5989 C CA . ASP A 1 767 ? 39.764 45.597 27.662 1.00 17.65 793 ASP A CA 1
ATOM 5990 C C . ASP A 1 767 ? 41.013 45.405 26.780 1.00 16.43 793 ASP A C 1
ATOM 5991 O O . ASP A 1 767 ? 41.589 46.378 26.268 1.00 17.27 793 ASP A O 1
ATOM 5996 N N . TYR A 1 768 ? 41.482 44.171 26.646 1.00 15.01 794 TYR A N 1
ATOM 5997 C CA . TYR A 1 768 ? 42.705 43.878 25.875 1.00 14.16 794 TYR A CA 1
ATOM 5998 C C . TYR A 1 768 ? 42.632 44.334 24.436 1.00 13.84 794 TYR A C 1
ATOM 5999 O O . TYR A 1 768 ? 43.593 44.803 23.884 1.00 14.47 794 TYR A O 1
ATOM 6008 N N . PHE A 1 769 ? 41.466 44.156 23.843 1.00 14.56 795 PHE A N 1
ATOM 6009 C CA . PHE A 1 769 ? 41.235 44.345 22.423 1.00 14.73 795 PHE A CA 1
ATOM 6010 C C . PHE A 1 769 ? 40.791 45.750 22.086 1.00 15.37 795 PHE A C 1
ATOM 6011 O O . PHE A 1 769 ? 41.174 46.261 21.057 1.00 16.62 795 PHE A O 1
ATOM 6019 N N . THR A 1 770 ? 39.994 46.380 22.928 1.00 15.96 796 THR A N 1
ATOM 6020 C CA . THR A 1 770 ? 39.455 47.700 22.565 1.00 18.80 796 THR A CA 1
ATOM 6021 C C . THR A 1 770 ? 40.048 48.858 23.363 1.00 18.38 796 THR A C 1
ATOM 6022 O O . THR A 1 770 ? 39.840 50.000 22.987 1.00 18.52 796 THR A O 1
ATOM 6026 N N . TYR A 1 771 ? 40.763 48.536 24.445 1.00 17.14 797 TYR A N 1
ATOM 6027 C CA . TYR A 1 771 ? 41.264 49.472 25.451 1.00 16.80 797 TYR A CA 1
ATOM 6028 C C . TYR A 1 771 ? 40.169 50.259 26.154 1.00 17.82 797 TYR A C 1
ATOM 6029 O O . TYR A 1 771 ? 40.473 51.298 26.689 1.00 17.67 797 TYR A O 1
ATOM 6038 N N . ASP A 1 772 ? 38.927 49.775 26.176 1.00 20.16 798 ASP A N 1
ATOM 6039 C CA . ASP A 1 772 ? 37.869 50.422 26.959 1.00 21.80 798 ASP A CA 1
ATOM 6040 C C . ASP A 1 772 ? 38.189 50.279 28.446 1.00 23.66 798 ASP A C 1
ATOM 6041 O O . ASP A 1 772 ? 38.634 49.208 28.874 1.00 22.76 798 ASP A O 1
ATOM 6046 N N . ILE A 1 773 ? 37.943 51.342 29.220 1.00 22.30 799 ILE A N 1
ATOM 6047 C CA . ILE A 1 773 ? 38.122 51.313 30.646 1.00 25.42 799 ILE A CA 1
ATOM 6048 C C . ILE A 1 773 ? 36.965 50.537 31.193 1.00 26.42 799 ILE A C 1
ATOM 6049 O O . ILE A 1 773 ? 35.855 50.857 30.889 1.00 28.43 799 ILE A O 1
ATOM 6054 N N . ILE A 1 774 ? 37.207 49.476 31.937 1.00 28.80 800 ILE A N 1
ATOM 6055 C CA . ILE A 1 774 ? 36.108 48.680 32.496 1.00 32.65 800 ILE A CA 1
ATOM 6056 C C . ILE A 1 774 ? 35.682 49.212 33.876 1.00 38.50 800 ILE A C 1
ATOM 6057 O O . ILE A 1 774 ? 36.537 49.473 34.753 1.00 41.09 800 ILE A O 1
ATOM 6062 N N . SER A 1 775 ? 34.379 49.408 34.077 1.00 41.78 801 SER A N 1
ATOM 6063 C CA . SER A 1 775 ? 33.909 50.328 35.150 1.00 53.20 801 SER A CA 1
ATOM 6064 C C . SER A 1 775 ? 33.351 49.634 36.425 1.00 49.02 801 SER A C 1
ATOM 6065 O O . SER A 1 775 ? 32.688 48.578 36.367 1.00 43.73 801 SER A O 1
ATOM 6068 N N . LYS A 1 778 ? 37.319 50.111 42.222 1.00 60.72 804 LYS A N 1
ATOM 6069 C CA . LYS A 1 778 ? 36.968 49.266 43.366 1.00 64.25 804 LYS A CA 1
ATOM 6070 C C . LYS A 1 778 ? 36.344 47.897 42.951 1.00 66.40 804 LYS A C 1
ATOM 6071 O O . LYS A 1 778 ? 35.707 47.772 41.875 1.00 56.40 804 LYS A O 1
ATOM 6077 N N . SER A 1 779 ? 36.553 46.872 43.788 1.00 62.84 805 SER A N 1
ATOM 6078 C CA . SER A 1 779 ? 36.129 45.479 43.468 1.00 62.24 805 SER A CA 1
ATOM 6079 C C . SER A 1 779 ? 34.584 45.296 43.535 1.00 59.46 805 SER A C 1
ATOM 6080 O O . SER A 1 779 ? 33.895 46.092 44.183 1.00 59.90 805 SER A O 1
ATOM 6083 N N . LYS A 1 780 ? 34.055 44.273 42.849 1.00 51.55 806 LYS A N 1
ATOM 6084 C CA . LYS A 1 780 ? 32.742 44.331 42.208 1.00 44.48 806 LYS A CA 1
ATOM 6085 C C . LYS A 1 780 ? 32.695 43.583 40.884 1.00 37.14 806 LYS A C 1
ATOM 6086 O O . LYS A 1 780 ? 33.705 43.219 40.320 1.00 34.17 806 LYS A O 1
ATOM 6092 N N . THR A 1 781 ? 31.481 43.389 40.403 1.00 32.56 807 THR A N 1
ATOM 6093 C CA . THR A 1 781 ? 31.200 42.615 39.229 1.00 36.00 807 THR A CA 1
ATOM 6094 C C . THR A 1 781 ? 30.975 43.541 38.060 1.00 34.17 807 THR A C 1
ATOM 6095 O O . THR A 1 781 ? 30.207 44.457 38.178 1.00 35.48 807 THR A O 1
ATOM 6099 N N . ALA A 1 782 ? 31.688 43.325 36.952 1.00 31.18 808 ALA A N 1
ATOM 6100 C CA . ALA A 1 782 ? 31.493 44.107 35.743 1.00 29.19 808 ALA A CA 1
ATOM 6101 C C . ALA A 1 782 ? 30.938 43.182 34.748 1.00 28.93 808 ALA A C 1
ATOM 6102 O O . ALA A 1 782 ? 31.451 42.080 34.602 1.00 30.61 808 ALA A O 1
ATOM 6104 N N . THR A 1 783 ? 29.915 43.630 34.039 1.00 30.63 809 THR A N 1
ATOM 6105 C CA . THR A 1 783 ? 29.362 42.904 32.928 1.00 31.36 809 THR A CA 1
ATOM 6106 C C . THR A 1 783 ? 29.937 43.362 31.586 1.00 32.18 809 THR A C 1
ATOM 6107 O O . THR A 1 783 ? 29.962 44.539 31.292 1.00 33.99 809 THR A O 1
ATOM 6111 N N . LEU A 1 784 ? 30.389 42.407 30.781 1.00 31.41 810 LEU A N 1
ATOM 6112 C CA . LEU A 1 784 ? 31.068 42.692 29.535 1.00 32.14 810 LEU A CA 1
ATOM 6113 C C . LEU A 1 784 ? 30.334 41.982 28.403 1.00 31.62 810 LEU A C 1
ATOM 6114 O O . LEU A 1 784 ? 29.713 40.924 28.592 1.00 27.29 810 LEU A O 1
ATOM 6119 N N . ASP A 1 785 ? 30.470 42.552 27.216 1.00 29.95 811 ASP A N 1
ATOM 6120 C CA . ASP A 1 785 ? 29.960 41.966 26.005 1.00 32.61 811 ASP A CA 1
ATOM 6121 C C . ASP A 1 785 ? 30.849 40.795 25.631 1.00 28.19 811 ASP A C 1
ATOM 6122 O O . ASP A 1 785 ? 32.056 40.929 25.633 1.00 26.23 811 ASP A O 1
ATOM 6127 N N . ALA A 1 786 ? 30.253 39.650 25.311 1.00 24.84 812 ALA A N 1
ATOM 6128 C CA . ALA A 1 786 ? 31.071 38.480 25.002 1.00 24.71 812 ALA A CA 1
ATOM 6129 C C . ALA A 1 786 ? 30.396 37.590 24.010 1.00 22.78 812 ALA A C 1
ATOM 6130 O O . ALA A 1 786 ? 30.061 36.468 24.328 1.00 23.77 812 ALA A O 1
ATOM 6132 N N . PRO A 1 787 ? 30.172 38.092 22.790 1.00 21.96 813 PRO A N 1
ATOM 6133 C CA . PRO A 1 787 ? 29.623 37.223 21.773 1.00 22.39 813 PRO A CA 1
ATOM 6134 C C . PRO A 1 787 ? 30.580 36.051 21.446 1.00 20.92 813 PRO A C 1
ATOM 6135 O O . PRO A 1 787 ? 31.643 35.964 22.014 1.00 22.29 813 PRO A O 1
ATOM 6139 N N . LEU A 1 788 ? 30.163 35.138 20.602 1.00 19.67 814 LEU A N 1
ATOM 6140 C CA . LEU A 1 788 ? 30.991 34.002 20.258 1.00 21.35 814 LEU A CA 1
ATOM 6141 C C . LEU A 1 788 ? 32.393 34.389 19.803 1.00 22.22 814 LEU A C 1
ATOM 6142 O O . LEU A 1 788 ? 33.354 33.685 20.145 1.00 20.94 814 LEU A O 1
ATOM 6147 N N . GLU A 1 789 ? 32.518 35.505 19.085 1.00 20.85 815 GLU A N 1
ATOM 6148 C CA . GLU A 1 789 ? 33.800 35.898 18.521 1.00 23.37 815 GLU A CA 1
ATOM 6149 C C . GLU A 1 789 ? 34.698 36.590 19.499 1.00 22.73 815 GLU A C 1
ATOM 6150 O O . GLU A 1 789 ? 35.800 36.928 19.166 1.00 23.19 815 GLU A O 1
ATOM 6156 N N . LYS A 1 790 ? 34.266 36.750 20.728 1.00 23.93 816 LYS A N 1
ATOM 6157 C CA . LYS A 1 790 ? 35.007 37.570 21.641 1.00 25.81 816 LYS A CA 1
ATOM 6158 C C . LYS A 1 790 ? 35.563 36.787 22.838 1.00 22.61 816 LYS A C 1
ATOM 6159 O O . LYS A 1 790 ? 34.863 35.992 23.463 1.00 21.78 816 LYS A O 1
ATOM 6165 N N . ILE A 1 791 ? 36.804 37.094 23.188 1.00 22.71 817 ILE A N 1
ATOM 6166 C CA . ILE A 1 791 ? 37.497 36.543 24.388 1.00 22.72 817 ILE A CA 1
ATOM 6167 C C . ILE A 1 791 ? 37.568 37.581 25.503 1.00 21.63 817 ILE A C 1
ATOM 6168 O O . ILE A 1 791 ? 38.142 38.637 25.306 1.00 22.46 817 ILE A O 1
ATOM 6173 N N . PRO A 1 792 ? 36.951 37.300 26.679 1.00 21.49 818 PRO A N 1
ATOM 6174 C CA . PRO A 1 792 ? 37.064 38.256 27.775 1.00 20.36 818 PRO A CA 1
ATOM 6175 C C . PRO A 1 792 ? 38.426 38.227 28.471 1.00 20.03 818 PRO A C 1
ATOM 6176 O O . PRO A 1 792 ? 38.759 37.299 29.255 1.00 21.63 818 PRO A O 1
ATOM 6180 N N . LEU A 1 793 ? 39.183 39.276 28.207 1.00 17.50 819 LEU A N 1
ATOM 6181 C CA . LEU A 1 793 ? 40.532 39.393 28.632 1.00 17.38 819 LEU A CA 1
ATOM 6182 C C . LEU A 1 793 ? 40.740 40.856 28.975 1.00 17.66 819 LEU A C 1
ATOM 6183 O O . LEU A 1 793 ? 40.594 41.738 28.109 1.00 18.90 819 LEU A O 1
ATOM 6188 N N . LEU A 1 794 ? 41.104 41.134 30.222 1.00 17.79 820 LEU A N 1
ATOM 6189 C CA . LEU A 1 794 ? 41.362 42.490 30.640 1.00 16.36 820 LEU A CA 1
ATOM 6190 C C . LEU A 1 794 ? 42.807 42.690 30.980 1.00 16.66 820 LEU A C 1
ATOM 6191 O O . LEU A 1 794 ? 43.518 41.726 31.299 1.00 16.86 820 LEU A O 1
ATOM 6196 N N . MET A 1 795 ? 43.233 43.952 30.947 1.00 16.53 821 MET A N 1
ATOM 6197 C CA . MET A 1 795 ? 44.558 44.370 31.378 1.00 17.23 821 MET A CA 1
ATOM 6198 C C . MET A 1 795 ? 44.464 45.193 32.650 1.00 17.75 821 MET A C 1
ATOM 6199 O O . MET A 1 795 ? 43.819 46.225 32.652 1.00 19.08 821 MET A O 1
ATOM 6204 N N . ARG A 1 796 ? 45.123 44.747 33.718 1.00 18.04 822 ARG A N 1
ATOM 6205 C CA . ARG A 1 796 ? 45.310 45.530 34.928 1.00 18.06 822 ARG A CA 1
ATOM 6206 C C . ARG A 1 796 ? 46.411 46.575 34.791 1.00 18.68 822 ARG A C 1
ATOM 6207 O O . ARG A 1 796 ? 47.542 46.277 34.365 1.00 19.40 822 ARG A O 1
ATOM 6215 N N . GLY A 1 797 ? 46.077 47.787 35.221 1.00 18.82 823 GLY A N 1
ATOM 6216 C CA . GLY A 1 797 ? 47.030 48.839 35.442 1.00 19.58 823 GLY A CA 1
ATOM 6217 C C . GLY A 1 797 ? 48.162 48.426 36.326 1.00 18.62 823 GLY A C 1
ATOM 6218 O O . GLY A 1 797 ? 47.981 47.674 37.270 1.00 20.43 823 GLY A O 1
ATOM 6219 N N . GLY A 1 798 ? 49.329 48.947 36.022 1.00 18.06 824 GLY A N 1
ATOM 6220 C CA . GLY A 1 798 ? 50.492 48.735 36.845 1.00 18.00 824 GLY A CA 1
ATOM 6221 C C . GLY A 1 798 ? 51.441 47.710 36.255 1.00 17.93 824 GLY A C 1
ATOM 6222 O O . GLY A 1 798 ? 52.412 47.365 36.911 1.00 16.08 824 GLY A O 1
ATOM 6223 N N . HIS A 1 799 ? 51.201 47.245 35.016 1.00 15.98 825 HIS A N 1
ATOM 6224 C CA . HIS A 1 799 ? 52.021 46.181 34.459 1.00 16.19 825 HIS A CA 1
ATOM 6225 C C . HIS A 1 799 ? 52.614 46.482 33.104 1.00 15.65 825 HIS A C 1
ATOM 6226 O O . HIS A 1 799 ? 52.050 47.240 32.324 1.00 16.61 825 HIS A O 1
ATOM 6233 N N . VAL A 1 800 ? 53.720 45.818 32.814 1.00 15.91 826 VAL A N 1
ATOM 6234 C CA . VAL A 1 800 ? 54.309 45.761 31.462 1.00 17.03 826 VAL A CA 1
ATOM 6235 C C . VAL A 1 800 ? 54.339 44.318 31.020 1.00 16.66 826 VAL A C 1
ATOM 6236 O O . VAL A 1 800 ? 54.830 43.465 31.777 1.00 15.48 826 VAL A O 1
ATOM 6240 N N . PHE A 1 801 ? 53.832 44.038 29.810 1.00 15.13 827 PHE A N 1
ATOM 6241 C CA . PHE A 1 801 ? 54.104 42.731 29.200 1.00 15.04 827 PHE A CA 1
ATOM 6242 C C . PHE A 1 801 ? 54.542 42.821 27.735 1.00 14.56 827 PHE A C 1
ATOM 6243 O O . PHE A 1 801 ? 54.278 43.776 27.021 1.00 12.95 827 PHE A O 1
ATOM 6251 N N . ALA A 1 802 ? 55.237 41.786 27.308 1.00 14.00 828 ALA A N 1
ATOM 6252 C CA . ALA A 1 802 ? 55.759 41.699 25.970 1.00 13.94 828 ALA A CA 1
ATOM 6253 C C . ALA A 1 802 ? 54.908 40.749 25.136 1.00 14.12 828 ALA A C 1
ATOM 6254 O O . ALA A 1 802 ? 54.409 39.697 25.626 1.00 14.24 828 ALA A O 1
ATOM 6256 N N . ARG A 1 803 ? 54.820 41.071 23.857 1.00 14.09 829 ARG A N 1
ATOM 6257 C CA . ARG A 1 803 ? 54.209 40.189 22.888 1.00 14.79 829 ARG A CA 1
ATOM 6258 C C . ARG A 1 803 ? 54.925 40.339 21.547 1.00 16.00 829 ARG A C 1
ATOM 6259 O O . ARG A 1 803 ? 55.788 41.219 21.373 1.00 13.98 829 ARG A O 1
ATOM 6267 N N . ARG A 1 804 ? 54.594 39.427 20.633 1.00 15.78 830 ARG A N 1
ATOM 6268 C CA . ARG A 1 804 ? 55.059 39.498 19.260 1.00 17.33 830 ARG A CA 1
ATOM 6269 C C . ARG A 1 804 ? 53.845 39.658 18.322 1.00 17.01 830 ARG A C 1
ATOM 6270 O O . ARG A 1 804 ? 52.970 38.823 18.327 1.00 15.70 830 ARG A O 1
ATOM 6278 N N . ASP A 1 805 ? 53.768 40.771 17.599 1.00 17.00 831 ASP A N 1
ATOM 6279 C CA . ASP A 1 805 ? 52.566 41.086 16.811 1.00 18.62 831 ASP A CA 1
ATOM 6280 C C . ASP A 1 805 ? 52.506 40.395 15.437 1.00 18.67 831 ASP A C 1
ATOM 6281 O O . ASP A 1 805 ? 51.436 40.272 14.882 1.00 19.63 831 ASP A O 1
ATOM 6286 N N . ILE A 1 806 ? 53.648 39.993 14.879 1.00 18.12 832 ILE A N 1
ATOM 6287 C CA . ILE A 1 806 ? 53.693 39.386 13.567 1.00 18.11 832 ILE A CA 1
ATOM 6288 C C . ILE A 1 806 ? 53.249 37.929 13.675 1.00 18.16 832 ILE A C 1
ATOM 6289 O O . ILE A 1 806 ? 53.871 37.148 14.401 1.00 17.76 832 ILE A O 1
ATOM 6294 N N . PRO A 1 807 ? 52.169 37.544 12.943 1.00 17.72 833 PRO A N 1
ATOM 6295 C CA . PRO A 1 807 ? 51.820 36.137 12.946 1.00 16.19 833 PRO A CA 1
ATOM 6296 C C . PRO A 1 807 ? 52.781 35.315 12.113 1.00 16.37 833 PRO A C 1
ATOM 6297 O O . PRO A 1 807 ? 53.359 35.813 11.101 1.00 15.63 833 PRO A O 1
ATOM 6301 N N . ARG A 1 808 ? 52.932 34.057 12.516 1.00 14.30 834 ARG A N 1
ATOM 6302 C CA . ARG A 1 808 ? 53.794 33.152 11.837 1.00 14.04 834 ARG A CA 1
ATOM 6303 C C . ARG A 1 808 ? 53.198 31.789 11.876 1.00 13.67 834 ARG A C 1
ATOM 6304 O O . ARG A 1 808 ? 52.262 31.548 12.612 1.00 14.14 834 ARG A O 1
ATOM 6312 N N . ARG A 1 809 ? 53.747 30.875 11.104 1.00 14.05 835 ARG A N 1
ATOM 6313 C CA . ARG A 1 809 ? 53.159 29.528 11.002 1.00 14.38 835 ARG A CA 1
ATOM 6314 C C . ARG A 1 809 ? 53.463 28.634 12.216 1.00 14.58 835 ARG A C 1
ATOM 6315 O O . ARG A 1 809 ? 52.770 27.634 12.443 1.00 14.66 835 ARG A O 1
ATOM 6323 N N . SER A 1 810 ? 54.478 28.995 12.992 1.00 14.66 836 SER A N 1
ATOM 6324 C CA . SER A 1 810 ? 54.838 28.245 14.183 1.00 14.42 836 SER A CA 1
ATOM 6325 C C . SER A 1 810 ? 55.735 29.088 15.087 1.00 14.83 836 SER A C 1
ATOM 6326 O O . SER A 1 810 ? 56.226 30.142 14.684 1.00 13.88 836 SER A O 1
ATOM 6329 N N . SER A 1 811 ? 55.954 28.626 16.310 1.00 15.17 837 SER A N 1
ATOM 6330 C CA . SER A 1 811 ? 56.693 29.438 17.279 1.00 16.55 837 SER A CA 1
ATOM 6331 C C . SER A 1 811 ? 58.173 29.567 16.853 1.00 16.53 837 SER A C 1
ATOM 6332 O O . SER A 1 811 ? 58.774 30.638 17.011 1.00 16.52 837 SER A O 1
ATOM 6335 N N . ALA A 1 812 ? 58.721 28.549 16.205 1.00 15.42 838 ALA A N 1
ATOM 6336 C CA . ALA A 1 812 ? 60.096 28.647 15.729 1.00 16.23 838 ALA A CA 1
ATOM 6337 C C . ALA A 1 812 ? 60.333 29.788 14.699 1.00 16.22 838 ALA A C 1
ATOM 6338 O O . ALA A 1 812 ? 61.379 30.407 14.689 1.00 17.90 838 ALA A O 1
ATOM 6340 N N . LEU A 1 813 ? 59.343 30.067 13.858 1.00 16.20 839 LEU A N 1
ATOM 6341 C CA . LEU A 1 813 ? 59.442 31.074 12.814 1.00 16.69 839 LEU A CA 1
ATOM 6342 C C . LEU A 1 813 ? 59.251 32.460 13.384 1.00 17.03 839 LEU A C 1
ATOM 6343 O O . LEU A 1 813 ? 59.357 33.418 12.664 1.00 16.25 839 LEU A O 1
ATOM 6348 N N . MET A 1 814 ? 58.988 32.542 14.694 1.00 17.76 840 MET A N 1
ATOM 6349 C CA . MET A 1 814 ? 58.898 33.799 15.431 1.00 18.05 840 MET A CA 1
ATOM 6350 C C . MET A 1 814 ? 60.212 34.203 16.086 1.00 18.01 840 MET A C 1
ATOM 6351 O O . MET A 1 814 ? 60.340 35.353 16.542 1.00 17.03 840 MET A O 1
ATOM 6356 N N . LYS A 1 815 ? 61.152 33.266 16.146 1.00 19.44 841 LYS A N 1
ATOM 6357 C CA . LYS A 1 815 ? 62.344 33.359 17.022 1.00 21.22 841 LYS A CA 1
ATOM 6358 C C . LYS A 1 815 ? 63.099 34.644 16.807 1.00 20.72 841 LYS A C 1
ATOM 6359 O O . LYS A 1 815 ? 63.653 35.170 17.741 1.00 21.57 841 LYS A O 1
ATOM 6365 N N . TRP A 1 816 ? 63.125 35.159 15.581 1.00 20.18 842 TRP A N 1
ATOM 6366 C CA . TRP A 1 816 ? 63.934 36.334 15.296 1.00 20.98 842 TRP A CA 1
ATOM 6367 C C . TRP A 1 816 ? 63.132 37.605 15.085 1.00 19.57 842 TRP A C 1
ATOM 6368 O O . TRP A 1 816 ? 63.692 38.616 14.683 1.00 19.77 842 TRP A O 1
ATOM 6379 N N . ASP A 1 817 ? 61.860 37.599 15.467 1.00 19.09 843 ASP A N 1
ATOM 6380 C CA . ASP A 1 817 ? 60.992 38.755 15.233 1.00 17.85 843 ASP A CA 1
ATOM 6381 C C . ASP A 1 817 ? 61.038 39.763 16.368 1.00 17.45 843 ASP A C 1
ATOM 6382 O O . ASP A 1 817 ? 61.314 39.414 17.482 1.00 16.76 843 ASP A O 1
ATOM 6387 N N . PRO A 1 818 ? 60.666 41.022 16.091 1.00 17.64 844 PRO A N 1
ATOM 6388 C CA . PRO A 1 818 ? 60.751 42.034 17.120 1.00 17.85 844 PRO A CA 1
ATOM 6389 C C . PRO A 1 818 ? 59.621 41.962 18.105 1.00 17.53 844 PRO A C 1
ATOM 6390 O O . PRO A 1 818 ? 58.539 41.478 17.768 1.00 17.71 844 PRO A O 1
ATOM 6394 N N . TYR A 1 819 ? 59.872 42.515 19.293 1.00 16.57 845 TYR A N 1
ATOM 6395 C CA . TYR A 1 819 ? 58.920 42.573 20.363 1.00 15.59 845 TYR A CA 1
ATOM 6396 C C . TYR A 1 819 ? 58.188 43.881 20.418 1.00 15.83 845 TYR A C 1
ATOM 6397 O O . TYR A 1 819 ? 58.743 44.931 20.091 1.00 15.91 845 TYR A O 1
ATOM 6406 N N . THR A 1 820 ? 56.955 43.802 20.913 1.00 14.79 846 THR A N 1
ATOM 6407 C CA . THR A 1 820 ? 56.162 44.943 21.315 1.00 15.43 846 THR A CA 1
ATOM 6408 C C . THR A 1 820 ? 56.070 44.853 22.838 1.00 16.42 846 THR A C 1
ATOM 6409 O O . THR A 1 820 ? 55.782 43.777 23.372 1.00 15.82 846 THR A O 1
ATOM 6413 N N . LEU A 1 821 ? 56.299 45.974 23.532 1.00 16.10 847 LEU A N 1
ATOM 6414 C CA . LEU A 1 821 ? 55.981 46.099 24.959 1.00 16.43 847 LEU A CA 1
ATOM 6415 C C . LEU A 1 821 ? 54.700 46.834 25.139 1.00 16.54 847 LEU A C 1
ATOM 6416 O O . LEU A 1 821 ? 54.511 47.932 24.570 1.00 17.72 847 LEU A O 1
ATOM 6421 N N . VAL A 1 822 ? 53.827 46.280 25.965 1.00 15.62 848 VAL A N 1
ATOM 6422 C CA . VAL A 1 822 ? 52.596 46.952 26.283 1.00 15.96 848 VAL A CA 1
ATOM 6423 C C . VAL A 1 822 ? 52.696 47.424 27.748 1.00 17.83 848 VAL A C 1
ATOM 6424 O O . VAL A 1 822 ? 52.983 46.614 28.651 1.00 18.01 848 VAL A O 1
ATOM 6428 N N . VAL A 1 823 ? 52.533 48.739 27.958 1.00 16.07 849 VAL A N 1
ATOM 6429 C CA . VAL A 1 823 ? 52.769 49.358 29.219 1.00 16.54 849 VAL A CA 1
ATOM 6430 C C . VAL A 1 823 ? 51.396 49.817 29.665 1.00 17.27 849 VAL A C 1
ATOM 6431 O O . VAL A 1 823 ? 50.815 50.701 29.035 1.00 17.57 849 VAL A O 1
ATOM 6435 N N . VAL A 1 824 ? 50.875 49.242 30.740 1.00 17.68 850 VAL A N 1
ATOM 6436 C CA . VAL A 1 824 ? 49.517 49.504 31.121 1.00 19.62 850 VAL A CA 1
ATOM 6437 C C . VAL A 1 824 ? 49.516 50.342 32.386 1.00 20.74 850 VAL A C 1
ATOM 6438 O O . VAL A 1 824 ? 49.949 49.882 33.457 1.00 23.64 850 VAL A O 1
ATOM 6442 N N . LEU A 1 825 ? 49.040 51.572 32.295 1.00 22.23 851 LEU A N 1
ATOM 6443 C CA . LEU A 1 825 ? 49.166 52.482 33.406 1.00 23.06 851 LEU A CA 1
ATOM 6444 C C . LEU A 1 825 ? 47.909 52.553 34.224 1.00 24.80 851 LEU A C 1
ATOM 6445 O O . LEU A 1 825 ? 46.800 52.714 33.715 1.00 25.62 851 LEU A O 1
ATOM 6450 N N . GLY A 1 826 ? 48.101 52.564 35.523 1.00 30.91 852 GLY A N 1
ATOM 6451 C CA . GLY A 1 826 ? 46.981 52.657 36.435 1.00 34.85 852 GLY A CA 1
ATOM 6452 C C . GLY A 1 826 ? 46.861 53.986 37.161 1.00 38.58 852 GLY A C 1
ATOM 6453 O O . GLY A 1 826 ? 47.286 55.054 36.674 1.00 36.80 852 GLY A O 1
ATOM 6454 N N . ASN A 1 827 ? 46.271 53.888 38.344 1.00 38.48 853 ASN A N 1
ATOM 6455 C CA . ASN A 1 827 ? 46.056 55.017 39.198 1.00 42.85 853 ASN A CA 1
ATOM 6456 C C . ASN A 1 827 ? 47.341 55.805 39.490 1.00 44.40 853 ASN A C 1
ATOM 6457 O O . ASN A 1 827 ? 47.299 57.021 39.509 1.00 49.32 853 ASN A O 1
ATOM 6462 N N . ASP A 1 828 ? 48.478 55.117 39.634 1.00 43.97 854 ASP A N 1
ATOM 6463 C CA . ASP A 1 828 ? 49.739 55.734 40.091 1.00 44.47 854 ASP A CA 1
ATOM 6464 C C . ASP A 1 828 ? 50.729 56.192 39.001 1.00 39.50 854 ASP A C 1
ATOM 6465 O O . ASP A 1 828 ? 51.850 56.625 39.319 1.00 32.33 854 ASP A O 1
ATOM 6470 N N . ARG A 1 829 ? 50.357 56.044 37.732 1.00 37.50 855 ARG A N 1
ATOM 6471 C CA . ARG A 1 829 ? 51.292 56.237 36.602 1.00 37.14 855 ARG A CA 1
ATOM 6472 C C . ARG A 1 829 ? 52.584 55.409 36.676 1.00 31.50 855 ARG A C 1
ATOM 6473 O O . ARG A 1 829 ? 53.619 55.816 36.176 1.00 30.44 855 ARG A O 1
ATOM 6481 N N . LYS A 1 830 ? 52.519 54.239 37.285 1.00 30.22 856 LYS A N 1
ATOM 6482 C CA . LYS A 1 830 ? 53.674 53.372 37.395 1.00 30.17 856 LYS A CA 1
ATOM 6483 C C . LYS A 1 830 ? 53.322 52.013 36.797 1.00 25.94 856 LYS A C 1
ATOM 6484 O O . LYS A 1 830 ? 52.177 51.604 36.793 1.00 22.14 856 LYS A O 1
ATOM 6490 N N . ALA A 1 831 ? 54.324 51.301 36.326 1.00 23.73 857 ALA A N 1
ATOM 6491 C CA . ALA A 1 831 ? 54.124 49.940 35.917 1.00 22.40 857 ALA A CA 1
ATOM 6492 C C . ALA A 1 831 ? 55.420 49.205 35.961 1.00 22.02 857 ALA A C 1
ATOM 6493 O O . ALA A 1 831 ? 56.490 49.803 35.828 1.00 20.56 857 ALA A O 1
ATOM 6495 N N . GLU A 1 832 ? 55.331 47.901 36.091 1.00 22.18 858 GLU A N 1
ATOM 6496 C CA . GLU A 1 832 ? 56.527 47.086 36.100 1.00 24.31 858 GLU A CA 1
ATOM 6497 C C . GLU A 1 832 ? 56.238 45.733 35.417 1.00 21.77 858 GLU A C 1
ATOM 6498 O O . GLU A 1 832 ? 55.107 45.277 35.452 1.00 20.22 858 GLU A O 1
ATOM 6504 N N . GLY A 1 833 ? 57.229 45.111 34.784 1.00 17.59 859 GLY A N 1
ATOM 6505 C CA . GLY A 1 833 ? 57.053 43.765 34.322 1.00 17.43 859 GLY A CA 1
ATOM 6506 C C . GLY A 1 833 ? 58.365 43.218 33.847 1.00 16.77 859 GLY A C 1
ATOM 6507 O O . GLY A 1 833 ? 59.401 43.828 34.095 1.00 15.77 859 GLY A O 1
ATOM 6508 N N . ASP A 1 834 ? 58.331 42.088 33.146 1.00 17.66 860 ASP A N 1
ATOM 6509 C CA . ASP A 1 834 ? 59.560 41.429 32.705 1.00 18.28 860 ASP A CA 1
ATOM 6510 C C . ASP A 1 834 ? 59.448 40.476 31.536 1.00 17.23 860 ASP A C 1
ATOM 6511 O O . ASP A 1 834 ? 58.375 40.113 31.114 1.00 19.71 860 ASP A O 1
ATOM 6516 N N . LEU A 1 835 ? 60.595 40.054 31.022 1.00 16.65 861 LEU A N 1
ATOM 6517 C CA . LEU A 1 835 ? 60.657 39.266 29.825 1.00 16.39 861 LEU A CA 1
ATOM 6518 C C . LEU A 1 835 ? 61.881 38.403 29.882 1.00 16.27 861 LEU A C 1
ATOM 6519 O O . LEU A 1 835 ? 62.961 38.944 30.011 1.00 18.07 861 LEU A O 1
ATOM 6524 N N . TYR A 1 836 ? 61.698 37.078 29.795 1.00 14.03 862 TYR A N 1
ATOM 6525 C CA . TYR A 1 836 ? 62.765 36.117 29.802 1.00 13.27 862 TYR A CA 1
ATOM 6526 C C . TYR A 1 836 ? 62.839 35.451 28.422 1.00 14.85 862 TYR A C 1
ATOM 6527 O O . TYR A 1 836 ? 61.828 35.016 27.905 1.00 14.41 862 TYR A O 1
ATOM 6536 N N . VAL A 1 837 ? 64.050 35.342 27.852 1.00 16.64 863 VAL A N 1
ATOM 6537 C CA . VAL A 1 837 ? 64.271 34.697 26.569 1.00 17.59 863 VAL A CA 1
ATOM 6538 C C . VAL A 1 837 ? 65.542 33.875 26.657 1.00 16.30 863 VAL A C 1
ATOM 6539 O O . VAL A 1 837 ? 66.501 34.298 27.240 1.00 15.22 863 VAL A O 1
ATOM 6543 N N . ASP A 1 838 ? 65.562 32.739 25.993 1.00 15.85 864 ASP A N 1
ATOM 6544 C CA . ASP A 1 838 ? 66.762 31.938 25.875 1.00 15.84 864 ASP A CA 1
ATOM 6545 C C . ASP A 1 838 ? 66.590 31.059 24.649 1.00 16.13 864 ASP A C 1
ATOM 6546 O O . ASP A 1 838 ? 65.727 31.332 23.856 1.00 15.62 864 ASP A O 1
ATOM 6551 N N . ASP A 1 839 ? 67.372 30.005 24.462 1.00 17.16 865 ASP A N 1
ATOM 6552 C CA . ASP A 1 839 ? 67.371 29.335 23.171 1.00 18.12 865 ASP A CA 1
ATOM 6553 C C . ASP A 1 839 ? 66.259 28.308 23.099 1.00 16.55 865 ASP A C 1
ATOM 6554 O O . ASP A 1 839 ? 66.045 27.709 22.076 1.00 14.89 865 ASP A O 1
ATOM 6559 N N . GLY A 1 840 ? 65.577 28.104 24.220 1.00 15.57 866 GLY A N 1
ATOM 6560 C CA . GLY A 1 840 ? 64.360 27.294 24.268 1.00 15.30 866 GLY A CA 1
ATOM 6561 C C . GLY A 1 840 ? 64.593 25.769 24.274 1.00 16.50 866 GLY A C 1
ATOM 6562 O O . GLY A 1 840 ? 63.622 25.006 24.271 1.00 17.06 866 GLY A O 1
ATOM 6563 N N . ASP A 1 841 ? 65.854 25.322 24.283 1.00 17.53 867 ASP A N 1
ATOM 6564 C CA . ASP A 1 841 ? 66.225 23.948 23.920 1.00 18.47 867 ASP A CA 1
ATOM 6565 C C . ASP A 1 841 ? 67.352 23.359 24.762 1.00 17.73 867 ASP A C 1
ATOM 6566 O O . ASP A 1 841 ? 67.328 22.195 25.114 1.00 17.44 867 ASP A O 1
ATOM 6571 N N . SER A 1 842 ? 68.356 24.148 25.039 1.00 17.80 868 SER A N 1
ATOM 6572 C CA . SER A 1 842 ? 69.562 23.664 25.677 1.00 17.95 868 SER A CA 1
ATOM 6573 C C . SER A 1 842 ? 69.493 23.866 27.206 1.00 17.73 868 SER A C 1
ATOM 6574 O O . SER A 1 842 ? 68.537 24.426 27.714 1.00 16.51 868 SER A O 1
ATOM 6577 N N . PHE A 1 843 ? 70.541 23.438 27.924 1.00 18.96 869 PHE A N 1
ATOM 6578 C CA . PHE A 1 843 ? 70.725 23.811 29.319 1.00 19.03 869 PHE A CA 1
ATOM 6579 C C . PHE A 1 843 ? 71.710 24.936 29.478 1.00 19.59 869 PHE A C 1
ATOM 6580 O O . PHE A 1 843 ? 72.161 25.208 30.596 1.00 18.25 869 PHE A O 1
ATOM 6588 N N . ASP A 1 844 ? 72.011 25.647 28.388 1.00 20.05 870 ASP A N 1
ATOM 6589 C CA . ASP A 1 844 ? 72.893 26.853 28.517 1.00 20.86 870 ASP A CA 1
ATOM 6590 C C . ASP A 1 844 ? 72.403 27.929 29.454 1.00 21.68 870 ASP A C 1
ATOM 6591 O O . ASP A 1 844 ? 73.218 28.719 29.917 1.00 25.06 870 ASP A O 1
ATOM 6596 N N . TYR A 1 845 ? 71.104 28.003 29.710 1.00 20.07 871 TYR A N 1
ATOM 6597 C CA . TYR A 1 845 ? 70.578 28.922 30.713 1.00 21.09 871 TYR A CA 1
ATOM 6598 C C . TYR A 1 845 ? 71.233 28.739 32.117 1.00 23.81 871 TYR A C 1
ATOM 6599 O O . TYR A 1 845 ? 71.256 29.674 32.935 1.00 23.02 871 TYR A O 1
ATOM 6608 N N . GLU A 1 846 ? 71.736 27.531 32.387 1.00 24.75 872 GLU A N 1
ATOM 6609 C CA . GLU A 1 846 ? 72.385 27.227 33.663 1.00 27.41 872 GLU A CA 1
ATOM 6610 C C . GLU A 1 846 ? 73.672 28.022 33.840 1.00 27.95 872 GLU A C 1
ATOM 6611 O O . GLU A 1 846 ? 74.006 28.411 34.927 1.00 27.43 872 GLU A O 1
ATOM 6617 N N . LYS A 1 847 ? 74.347 28.282 32.732 1.00 28.43 873 LYS A N 1
ATOM 6618 C CA . LYS A 1 847 ? 75.549 29.097 32.690 1.00 29.37 873 LYS A CA 1
ATOM 6619 C C . LYS A 1 847 ? 75.301 30.540 32.304 1.00 26.46 873 LYS A C 1
ATOM 6620 O O . LYS A 1 847 ? 76.154 31.161 31.784 1.00 30.08 873 LYS A O 1
ATOM 6626 N N . GLY A 1 848 ? 74.132 31.077 32.526 1.00 25.50 874 GLY A N 1
ATOM 6627 C CA . GLY A 1 848 ? 73.885 32.483 32.216 1.00 23.92 874 GLY A CA 1
ATOM 6628 C C . GLY A 1 848 ? 73.507 32.840 30.772 1.00 22.90 874 GLY A C 1
ATOM 6629 O O . GLY A 1 848 ? 73.352 34.013 30.475 1.00 23.37 874 GLY A O 1
ATOM 6630 N N . GLN A 1 849 ? 73.317 31.871 29.880 1.00 20.47 875 GLN A N 1
ATOM 6631 C CA . GLN A 1 849 ? 73.052 32.202 28.485 1.00 20.78 875 GLN A CA 1
ATOM 6632 C C . GLN A 1 849 ? 71.564 32.495 28.269 1.00 19.07 875 GLN A C 1
ATOM 6633 O O . GLN A 1 849 ? 70.831 31.680 27.708 1.00 20.65 875 GLN A O 1
ATOM 6639 N N . TYR A 1 850 ? 71.132 33.650 28.738 1.00 17.35 876 TYR A N 1
ATOM 6640 C CA . TYR A 1 850 ? 69.779 34.059 28.584 1.00 17.09 876 TYR A CA 1
ATOM 6641 C C . TYR A 1 850 ? 69.626 35.550 28.725 1.00 17.87 876 TYR A C 1
ATOM 6642 O O . TYR A 1 850 ? 70.497 36.192 29.239 1.00 18.39 876 TYR A O 1
ATOM 6651 N N . ILE A 1 851 ? 68.476 36.091 28.340 1.00 17.28 877 ILE A N 1
ATOM 6652 C CA . ILE A 1 851 ? 68.167 37.476 28.576 1.00 17.40 877 ILE A CA 1
ATOM 6653 C C . ILE A 1 851 ? 66.988 37.534 29.502 1.00 17.46 877 ILE A C 1
ATOM 6654 O O . ILE A 1 851 ? 66.034 36.829 29.285 1.00 18.29 877 ILE A O 1
ATOM 6659 N N . HIS A 1 852 ? 67.038 38.326 30.562 1.00 17.22 878 HIS A N 1
ATOM 6660 C CA . HIS A 1 852 ? 65.863 38.478 31.423 1.00 17.13 878 HIS A CA 1
ATOM 6661 C C . HIS A 1 852 ? 65.804 39.930 31.747 1.00 16.53 878 HIS A C 1
ATOM 6662 O O . HIS A 1 852 ? 66.727 40.421 32.366 1.00 15.05 878 HIS A O 1
ATOM 6669 N N . ARG A 1 853 ? 64.776 40.627 31.277 1.00 15.59 879 ARG A N 1
ATOM 6670 C CA . ARG A 1 853 ? 64.729 42.066 31.415 1.00 17.36 879 ARG A CA 1
ATOM 6671 C C . ARG A 1 853 ? 63.677 42.404 32.442 1.00 18.33 879 ARG A C 1
ATOM 6672 O O . ARG A 1 853 ? 62.631 41.775 32.444 1.00 18.95 879 ARG A O 1
ATOM 6680 N N . ARG A 1 854 ? 63.932 43.417 33.268 1.00 16.61 880 ARG A N 1
ATOM 6681 C CA . ARG A 1 854 ? 62.912 44.024 34.092 1.00 17.85 880 ARG A CA 1
ATOM 6682 C C . ARG A 1 854 ? 62.587 45.373 33.525 1.00 17.34 880 ARG A C 1
ATOM 6683 O O . ARG A 1 854 ? 63.492 46.117 33.223 1.00 15.79 880 ARG A O 1
ATOM 6691 N N . PHE A 1 855 ? 61.306 45.664 33.358 1.00 17.68 881 PHE A N 1
ATOM 6692 C CA . PHE A 1 855 ? 60.886 46.895 32.740 1.00 18.03 881 PHE A CA 1
ATOM 6693 C C . PHE A 1 855 ? 60.173 47.719 33.801 1.00 19.01 881 PHE A C 1
ATOM 6694 O O . PHE A 1 855 ? 59.311 47.232 34.493 1.00 19.67 881 PHE A O 1
ATOM 6702 N N . ILE A 1 856 ? 60.519 48.992 33.914 1.00 18.85 882 ILE A N 1
ATOM 6703 C CA . ILE A 1 856 ? 59.897 49.832 34.905 1.00 19.57 882 ILE A CA 1
ATOM 6704 C C . ILE A 1 856 ? 59.478 51.138 34.255 1.00 18.82 882 ILE A C 1
ATOM 6705 O O . ILE A 1 856 ? 60.255 51.795 33.605 1.00 17.30 882 ILE A O 1
ATOM 6710 N N . PHE A 1 857 ? 58.226 51.497 34.436 1.00 19.95 883 PHE A N 1
ATOM 6711 C CA . PHE A 1 857 ? 57.777 52.784 34.061 1.00 22.41 883 PHE A CA 1
ATOM 6712 C C . PHE A 1 857 ? 57.485 53.540 35.318 1.00 23.70 883 PHE A C 1
ATOM 6713 O O . PHE A 1 857 ? 56.704 53.056 36.165 1.00 23.09 883 PHE A O 1
ATOM 6721 N N . ASP A 1 858 ? 58.064 54.739 35.383 1.00 25.31 884 ASP A N 1
ATOM 6722 C CA . ASP A 1 858 ? 57.832 55.699 36.448 1.00 27.80 884 ASP A CA 1
ATOM 6723 C C . ASP A 1 858 ? 58.194 57.101 35.960 1.00 29.02 884 ASP A C 1
ATOM 6724 O O . ASP A 1 858 ? 59.244 57.268 35.335 1.00 27.08 884 ASP A O 1
ATOM 6729 N N . ALA A 1 859 ? 57.330 58.076 36.249 1.00 33.66 885 ALA A N 1
ATOM 6730 C CA . ALA A 1 859 ? 57.622 59.499 36.021 1.00 34.89 885 ALA A CA 1
ATOM 6731 C C . ALA A 1 859 ? 58.124 59.659 34.587 1.00 35.87 885 ALA A C 1
ATOM 6732 O O . ALA A 1 859 ? 59.330 59.949 34.360 1.00 31.28 885 ALA A O 1
ATOM 6734 N N . ASN A 1 860 ? 57.232 59.395 33.627 1.00 30.82 886 ASN A N 1
ATOM 6735 C CA . ASN A 1 860 ? 57.561 59.593 32.215 1.00 31.51 886 ASN A CA 1
ATOM 6736 C C . ASN A 1 860 ? 58.796 58.907 31.674 1.00 27.92 886 ASN A C 1
ATOM 6737 O O . ASN A 1 860 ? 59.277 59.293 30.617 1.00 30.17 886 ASN A O 1
ATOM 6742 N N . THR A 1 861 ? 59.303 57.894 32.354 1.00 26.36 887 THR A N 1
ATOM 6743 C CA . THR A 1 861 ? 60.517 57.211 31.913 1.00 26.53 887 THR A CA 1
ATOM 6744 C C . THR A 1 861 ? 60.242 55.713 31.945 1.00 24.35 887 THR A C 1
ATOM 6745 O O . THR A 1 861 ? 59.665 55.206 32.904 1.00 24.22 887 THR A O 1
ATOM 6749 N N . LEU A 1 862 ? 60.622 55.020 30.877 1.00 23.17 888 LEU A N 1
ATOM 6750 C CA . LEU A 1 862 ? 60.588 53.561 30.850 1.00 22.40 888 LEU A CA 1
ATOM 6751 C C . LEU A 1 862 ? 61.996 53.033 30.790 1.00 20.92 888 LEU A C 1
ATOM 6752 O O . LEU A 1 862 ? 62.751 53.427 29.939 1.00 20.81 888 LEU A O 1
ATOM 6757 N N . THR A 1 863 ? 62.351 52.117 31.675 1.00 20.11 889 THR A N 1
ATOM 6758 C CA . THR A 1 863 ? 63.716 51.570 31.661 1.00 20.67 889 THR A CA 1
ATOM 6759 C C . THR A 1 863 ? 63.709 50.059 31.579 1.00 19.89 889 THR A C 1
ATOM 6760 O O . THR A 1 863 ? 62.752 49.398 31.985 1.00 20.29 889 THR A O 1
ATOM 6764 N N . SER A 1 864 ? 64.810 49.530 31.081 1.00 20.16 890 SER A N 1
ATOM 6765 C CA . SER A 1 864 ? 65.042 48.116 30.968 1.00 20.38 890 SER A CA 1
ATOM 6766 C C . SER A 1 864 ? 66.381 47.885 31.625 1.00 21.01 890 SER A C 1
ATOM 6767 O O . SER A 1 864 ? 67.367 48.497 31.245 1.00 23.26 890 SER A O 1
ATOM 6770 N N . ALA A 1 865 ? 66.429 46.948 32.554 1.00 20.93 891 ALA A N 1
ATOM 6771 C CA . ALA A 1 865 ? 67.660 46.555 33.226 1.00 20.92 891 ALA A CA 1
ATOM 6772 C C . ALA A 1 865 ? 67.666 45.011 33.320 1.00 20.93 891 ALA A C 1
ATOM 6773 O O . ALA A 1 865 ? 66.624 44.410 33.249 1.00 20.96 891 ALA A O 1
ATOM 6775 N N . ASP A 1 866 ? 68.829 44.373 33.420 1.00 21.53 892 ASP A N 1
ATOM 6776 C CA . ASP A 1 866 ? 68.883 42.995 33.756 1.00 22.44 892 ASP A CA 1
ATOM 6777 C C . ASP A 1 866 ? 68.102 42.685 35.045 1.00 23.20 892 ASP A C 1
ATOM 6778 O O . ASP A 1 866 ? 68.158 43.410 36.015 1.00 21.66 892 ASP A O 1
ATOM 6783 N N . TYR A 1 867 ? 67.300 41.629 35.002 1.00 23.49 893 TYR A N 1
ATOM 6784 C CA . TYR A 1 867 ? 66.316 41.313 36.052 1.00 25.22 893 TYR A CA 1
ATOM 6785 C C . TYR A 1 867 ? 66.995 40.974 37.368 1.00 28.14 893 TYR A C 1
ATOM 6786 O O . TYR A 1 867 ? 66.505 41.318 38.444 1.00 24.97 893 TYR A O 1
ATOM 6795 N N . GLU A 1 868 ? 68.115 40.283 37.275 1.00 34.68 894 GLU A N 1
ATOM 6796 C CA . GLU A 1 868 ? 68.893 39.943 38.472 1.00 42.68 894 GLU A CA 1
ATOM 6797 C C . GLU A 1 868 ? 69.960 40.998 38.801 1.00 44.88 894 GLU A C 1
ATOM 6798 O O . GLU A 1 868 ? 70.552 40.945 39.857 1.00 50.67 894 GLU A O 1
ATOM 6804 N N . GLY A 1 869 ? 70.172 41.969 37.919 1.00 43.97 895 GLY A N 1
ATOM 6805 C CA . GLY A 1 869 ? 71.320 42.863 38.011 1.00 45.90 895 GLY A CA 1
ATOM 6806 C C . GLY A 1 869 ? 72.632 42.135 37.822 1.00 50.37 895 GLY A C 1
ATOM 6807 O O . GLY A 1 869 ? 73.397 41.994 38.746 1.00 57.30 895 GLY A O 1
ATOM 6808 N N . ARG A 1 870 ? 72.899 41.657 36.624 1.00 55.59 896 ARG A N 1
ATOM 6809 C CA . ARG A 1 870 ? 74.081 40.852 36.389 1.00 55.89 896 ARG A CA 1
ATOM 6810 C C . ARG A 1 870 ? 75.120 41.698 35.656 1.00 62.65 896 ARG A C 1
ATOM 6811 O O . ARG A 1 870 ? 74.794 42.768 35.131 1.00 58.93 896 ARG A O 1
ATOM 6819 N N . ASP A 1 871 ? 76.352 41.178 35.645 1.00 70.57 897 ASP A N 1
ATOM 6820 C CA . ASP A 1 871 ? 77.505 41.695 34.905 1.00 82.12 897 ASP A CA 1
ATOM 6821 C C . ASP A 1 871 ? 78.248 40.522 34.171 1.00 84.64 897 ASP A C 1
ATOM 6822 O O . ASP A 1 871 ? 78.089 39.357 34.554 1.00 84.03 897 ASP A O 1
ATOM 6827 N N . ASP A 1 872 ? 79.080 40.812 33.159 1.00 83.66 898 ASP A N 1
ATOM 6828 C CA . ASP A 1 872 ? 79.978 39.774 32.546 1.00 77.53 898 ASP A CA 1
ATOM 6829 C C . ASP A 1 872 ? 80.995 39.186 33.513 1.00 72.91 898 ASP A C 1
ATOM 6830 O O . ASP A 1 872 ? 81.117 37.973 33.608 1.00 70.56 898 ASP A O 1
ATOM 6835 N N . LYS A 1 876 ? 79.727 36.527 29.289 1.00 44.76 902 LYS A N 1
ATOM 6836 C CA . LYS A 1 876 ? 80.506 36.043 28.136 1.00 49.57 902 LYS A CA 1
ATOM 6837 C C . LYS A 1 876 ? 79.781 35.194 27.025 1.00 50.67 902 LYS A C 1
ATOM 6838 O O . LYS A 1 876 ? 79.459 34.019 27.220 1.00 48.88 902 LYS A O 1
ATOM 6844 N N . GLU A 1 877 ? 79.603 35.770 25.837 1.00 42.84 903 GLU A N 1
ATOM 6845 C CA . GLU A 1 877 ? 78.448 35.509 25.027 1.00 37.75 903 GLU A CA 1
ATOM 6846 C C . GLU A 1 877 ? 78.606 34.322 24.106 1.00 35.50 903 GLU A C 1
ATOM 6847 O O . GLU A 1 877 ? 79.489 34.307 23.280 1.00 37.57 903 GLU A O 1
ATOM 6853 N N . GLY A 1 878 ? 77.696 33.361 24.184 1.00 32.89 904 GLY A N 1
ATOM 6854 C CA . GLY A 1 878 ? 77.668 32.219 23.248 1.00 31.21 904 GLY A CA 1
ATOM 6855 C C . GLY A 1 878 ? 76.960 32.601 21.967 1.00 31.63 904 GLY A C 1
ATOM 6856 O O . GLY A 1 878 ? 76.556 33.751 21.824 1.00 31.90 904 GLY A O 1
ATOM 6857 N N . GLU A 1 879 ? 76.804 31.651 21.043 1.00 32.76 905 GLU A N 1
ATOM 6858 C CA . GLU A 1 879 ? 76.262 31.938 19.731 1.00 35.36 905 GLU A CA 1
ATOM 6859 C C . GLU A 1 879 ? 74.833 32.518 19.782 1.00 34.69 905 GLU A C 1
ATOM 6860 O O . GLU A 1 879 ? 74.476 33.451 19.030 1.00 32.67 905 GLU A O 1
ATOM 6866 N N . TRP A 1 880 ? 74.018 31.989 20.693 1.00 31.82 906 TRP A N 1
ATOM 6867 C CA . TRP A 1 880 ? 72.614 32.314 20.698 1.00 26.36 906 TRP A CA 1
ATOM 6868 C C . TRP A 1 880 ? 72.501 33.770 21.062 1.00 26.41 906 TRP A C 1
ATOM 6869 O O . TRP A 1 880 ? 71.796 34.535 20.388 1.00 26.08 906 TRP A O 1
ATOM 6880 N N . LEU A 1 881 ? 73.223 34.182 22.096 1.00 25.78 907 LEU A N 1
ATOM 6881 C CA . LEU A 1 881 ? 73.141 35.573 22.568 1.00 26.83 907 LEU A CA 1
ATOM 6882 C C . LEU A 1 881 ? 73.653 36.589 21.552 1.00 25.46 907 LEU A C 1
ATOM 6883 O O . LEU A 1 881 ? 73.109 37.713 21.436 1.00 23.15 907 LEU A O 1
ATOM 6888 N N . LYS A 1 882 ? 74.731 36.228 20.883 1.00 27.44 908 LYS A N 1
ATOM 6889 C CA . LYS A 1 882 ? 75.260 37.051 19.797 1.00 31.73 908 LYS A CA 1
ATOM 6890 C C . LYS A 1 882 ? 74.184 37.262 18.745 1.00 30.20 908 LYS A C 1
ATOM 6891 O O . LYS A 1 882 ? 73.960 38.405 18.388 1.00 30.49 908 LYS A O 1
ATOM 6897 N N . LYS A 1 883 ? 73.499 36.192 18.297 1.00 25.99 909 LYS A N 1
ATOM 6898 C CA . LYS A 1 883 ? 72.408 36.328 17.319 1.00 25.33 909 LYS A CA 1
ATOM 6899 C C . LYS A 1 883 ? 71.241 37.172 17.813 1.00 22.63 909 LYS A C 1
ATOM 6900 O O . LYS A 1 883 ? 70.610 37.834 17.010 1.00 22.03 909 LYS A O 1
ATOM 6906 N N . MET A 1 884 ? 70.950 37.157 19.115 1.00 19.92 910 MET A N 1
ATOM 6907 C CA . MET A 1 884 ? 69.942 38.044 19.688 1.00 19.74 910 MET A CA 1
ATOM 6908 C C . MET A 1 884 ? 70.288 39.526 19.639 1.00 19.96 910 MET A C 1
ATOM 6909 O O . MET A 1 884 ? 69.402 40.348 19.764 1.00 18.79 910 MET A O 1
ATOM 6914 N N . ARG A 1 885 ? 71.536 39.887 19.366 1.00 22.70 911 ARG A N 1
ATOM 6915 C CA . ARG A 1 885 ? 71.877 41.306 19.109 1.00 26.00 911 ARG A CA 1
ATOM 6916 C C . ARG A 1 885 ? 71.106 41.972 17.963 1.00 24.87 911 ARG A C 1
ATOM 6917 O O . ARG A 1 885 ? 70.966 43.172 17.965 1.00 25.17 911 ARG A O 1
ATOM 6925 N N . THR A 1 886 ? 70.577 41.203 17.020 1.00 25.48 912 THR A N 1
ATOM 6926 C CA . THR A 1 886 ? 69.742 41.795 15.967 1.00 27.49 912 THR A CA 1
ATOM 6927 C C . THR A 1 886 ? 68.253 41.690 16.202 1.00 25.91 912 THR A C 1
ATOM 6928 O O . THR A 1 886 ? 67.502 42.007 15.314 1.00 25.61 912 THR A O 1
ATOM 6932 N N . VAL A 1 887 ? 67.822 41.236 17.381 1.00 23.13 913 VAL A N 1
ATOM 6933 C CA . VAL A 1 887 ? 66.431 41.157 17.701 1.00 20.42 913 VAL A CA 1
ATOM 6934 C C . VAL A 1 887 ? 66.109 42.295 18.634 1.00 21.53 913 VAL A C 1
ATOM 6935 O O . VAL A 1 887 ? 66.773 42.408 19.658 1.00 23.04 913 VAL A O 1
ATOM 6939 N N . ASN A 1 888 ? 65.077 43.104 18.305 1.00 20.58 914 ASN A N 1
ATOM 6940 C CA . ASN A 1 888 ? 64.809 44.372 18.948 1.00 19.58 914 ASN A CA 1
ATOM 6941 C C . ASN A 1 888 ? 63.442 44.393 19.585 1.00 18.92 914 ASN A C 1
ATOM 6942 O O . ASN A 1 888 ? 62.556 43.653 19.177 1.00 18.22 914 ASN A O 1
ATOM 6947 N N . VAL A 1 889 ? 63.293 45.265 20.584 1.00 17.27 915 VAL A N 1
ATOM 6948 C CA . VAL A 1 889 ? 62.047 45.943 20.894 1.00 18.03 915 VAL A CA 1
ATOM 6949 C C . VAL A 1 889 ? 61.810 47.047 19.898 1.00 18.71 915 VAL A C 1
ATOM 6950 O O . VAL A 1 889 ? 62.633 47.935 19.748 1.00 18.27 915 VAL A O 1
ATOM 6954 N N . GLU A 1 890 ? 60.712 46.956 19.155 1.00 20.02 916 GLU A N 1
ATOM 6955 C CA . GLU A 1 890 ? 60.461 47.937 18.099 1.00 22.22 916 GLU A CA 1
ATOM 6956 C C . GLU A 1 890 ? 59.269 48.808 18.384 1.00 21.93 916 GLU A C 1
ATOM 6957 O O . GLU A 1 890 ? 59.159 49.876 17.812 1.00 22.11 916 GLU A O 1
ATOM 6963 N N . LYS A 1 891 ? 58.369 48.383 19.260 1.00 20.72 917 LYS A N 1
ATOM 6964 C CA . LYS A 1 891 ? 57.132 49.134 19.444 1.00 19.87 917 LYS A CA 1
ATOM 6965 C C . LYS A 1 891 ? 56.786 49.154 20.931 1.00 17.89 917 LYS A C 1
ATOM 6966 O O . LYS A 1 891 ? 56.994 48.162 21.643 1.00 17.54 917 LYS A O 1
ATOM 6972 N N . ILE A 1 892 ? 56.282 50.282 21.408 1.00 16.54 918 ILE A N 1
ATOM 6973 C CA . ILE A 1 892 ? 55.754 50.372 22.752 1.00 15.90 918 ILE A CA 1
ATOM 6974 C C . ILE A 1 892 ? 54.404 50.987 22.681 1.00 15.24 918 ILE A C 1
ATOM 6975 O O . ILE A 1 892 ? 54.229 51.986 22.001 1.00 14.90 918 ILE A O 1
ATOM 6980 N N . ILE A 1 893 ? 53.452 50.381 23.364 1.00 14.49 919 ILE A N 1
ATOM 6981 C CA . ILE A 1 893 ? 52.110 50.899 23.486 1.00 15.30 919 ILE A CA 1
ATOM 6982 C C . ILE A 1 893 ? 51.889 51.279 24.952 1.00 16.12 919 ILE A C 1
ATOM 6983 O O . ILE A 1 893 ? 52.062 50.476 25.848 1.00 18.62 919 ILE A O 1
ATOM 6988 N N . VAL A 1 894 ? 51.496 52.504 25.211 1.00 16.61 920 VAL A N 1
ATOM 6989 C CA . VAL A 1 894 ? 51.201 52.925 26.574 1.00 17.81 920 VAL A CA 1
ATOM 6990 C C . VAL A 1 894 ? 49.714 53.079 26.660 1.00 17.91 920 VAL A C 1
ATOM 6991 O O . VAL A 1 894 ? 49.163 53.921 25.970 1.00 16.86 920 VAL A O 1
ATOM 6995 N N . VAL A 1 895 ? 49.057 52.270 27.495 1.00 18.86 921 VAL A N 1
ATOM 6996 C CA . VAL A 1 895 ? 47.612 52.341 27.635 1.00 19.30 921 VAL A CA 1
ATOM 6997 C C . VAL A 1 895 ? 47.373 53.098 28.911 1.00 21.04 921 VAL A C 1
ATOM 6998 O O . VAL A 1 895 ? 48.037 52.806 29.937 1.00 19.22 921 VAL A O 1
ATOM 7002 N N . GLY A 1 896 ? 46.427 54.051 28.840 1.00 21.91 922 GLY A N 1
ATOM 7003 C CA . GLY A 1 896 ? 46.267 55.178 29.782 1.00 23.19 922 GLY A CA 1
ATOM 7004 C C . GLY A 1 896 ? 47.348 56.249 29.761 1.00 24.25 922 GLY A C 1
ATOM 7005 O O . GLY A 1 896 ? 47.800 56.705 30.799 1.00 24.96 922 GLY A O 1
ATOM 7006 N N . ALA A 1 897 ? 47.799 56.623 28.579 1.00 25.84 923 ALA A N 1
ATOM 7007 C CA . ALA A 1 897 ? 48.854 57.641 28.445 1.00 25.77 923 ALA A CA 1
ATOM 7008 C C . ALA A 1 897 ? 48.348 58.965 29.024 1.00 27.10 923 ALA A C 1
ATOM 7009 O O . ALA A 1 897 ? 47.174 59.289 28.882 1.00 26.04 923 ALA A O 1
ATOM 7011 N N . PRO A 1 898 ? 49.213 59.709 29.720 1.00 26.41 924 PRO A N 1
ATOM 7012 C CA . PRO A 1 898 ? 48.771 60.951 30.320 1.00 26.37 924 PRO A CA 1
ATOM 7013 C C . PRO A 1 898 ? 48.488 62.048 29.315 1.00 25.92 924 PRO A C 1
ATOM 7014 O O . PRO A 1 898 ? 49.180 62.142 28.296 1.00 23.47 924 PRO A O 1
ATOM 7018 N N . ALA A 1 899 ? 47.475 62.868 29.593 1.00 25.79 925 ALA A N 1
ATOM 7019 C CA . ALA A 1 899 ? 47.118 63.996 28.687 1.00 28.27 925 ALA A CA 1
ATOM 7020 C C . ALA A 1 899 ? 48.291 64.955 28.390 1.00 27.58 925 ALA A C 1
ATOM 7021 O O . ALA A 1 899 ? 48.427 65.474 27.282 1.00 26.65 925 ALA A O 1
ATOM 7023 N N . ALA A 1 900 ? 49.196 65.121 29.341 1.00 29.44 926 ALA A N 1
ATOM 7024 C CA . ALA A 1 900 ? 50.344 65.985 29.074 1.00 30.68 926 ALA A CA 1
ATOM 7025 C C . ALA A 1 900 ? 51.098 65.569 27.836 1.00 30.80 926 ALA A C 1
ATOM 7026 O O . ALA A 1 900 ? 51.837 66.364 27.310 1.00 33.27 926 ALA A O 1
ATOM 7028 N N . TRP A 1 901 ? 50.993 64.316 27.395 1.00 31.58 927 TRP A N 1
ATOM 7029 C CA . TRP A 1 901 ? 51.776 63.882 26.215 1.00 29.23 927 TRP A CA 1
ATOM 7030 C C . TRP A 1 901 ? 51.206 64.365 24.861 1.00 27.57 927 TRP A C 1
ATOM 7031 O O . TRP A 1 901 ? 51.866 64.253 23.843 1.00 26.86 927 TRP A O 1
ATOM 7042 N N . LYS A 1 902 ? 49.991 64.891 24.857 1.00 31.63 928 LYS A N 1
ATOM 7043 C CA . LYS A 1 902 ? 49.340 65.365 23.632 1.00 35.91 928 LYS A CA 1
ATOM 7044 C C . LYS A 1 902 ? 50.215 66.379 22.938 1.00 35.80 928 LYS A C 1
ATOM 7045 O O . LYS A 1 902 ? 50.595 67.350 23.537 1.00 32.13 928 LYS A O 1
ATOM 7051 N N . GLY A 1 903 ? 50.573 66.099 21.688 1.00 38.65 929 GLY A N 1
ATOM 7052 C CA . GLY A 1 903 ? 51.260 67.059 20.809 1.00 39.48 929 GLY A CA 1
ATOM 7053 C C . GLY A 1 903 ? 52.773 66.990 20.872 1.00 40.20 929 GLY A C 1
ATOM 7054 O O . GLY A 1 903 ? 53.453 67.698 20.151 1.00 37.97 929 GLY A O 1
ATOM 7055 N N . LYS A 1 904 ? 53.300 66.145 21.755 1.00 44.29 930 LYS A N 1
ATOM 7056 C CA . LYS A 1 904 ? 54.718 65.814 21.764 1.00 43.84 930 LYS A CA 1
ATOM 7057 C C . LYS A 1 904 ? 54.844 64.741 20.741 1.00 39.65 930 LYS A C 1
ATOM 7058 O O . LYS A 1 904 ? 54.023 63.840 20.727 1.00 42.92 930 LYS A O 1
ATOM 7064 N N . LYS A 1 905 ? 55.824 64.824 19.854 1.00 34.56 931 LYS A N 1
ATOM 7065 C CA . LYS A 1 905 ? 55.857 63.912 18.707 1.00 30.60 931 LYS A CA 1
ATOM 7066 C C . LYS A 1 905 ? 57.043 62.955 18.711 1.00 28.15 931 LYS A C 1
ATOM 7067 O O . LYS A 1 905 ? 57.118 62.029 17.874 1.00 21.11 931 LYS A O 1
ATOM 7073 N N . THR A 1 906 ? 57.977 63.162 19.644 1.00 25.74 932 THR A N 1
ATOM 7074 C CA . THR A 1 906 ? 59.135 62.272 19.766 1.00 27.66 932 THR A CA 1
ATOM 7075 C C . THR A 1 906 ? 59.374 61.853 21.205 1.00 25.44 932 THR A C 1
ATOM 7076 O O . THR A 1 906 ? 58.983 62.547 22.117 1.00 27.44 932 THR A O 1
ATOM 7080 N N . VAL A 1 907 ? 60.020 60.709 21.392 1.00 22.77 933 VAL A N 1
ATOM 7081 C CA . VAL A 1 907 ? 60.625 60.394 22.661 1.00 21.98 933 VAL A CA 1
ATOM 7082 C C . VAL A 1 907 ? 62.107 60.312 22.467 1.00 22.08 933 VAL A C 1
ATOM 7083 O O . VAL A 1 907 ? 62.591 60.133 21.337 1.00 22.59 933 VAL A O 1
ATOM 7087 N N . THR A 1 908 ? 62.841 60.356 23.563 1.00 20.96 934 THR A N 1
ATOM 7088 C CA . THR A 1 908 ? 64.276 60.111 23.485 1.00 22.29 934 THR A CA 1
ATOM 7089 C C . THR A 1 908 ? 64.632 58.748 24.064 1.00 21.60 934 THR A C 1
ATOM 7090 O O . THR A 1 908 ? 64.164 58.367 25.164 1.00 18.92 934 THR A O 1
ATOM 7094 N N . VAL A 1 909 ? 65.476 58.039 23.315 1.00 20.39 935 VAL A N 1
ATOM 7095 C CA . VAL A 1 909 ? 65.924 56.725 23.666 1.00 21.76 935 VAL A CA 1
ATOM 7096 C C . VAL A 1 909 ? 67.410 56.778 23.958 1.00 24.36 935 VAL A C 1
ATOM 7097 O O . VAL A 1 909 ? 68.181 57.270 23.120 1.00 26.73 935 VAL A O 1
ATOM 7101 N N . GLU A 1 910 ? 67.812 56.250 25.123 1.00 23.89 936 GLU A N 1
ATOM 7102 C CA . GLU A 1 910 ? 69.216 56.072 25.461 1.00 24.31 936 GLU A CA 1
ATOM 7103 C C . GLU A 1 910 ? 69.581 54.621 25.718 1.00 22.12 936 GLU A C 1
ATOM 7104 O O . GLU A 1 910 ? 68.921 53.937 26.509 1.00 21.84 936 GLU A O 1
ATOM 7110 N N . SER A 1 911 ? 70.660 54.158 25.109 1.00 21.23 937 SER A N 1
ATOM 7111 C CA . SER A 1 911 ? 71.086 52.783 25.295 1.00 22.91 937 SER A CA 1
ATOM 7112 C C . SER A 1 911 ? 72.560 52.601 24.919 1.00 24.13 937 SER A C 1
ATOM 7113 O O . SER A 1 911 ? 72.983 52.927 23.786 1.00 24.76 937 SER A O 1
ATOM 7116 N N . GLU A 1 912 ? 73.325 52.064 25.863 1.00 24.81 938 GLU A N 1
ATOM 7117 C CA . GLU A 1 912 ? 74.721 51.684 25.663 1.00 27.32 938 GLU A CA 1
ATOM 7118 C C . GLU A 1 912 ? 75.529 52.885 25.200 1.00 27.26 938 GLU A C 1
ATOM 7119 O O . GLU A 1 912 ? 76.295 52.800 24.238 1.00 26.83 938 GLU A O 1
ATOM 7125 N N . GLY A 1 913 ? 75.314 54.014 25.873 1.00 27.02 939 GLY A N 1
ATOM 7126 C CA . GLY A 1 913 ? 76.013 55.245 25.555 1.00 27.04 939 GLY A CA 1
ATOM 7127 C C . GLY A 1 913 ? 75.697 55.902 24.226 1.00 28.00 939 GLY A C 1
ATOM 7128 O O . GLY A 1 913 ? 76.450 56.789 23.780 1.00 26.36 939 GLY A O 1
ATOM 7129 N N . LYS A 1 914 ? 74.584 55.509 23.605 1.00 28.42 940 LYS A N 1
ATOM 7130 C CA . LYS A 1 914 ? 74.051 56.230 22.440 1.00 28.14 940 LYS A CA 1
ATOM 7131 C C . LYS A 1 914 ? 72.689 56.786 22.709 1.00 25.22 940 LYS A C 1
ATOM 7132 O O . LYS A 1 914 ? 72.002 56.345 23.618 1.00 24.66 940 LYS A O 1
ATOM 7138 N N . THR A 1 915 ? 72.299 57.769 21.908 1.00 22.50 941 THR A N 1
ATOM 7139 C CA . THR A 1 915 ? 71.017 58.392 22.056 1.00 21.82 941 THR A CA 1
ATOM 7140 C C . THR A 1 915 ? 70.443 58.608 20.689 1.00 21.37 941 THR A C 1
ATOM 7141 O O . THR A 1 915 ? 71.174 58.768 19.725 1.00 22.16 941 THR A O 1
ATOM 7145 N N . TRP A 1 916 ? 69.121 58.551 20.616 1.00 22.43 942 TRP A N 1
ATOM 7146 C CA . TRP A 1 916 ? 68.375 58.839 19.385 1.00 22.91 942 TRP A CA 1
ATOM 7147 C C . TRP A 1 916 ? 66.915 59.140 19.690 1.00 23.19 942 TRP A C 1
ATOM 7148 O O . TRP A 1 916 ? 66.474 59.062 20.830 1.00 22.63 942 TRP A O 1
ATOM 7159 N N . ALA A 1 917 ? 66.190 59.573 18.672 1.00 23.98 943 ALA A N 1
ATOM 7160 C CA . ALA A 1 917 ? 64.773 59.897 18.804 1.00 23.64 943 ALA A CA 1
ATOM 7161 C C . ALA A 1 917 ? 63.930 58.816 18.102 1.00 21.50 943 ALA A C 1
ATOM 7162 O O . ALA A 1 917 ? 64.397 58.207 17.135 1.00 20.92 943 ALA A O 1
ATOM 7164 N N . ALA A 1 918 ? 62.731 58.566 18.635 1.00 19.47 944 ALA A N 1
ATOM 7165 C CA . ALA A 1 918 ? 61.721 57.767 17.997 1.00 19.85 944 ALA A CA 1
ATOM 7166 C C . ALA A 1 918 ? 60.428 58.519 18.056 1.00 20.74 944 ALA A C 1
ATOM 7167 O O . ALA A 1 918 ? 60.182 59.305 18.979 1.00 19.70 944 ALA A O 1
ATOM 7169 N N . ALA A 1 919 ? 59.617 58.306 17.024 1.00 20.15 945 ALA A N 1
ATOM 7170 C CA . ALA A 1 919 ? 58.313 58.922 16.899 1.00 19.34 945 ALA A CA 1
ATOM 7171 C C . ALA A 1 919 ? 57.341 58.282 17.868 1.00 19.86 945 ALA A C 1
ATOM 7172 O O . ALA A 1 919 ? 57.390 57.069 18.096 1.00 18.82 945 ALA A O 1
ATOM 7174 N N . ILE A 1 920 ? 56.454 59.110 18.405 1.00 19.55 946 ILE A N 1
ATOM 7175 C CA . ILE A 1 920 ? 55.355 58.672 19.194 1.00 22.07 946 ILE A CA 1
ATOM 7176 C C . ILE A 1 920 ? 54.093 59.395 18.718 1.00 23.12 946 ILE A C 1
ATOM 7177 O O . ILE A 1 920 ? 54.127 60.598 18.447 1.00 22.78 946 ILE A O 1
ATOM 7182 N N . GLU A 1 921 ? 52.978 58.677 18.623 1.00 25.77 947 GLU A N 1
ATOM 7183 C CA . GLU A 1 921 ? 51.658 59.297 18.359 1.00 28.20 947 GLU A CA 1
ATOM 7184 C C . GLU A 1 921 ? 50.752 59.145 19.571 1.00 26.27 947 GLU A C 1
ATOM 7185 O O . GLU A 1 921 ? 50.666 58.083 20.166 1.00 25.66 947 GLU A O 1
ATOM 7191 N N . TYR A 1 922 ? 50.060 60.208 19.916 1.00 25.10 948 TYR A N 1
ATOM 7192 C CA . TYR A 1 922 ? 49.222 60.246 21.076 1.00 25.61 948 TYR A CA 1
ATOM 7193 C C . TYR A 1 922 ? 47.785 60.199 20.612 1.00 26.02 948 TYR A C 1
ATOM 7194 O O . TYR A 1 922 ? 47.417 60.926 19.703 1.00 27.05 948 TYR A O 1
ATOM 7203 N N . ASN A 1 923 ? 46.965 59.360 21.233 1.00 23.93 949 ASN A N 1
ATOM 7204 C CA . ASN A 1 923 ? 45.554 59.208 20.834 1.00 24.63 949 ASN A CA 1
ATOM 7205 C C . ASN A 1 923 ? 44.703 59.508 22.050 1.00 25.88 949 ASN A C 1
ATOM 7206 O O . ASN A 1 923 ? 44.814 58.823 23.069 1.00 27.53 949 ASN A O 1
ATOM 7211 N N . PRO A 1 924 ? 43.881 60.554 21.975 1.00 25.69 950 PRO A N 1
ATOM 7212 C CA . PRO A 1 924 ? 43.139 60.957 23.158 1.00 24.95 950 PRO A CA 1
ATOM 7213 C C . PRO A 1 924 ? 42.063 59.974 23.533 1.00 23.28 950 PRO A C 1
ATOM 7214 O O . PRO A 1 924 ? 41.573 59.243 22.663 1.00 23.68 950 PRO A O 1
ATOM 7218 N N . ALA A 1 925 ? 41.681 59.974 24.805 1.00 22.90 951 ALA A N 1
ATOM 7219 C CA . ALA A 1 925 ? 40.516 59.247 25.243 1.00 26.31 951 ALA A CA 1
ATOM 7220 C C . ALA A 1 925 ? 39.327 59.610 24.366 1.00 34.18 951 ALA A C 1
ATOM 7221 O O . ALA A 1 925 ? 39.187 60.767 23.916 1.00 38.68 951 ALA A O 1
ATOM 7223 N N . GLU A 1 926 ? 38.463 58.624 24.144 1.00 37.01 952 GLU A N 1
ATOM 7224 C CA . GLU A 1 926 ? 37.365 58.773 23.222 1.00 40.22 952 GLU A CA 1
ATOM 7225 C C . GLU A 1 926 ? 36.304 57.772 23.554 1.00 39.89 952 GLU A C 1
ATOM 7226 O O . GLU A 1 926 ? 36.532 56.580 23.460 1.00 37.69 952 GLU A O 1
ATOM 7232 N N . LYS A 1 927 ? 35.135 58.267 23.930 1.00 39.24 953 LYS A N 1
ATOM 7233 C CA . LYS A 1 927 ? 34.017 57.419 24.297 1.00 39.72 953 LYS A CA 1
ATOM 7234 C C . LYS A 1 927 ? 34.433 56.634 25.549 1.00 34.80 953 LYS A C 1
ATOM 7235 O O . LYS A 1 927 ? 34.967 57.228 26.472 1.00 33.78 953 LYS A O 1
ATOM 7241 N N . SER A 1 928 ? 34.244 55.323 25.581 1.00 32.45 954 SER A N 1
ATOM 7242 C CA . SER A 1 928 ? 34.759 54.515 26.723 1.00 34.48 954 SER A CA 1
ATOM 7243 C C . SER A 1 928 ? 36.276 54.164 26.658 1.00 33.04 954 SER A C 1
ATOM 7244 O O . SER A 1 928 ? 36.881 53.678 27.654 1.00 29.46 954 SER A O 1
ATOM 7247 N N . ARG A 1 929 ? 36.887 54.408 25.495 1.00 28.01 955 ARG A N 1
ATOM 7248 C CA . ARG A 1 929 ? 38.237 53.982 25.259 1.00 27.13 955 ARG A CA 1
ATOM 7249 C C . ARG A 1 929 ? 39.267 54.872 25.928 1.00 26.16 955 ARG A C 1
ATOM 7250 O O . ARG A 1 929 ? 39.144 56.081 25.907 1.00 23.63 955 ARG A O 1
ATOM 7258 N N . ALA A 1 930 ? 40.293 54.245 26.519 1.00 25.00 956 ALA A N 1
ATOM 7259 C CA . ALA A 1 930 ? 41.398 54.962 27.092 1.00 23.14 956 ALA A CA 1
ATOM 7260 C C . ALA A 1 930 ? 42.260 55.670 26.051 1.00 24.33 956 ALA A C 1
ATOM 7261 O O . ALA A 1 930 ? 42.354 55.292 24.883 1.00 22.80 956 ALA A O 1
ATOM 7263 N N . ALA A 1 931 ? 42.905 56.721 26.520 1.00 22.77 957 ALA A N 1
ATOM 7264 C CA . ALA A 1 931 ? 43.988 57.341 25.821 1.00 20.43 957 ALA A CA 1
ATOM 7265 C C . ALA A 1 931 ? 45.159 56.403 25.732 1.00 19.46 957 ALA A C 1
ATOM 7266 O O . ALA A 1 931 ? 45.473 55.706 26.695 1.00 19.81 957 ALA A O 1
ATOM 7268 N N . PHE A 1 932 ? 45.830 56.395 24.587 1.00 18.19 958 PHE A N 1
ATOM 7269 C CA . PHE A 1 932 ? 46.937 55.510 24.397 1.00 17.64 958 PHE A CA 1
ATOM 7270 C C . PHE A 1 932 ? 47.934 56.102 23.442 1.00 18.15 958 PHE A C 1
ATOM 7271 O O . PHE A 1 932 ? 47.581 56.837 22.544 1.00 19.54 958 PHE A O 1
ATOM 7279 N N . ALA A 1 933 ? 49.181 55.758 23.613 1.00 17.27 959 ALA A N 1
ATOM 7280 C CA . ALA A 1 933 ? 50.223 56.328 22.811 1.00 17.57 959 ALA A CA 1
ATOM 7281 C C . ALA A 1 933 ? 51.014 55.177 22.247 1.00 17.89 959 ALA A C 1
ATOM 7282 O O . ALA A 1 933 ? 51.117 54.145 22.901 1.00 18.52 959 ALA A O 1
ATOM 7284 N N . VAL A 1 934 ? 51.594 55.347 21.068 1.00 17.90 960 VAL A N 1
ATOM 7285 C CA . VAL A 1 934 ? 52.375 54.292 20.433 1.00 19.02 960 VAL A CA 1
ATOM 7286 C C . VAL A 1 934 ? 53.693 54.851 20.012 1.00 19.71 960 VAL A C 1
ATOM 7287 O O . VAL A 1 934 ? 53.729 55.831 19.285 1.00 21.67 960 VAL A O 1
ATOM 7291 N N . VAL A 1 935 ? 54.773 54.212 20.430 1.00 20.39 961 VAL A N 1
ATOM 7292 C CA . VAL A 1 935 ? 56.118 54.549 19.981 1.00 21.27 961 VAL A CA 1
ATOM 7293 C C . VAL A 1 935 ? 56.531 53.561 18.923 1.00 22.44 961 VAL A C 1
ATOM 7294 O O . VAL A 1 935 ? 56.366 52.349 19.069 1.00 22.51 961 VAL A O 1
ATOM 7298 N N . LYS A 1 936 ? 57.119 54.080 17.865 1.00 25.61 962 LYS A N 1
ATOM 7299 C CA . LYS A 1 936 ? 57.320 53.321 16.651 1.00 27.93 962 LYS A CA 1
ATOM 7300 C C . LYS A 1 936 ? 58.784 53.317 16.390 1.00 25.15 962 LYS A C 1
ATOM 7301 O O . LYS A 1 936 ? 59.479 54.334 16.624 1.00 22.38 962 LYS A O 1
ATOM 7307 N N . LYS A 1 937 ? 59.250 52.181 15.907 1.00 24.65 963 LYS A N 1
ATOM 7308 C CA . LYS A 1 937 ? 60.653 51.995 15.539 1.00 27.88 963 LYS A CA 1
ATOM 7309 C C . LYS A 1 937 ? 61.635 52.399 16.655 1.00 25.32 963 LYS A C 1
ATOM 7310 O O . LYS A 1 937 ? 62.555 53.180 16.463 1.00 26.11 963 LYS A O 1
ATOM 7316 N N . VAL A 1 938 ? 61.427 51.823 17.828 1.00 24.32 964 VAL A N 1
ATOM 7317 C CA . VAL A 1 938 ? 62.297 52.03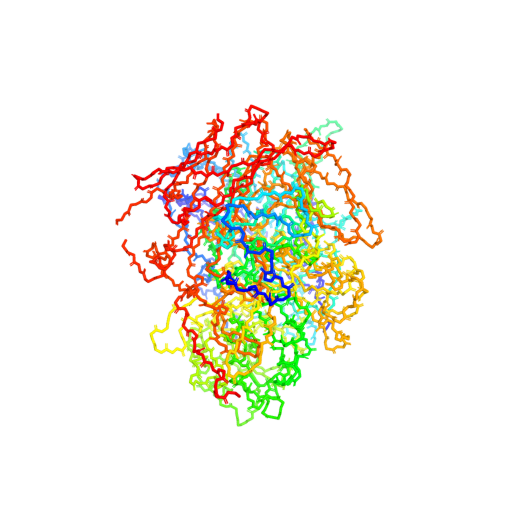8 18.983 1.00 23.18 964 VAL A CA 1
ATOM 7318 C C . VAL A 1 938 ? 63.721 51.631 18.671 1.00 22.16 964 VAL A C 1
ATOM 7319 O O . VAL A 1 938 ? 64.658 52.277 19.055 1.00 23.27 964 VAL A O 1
ATOM 7323 N N . GLY A 1 939 ? 63.891 50.524 18.001 1.00 21.43 965 GLY A N 1
ATOM 7324 C CA . GLY A 1 939 ? 65.188 50.182 17.451 1.00 21.91 965 GLY A CA 1
ATOM 7325 C C . GLY A 1 939 ? 66.241 49.817 18.486 1.00 21.30 965 GLY A C 1
ATOM 7326 O O . GLY A 1 939 ? 67.411 50.099 18.284 1.00 18.89 965 GLY A O 1
ATOM 7327 N N . VAL A 1 940 ? 65.826 49.180 19.590 1.00 20.90 966 VAL A N 1
ATOM 7328 C CA . VAL A 1 940 ? 66.773 48.826 20.667 1.00 20.77 966 VAL A CA 1
ATOM 7329 C C . VAL A 1 940 ? 66.875 47.308 20.801 1.00 20.05 966 VAL A C 1
ATOM 7330 O O . VAL A 1 940 ? 65.871 46.596 20.723 1.00 18.70 966 VAL A O 1
ATOM 7334 N N . ARG A 1 941 ? 68.099 46.801 20.927 1.00 19.89 967 ARG A N 1
ATOM 7335 C CA . ARG A 1 941 ? 68.268 45.342 20.964 1.00 20.69 967 ARG A CA 1
ATOM 7336 C C . ARG A 1 941 ? 67.723 44.806 22.273 1.00 19.09 967 ARG A C 1
ATOM 7337 O O . ARG A 1 941 ? 67.849 45.473 23.318 1.00 18.92 967 ARG A O 1
ATOM 7345 N N . VAL A 1 942 ? 67.030 43.660 22.225 1.00 16.29 968 VAL A N 1
ATOM 7346 C CA . VAL A 1 942 ? 66.235 43.276 23.406 1.00 16.51 968 VAL A CA 1
ATOM 7347 C C . VAL A 1 942 ? 67.143 43.017 24.640 1.00 17.26 968 VAL A C 1
ATOM 7348 O O . VAL A 1 942 ? 66.703 43.163 25.783 1.00 17.22 968 VAL A O 1
ATOM 7352 N N . GLY A 1 943 ? 68.405 42.672 24.391 1.00 18.30 969 GLY A N 1
ATOM 7353 C CA . GLY A 1 943 ? 69.367 42.346 25.474 1.00 21.63 969 GLY A CA 1
ATOM 7354 C C . GLY A 1 943 ? 70.034 43.528 26.175 1.00 22.42 969 GLY A C 1
ATOM 7355 O O . GLY A 1 943 ? 70.793 43.327 27.103 1.00 24.60 969 GLY A O 1
ATOM 7356 N N . ALA A 1 944 ? 69.709 44.752 25.773 1.00 23.03 970 ALA A N 1
ATOM 7357 C CA . ALA A 1 944 ? 70.452 45.955 26.168 1.00 22.31 970 ALA A CA 1
ATOM 7358 C C . ALA A 1 944 ? 69.668 46.757 27.148 1.00 22.57 970 ALA A C 1
ATOM 7359 O O . ALA A 1 944 ? 68.443 46.873 27.045 1.00 26.36 970 ALA A O 1
ATOM 7361 N N . ASP A 1 945 ? 70.381 47.371 28.078 1.00 22.64 971 ASP A N 1
ATOM 7362 C CA . ASP A 1 945 ? 69.789 48.338 28.968 1.00 23.17 971 ASP A CA 1
ATOM 7363 C C . ASP A 1 945 ? 69.326 49.492 28.165 1.00 19.89 971 ASP A C 1
ATOM 7364 O O . ASP A 1 945 ? 69.973 49.882 27.203 1.00 20.62 971 ASP A O 1
ATOM 7369 N N . PHE A 1 946 ? 68.215 50.063 28.574 1.00 19.46 972 PHE A N 1
ATOM 7370 C CA . PHE A 1 946 ? 67.765 51.275 27.970 1.00 19.46 972 PHE A CA 1
ATOM 7371 C C . PHE A 1 946 ? 66.882 52.062 28.859 1.00 20.08 972 PHE A C 1
ATOM 7372 O O . PHE A 1 946 ? 66.380 51.571 29.866 1.00 19.27 972 PHE A O 1
ATOM 7380 N N . LYS A 1 947 ? 66.760 53.319 28.461 1.00 21.79 973 LYS A N 1
ATOM 7381 C CA . LYS A 1 947 ? 65.910 54.294 29.081 1.00 24.97 973 LYS A CA 1
ATOM 7382 C C . LYS A 1 947 ? 65.193 55.060 27.943 1.00 24.22 973 LYS A C 1
ATOM 7383 O O . LYS A 1 947 ? 65.823 55.536 26.995 1.00 23.16 973 LYS A O 1
ATOM 7389 N N . ILE A 1 948 ? 63.873 55.127 28.019 1.00 22.52 974 ILE A N 1
ATOM 7390 C CA . ILE A 1 948 ? 63.084 55.900 27.110 1.00 22.12 974 ILE A CA 1
ATOM 7391 C C . ILE A 1 948 ? 62.371 56.983 27.852 1.00 22.24 974 ILE A C 1
ATOM 7392 O O . ILE A 1 948 ? 61.641 56.700 28.766 1.00 23.60 974 ILE A O 1
ATOM 7397 N N . VAL A 1 949 ? 62.564 58.227 27.432 1.00 24.21 975 VAL A N 1
ATOM 7398 C CA . VAL A 1 949 ? 62.043 59.366 28.141 1.00 24.93 975 VAL A CA 1
ATOM 7399 C C . VAL A 1 949 ? 60.929 59.990 27.337 1.00 26.69 975 VAL A C 1
ATOM 7400 O O . VAL A 1 949 ? 61.175 60.433 26.196 1.00 26.27 975 VAL A O 1
ATOM 7404 N N . PHE A 1 950 ? 59.727 60.000 27.936 1.00 26.68 976 PHE A N 1
ATOM 7405 C CA . PHE A 1 950 ? 58.493 60.489 27.317 1.00 29.71 976 PHE A CA 1
ATOM 7406 C C . PHE A 1 950 ? 58.169 61.906 27.805 1.00 35.37 976 PHE A C 1
ATOM 7407 O O . PHE A 1 950 ? 58.762 62.395 28.759 1.00 36.50 976 PHE A O 1
ATOM 7415 N N . GLY A 1 951 ? 57.197 62.538 27.150 1.00 39.38 977 GLY A N 1
ATOM 7416 C CA . GLY A 1 951 ? 56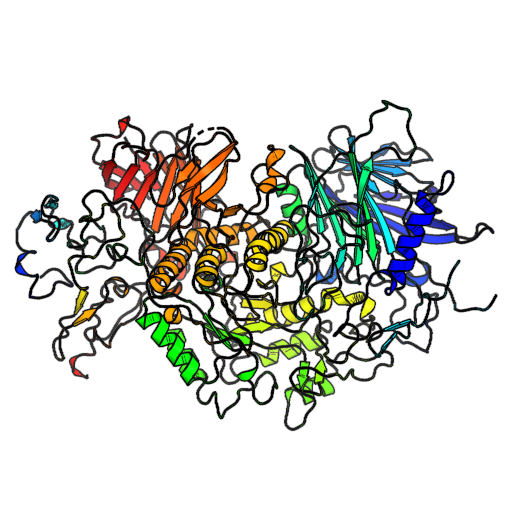.681 63.836 27.571 1.00 44.76 977 GLY A CA 1
ATOM 7417 C C . GLY A 1 951 ? 57.645 64.968 27.251 1.00 48.80 977 GLY A C 1
ATOM 7418 O O . GLY A 1 951 ? 57.451 66.083 27.731 1.00 54.91 977 GLY A O 1
ATOM 7420 N N . LEU B 2 26 ? 60.127 49.500 -7.486 1.00 39.70 24 LEU B N 1
ATOM 7421 C CA . LEU B 2 26 ? 61.505 49.807 -6.962 1.00 37.81 24 LEU B CA 1
ATOM 7422 C C . LEU B 2 26 ? 61.730 49.494 -5.469 1.00 32.03 24 LEU B C 1
ATOM 7423 O O . LEU B 2 26 ? 62.685 48.843 -5.170 1.00 31.02 24 LEU B O 1
ATOM 7428 N N . PRO B 2 27 ? 60.880 49.956 -4.528 1.00 28.52 25 PRO B N 1
ATOM 7429 C CA . PRO B 2 27 ? 61.026 49.343 -3.213 1.00 27.85 25 PRO B CA 1
ATOM 7430 C C . PRO B 2 27 ? 60.730 47.876 -3.230 1.00 26.76 25 PRO B C 1
ATOM 7431 O O . PRO B 2 27 ? 59.986 47.403 -4.061 1.00 26.72 25 PRO B O 1
ATOM 7435 N N . ARG B 2 28 ? 61.326 47.164 -2.307 1.00 24.92 26 ARG B N 1
ATOM 7436 C CA . ARG B 2 28 ? 61.299 45.743 -2.344 1.00 25.91 26 ARG B CA 1
ATOM 7437 C C . ARG B 2 28 ? 59.854 45.285 -2.064 1.00 22.90 26 ARG B C 1
ATOM 7438 O O . ARG B 2 28 ? 59.104 45.924 -1.275 1.00 18.90 26 ARG B O 1
ATOM 7446 N N . GLY B 2 29 ? 59.471 44.216 -2.756 1.00 21.66 27 GLY B N 1
ATOM 7447 C CA . GLY B 2 29 ? 58.165 43.552 -2.578 1.00 20.86 27 GLY B CA 1
ATOM 7448 C C . GLY B 2 29 ? 56.998 44.215 -3.297 1.00 21.00 27 GLY B C 1
ATOM 7449 O O . GLY B 2 29 ? 55.861 43.768 -3.180 1.00 19.65 27 GLY B O 1
ATOM 7450 N N . VAL B 2 30 ? 57.257 45.269 -4.059 1.00 20.08 28 VAL B N 1
ATOM 7451 C CA . VAL B 2 30 ? 56.172 45.974 -4.752 1.00 22.54 28 VAL B CA 1
ATOM 7452 C C . VAL B 2 30 ? 55.860 45.319 -6.097 1.00 23.19 28 VAL B C 1
ATOM 7453 O O . VAL B 2 30 ? 56.764 45.076 -6.893 1.00 25.90 28 VAL B O 1
ATOM 7457 N N . GLY B 2 31 ? 54.595 45.014 -6.338 1.00 23.26 29 GLY B N 1
ATOM 7458 C CA . GLY B 2 31 ? 54.180 44.421 -7.617 1.00 23.84 29 GLY B CA 1
ATOM 7459 C C . GLY B 2 31 ? 53.994 45.495 -8.684 1.00 23.55 29 GLY B C 1
ATOM 7460 O O . GLY B 2 31 ? 53.774 46.669 -8.331 1.00 24.24 29 GLY B O 1
ATOM 7461 N N . PRO B 2 32 ? 54.070 45.115 -9.985 1.00 23.54 30 PRO B N 1
ATOM 7462 C CA . PRO B 2 32 ? 54.009 46.084 -11.104 1.00 22.60 30 PRO B CA 1
ATOM 7463 C C . PRO B 2 32 ? 52.826 47.000 -11.082 1.00 20.66 30 PRO B C 1
ATOM 7464 O O . PRO B 2 32 ? 52.950 48.181 -11.389 1.00 20.64 30 PRO B O 1
ATOM 7468 N N . GLU B 2 33 ? 51.678 46.455 -10.705 1.00 19.24 31 GLU B N 1
ATOM 7469 C CA . GLU B 2 33 ? 50.407 47.197 -10.685 1.00 18.28 31 GLU B CA 1
ATOM 7470 C C . GLU B 2 33 ? 50.257 48.155 -9.510 1.00 17.88 31 GLU B C 1
ATOM 7471 O O . GLU B 2 33 ? 49.263 48.909 -9.447 1.00 17.52 31 GLU B O 1
ATOM 7477 N N . PHE B 2 34 ? 51.184 48.102 -8.546 1.00 17.26 32 PHE B N 1
ATOM 7478 C CA . PHE B 2 34 ? 51.250 49.113 -7.501 1.00 18.09 32 PHE B CA 1
ATOM 7479 C C . PHE B 2 34 ? 52.509 49.982 -7.586 1.00 19.41 32 PHE B C 1
ATOM 7480 O O . PHE B 2 34 ? 52.642 50.899 -6.808 1.00 20.35 32 PHE B O 1
ATOM 7488 N N . ALA B 2 35 ? 53.402 49.706 -8.531 1.00 20.55 33 ALA B N 1
ATOM 7489 C CA . ALA B 2 35 ? 54.633 50.500 -8.736 1.00 23.09 33 ALA B CA 1
ATOM 7490 C C . ALA B 2 35 ? 54.387 52.012 -8.741 1.00 22.74 33 ALA B C 1
ATOM 7491 O O . ALA B 2 35 ? 55.096 52.768 -8.110 1.00 23.05 33 ALA B O 1
ATOM 7493 N N . LYS B 2 36 ? 53.350 52.463 -9.407 1.00 23.51 34 LYS B N 1
ATOM 7494 C CA . LYS B 2 36 ? 53.192 53.907 -9.583 1.00 25.16 34 LYS B CA 1
ATOM 7495 C C . LYS B 2 36 ? 53.071 54.660 -8.255 1.00 24.11 34 LYS B C 1
ATOM 7496 O O . LYS B 2 36 ? 53.178 55.859 -8.268 1.00 20.43 34 LYS B O 1
ATOM 7502 N N . TYR B 2 37 ? 52.758 53.979 -7.134 1.00 23.80 35 TYR B N 1
ATOM 7503 C CA . TYR B 2 37 ? 52.487 54.698 -5.901 1.00 22.28 35 TYR B CA 1
ATOM 7504 C C . TYR B 2 37 ? 53.765 54.986 -5.113 1.00 23.02 35 TYR B C 1
ATOM 7505 O O . TYR B 2 37 ? 53.705 55.661 -4.089 1.00 23.03 35 TYR B O 1
ATOM 7514 N N . TYR B 2 38 ? 54.887 54.420 -5.550 1.00 24.15 36 TYR B N 1
ATOM 7515 C CA . TYR B 2 38 ? 56.178 54.456 -4.853 1.00 26.42 36 TYR B CA 1
ATOM 7516 C C . TYR B 2 38 ? 57.170 55.258 -5.697 1.00 33.39 36 TYR B C 1
ATOM 7517 O O . TYR B 2 38 ? 57.879 54.702 -6.510 1.00 35.00 36 TYR B O 1
ATOM 7526 N N . THR B 2 39 ? 57.147 56.575 -5.580 1.00 43.96 37 THR B N 1
ATOM 7527 C CA . THR B 2 39 ? 57.529 57.411 -6.725 1.00 52.58 37 THR B CA 1
ATOM 7528 C C . THR B 2 39 ? 58.250 58.655 -6.307 1.00 58.80 37 THR B C 1
ATOM 7529 O O . THR B 2 39 ? 59.406 58.813 -6.696 1.00 69.32 37 THR B O 1
ATOM 7533 N N . SER B 2 40 ? 57.624 59.527 -5.516 1.00 64.14 38 SER B N 1
ATOM 7534 C CA . SER B 2 40 ? 58.240 60.843 -5.255 1.00 79.05 38 SER B CA 1
ATOM 7535 C C . SER B 2 40 ? 59.707 60.659 -4.847 1.00 82.59 38 SER B C 1
ATOM 7536 O O . SER B 2 40 ? 60.122 59.586 -4.393 1.00 90.51 38 SER B O 1
ATOM 7539 N N . GLN B 2 41 ? 60.492 61.708 -5.003 1.00 81.09 39 GLN B N 1
ATOM 7540 C CA . GLN B 2 41 ? 61.316 62.147 -3.913 1.00 81.03 39 GLN B CA 1
ATOM 7541 C C . GLN B 2 41 ? 60.595 61.828 -2.589 1.00 68.63 39 GLN B C 1
ATOM 7542 O O . GLN B 2 41 ? 60.802 60.775 -2.007 1.00 61.54 39 GLN B O 1
ATOM 7548 N N . GLY B 2 42 ? 59.764 62.744 -2.111 1.00 57.79 40 GLY B N 1
ATOM 7549 C CA . GLY B 2 42 ? 59.878 63.188 -0.738 1.00 51.47 40 GLY B CA 1
ATOM 7550 C C . GLY B 2 42 ? 58.900 62.481 0.160 1.00 47.47 40 GLY B C 1
ATOM 7551 O O . GLY B 2 42 ? 59.247 62.119 1.283 1.00 40.81 40 GLY B O 1
ATOM 7552 N N . THR B 2 43 ? 57.676 62.297 -0.340 1.00 44.00 41 THR B N 1
ATOM 7553 C CA . THR B 2 43 ? 56.599 61.767 0.457 1.00 41.88 41 THR B CA 1
ATOM 7554 C C . THR B 2 43 ? 55.923 60.543 -0.177 1.00 38.29 41 THR B C 1
ATOM 7555 O O . THR B 2 43 ? 55.963 60.347 -1.380 1.00 35.41 41 THR B O 1
ATOM 7559 N N . PHE B 2 44 ? 55.307 59.747 0.693 1.00 32.81 42 PHE B N 1
ATOM 7560 C CA . PHE B 2 44 ? 54.509 58.595 0.314 1.00 33.02 42 PHE B CA 1
ATOM 7561 C C . PHE B 2 44 ? 53.107 58.816 0.899 1.00 31.01 42 PHE B C 1
ATOM 7562 O O . PHE B 2 44 ? 52.938 59.060 2.090 1.00 33.92 42 PHE B O 1
ATOM 7570 N N . THR B 2 45 ? 52.107 58.750 0.043 1.00 27.04 43 THR B N 1
ATOM 7571 C CA . THR B 2 45 ? 50.739 58.783 0.484 1.00 28.25 43 THR B CA 1
ATOM 7572 C C . THR B 2 45 ? 50.233 57.322 0.593 1.00 26.48 43 THR B C 1
ATOM 7573 O O . THR B 2 45 ? 50.518 56.493 -0.293 1.00 26.60 43 THR B O 1
ATOM 7577 N N . CYS B 2 46 ? 49.553 56.993 1.689 1.00 23.55 44 CYS B N 1
ATOM 7578 C CA . CYS B 2 46 ? 49.102 55.619 1.908 1.00 22.36 44 CYS B CA 1
ATOM 7579 C C . CYS B 2 46 ? 48.061 55.330 0.822 1.00 22.19 44 CYS B C 1
ATOM 7580 O O . CYS B 2 46 ? 47.175 56.139 0.573 1.00 22.48 44 CYS B O 1
ATOM 7583 N N . ILE B 2 47 ? 48.169 54.185 0.172 1.00 20.39 45 ILE B N 1
ATOM 7584 C CA . ILE B 2 47 ? 47.432 53.930 -1.070 1.00 20.75 45 ILE B CA 1
ATOM 7585 C C . ILE B 2 47 ? 45.913 53.840 -0.873 1.00 19.91 45 ILE B C 1
ATOM 7586 O O . ILE B 2 47 ? 45.156 54.473 -1.607 1.00 17.61 45 ILE B O 1
ATOM 7591 N N . GLY B 2 48 ? 45.466 53.020 0.102 1.00 20.27 46 GLY B N 1
ATOM 7592 C CA . GLY B 2 48 ? 44.042 52.794 0.350 1.00 19.49 46 GLY B CA 1
ATOM 7593 C C . GLY B 2 48 ? 43.416 53.752 1.349 1.00 21.52 46 GLY B C 1
ATOM 7594 O O . GLY B 2 48 ? 42.173 53.803 1.482 1.00 21.49 46 GLY B O 1
ATOM 7595 N N . THR B 2 49 ? 44.267 54.476 2.093 1.00 22.63 47 THR B N 1
ATOM 7596 C CA . THR B 2 49 ? 43.825 55.368 3.182 1.00 23.65 47 THR B CA 1
ATOM 7597 C C . THR B 2 49 ? 44.580 56.697 3.012 1.00 24.91 47 THR B C 1
ATOM 7598 O O . THR B 2 49 ? 45.447 57.010 3.829 1.00 25.36 47 THR B O 1
ATOM 7602 N N . PRO B 2 50 ? 44.264 57.464 1.943 1.00 26.36 48 PRO B N 1
ATOM 7603 C CA . PRO B 2 50 ? 45.183 58.503 1.440 1.00 26.65 48 PRO B CA 1
ATOM 7604 C C . PRO B 2 50 ? 45.187 59.813 2.248 1.00 27.67 48 PRO B C 1
ATOM 7605 O O . PRO B 2 50 ? 45.954 60.705 1.928 1.00 27.64 48 PRO B O 1
ATOM 7609 N N . SER B 2 51 ? 44.407 59.893 3.318 1.00 28.43 49 SER B N 1
ATOM 7610 C CA . SER B 2 51 ? 44.561 60.988 4.289 1.00 31.91 49 SER B CA 1
ATOM 7611 C C . SER B 2 51 ? 45.792 60.881 5.188 1.00 31.68 49 SER B C 1
ATOM 7612 O O . SER B 2 51 ? 46.096 61.813 5.919 1.00 34.83 49 SER B O 1
ATOM 7615 N N . ILE B 2 52 ? 46.488 59.752 5.169 1.00 31.88 50 ILE B N 1
ATOM 7616 C CA . ILE B 2 52 ? 47.736 59.636 5.907 1.00 30.36 50 ILE B CA 1
ATOM 7617 C C . ILE B 2 52 ? 48.843 59.693 4.895 1.00 29.92 50 ILE B C 1
ATOM 7618 O O . ILE B 2 52 ? 48.819 58.987 3.893 1.00 26.91 50 ILE B O 1
ATOM 7623 N N . THR B 2 53 ? 49.821 60.533 5.189 1.00 31.47 51 THR B N 1
ATOM 7624 C CA . THR B 2 53 ? 50.956 60.777 4.327 1.00 32.57 51 THR B CA 1
ATOM 7625 C C . THR B 2 53 ? 52.249 60.635 5.122 1.00 29.66 51 THR B C 1
ATOM 7626 O O . THR B 2 53 ? 52.350 61.080 6.248 1.00 33.40 51 THR B O 1
ATOM 7630 N N . LEU B 2 54 ? 53.234 59.991 4.546 1.00 25.60 52 LEU B N 1
ATOM 7631 C CA . LEU B 2 54 ? 54.436 59.666 5.274 1.00 26.38 52 LEU B CA 1
ATOM 7632 C C . LEU B 2 54 ? 55.590 60.311 4.587 1.00 27.71 52 LEU B C 1
ATOM 7633 O O . LEU B 2 54 ? 55.502 60.670 3.419 1.00 26.08 52 LEU B O 1
ATOM 7638 N N . SER B 2 55 ? 56.720 60.335 5.285 1.00 29.79 53 SER B N 1
ATOM 7639 C CA . SER B 2 55 ? 58.012 60.489 4.620 1.00 31.39 53 SER B CA 1
ATOM 7640 C C . SER B 2 55 ? 58.376 59.213 3.895 1.00 30.73 53 SER B C 1
ATOM 7641 O O . SER B 2 55 ? 58.107 58.116 4.376 1.00 33.14 53 SER B O 1
ATOM 7644 N N . SER B 2 56 ? 59.041 59.349 2.762 1.00 30.73 54 SER B N 1
ATOM 7645 C CA . SER B 2 56 ? 59.355 58.203 1.940 1.00 31.67 54 SER B CA 1
ATOM 7646 C C . SER B 2 56 ? 60.498 57.346 2.502 1.00 30.36 54 SER B C 1
ATOM 7647 O O . SER B 2 56 ? 60.650 56.179 2.156 1.00 31.81 54 SER B O 1
ATOM 7650 N N . SER B 2 57 ? 61.240 57.884 3.446 1.00 29.75 55 SER B N 1
ATOM 7651 C CA . SER B 2 57 ? 62.097 57.079 4.308 1.00 28.54 55 SER B CA 1
ATOM 7652 C C . SER B 2 57 ? 61.369 56.032 5.204 1.00 27.55 55 SER B C 1
ATOM 7653 O O . SER B 2 57 ? 62.019 55.105 5.718 1.00 26.36 55 SER B O 1
ATOM 7656 N N . GLN B 2 58 ? 60.052 56.175 5.379 1.00 25.25 56 GLN B N 1
ATOM 7657 C CA . GLN B 2 58 ? 59.238 55.254 6.184 1.00 26.10 56 GLN B CA 1
ATOM 7658 C C . GLN B 2 58 ? 58.669 54.046 5.406 1.00 26.63 56 GLN B C 1
ATOM 7659 O O . GLN B 2 58 ? 58.032 53.145 5.981 1.00 26.91 56 GLN B O 1
ATOM 7665 N N . ILE B 2 59 ? 58.943 53.997 4.109 1.00 27.69 57 ILE B N 1
ATOM 7666 C CA . ILE B 2 59 ? 58.712 52.785 3.331 1.00 25.20 57 ILE B CA 1
ATOM 7667 C C . ILE B 2 59 ? 59.731 51.738 3.649 1.00 24.48 57 ILE B C 1
ATOM 7668 O O . ILE B 2 59 ? 60.922 51.999 3.577 1.00 23.50 57 ILE B O 1
ATOM 7673 N N . ASN B 2 60 ? 59.253 50.523 3.925 1.00 24.56 58 ASN B N 1
ATOM 7674 C CA . ASN B 2 60 ? 60.105 49.395 4.292 1.00 22.21 58 ASN B CA 1
ATOM 7675 C C . ASN B 2 60 ? 61.126 49.713 5.386 1.00 24.33 58 ASN B C 1
ATOM 7676 O O . ASN B 2 60 ? 62.271 49.300 5.315 1.00 25.90 58 ASN B O 1
ATOM 7681 N N . ASP B 2 61 ? 60.675 50.374 6.443 1.00 24.71 59 ASP B N 1
ATOM 7682 C CA . ASP B 2 61 ? 61.537 50.663 7.586 1.00 27.14 59 ASP B CA 1
ATOM 7683 C C . ASP B 2 61 ? 61.120 49.807 8.741 1.00 26.48 59 ASP B C 1
ATOM 7684 O O . ASP B 2 61 ? 61.438 50.107 9.843 1.00 31.55 59 ASP B O 1
ATOM 7689 N N . ASN B 2 62 ? 60.412 48.728 8.475 1.00 27.01 60 ASN B N 1
ATOM 7690 C CA . ASN B 2 62 ? 59.905 47.831 9.507 1.00 29.47 60 ASN B CA 1
ATOM 7691 C C . ASN B 2 62 ? 59.082 48.424 10.576 1.00 27.31 60 ASN B C 1
ATOM 7692 O O . ASN B 2 62 ? 58.879 47.765 11.609 1.00 25.13 60 ASN B O 1
ATOM 7697 N N . SER B 2 63 ? 58.540 49.613 10.337 1.00 25.63 61 SER B N 1
ATOM 7698 C CA . SER B 2 63 ? 57.451 50.093 11.172 1.00 24.97 61 SER B CA 1
ATOM 7699 C C . SER B 2 63 ? 56.178 50.182 10.332 1.00 24.69 61 SER B C 1
ATOM 7700 O O . SER B 2 63 ? 56.230 50.679 9.174 1.00 24.63 61 SER B O 1
ATOM 7703 N N . CYS B 2 64 ? 55.048 49.711 10.894 1.00 23.52 62 CYS B N 1
ATOM 7704 C CA . CYS B 2 64 ? 53.773 49.764 10.174 1.00 24.56 62 CYS B CA 1
ATOM 7705 C C . CYS B 2 64 ? 53.120 51.134 10.324 1.00 23.76 62 CYS B C 1
ATOM 7706 O O . CYS B 2 64 ? 52.469 51.402 11.323 1.00 21.95 62 CYS B O 1
ATOM 7709 N N . ASP B 2 65 ? 53.304 52.000 9.323 1.00 22.13 63 ASP B N 1
ATOM 7710 C CA . ASP B 2 65 ? 52.941 53.402 9.502 1.00 22.77 63 ASP B CA 1
ATOM 7711 C C . ASP B 2 65 ? 51.658 53.727 8.804 1.00 23.46 63 ASP B C 1
ATOM 7712 O O . ASP B 2 65 ? 51.013 54.673 9.209 1.00 24.13 63 ASP B O 1
ATOM 7717 N N . CYS B 2 66 ? 51.262 52.935 7.798 1.00 21.63 64 CYS B N 1
ATOM 7718 C CA . CYS B 2 66 ? 49.956 53.102 7.156 1.00 21.70 64 CYS B CA 1
ATOM 7719 C C . CYS B 2 66 ? 49.017 52.069 7.691 1.00 21.35 64 CYS B C 1
ATOM 7720 O O . CYS B 2 66 ? 49.382 50.887 7.727 1.00 21.38 64 CYS B O 1
ATOM 7723 N N . PRO B 2 67 ? 47.785 52.490 8.041 1.00 21.10 65 PRO B N 1
ATOM 7724 C CA . PRO B 2 67 ? 46.717 51.623 8.515 1.00 20.76 65 PRO B CA 1
ATOM 7725 C C . PRO B 2 67 ? 46.025 50.753 7.456 1.00 20.13 65 PRO B C 1
ATOM 7726 O O . PRO B 2 67 ? 45.039 50.031 7.773 1.00 19.02 65 PRO B O 1
ATOM 7730 N N . ASP B 2 68 ? 46.586 50.753 6.239 1.00 19.11 66 ASP B N 1
ATOM 7731 C CA . ASP B 2 68 ? 46.243 49.782 5.217 1.00 19.88 66 ASP B CA 1
ATOM 7732 C C . ASP B 2 68 ? 47.427 48.880 4.860 1.00 19.33 66 ASP B C 1
ATOM 7733 O O . ASP B 2 68 ? 47.344 48.036 3.950 1.00 17.70 66 ASP B O 1
ATOM 7738 N N . GLY B 2 69 ? 48.543 49.081 5.550 1.00 18.30 67 GLY B N 1
ATOM 7739 C CA . GLY B 2 69 ? 49.704 48.236 5.332 1.00 18.26 67 GLY B CA 1
ATOM 7740 C C . GLY B 2 69 ? 50.606 48.668 4.188 1.00 18.59 67 GLY B C 1
ATOM 7741 O O . GLY B 2 69 ? 51.683 48.058 3.996 1.00 17.22 67 GLY B O 1
ATOM 7742 N N . SER B 2 70 ? 50.210 49.694 3.417 1.00 18.02 68 SER B N 1
ATOM 7743 C CA . SER B 2 70 ? 50.880 49.933 2.102 1.00 17.98 68 SER B CA 1
ATOM 7744 C C . SER B 2 70 ? 52.313 50.464 2.136 1.00 18.50 68 SER B C 1
ATOM 7745 O O . SER B 2 70 ? 53.038 50.378 1.126 1.00 19.61 68 SER B O 1
ATOM 7748 N N . ASP B 2 71 ? 52.767 50.961 3.278 1.00 18.25 69 ASP B N 1
ATOM 7749 C CA . ASP B 2 71 ? 54.167 51.346 3.438 1.00 18.86 69 ASP B CA 1
ATOM 7750 C C . ASP B 2 71 ? 55.152 50.233 3.667 1.00 19.18 69 ASP B C 1
ATOM 7751 O O . ASP B 2 71 ? 56.353 50.485 3.656 1.00 20.79 69 ASP B O 1
ATOM 7756 N N . GLU B 2 72 ? 54.685 49.009 3.855 1.00 18.84 70 GLU B N 1
ATOM 7757 C CA . GLU B 2 72 ? 55.594 47.894 4.001 1.00 19.28 70 GLU B CA 1
ATOM 7758 C C . GLU B 2 72 ? 55.384 46.765 2.960 1.00 19.18 70 GLU B C 1
ATOM 7759 O O . GLU B 2 72 ? 55.094 45.626 3.323 1.00 18.87 70 GLU B O 1
ATOM 7765 N N . PRO B 2 73 ? 55.622 47.059 1.664 1.00 18.52 71 PRO B N 1
ATOM 7766 C CA . PRO B 2 73 ? 55.485 45.999 0.668 1.00 18.08 71 PRO B CA 1
ATOM 7767 C C . PRO B 2 73 ? 56.543 44.952 0.775 1.00 18.14 71 PRO B C 1
ATOM 7768 O O . PRO B 2 73 ? 56.382 43.863 0.236 1.00 18.68 71 PRO B O 1
ATOM 7772 N N . GLY B 2 74 ? 57.626 45.271 1.471 1.00 18.21 72 GLY B N 1
ATOM 7773 C CA . GLY B 2 74 ? 58.862 44.495 1.402 1.00 17.81 72 GLY B CA 1
ATOM 7774 C C . GLY B 2 74 ? 59.261 43.919 2.754 1.00 18.60 72 GLY B C 1
ATOM 7775 O O . GLY B 2 74 ? 60.336 43.335 2.875 1.00 20.16 72 GLY B O 1
ATOM 7776 N N . THR B 2 75 ? 58.400 44.038 3.766 1.00 18.52 73 THR B N 1
ATOM 7777 C CA . THR B 2 75 ? 58.681 43.464 5.072 1.00 18.77 73 THR B CA 1
ATOM 7778 C C . THR B 2 75 ? 57.456 42.781 5.654 1.00 18.34 73 THR B C 1
ATOM 7779 O O . THR B 2 75 ? 56.355 42.860 5.096 1.00 16.67 73 THR B O 1
ATOM 7783 N N . ALA B 2 76 ? 57.665 42.143 6.818 1.00 17.59 74 ALA B N 1
ATOM 7784 C CA . ALA B 2 76 ? 56.578 41.500 7.546 1.00 17.67 74 ALA B CA 1
ATOM 7785 C C . ALA B 2 76 ? 55.862 42.403 8.516 1.00 17.66 74 ALA B C 1
ATOM 7786 O O . ALA B 2 76 ? 54.984 41.919 9.242 1.00 19.44 74 ALA B O 1
ATOM 7788 N N . ALA B 2 77 ? 56.208 43.685 8.561 1.00 17.79 75 ALA B N 1
ATOM 7789 C CA . ALA B 2 77 ? 55.819 44.525 9.699 1.00 18.93 75 ALA B CA 1
ATOM 7790 C C . ALA B 2 77 ? 54.359 44.919 9.720 1.00 19.83 75 ALA B C 1
ATOM 7791 O O . ALA B 2 77 ? 53.889 45.412 10.719 1.00 20.71 75 ALA B O 1
ATOM 7793 N N . CYS B 2 78 ? 53.633 44.721 8.624 1.00 20.94 76 CYS B N 1
ATOM 7794 C CA . CYS B 2 78 ? 52.197 45.016 8.614 1.00 20.46 76 CYS B CA 1
ATOM 7795 C C . CYS B 2 78 ? 51.401 43.751 8.532 1.00 19.79 76 CYS B C 1
ATOM 7796 O O . CYS B 2 78 ? 50.197 43.789 8.255 1.00 20.96 76 CYS B O 1
ATOM 7799 N N . ALA B 2 79 ? 52.040 42.619 8.780 1.00 18.38 77 ALA B N 1
ATOM 7800 C CA . ALA B 2 79 ? 51.336 41.344 8.668 1.00 19.25 77 ALA B CA 1
ATOM 7801 C C . ALA B 2 79 ? 50.262 41.128 9.748 1.00 18.88 77 ALA B C 1
ATOM 7802 O O . ALA B 2 79 ? 49.356 40.321 9.565 1.00 20.17 77 ALA B O 1
ATOM 7804 N N . HIS B 2 80 ? 50.304 41.904 10.825 1.00 17.78 78 HIS B N 1
ATOM 7805 C CA . HIS B 2 80 ? 49.233 41.887 11.816 1.00 18.83 78 HIS B CA 1
ATOM 7806 C C . HIS B 2 80 ? 47.903 42.600 11.403 1.00 19.73 78 HIS B C 1
ATOM 7807 O O . HIS B 2 80 ? 46.869 42.562 12.120 1.00 18.37 78 HIS B O 1
ATOM 7814 N N . LEU B 2 81 ? 47.945 43.247 10.256 1.00 18.80 79 LEU B N 1
ATOM 7815 C CA . LEU B 2 81 ? 46.756 43.800 9.664 1.00 20.17 79 LEU B CA 1
ATOM 7816 C C . LEU B 2 81 ? 46.052 42.702 8.884 1.00 19.06 79 LEU B C 1
ATOM 7817 O O . LEU B 2 81 ? 46.331 42.488 7.723 1.00 17.10 79 LEU B O 1
ATOM 7822 N N . ASP B 2 82 ? 45.153 41.997 9.551 1.00 19.46 80 ASP B N 1
ATOM 7823 C CA . ASP B 2 82 ? 44.697 40.668 9.092 1.00 20.01 80 ASP B CA 1
ATOM 7824 C C . ASP B 2 82 ? 43.426 40.364 9.864 1.00 18.56 80 ASP B C 1
ATOM 7825 O O . ASP B 2 82 ? 43.368 40.547 11.083 1.00 17.41 80 ASP B O 1
ATOM 7830 N N . ARG B 2 83 ? 42.407 39.912 9.176 1.00 19.15 81 ARG B N 1
ATOM 7831 C CA . ARG B 2 83 ? 41.153 39.585 9.854 1.00 22.59 81 ARG B CA 1
ATOM 7832 C C . ARG B 2 83 ? 41.284 38.408 10.820 1.00 20.29 81 ARG B C 1
ATOM 7833 O O . ARG B 2 83 ? 40.412 38.177 11.634 1.00 19.40 81 ARG B O 1
ATOM 7841 N N . LEU B 2 84 ? 42.342 37.636 10.681 1.00 19.74 82 LEU B N 1
ATOM 7842 C CA . LEU B 2 84 ? 42.548 36.494 11.551 1.00 20.63 82 LEU B CA 1
ATOM 7843 C C . LEU B 2 84 ? 43.368 36.820 12.805 1.00 18.62 82 LEU B C 1
ATOM 7844 O O . LEU B 2 84 ? 43.461 35.977 13.666 1.00 20.03 82 LEU B O 1
ATOM 7849 N N . SER B 2 85 ? 43.980 38.001 12.893 1.00 16.83 83 SER B N 1
ATOM 7850 C CA . SER B 2 85 ? 44.903 38.308 13.972 1.00 16.31 83 SER B CA 1
ATOM 7851 C C . SER B 2 85 ? 44.170 39.032 15.129 1.00 17.08 83 SER B C 1
ATOM 7852 O O . SER B 2 85 ? 43.104 39.582 14.960 1.00 16.07 83 SER B O 1
ATOM 7855 N N . PRO B 2 86 ? 44.729 39.000 16.355 1.00 19.68 84 PRO B N 1
ATOM 7856 C CA . PRO B 2 86 ? 44.005 39.627 17.473 1.00 19.82 84 PRO B CA 1
ATOM 7857 C C . PRO B 2 86 ? 43.740 41.099 17.166 1.00 20.51 84 PRO B C 1
ATOM 7858 O O . PRO B 2 86 ? 44.658 41.833 16.767 1.00 18.61 84 PRO B O 1
ATOM 7862 N N . GLU B 2 87 ? 42.488 41.494 17.323 1.00 21.67 85 GLU B N 1
ATOM 7863 C CA . GLU B 2 87 ? 42.055 42.850 17.063 1.00 23.13 85 GLU B CA 1
ATOM 7864 C C . GLU B 2 87 ? 42.636 43.894 18.040 1.00 20.68 85 GLU B C 1
ATOM 7865 O O . GLU B 2 87 ? 42.515 43.743 19.227 1.00 22.91 85 GLU B O 1
ATOM 7871 N N . GLN B 2 88 ? 43.266 44.944 17.511 1.00 18.91 86 GLN B N 1
ATOM 7872 C CA . GLN B 2 88 ? 43.718 46.092 18.275 1.00 17.67 86 GLN B CA 1
ATOM 7873 C C . GLN B 2 88 ? 43.241 47.397 17.620 1.00 18.56 86 GLN B C 1
ATOM 7874 O O . GLN B 2 88 ? 43.018 47.447 16.402 1.00 17.71 86 GLN B O 1
ATOM 7880 N N . PRO B 2 89 ? 43.058 48.465 18.428 1.00 18.73 87 PRO B N 1
ATOM 7881 C CA . PRO B 2 89 ? 42.600 49.709 17.860 1.00 19.07 87 PRO B CA 1
ATOM 7882 C C . PRO B 2 89 ? 43.585 50.268 16.877 1.00 19.21 87 PRO B C 1
ATOM 7883 O O . PRO B 2 89 ? 44.767 50.142 17.104 1.00 18.21 87 PRO B O 1
ATOM 7887 N N . LEU B 2 90 ? 43.095 50.851 15.777 1.00 18.67 88 LEU B N 1
ATOM 7888 C CA . LEU B 2 90 ? 43.965 51.361 14.744 1.00 19.20 88 LEU B CA 1
ATOM 7889 C C . LEU B 2 90 ? 43.281 52.562 14.076 1.00 20.93 88 LEU B C 1
ATOM 7890 O O . LEU B 2 90 ? 42.473 52.434 13.144 1.00 17.86 88 LEU B O 1
ATOM 7895 N N . PRO B 2 91 ? 43.560 53.750 14.601 1.00 22.49 89 PRO B N 1
ATOM 7896 C CA . PRO B 2 91 ? 42.971 54.965 14.015 1.00 23.53 89 PRO B CA 1
ATOM 7897 C C . PRO B 2 91 ? 43.415 55.125 12.555 1.00 21.61 89 PRO B C 1
ATOM 7898 O O . PRO B 2 91 ? 44.604 54.945 12.269 1.00 22.30 89 PRO B O 1
ATOM 7902 N N . GLY B 2 92 ? 42.449 55.352 11.651 1.00 20.87 90 GLY B N 1
ATOM 7903 C CA . GLY B 2 92 ? 42.709 55.485 10.200 1.00 20.54 90 GLY B CA 1
ATOM 7904 C C . GLY B 2 92 ? 42.487 54.199 9.406 1.00 21.05 90 GLY B C 1
ATOM 7905 O O . GLY B 2 92 ? 42.416 54.220 8.175 1.00 19.73 90 GLY B O 1
ATOM 7906 N N . SER B 2 93 ? 42.377 53.068 10.096 1.00 20.93 91 SER B N 1
ATOM 7907 C CA . SER B 2 93 ? 42.015 51.824 9.456 1.00 19.05 91 SER B CA 1
ATOM 7908 C C . SER B 2 93 ? 40.615 51.973 8.877 1.00 19.72 91 SER B C 1
ATOM 7909 O O . SER B 2 93 ? 39.745 52.625 9.466 1.00 19.37 91 SER B O 1
ATOM 7912 N N . LEU B 2 94 ? 40.357 51.323 7.753 1.00 19.80 92 LEU B N 1
ATOM 7913 C CA . LEU B 2 94 ? 38.991 51.368 7.214 1.00 20.98 92 LEU B CA 1
ATOM 7914 C C . LEU B 2 94 ? 37.978 50.813 8.197 1.00 19.84 92 LEU B C 1
ATOM 7915 O O . LEU B 2 94 ? 36.837 51.256 8.168 1.00 17.56 92 LEU B O 1
ATOM 7920 N N . THR B 2 95 ? 38.395 49.848 9.042 1.00 17.55 93 THR B N 1
ATOM 7921 C CA . THR B 2 95 ? 37.500 49.255 10.042 1.00 17.75 93 THR B CA 1
ATOM 7922 C C . THR B 2 95 ? 37.643 49.873 11.418 1.00 17.53 93 THR B C 1
ATOM 7923 O O . THR B 2 95 ? 36.883 49.546 12.308 1.00 18.82 93 THR B O 1
ATOM 7927 N N . GLY B 2 96 ? 38.631 50.743 11.603 1.00 17.55 94 GLY B N 1
ATOM 7928 C CA . GLY B 2 96 ? 39.021 51.245 12.939 1.00 17.72 94 GLY B CA 1
ATOM 7929 C C . GLY B 2 96 ? 39.917 50.334 13.777 1.00 16.89 94 GLY B C 1
ATOM 7930 O O . GLY B 2 96 ? 40.340 50.746 14.830 1.00 15.74 94 GLY B O 1
ATOM 7931 N N . THR B 2 97 ? 40.189 49.104 13.313 1.00 16.52 95 THR B N 1
ATOM 7932 C CA . THR B 2 97 ? 41.095 48.217 13.978 1.00 15.08 95 THR B CA 1
ATOM 7933 C C . THR B 2 97 ? 42.058 47.501 13.049 1.00 15.59 95 THR B C 1
ATOM 7934 O O . THR B 2 97 ? 41.977 47.640 11.822 1.00 15.01 95 THR B O 1
ATOM 7938 N N . THR B 2 98 ? 42.952 46.699 13.623 1.00 13.78 96 THR B N 1
ATOM 7939 C CA . THR B 2 98 ? 43.872 45.871 12.843 1.00 13.38 96 THR B CA 1
ATOM 7940 C C . THR B 2 98 ? 43.184 44.730 12.109 1.00 14.19 96 THR B C 1
ATOM 7941 O O . THR B 2 98 ? 43.778 44.032 11.313 1.00 14.16 96 THR B O 1
ATOM 7945 N N . ASN B 2 99 ? 41.946 44.480 12.453 1.00 15.87 97 ASN B N 1
ATOM 7946 C CA . ASN B 2 99 ? 41.122 43.509 11.772 1.00 18.16 97 ASN B CA 1
ATOM 7947 C C . ASN B 2 99 ? 40.583 44.138 10.448 1.00 18.43 97 ASN B C 1
ATOM 7948 O O . ASN B 2 99 ? 39.496 44.741 10.365 1.00 19.76 97 ASN B O 1
ATOM 7953 N N . THR B 2 100 ? 41.386 44.033 9.412 1.00 18.33 98 THR B N 1
ATOM 7954 C CA . THR B 2 100 ? 41.146 44.782 8.220 1.00 19.16 98 THR B CA 1
ATOM 7955 C C . THR B 2 100 ? 41.881 44.052 7.089 1.00 19.05 98 THR B C 1
ATOM 7956 O O . THR B 2 100 ? 42.781 43.254 7.321 1.00 18.23 98 THR B O 1
ATOM 7960 N N . THR B 2 101 ? 41.461 44.321 5.869 1.00 19.07 99 THR B N 1
ATOM 7961 C CA . THR B 2 101 ? 42.056 43.738 4.677 1.00 20.13 99 THR B CA 1
ATOM 7962 C C . THR B 2 101 ? 43.128 44.672 4.133 1.00 19.25 99 THR B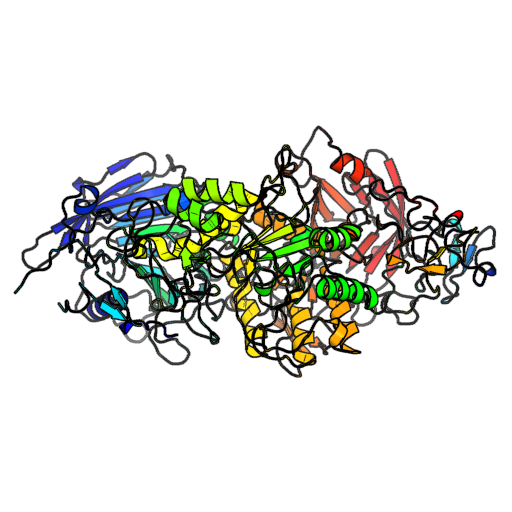 C 1
ATOM 7963 O O . THR B 2 101 ? 42.839 45.809 3.800 1.00 19.86 99 THR B O 1
ATOM 7967 N N . SER B 2 102 ? 44.370 44.218 4.040 1.00 19.57 100 SER B N 1
ATOM 7968 C CA . SER B 2 102 ? 45.420 45.119 3.614 1.00 20.20 100 SER B CA 1
ATOM 7969 C C . SER B 2 102 ? 45.155 45.483 2.191 1.00 18.79 100 SER B C 1
ATOM 7970 O O . SER B 2 102 ? 44.545 44.755 1.460 1.00 17.32 100 SER B O 1
ATOM 7973 N N . THR B 2 103 ? 45.615 46.648 1.802 1.00 20.00 101 THR B N 1
ATOM 7974 C CA . THR B 2 103 ? 45.577 47.054 0.396 1.00 19.76 101 THR B CA 1
ATOM 7975 C C . THR B 2 103 ? 46.399 46.118 -0.473 1.00 19.42 101 THR B C 1
ATOM 7976 O O . THR B 2 103 ? 45.950 45.694 -1.564 1.00 20.64 101 THR B O 1
ATOM 7980 N N . LEU B 2 104 ? 47.606 45.816 -0.047 1.00 17.92 102 LEU B N 1
ATOM 7981 C CA . LEU B 2 104 ? 48.477 45.065 -0.940 1.00 18.31 102 LEU B CA 1
ATOM 7982 C C . LEU B 2 104 ? 48.153 43.566 -0.877 1.00 19.07 102 LEU B C 1
ATOM 7983 O O . LEU B 2 104 ? 47.731 43.075 0.147 1.00 20.69 102 LEU B O 1
ATOM 7988 N N . PRO B 2 105 ? 48.330 42.836 -1.984 1.00 19.36 103 PRO B N 1
ATOM 7989 C CA . PRO B 2 105 ? 47.972 41.455 -1.892 1.00 20.09 103 PRO B CA 1
ATOM 7990 C C . PRO B 2 105 ? 48.986 40.629 -1.118 1.00 20.26 103 PRO B C 1
ATOM 7991 O O . PRO B 2 105 ? 48.681 39.524 -0.773 1.00 20.06 103 PRO B O 1
ATOM 7995 N N . GLY B 2 106 ? 50.191 41.128 -0.894 1.00 19.98 104 GLY B N 1
ATOM 7996 C CA . GLY B 2 106 ? 51.259 40.291 -0.435 1.00 18.81 104 GLY B CA 1
ATOM 7997 C C . GLY B 2 106 ? 52.559 40.922 -0.851 1.00 19.15 104 GLY B C 1
ATOM 7998 O O . GLY B 2 106 ? 52.562 42.046 -1.377 1.00 18.29 104 GLY B O 1
ATOM 7999 N N . PHE B 2 107 ? 53.636 40.158 -0.669 1.00 17.21 105 PHE B N 1
ATOM 8000 C CA . PHE B 2 107 ? 54.970 40.573 -0.986 1.00 18.49 105 PHE B CA 1
ATOM 8001 C C . PHE B 2 107 ? 55.213 39.969 -2.353 1.00 18.79 105 PHE B C 1
ATOM 8002 O O . PHE B 2 107 ? 54.998 38.752 -2.542 1.00 15.70 105 PHE B O 1
ATOM 8010 N N . TRP B 2 108 ? 55.649 40.814 -3.288 1.00 17.76 106 TRP B N 1
ATOM 8011 C CA . TRP B 2 108 ? 55.873 40.375 -4.664 1.00 18.84 106 TRP B CA 1
ATOM 8012 C C . TRP B 2 108 ? 57.264 39.790 -4.832 1.00 17.70 106 TRP B C 1
ATOM 8013 O O . TRP B 2 108 ? 58.255 40.450 -4.587 1.00 18.03 106 TRP B O 1
ATOM 8024 N N . CYS B 2 109 ? 57.320 38.559 -5.282 1.00 17.85 107 CYS B N 1
ATOM 8025 C CA . CYS B 2 109 ? 58.559 37.956 -5.741 1.00 19.31 107 CYS B CA 1
ATOM 8026 C C . CYS B 2 109 ? 58.616 37.976 -7.264 1.00 19.99 107 CYS B C 1
ATOM 8027 O O . CYS B 2 109 ? 57.834 37.306 -7.921 1.00 19.55 107 CYS B O 1
ATOM 8030 N N . ALA B 2 110 ? 59.542 38.737 -7.825 1.00 21.34 108 ALA B N 1
ATOM 8031 C CA . ALA B 2 110 ? 59.647 38.865 -9.295 1.00 22.01 108 ALA B CA 1
ATOM 8032 C C . ALA B 2 110 ? 60.078 37.574 -9.923 1.00 22.25 108 ALA B C 1
ATOM 8033 O O . ALA B 2 110 ? 59.639 37.270 -11.005 1.00 22.43 108 ALA B O 1
ATOM 8035 N N . ASN B 2 111 ? 60.951 36.825 -9.264 1.00 24.17 109 ASN B N 1
ATOM 8036 C CA . ASN B 2 111 ? 61.330 35.481 -9.731 1.00 24.82 109 ASN B CA 1
ATOM 8037 C C . ASN B 2 111 ? 61.856 35.448 -11.186 1.00 26.04 109 ASN B C 1
ATOM 8038 O O . ASN B 2 111 ? 61.445 34.595 -11.976 1.00 23.39 109 ASN B O 1
ATOM 8043 N N . GLU B 2 112 ? 62.750 36.364 -11.532 1.00 29.24 110 GLU B N 1
ATOM 8044 C CA . GLU B 2 112 ? 63.432 36.348 -12.854 1.00 33.45 110 GLU B CA 1
ATOM 8045 C C . GLU B 2 112 ? 63.880 34.958 -13.210 1.00 32.89 110 GLU B C 1
ATOM 8046 O O . GLU B 2 112 ? 64.581 34.313 -12.426 1.00 30.84 110 GLU B O 1
ATOM 8052 N N . GLY B 2 113 ? 63.486 34.508 -14.402 1.00 33.42 111 GLY B N 1
ATOM 8053 C CA . GLY B 2 113 ? 63.872 33.214 -14.880 1.00 33.73 111 GLY B CA 1
ATOM 8054 C C . GLY B 2 113 ? 62.771 32.202 -14.677 1.00 35.25 111 GLY B C 1
ATOM 8055 O O . GLY B 2 113 ? 62.787 31.145 -15.300 1.00 34.35 111 GLY B O 1
ATOM 8056 N N . HIS B 2 114 ? 61.807 32.499 -13.810 1.00 31.42 112 HIS B N 1
ATOM 8057 C CA . HIS B 2 114 ? 60.632 31.640 -13.686 1.00 29.12 112 HIS B CA 1
ATOM 8058 C C . HIS B 2 114 ? 59.393 32.529 -13.905 1.00 28.08 112 HIS B C 1
ATOM 8059 O O . HIS B 2 114 ? 59.288 33.156 -14.938 1.00 27.15 112 HIS B O 1
ATOM 8066 N N . ILE B 2 115 ? 58.494 32.645 -12.937 1.00 27.22 113 ILE B N 1
ATOM 8067 C CA . ILE B 2 115 ? 57.329 33.482 -13.086 1.00 24.82 113 ILE B CA 1
ATOM 8068 C C . ILE B 2 115 ? 56.972 34.154 -11.738 1.00 22.01 113 ILE B C 1
ATOM 8069 O O . ILE B 2 115 ? 56.964 33.516 -10.683 1.00 20.45 113 ILE B O 1
ATOM 8074 N N . GLY B 2 116 ? 56.652 35.432 -11.791 1.00 20.69 114 GLY B N 1
ATOM 8075 C CA . GLY B 2 116 ? 56.345 36.197 -10.574 1.00 21.01 114 GLY B CA 1
ATOM 8076 C C . GLY B 2 116 ? 55.125 35.764 -9.793 1.00 19.45 114 GLY B C 1
ATOM 8077 O O . GLY B 2 116 ? 54.196 35.206 -10.336 1.00 20.08 114 GLY B O 1
ATOM 8078 N N . SER B 2 117 ? 55.136 36.000 -8.494 1.00 19.59 115 SER B N 1
ATOM 8079 C CA . SER B 2 117 ? 53.950 35.771 -7.627 1.00 19.59 115 SER B CA 1
ATOM 8080 C C . SER B 2 117 ? 54.077 36.430 -6.291 1.00 18.73 115 SER B C 1
ATOM 8081 O O . SER B 2 117 ? 55.169 36.727 -5.810 1.00 17.72 115 SER B O 1
ATOM 8084 N N . TYR B 2 118 ? 52.910 36.648 -5.719 1.00 18.51 116 TYR B N 1
ATOM 8085 C CA . TYR B 2 118 ? 52.759 37.151 -4.378 1.00 18.18 116 TYR B CA 1
ATOM 8086 C C . TYR B 2 118 ? 52.940 36.032 -3.365 1.00 18.47 116 TYR B C 1
ATOM 8087 O O . TYR B 2 118 ? 52.499 34.921 -3.602 1.00 17.28 116 TYR B O 1
ATOM 8096 N N . ILE B 2 119 ? 53.571 36.332 -2.228 1.00 17.76 117 ILE B N 1
ATOM 8097 C CA . ILE B 2 119 ? 53.440 35.501 -1.060 1.00 17.19 117 ILE B CA 1
ATOM 8098 C C . ILE B 2 119 ? 52.887 36.328 0.059 1.00 16.22 117 ILE B C 1
ATOM 8099 O O . ILE B 2 119 ? 52.978 37.542 0.011 1.00 16.75 117 ILE B O 1
ATOM 8104 N N . PRO B 2 120 ? 52.331 35.677 1.091 1.00 16.20 118 PRO B N 1
ATOM 8105 C CA . PRO B 2 120 ? 51.838 36.404 2.271 1.00 16.71 118 PRO B CA 1
ATOM 8106 C C . PRO B 2 120 ? 52.939 37.176 3.008 1.00 16.06 118 PRO B C 1
ATOM 8107 O O . PRO B 2 120 ? 54.062 36.706 3.078 1.00 16.20 118 PRO B O 1
ATOM 8111 N N . PHE B 2 121 ? 52.636 38.361 3.519 1.00 16.51 119 PHE B N 1
ATOM 8112 C CA . PHE B 2 121 ? 53.636 39.102 4.278 1.00 16.86 119 PHE B CA 1
ATOM 8113 C C . PHE B 2 121 ? 54.164 38.314 5.476 1.00 16.98 119 PHE B C 1
ATOM 8114 O O . PHE B 2 121 ? 55.282 38.518 5.905 1.00 16.07 119 PHE B O 1
ATOM 8122 N N . MET B 2 122 ? 53.382 37.374 5.973 1.00 17.24 120 MET B N 1
ATOM 8123 C CA . MET B 2 122 ? 53.755 36.641 7.188 1.00 18.51 120 MET B CA 1
ATOM 8124 C C . MET B 2 122 ? 54.693 35.494 6.906 1.00 18.14 120 MET B C 1
ATOM 8125 O O . MET B 2 122 ? 55.085 34.760 7.836 1.00 18.45 120 MET B O 1
ATOM 8130 N N . TYR B 2 123 ? 55.047 35.337 5.635 1.00 16.98 121 TYR B N 1
ATOM 8131 C CA . TYR B 2 123 ? 56.143 34.442 5.214 1.00 17.10 121 TYR B CA 1
ATOM 8132 C C . TYR B 2 123 ? 57.472 35.184 4.997 1.00 16.54 121 TYR B C 1
ATOM 8133 O O . TYR B 2 123 ? 58.486 34.567 4.616 1.00 15.50 121 TYR B O 1
ATOM 8142 N N . VAL B 2 124 ? 57.465 36.501 5.214 1.00 16.24 122 VAL B N 1
ATOM 8143 C CA . VAL B 2 124 ? 58.626 37.318 4.908 1.00 16.00 122 VAL B CA 1
ATOM 8144 C C . VAL B 2 124 ? 59.554 37.360 6.133 1.00 16.80 122 VAL B C 1
ATOM 8145 O O . VAL B 2 124 ? 59.131 37.668 7.249 1.00 15.00 122 VAL B O 1
ATOM 8149 N N . ASN B 2 125 ? 60.816 37.044 5.900 1.00 17.54 123 ASN B N 1
ATOM 8150 C CA . ASN B 2 125 ? 61.837 37.048 6.951 1.00 18.85 123 ASN B CA 1
ATOM 8151 C C . ASN B 2 125 ? 61.460 36.184 8.152 1.00 18.58 123 ASN B C 1
ATOM 8152 O O . ASN B 2 125 ? 61.582 36.609 9.274 1.00 15.30 123 ASN B O 1
ATOM 8157 N N . ASP B 2 126 ? 60.989 34.967 7.888 1.00 18.85 124 ASP B N 1
ATOM 8158 C CA . ASP B 2 126 ? 60.663 34.066 8.978 1.00 21.32 124 ASP B CA 1
ATOM 8159 C C . ASP B 2 126 ? 61.650 32.958 9.132 1.00 21.08 124 ASP B C 1
ATOM 8160 O O . ASP B 2 126 ? 61.447 32.086 9.938 1.00 23.45 124 ASP B O 1
ATOM 8165 N N . GLY B 2 127 ? 62.724 33.003 8.376 1.00 20.61 125 GLY B N 1
ATOM 8166 C CA . GLY B 2 127 ? 63.748 31.989 8.441 1.00 20.80 125 GLY B CA 1
ATOM 8167 C C . GLY B 2 127 ? 63.497 30.774 7.613 1.00 21.84 125 GLY B C 1
ATOM 8168 O O . GLY B 2 127 ? 64.257 29.847 7.689 1.00 24.93 125 GLY B O 1
ATOM 8169 N N . VAL B 2 128 ? 62.443 30.780 6.814 1.00 22.76 126 VAL B N 1
ATOM 8170 C CA . VAL B 2 128 ? 62.062 29.647 5.990 1.00 23.04 126 VAL B CA 1
ATOM 8171 C C . VAL B 2 128 ? 62.078 30.160 4.545 1.00 24.22 126 VAL B C 1
ATOM 8172 O O . VAL B 2 128 ? 61.443 31.173 4.237 1.00 20.64 126 VAL B O 1
ATOM 8176 N N . CYS B 2 129 ? 62.787 29.454 3.671 1.00 24.22 127 CYS B N 1
ATOM 8177 C CA . CYS B 2 129 ? 62.828 29.794 2.268 1.00 25.81 127 CYS B CA 1
ATOM 8178 C C . CYS B 2 129 ? 61.535 29.297 1.645 1.00 27.08 127 CYS B C 1
ATOM 8179 O O . CYS B 2 129 ? 61.322 28.118 1.563 1.00 29.37 127 CYS B O 1
ATOM 8182 N N . ASP B 2 130 ? 60.671 30.200 1.195 1.00 25.03 128 ASP B N 1
ATOM 8183 C CA . ASP B 2 130 ? 59.406 29.789 0.623 1.00 23.58 128 ASP B CA 1
ATOM 8184 C C . ASP B 2 130 ? 59.487 29.724 -0.926 1.00 24.26 128 ASP B C 1
ATOM 8185 O O . ASP B 2 130 ? 58.993 30.608 -1.633 1.00 23.57 128 ASP B O 1
ATOM 8190 N N . TYR B 2 131 ? 60.131 28.662 -1.415 1.00 24.89 129 TYR B N 1
ATOM 8191 C CA . TYR B 2 131 ? 60.564 28.521 -2.798 1.00 26.91 129 TYR B CA 1
ATOM 8192 C C . TYR B 2 131 ? 59.397 28.324 -3.778 1.00 26.80 129 TYR B C 1
ATOM 8193 O O . TYR B 2 131 ? 59.538 28.603 -4.942 1.00 27.23 129 TYR B O 1
ATOM 8202 N N . GLU B 2 132 ? 58.269 27.809 -3.338 1.00 27.73 130 GLU B N 1
ATOM 8203 C CA . GLU B 2 132 ? 57.213 27.472 -4.285 1.00 30.64 130 GLU B CA 1
ATOM 8204 C C . GLU B 2 132 ? 56.767 28.748 -4.965 1.00 26.97 130 GLU B C 1
ATOM 8205 O O . GLU B 2 132 ? 56.681 28.810 -6.164 1.00 24.47 130 GLU B O 1
ATOM 8211 N N . LEU B 2 133 ? 56.429 29.767 -4.194 1.00 23.60 131 LEU B N 1
ATOM 8212 C CA . LEU B 2 133 ? 55.961 30.979 -4.819 1.00 23.57 131 LEU B CA 1
ATOM 8213 C C . LEU B 2 133 ? 57.039 32.057 -4.807 1.00 22.85 131 LEU B C 1
ATOM 8214 O O . LEU B 2 133 ? 56.880 33.093 -5.468 1.00 21.32 131 LEU B O 1
ATOM 8219 N N . CYS B 2 134 ? 58.121 31.857 -4.053 1.00 21.83 132 CYS B N 1
ATOM 8220 C CA . CYS B 2 134 ? 59.200 32.837 -4.052 1.00 21.76 132 CYS B CA 1
ATOM 8221 C C . CYS B 2 134 ? 60.525 32.186 -4.381 1.00 24.32 132 CYS B C 1
ATOM 8222 O O . CYS B 2 134 ? 61.421 32.092 -3.503 1.00 24.49 132 CYS B O 1
ATOM 8225 N N . CYS B 2 135 ? 60.661 31.732 -5.628 1.00 23.17 133 CYS B N 1
ATOM 8226 C CA . CYS B 2 135 ? 61.836 30.920 -6.010 1.00 25.11 133 CYS B CA 1
ATOM 8227 C C . CYS B 2 135 ? 63.144 31.732 -6.014 1.00 22.77 133 CYS B C 1
ATOM 8228 O O . CYS B 2 135 ? 64.221 31.184 -5.881 1.00 23.41 133 CYS B O 1
ATOM 8231 N N . ASP B 2 136 ? 63.059 33.044 -6.122 1.00 21.97 134 ASP B N 1
ATOM 8232 C CA . ASP B 2 136 ? 64.260 33.872 -6.060 1.00 20.57 134 ASP B CA 1
ATOM 8233 C C . ASP B 2 136 ? 64.903 34.021 -4.668 1.00 20.98 134 ASP B C 1
ATOM 8234 O O . ASP B 2 136 ? 66.038 34.443 -4.598 1.00 19.42 134 ASP B O 1
ATOM 8239 N N . GLY B 2 137 ? 64.203 33.613 -3.602 1.00 20.44 135 GLY B N 1
ATOM 8240 C CA . GLY B 2 137 ? 64.732 33.617 -2.263 1.00 20.46 135 GLY B CA 1
ATOM 8241 C C . GLY B 2 137 ? 64.620 34.977 -1.613 1.00 21.33 135 GLY B C 1
ATOM 8242 O O . GLY B 2 137 ? 65.126 35.182 -0.492 1.00 21.83 135 GLY B O 1
ATOM 8243 N N . SER B 2 138 ? 63.955 35.919 -2.285 1.00 19.47 136 SER B N 1
ATOM 8244 C CA . SER B 2 138 ? 63.940 37.317 -1.833 1.00 19.07 136 SER B CA 1
ATOM 8245 C C . SER B 2 138 ? 63.061 37.514 -0.574 1.00 19.37 136 SER B C 1
ATOM 8246 O O . SER B 2 138 ? 63.171 38.547 0.080 1.00 19.52 136 SER B O 1
ATOM 8249 N N . ASP B 2 139 ? 62.219 36.533 -0.221 1.00 17.75 137 ASP B N 1
ATOM 8250 C CA . ASP B 2 139 ? 61.511 36.595 1.060 1.00 19.30 137 ASP B CA 1
ATOM 8251 C C . ASP B 2 139 ? 62.400 36.591 2.300 1.00 20.00 137 ASP B C 1
ATOM 8252 O O . ASP B 2 139 ? 61.937 37.000 3.389 1.00 20.19 137 ASP B O 1
ATOM 8257 N N . GLU B 2 140 ? 63.640 36.109 2.149 1.00 20.43 138 GLU B N 1
ATOM 8258 C CA . GLU B 2 140 ? 64.580 36.031 3.272 1.00 20.65 138 GLU B CA 1
ATOM 8259 C C . GLU B 2 140 ? 65.818 36.915 3.113 1.00 20.24 138 GLU B C 1
ATOM 8260 O O . GLU B 2 140 ? 66.918 36.554 3.518 1.00 21.82 138 GLU B O 1
ATOM 8266 N N . TYR B 2 141 ? 65.608 38.098 2.567 1.00 20.03 139 TYR B N 1
ATOM 8267 C CA . TYR B 2 141 ? 66.691 39.056 2.287 1.00 21.21 139 TYR B CA 1
ATOM 8268 C C . TYR B 2 141 ? 67.407 39.577 3.531 1.00 22.62 139 TYR B C 1
ATOM 8269 O O . TYR B 2 141 ? 68.538 40.029 3.443 1.00 21.92 139 TYR B O 1
ATOM 8278 N N . ALA B 2 142 ? 66.724 39.588 4.673 1.00 24.66 140 ALA B N 1
ATOM 8279 C CA . ALA B 2 142 ? 67.345 40.018 5.925 1.00 25.72 140 ALA B CA 1
ATOM 8280 C C . ALA B 2 142 ? 68.197 38.915 6.598 1.00 26.89 140 ALA B C 1
ATOM 8281 O O . ALA B 2 142 ? 68.903 39.173 7.539 1.00 27.42 140 ALA B O 1
ATOM 8283 N N . HIS B 2 143 ? 68.143 37.696 6.102 1.00 27.99 141 HIS B N 1
ATOM 8284 C CA . HIS B 2 143 ? 68.889 36.598 6.687 1.00 29.20 141 HIS B CA 1
ATOM 8285 C C . HIS B 2 143 ? 68.547 36.441 8.160 1.00 28.09 141 HIS B C 1
ATOM 8286 O O . HIS B 2 143 ? 69.405 36.289 8.972 1.00 28.12 141 HIS B O 1
ATOM 8293 N N . ALA B 2 144 ? 67.274 36.443 8.498 1.00 28.13 142 ALA B N 1
ATOM 8294 C CA . ALA B 2 144 ? 66.855 36.124 9.846 1.00 27.30 142 ALA B CA 1
ATOM 8295 C C . ALA B 2 144 ? 67.530 34.860 10.421 1.00 26.75 142 ALA B C 1
ATOM 8296 O O . ALA B 2 144 ? 67.456 33.793 9.844 1.00 26.31 142 ALA B O 1
ATOM 8298 N N . GLY B 2 145 ? 68.192 34.994 11.564 1.00 29.21 143 GLY B N 1
ATOM 8299 C CA . GLY B 2 145 ? 68.761 33.839 12.259 1.00 31.66 143 GLY B CA 1
ATOM 8300 C C . GLY B 2 145 ? 69.829 33.150 11.431 1.00 30.74 143 GLY B C 1
ATOM 8301 O O . GLY B 2 145 ? 70.063 31.964 11.599 1.00 33.61 143 GLY B O 1
ATOM 8302 N N . GLY B 2 146 ? 70.475 33.884 10.530 1.00 29.07 144 GLY B N 1
ATOM 8303 C CA . GLY B 2 146 ? 71.454 33.277 9.647 1.00 29.57 144 GLY B CA 1
ATOM 8304 C C . GLY B 2 146 ? 70.964 32.713 8.309 1.00 29.77 144 GLY B C 1
ATOM 8305 O O . GLY B 2 146 ? 71.785 32.375 7.460 1.00 27.83 144 GLY B O 1
ATOM 8306 N N . VAL B 2 147 ? 69.663 32.565 8.089 1.00 29.64 145 VAL B N 1
ATOM 8307 C CA . VAL B 2 147 ? 69.239 31.818 6.881 1.00 29.53 145 VAL B CA 1
ATOM 8308 C C . VAL B 2 147 ? 69.781 32.477 5.593 1.00 27.06 145 VAL B C 1
ATOM 8309 O O . VAL B 2 147 ? 69.727 33.684 5.466 1.00 26.05 145 VAL B O 1
ATOM 8313 N N . GLN B 2 148 ? 70.330 31.685 4.675 1.00 28.99 146 GLN B N 1
ATOM 8314 C CA . GLN B 2 148 ? 70.695 32.134 3.310 1.00 31.19 146 GLN B CA 1
ATOM 8315 C C . GLN B 2 148 ? 69.914 31.321 2.299 1.00 29.55 146 GLN B C 1
ATOM 8316 O O . GLN B 2 148 ? 70.104 30.137 2.216 1.00 28.45 146 GLN B O 1
ATOM 8322 N N . CYS B 2 149 ? 69.034 31.937 1.532 1.00 29.00 147 CYS B N 1
ATOM 8323 C CA . CYS B 2 149 ? 68.244 31.155 0.593 1.00 30.12 147 CYS B CA 1
ATOM 8324 C C . CYS B 2 149 ? 68.936 31.214 -0.744 1.00 30.61 147 CYS B C 1
ATOM 8325 O O . CYS B 2 149 ? 69.388 32.274 -1.124 1.00 29.63 147 CYS B O 1
ATOM 8328 N N . GLU B 2 150 ? 69.017 30.094 -1.455 1.00 32.83 148 GLU B N 1
ATOM 8329 C CA . GLU B 2 150 ? 69.403 30.109 -2.882 1.00 36.05 148 GLU B CA 1
ATOM 8330 C C . GLU B 2 150 ? 68.378 30.865 -3.751 1.00 34.15 148 GLU B C 1
ATOM 8331 O O . GLU B 2 150 ? 67.216 31.027 -3.380 1.00 36.25 148 GLU B O 1
ATOM 8337 N N . ASN B 2 151 ? 68.809 31.312 -4.917 1.00 32.02 149 ASN B N 1
ATOM 8338 C CA . ASN B 2 151 ? 67.905 31.623 -6.000 1.00 30.86 149 ASN B CA 1
ATOM 8339 C C . ASN B 2 151 ? 67.667 30.401 -6.843 1.00 31.29 149 ASN B C 1
ATOM 8340 O O . ASN B 2 151 ? 68.584 29.985 -7.522 1.00 28.98 149 ASN B O 1
ATOM 8345 N N . ARG B 2 152 ? 66.459 29.829 -6.820 1.00 30.88 150 ARG B N 1
ATOM 8346 C CA . ARG B 2 152 ? 66.194 28.572 -7.520 1.00 30.34 150 ARG B CA 1
ATOM 8347 C C . ARG B 2 152 ? 65.381 28.727 -8.804 1.00 30.52 150 ARG B C 1
ATOM 8348 O O . ARG B 2 152 ? 64.935 27.736 -9.385 1.00 32.14 150 ARG B O 1
ATOM 8356 N N . CYS B 2 153 ? 65.194 29.960 -9.247 1.00 29.86 151 CYS B N 1
ATOM 8357 C CA . CYS B 2 153 ? 64.244 30.231 -10.308 1.00 32.78 151 CYS B CA 1
ATOM 8358 C C . CYS B 2 153 ? 64.679 29.581 -11.610 1.00 38.34 151 CYS B C 1
ATOM 8359 O O . CYS B 2 153 ? 63.886 28.848 -12.228 1.00 35.49 151 CYS B O 1
ATOM 8362 N N . ALA B 2 154 ? 65.950 29.813 -11.971 1.00 41.17 152 ALA B N 1
ATOM 8363 C CA . ALA B 2 154 ? 66.496 29.380 -13.250 1.00 44.95 152 ALA B CA 1
ATOM 8364 C C . ALA B 2 154 ? 66.406 27.863 -13.417 1.00 47.77 152 ALA B C 1
ATOM 8365 O O . ALA B 2 154 ? 66.062 27.399 -14.500 1.00 52.90 152 ALA B O 1
ATOM 8367 N N . ALA B 2 155 ? 66.649 27.111 -12.338 1.00 48.01 153 ALA B N 1
ATOM 8368 C CA . ALA B 2 155 ? 66.381 25.667 -12.299 1.00 45.80 153 ALA B CA 1
ATOM 8369 C C . ALA B 2 155 ? 64.903 25.283 -12.513 1.00 48.61 153 ALA B C 1
ATOM 8370 O O . ALA B 2 155 ? 64.601 24.562 -13.471 1.00 48.56 153 ALA B O 1
ATOM 8372 N N . ILE B 2 156 ? 63.981 25.748 -11.659 1.00 49.64 154 ILE B N 1
ATOM 8373 C CA . ILE B 2 156 ? 62.545 25.356 -11.789 1.00 52.37 154 ILE B CA 1
ATOM 8374 C C . ILE B 2 156 ? 61.970 25.669 -13.180 1.00 50.94 154 ILE B C 1
ATOM 8375 O O . ILE B 2 156 ? 62.310 26.693 -13.771 1.00 54.25 154 ILE B O 1
#

Secondary structure (DSSP, 8-state):
-----GGGSHHHHHHHHHHHHHHTSTT---SEEE-GGG-EEETTEEEEEEEEE-STT--EEEEEEEEEEBTTS-EEEEE--HHHHTT----STT-----SPP--HHHHH--S---B-TT-EEEE--SSEEEEEESGGG-EEEEEEETTEEEEEEETTEEEEEESTT---EE------------TTSS-EEETTEEE--TT----EEEEEEEET--EEEE----SS-SBPPP-S-STTS-SS-EEE-----TTPPSS-----S----EEEEEETTEEEEEEE---S-EEEEEEEEES--S---TT----EEEEEEEEESSS-EEEEEE--SSHHHHHHHHHHHH-PPPPPPGGGGS-EE--TT--SHHHHHHHHHHHHHTT---SEEEE-GGGSBTTBTT---TTT-S-HHHHHHHHHTTT-EEEEE--SEEE--SS-HHHHHHHHTT-B-B-TTSSBP-EEETTEEEEEB-TTSHHHHHHHHHHTSTTTSTT--TTEEEEE-STTT--TTSGGGS--TT-EETTTEEHHHHGGGHHHHHHHHHHHHHS-SSTT--B---EEESS--TTGGGT-EEE--S-BSSHHHHHHHHHHHHHHHHTT---EE--BT-SBS---HHHHHHHHHHHTTSSS-EE---TTSPP--GGGG-TTHHHHHHHHHHHHHHTHHHHHHHHHHHHHH---SEE-HHHH-TT-GGGTT--S-EEETTS-EEE----STT--EEEEEE-SSS-EEETTT-BEE---EEEEEE--TT---EEEETTEEEEE--S--SSGGGGTTPPEEEEEE--TTS-EEEEEEE--SSBSGGGGT-SEEEEEEEETTEEEEEESS-------HHHHHHTT-EEEEEEEET--GGGTT--EEEEEETTEEEEEEEEEE--BTTBPPEEEEEEEEEETTS-EEEE--/--TT--GGGGGGS--SSEEE-SSSTT-EEEGGGTTSSS--STTSTT-TTSSTTTT-STTSPP-B-TTSTTSBS-S--SS-SEEE--TTS--EEE-GGGTTSS---TTT-TT-GGGTT-GGG------TTT-

Solvent-accessible surface area: 38068 Å² total; per-residue (Å²): 175,83,33,34,96,11,85,87,2,3,8,0,91,31,0,31,52,48,3,77,107,8,102,95,41,172,103,70,113,6,39,0,106,4,13,60,147,52,27,69,53,158,67,0,51,6,86,5,23,0,54,18,57,53,56,154,164,46,98,61,15,106,0,28,1,33,0,7,0,0,116,27,3,2,0,23,1,22,2,18,3,31,71,3,92,127,30,108,10,133,18,44,103,128,18,145,6,69,78,53,2,11,79,51,10,65,132,32,0,21,87,26,17,60,81,54,25,160,45,5,108,51,80,129,99,54,178,90,28,2,11,0,53,1,11,86,102,34,140,15,43,0,5,0,86,6,57,47,4,17,0,13,0,54,14,116,85,36,20,4,0,30,1,7,28,32,5,3,0,11,0,11,26,42,33,67,115,142,131,184,184,100,76,80,12,37,27,67,47,82,36,46,90,36,70,13,11,9,4,4,1,2,4,0,0,0,3,0,0,0,0,4,18,0,87,42,0,0,4,0,2,6,10,2,14,47,1,19,8,45,46,0,94,22,57,178,59,43,16,104,48,1,0,6,1,1,0,0,17,5,131,90,8,103,58,82,10,16,52,4,5,5,1,0,0,2,1,0,0,0,3,75,108,80,8,1,0,0,0,0,1,5,7,2,1,1,1,5,0,6,0,41,63,30,87,45,31,136,100,131,73,72,185,76,84,198,41,110,87,0,0,14,0,9,0,0,0,14,0,5,25,0,7,0,0,0,3,3,13,59,58,3,96,40,0,0,32,63,0,3,86,3,0,5,34,3,23,8,6,8,32,12,0,0,0,0,0,4,2,13,32,6,0,94,22,3,95,20,0,39,44,0,2,129,71,0,25,154,74,58,3,5,0,0,0,0,0,0,10,4,56,0,4,52,119,38,32,0,25,32,13,38,132,167,36,0,137,76,10,62,22,1,2,128,48,2,83,60,33,11,0,32,2,0,0,0,0,0,4,0,0,37,57,47,116,137,4,82,14,2,75,61,0,102,94,119,80,1,8,1,63,33,102,113,35,60,63,16,80,1,137,3,84,12,11,29,0,8,2,7,6,2,15,20,69,57,0,56,109,24,0,56,28,18,1,62,24,110,132,2,140,12,5,27,69,3,1,0,0,4,0,14,4,0,0,0,0,0,56,101,11,15,6,9,1,2,16,16,6,2,6,3,89,32,58,5,1,0,2,3,0,0,2,0,10,0,3,1,3,0,23,0,0,33,68,0,0,33,36,4,87,137,89,24,110,27,1,12,3,0,0,0,6,0,1,0,0,0,0,2,52,8,11,0,1,5,4,0,23,4,35,15,65,34,27,30,0,87,20,3,6,15,8,2,0,12,1,2,0,0,4,0,4,6,0,0,4,1,1,0,0,10,21,37,65,21,84,104,34,6,10,0,5,0,1,3,1,0,1,2,4,0,2,0,2,8,5,3,29,81,117,6,170,94,28,3,0,16,96,8,29,119,86,53,9,40,17,0,0,28,0,0,8,1,1,9,10,2,12,11,7,1,6,4,4,0,11,24,0,42,68,50,4,11,0,0,8,24,0,0,2,22,40,24,40,55,55,117,68,0,6,60,33,27,49,1,2,9,1,8,58,7,2,1,0,0,35,4,6,12,40,112,117,126,88,49,1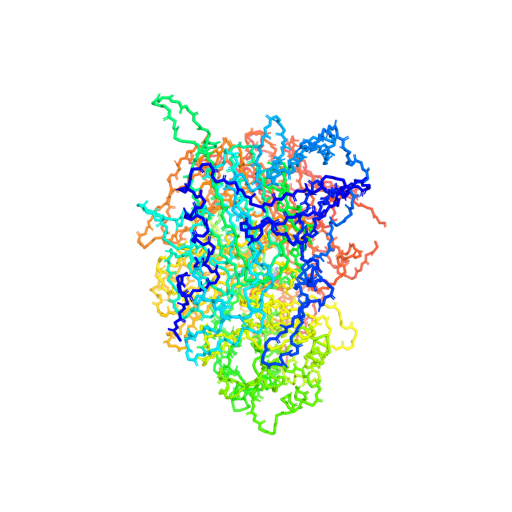2,71,0,31,13,0,22,73,34,35,2,9,9,2,20,47,6,46,87,35,136,200,43,146,75,8,98,20,107,0,29,44,111,40,12,3,0,0,1,56,0,24,34,1,2,1,9,19,34,18,13,6,15,0,6,21,13,7,73,55,6,41,4,6,0,2,0,0,3,14,92,110,121,114,5,82,2,10,1,2,12,7,37,2,49,18,28,59,23,121,163,26,31,20,8,0,10,68,2,66,1,67,77,58,31,0,42,3,48,24,51,84,64,99,141,165,195,64,30,130,40,27,120,68,5,106,114,2,32,0,28,46,0,8,0,0,21,6,7,78,86,4,149,56,100,155,79,2,56,0,77,12,109,90,149,94,80,68,6,60,12,76,38,19,72,68,90,200,70,49,4,12,5,0,11,0,34,90,0,34,3,45,1,19,1,84,8,89,0,54,5,63,201,28,114,9,19,2,99,99,34,44,148,90,18,113,65,177,43,76,4,60,0,28,33,8,89,106,46,78,17,52,36,90,53,29,38,25,78,8,19,23,1,8,6,4,0,0,0,0,0,1,5,13,6,7,23,9,39,139,31,5,25,58,19,15,34,62,40,12,140,68,33,29,8,40,6,105,31,42,9,78,1,1,61,0,51,2,142,64,85,121,24,23,50,4,52,21,14,37,0,21,4,26,18,34,18,43,166,95,0,2,32,8,35,0,2,62,60,85,17,28,53,33,132,28,103,98,95,0,94,96,106

Nearest PDB structures (foldseek):
  5jqp-assembly1_A  TM=1.001E+00  e=0.000E+00  Thermochaetoides thermophila DSM 1495
  5hjr-assembly2_C  TM=9.630E-01  e=0.000E+00  Mus musculus
  5hjr-assembly1_A  TM=9.609E-01  e=0.000E+00  Mus musculus
  5iee-assembly1_A  TM=9.635E-01  e=0.000E+00  Mus musculus
  7kry-assembly1_A  TM=9.669E-01  e=0.000E+00  Mus musculus

Sequence (1049 aa):
HDWKKCDQSGFCRRNRAYADHALSAISWESPYKIAPETGSFKDGQYQAIILKTINDHGETVRLPLTVSFLESGTARVTIDEEKRQKGEIELRHDSKARKERYNEAEQWVIVGGMTLDKGAKVDYEDKTQMTVKYGPSSKFEATIKFAPFSIDFKRDGASHIKFNDQGLLNIEHWRPKIDPEDDSTWWEESFGGNTDSKPRGPESVGLDISFVGYEHVFGIPSHASPLSLKQTRGGEGNYNEPYRMYNADVFEYILDSPMTLYGSIPFMQAHRKDSSVGIFWLNAAETWVDITKGKDSKNPLALGVKSKITTRTHWFSESGLLDVFVFLGPTPKDIISKYAELTGTTAMPQEFSLGYHQCRWNYVSDEDVKDVDRKMDKFNMPYDVIWLDIEYTDEKKYFTWDKHSFKDPIGMGKQLEAHGRKLVTIIDPHIKNTNNYPVVDELKSKDLAVKTKDGSIFEGWCWPGSSHWIDAFNPAAREWWKGLFKYDKFKGTMENTFIWNDMNEPSVFNGPEVTMPKDNLHHGNWEHRDVHNLNGMTFQNATYHALLSRKPGEHRRPFVLTRAFFAGSQRLGAMWTGDNTADWGYLKASIPMVLSQGIAGFPFAGADVGGFFGNPDKDLLTRWYQTGIFYPFFRAHAHIDARRREPYLTGEPYNTIIAAALRLRYSSLLPSWYTAFRHAHLDGTPIIKPMFYTHPSEEAGLPIDDQFFIGNTGLLAKPVTDKDRTSVDIWIPDSEVYYDYFTYDIISKSKTATLDAPLEKIPLLMRGGHVFARRDIPRRSSALMKWDPYTLVVVLGNDRKAEGDLYVDDGDSFDYEKGQYIHRRFIFDANTLTSADYEGRDDKEGEWLKKMRTVNVEKIIVVGAPAAWKGKKTVTVESEGKTWAAAIEYNPAEKSRAAFAVVKKVGVRVGADFKIVFGLPRGVGPEFAKYYTSQGTFTCIGTPSITLSSSQINDNSCDCPDGSDEPGTAACAHLDRLSPEQPLPGSLTGTTNTTSTLPGFWCANEGHIGSYIPFMYVNDGVCDYELCCDGSDEYAHAGGVQCENRCAAI

Organism: Chaetomium thermophilum (strain DSM 1495 / CBS 144.50 / IMI 039719) (NCBI:txid759272)

Radius of gyration: 30.82 Å; Cα contacts (8 Å, |Δi|>4): 2708; chains: 2; bounding box: 57×84×97 Å

Foldseek 3Di:
DDDDFQCQQLVSVVLVVLLVDLLPDDPDFQQKFWPCVQWDDAQFKIKTWIWGQDDPVRDTFTWIWMWGQFALRKIKIWTFGVCQVVVVAFWPPPFPFRSGFDDCLLVLFFDFRHHGDRPWDWDDDDPQWTKIFHDDVSQWIWIFGGGRTKIFIDGPPDTFKIKCPSNSWDFDDFDDDDDDVDCPSFAWHDFLNDIFRNGGTFTKTKIKMKGFQFDFKAFWDDDLAFRGHFAQCDDPPGHPGFQKAQAFDDPADDHHDSDYYHATAQKMKTAAFQFIKIKGFRFQFIKTKGKDWDFPDSDDDDPPDDTRTMIMMMMMGRTHMGMMMIGGDRALLSHLLSLCNTGHFFAQFQLQQQAEEEAEAAQQALVSLVVLLVVCVVLVFFHAEYEGDQNQADLSAPLHGPCVRYVQLVVSQVVSVVQNHAYEYEDEFWHDDDPPRVVVVCCVVVVQFWAASRRHFDWAQDSSGITTGGQLVDVVSLVVLLLCQQCVRSDSDDDRYAYEYECQLVAGPSDGSRDHRQSIAGPVSHTCSRRSLCRQVSVLVSRQSSNQDRDPPRGKGHEYETAYDYNNSSNRYAYERPQFAQDLSRLQSFQSSLQSCLSSNNNRYGYAQRGAEEGHQLLSNLLSLLSQLQRSRHYHYYYPPYDDCSPPVSDPPSSVLSSVSSQVSLQQSQLQSVLSVVSNVRSHHQWHFCCNVPSNARVRSSDGQWTDGRQAQKIFHGDRDPPDFKDKDWDNADKWKAFPPFQFTFDGTDIGIDTHHSSDTGIIHTAAEKGKTFDDDDNGNVVCLQEEIEIEHEHIPQQKHKYKGKAAPSMHPCVVVVRIAIWIWITDDQKIKIAGPVRDDDDYDPGVVSLQNYYHFKYKYWQDDPVQPPPFWKWKDWPHDIDIWGKDWAPDDDRHTTMMMTGGSPGRRRTIMMIGGD/DPFQDDPVRVVQLDDVFKGAQDPQRVDIGGSVQQCPLAQRALLSRSDNQALNLLLLDLPHDWDADPSHPVRTSNHHHPDPAGWACLPQAHIDHDHNNQACPLDQPCPRRQQSSSNVVCRVNRDHHNCSNVD